Protein AF-0000000079789401 (afdb_homodimer)

pLDDT: mean 96.47, std 4.13, range [66.0, 99.0]

Organism: Elysia chlorotica (NCBI:txid188477)

InterPro domains:
  IPR000794 Beta-ketoacyl synthase [PTHR11712] (1-404)
  IPR000794 Beta-ketoacyl synthase [cd00834] (1-401)
  IPR014030 Beta-ketoacyl synthase-like, N-terminal domain [PF00109] (2-244)
  IPR014031 Beta-ketoacyl synthase, C-terminal domain [PF02801] (252-361)
  IPR016039 Thiolase-like [G3DSA:3.40.47.10] (1-404)
  IPR016039 Thiolase-like [SSF53901] (1-249)
  IPR016039 Thiolase-like [SSF53901] (213-404)
  IPR018201 Beta-ketoacyl synthase, active site [PS00606] (153-169)
  IPR020841 Polyketide synthase, beta-ketoacyl synthase domain [PS52004] (1-403)
  IPR020841 Polyketide synthase, beta-ketoacyl synthase domain [SM00825] (3-404)

Sequence (808 aa):
KRVVVTGMSGVTALGNDIDTIFENLLNGKTATKQMNWDKIDGLNANLAAPIENFEMPDYPRKKIRGMGRVSKLATVATANALEKAGLLDKEEILTNGRVGIAYGSCSGSPQPLTDLLSIITEQKIGNVNSTTYIKGMSHTCAVNIALFFGLCGRLIPTSSACTSSSQAIGYAYEAIKYGLQDVMIAGGAEELCLSQIAIFDTLFATSQKNDTPNLTPRPFDKDRDGLVIGEGSATLILESLEHAKARGAKIYAEVIGFGTNCDAKHLTQPTAEKMQVSLQLALSDAQISAEQIGYVNAHGTSTELGDIAETIATYNTFQRPVNISSIKGYFGHTLGAAGSLEAWLTIEMMNRNIFIPNINLDTIDDRCANLNYITQPISIDTEYVMSNNFAFGGVNTSLIFKKYKRVVVTGMSGVTALGNDIDTIFENLLNGKTATKQMNWDKIDGLNANLAAPIENFEMPDYPRKKIRGMGRVSKLATVATANALEKAGLLDKEEILTNGRVGIAYGSCSGSPQPLTDLLSIITEQKIGNVNSTTYIKGMSHTCAVNIALFFGLCGRLIPTSSACTSSSQAIGYAYEAIKYGLQDVMIAGGAEELCLSQIAIFDTLFATSQKNDTPNLTPRPFDKDRDGLVIGEGSATLILESLEHAKARGAKIYAEVIGFGTNCDAKHLTQPTAEKMQVSLQLALSDAQISAEQIGYVNAHGTSTELGDIAETIATYNTFQRPVNISSIKGYFGHTLGAAGSLEAWLTIEMMNRNIFIPNINLDTIDDRCANLNYITQPISIDTEYVMSNNFAFGGVNTSLIFKKY

Secondary structure (DSSP, 8-state):
--EEEEEEEEEBTTBSSHHHHHHHHHTT----EE-S-TTSBT----EEB---S-------HHHHTT--HHHHHHHHHHHHHHHHHT-TT-HHHHTSS-EEEEEE-SSS-HHHHHHHHHHHHHSB-TT--TTHHHHHSTTHHHHHHHHHHT--S-EEE---GGGHHHHHHHHHHHHHHTTS-SEEEEEEEE---HHHHHHHHHTT-B---TT-GGG---TTBTT---B-BB-EEEEEEEEEHHHHHHTT----EEEEEEEEEE--S-SS---HHHHHHHHHHHHHHHT--GGGEEEEE------HHHHHHHHHHHHHHHSS--EEE-SHHHH-B-GGGHHHHHHHHHHHHHHHT-B---TT--SB-TTS-S-EE--S-B----SEEEEEEE-TTSEEEEEEEEE-/--EEEEEEEEEBTTBSSHHHHHHHHHTT----EE-S-TTSBT----EEB---S-------HHHHTT--HHHHHHHHHHHHHHHHTT-TT-HHHHTSS-EEEEEE-SSS-HHHHHHHHHHHHHSB-TT--TTHHHHHSTTHHHHHHHHHHT--S-EEE---GGGHHHHHHHHHHHHHHTTS-SEEEEEEEE---HHHHHHHHHTT-B---TT-GGG---TTBTT---B-BB-EEEEEEEEEHHHHHHTT----EEEEEEEEEE--S-SS---HHHHHHHHHHHHHHHT--GGGEEEEE------HHHHHHHHHHHHHHHSS--EEE-SHHHH-B-GGGHHHHHHHHHHHHHHHT-B---TT--SB-TTS-S-EE--S-B----SEEEEEEE-TTSEEEEEEEEE-

Nearest PDB structures (foldseek):
  7f27-assembly1_B  TM=9.879E-01  e=8.348E-65  Acinetobacter baumannii ACICU
  7f27-assembly2_C  TM=9.814E-01  e=2.012E-64  Acinetobacter baumannii ACICU
  2alm-assembly1_A-2  TM=9.234E-01  e=9.935E-46  Streptococcus pneumoniae
  1ox0-assembly1_A  TM=9.248E-01  e=2.112E-45  Streptococcus pneumoniae
  2rjt-assembly2_C  TM=9.274E-01  e=3.149E-44  Streptococcus pneumoniae

Structure (mmCIF, N/CA/C/O backbone):
data_AF-0000000079789401-model_v1
#
loop_
_entity.id
_entity.type
_entity.pdbx_description
1 polymer beta-ketoacyl-
#
loop_
_atom_site.group_PDB
_atom_site.id
_atom_site.type_symbol
_atom_site.label_atom_id
_atom_site.label_alt_id
_atom_site.label_comp_id
_atom_site.label_asym_id
_atom_site.label_entity_id
_atom_site.label_seq_id
_atom_site.pdbx_PDB_ins_code
_atom_site.Cartn_x
_atom_site.Cartn_y
_atom_site.Cartn_z
_atom_site.occupancy
_atom_site.B_iso_or_equiv
_atom_site.auth_seq_id
_atom_site.auth_comp_id
_atom_site.auth_asym_id
_atom_site.auth_atom_id
_atom_site.pdbx_PDB_model_num
ATOM 1 N N . LYS A 1 1 ? 23.125 -5.727 0.458 1 97.56 1 LYS A N 1
ATOM 2 C CA . LYS A 1 1 ? 23.172 -7.055 1.062 1 97.56 1 LYS A CA 1
ATOM 3 C C . LYS A 1 1 ? 22.5 -8.094 0.169 1 97.56 1 LYS A C 1
ATOM 5 O O . LYS A 1 1 ? 21.562 -7.762 -0.573 1 97.56 1 LYS A O 1
ATOM 10 N N . ARG A 1 2 ? 23 -9.289 0.249 1 98.81 2 ARG A N 1
ATOM 11 C CA . ARG A 1 2 ? 22.312 -10.383 -0.43 1 98.81 2 ARG A CA 1
ATOM 12 C C . ARG A 1 2 ? 21.094 -10.844 0.366 1 98.81 2 ARG A C 1
ATOM 14 O O . ARG A 1 2 ? 21.141 -10.898 1.598 1 98.81 2 ARG A O 1
ATOM 21 N N . VAL A 1 3 ? 19.984 -11.156 -0.31 1 98.94 3 VAL A N 1
ATOM 22 C CA . VAL A 1 3 ? 18.719 -11.469 0.328 1 98.94 3 VAL A CA 1
ATOM 23 C C . VAL A 1 3 ? 18.312 -12.906 -0.006 1 98.94 3 VAL A C 1
ATOM 25 O O . VAL A 1 3 ? 18.25 -13.281 -1.179 1 98.94 3 VAL A O 1
ATOM 28 N N . VAL A 1 4 ? 18.016 -13.711 1.021 1 99 4 VAL A N 1
ATOM 29 C CA . VAL A 1 4 ? 17.719 -15.117 0.795 1 99 4 VAL A CA 1
ATOM 30 C C . VAL A 1 4 ? 16.359 -15.469 1.381 1 99 4 VAL A C 1
ATOM 32 O O . VAL A 1 4 ? 15.828 -14.742 2.225 1 99 4 VAL A O 1
ATOM 35 N N . VAL A 1 5 ? 15.797 -16.5 0.832 1 99 5 VAL A N 1
ATOM 36 C CA . VAL A 1 5 ? 14.539 -17.078 1.321 1 99 5 VAL A CA 1
ATOM 37 C C . VAL A 1 5 ? 14.836 -18.219 2.283 1 99 5 VAL A C 1
ATOM 39 O O . VAL A 1 5 ? 15.477 -19.203 1.905 1 99 5 VAL A O 1
ATOM 42 N N . THR A 1 6 ? 14.328 -18.109 3.516 1 98.94 6 THR A N 1
ATOM 43 C CA . THR A 1 6 ? 14.664 -19.125 4.508 1 98.94 6 THR A CA 1
ATOM 44 C C . THR A 1 6 ? 13.414 -19.891 4.941 1 98.94 6 THR A C 1
ATOM 46 O O . THR A 1 6 ? 13.516 -20.906 5.621 1 98.94 6 THR A O 1
ATOM 49 N N . GLY A 1 7 ? 12.266 -19.438 4.527 1 98.88 7 GLY A N 1
ATOM 50 C CA . GLY A 1 7 ? 11 -20.109 4.758 1 98.88 7 GLY A CA 1
ATOM 51 C C . GLY A 1 7 ? 9.922 -19.703 3.77 1 98.88 7 GLY A C 1
ATOM 52 O O . GLY A 1 7 ? 9.859 -18.547 3.344 1 98.88 7 GLY A O 1
ATOM 53 N N . MET A 1 8 ? 9.086 -20.641 3.432 1 98.62 8 MET A N 1
ATOM 54 C CA . MET A 1 8 ? 7.953 -20.391 2.545 1 98.62 8 MET A CA 1
ATOM 55 C C . MET A 1 8 ? 6.797 -21.328 2.865 1 98.62 8 MET A C 1
ATOM 57 O O . MET A 1 8 ? 7.016 -22.484 3.227 1 98.62 8 MET A O 1
ATOM 61 N N . SER A 1 9 ? 5.637 -20.781 2.742 1 98.56 9 SER A N 1
ATOM 62 C CA . SER A 1 9 ? 4.43 -21.594 2.898 1 98.56 9 SER A CA 1
ATOM 63 C C . SER A 1 9 ? 3.211 -20.875 2.32 1 98.56 9 SER A C 1
ATOM 65 O O . SER A 1 9 ? 3.275 -19.688 2.006 1 98.56 9 SER A O 1
ATOM 67 N N . GLY A 1 10 ? 2.129 -21.609 2.172 1 97.75 10 GLY A N 1
ATOM 68 C CA . GLY A 1 10 ? 0.896 -21.031 1.663 1 97.75 10 GLY A CA 1
ATOM 69 C C . GLY A 1 10 ? -0.329 -21.875 1.966 1 97.75 10 GLY A C 1
ATOM 70 O O . GLY A 1 10 ? -0.21 -23.016 2.43 1 97.75 10 GLY A O 1
ATOM 71 N N . VAL A 1 11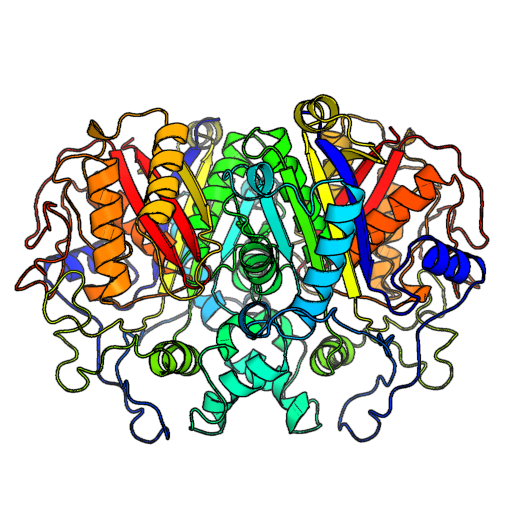 ? -1.458 -21.281 1.847 1 97.81 11 VAL A N 1
ATOM 72 C CA . VAL A 1 11 ? -2.771 -21.906 1.905 1 97.81 11 VAL A CA 1
ATOM 73 C C . VAL A 1 11 ? -3.467 -21.781 0.552 1 97.81 11 VAL A C 1
ATOM 75 O O . VAL A 1 11 ? -3.646 -20.672 0.038 1 97.81 11 VAL A O 1
ATOM 78 N N . THR A 1 12 ? -3.807 -22.922 -0.066 1 97.75 12 THR A N 1
ATOM 79 C CA . THR A 1 12 ? -4.422 -22.922 -1.39 1 97.75 12 THR A CA 1
ATOM 80 C C . THR A 1 12 ? -5.652 -23.828 -1.416 1 97.75 12 THR A C 1
ATOM 82 O O . THR A 1 12 ? -5.898 -24.578 -0.469 1 97.75 12 THR A O 1
ATOM 85 N N . ALA A 1 13 ? -6.371 -23.797 -2.512 1 98.06 13 ALA A N 1
ATOM 86 C CA . ALA A 1 13 ? -7.543 -24.641 -2.705 1 98.06 13 ALA A CA 1
ATOM 87 C C . ALA A 1 13 ? -7.141 -26.094 -2.959 1 98.06 13 ALA A C 1
ATOM 89 O O . ALA A 1 13 ? -7.977 -26.984 -2.898 1 98.06 13 ALA A O 1
ATOM 90 N N . LEU A 1 14 ? -5.84 -26.328 -3.166 1 97.38 14 LEU A N 1
ATOM 91 C CA . LEU A 1 14 ? -5.375 -27.688 -3.428 1 97.38 14 LEU A CA 1
ATOM 92 C C . LEU A 1 14 ? -4.574 -28.234 -2.246 1 97.38 14 LEU A C 1
ATOM 94 O O . LEU A 1 14 ? -3.932 -29.281 -2.352 1 97.38 14 LEU A O 1
ATOM 98 N N . GLY A 1 15 ? -4.574 -27.453 -1.139 1 94.19 15 GLY A N 1
ATOM 99 C CA . GLY A 1 15 ? -3.883 -27.906 0.061 1 94.19 15 GLY A CA 1
ATOM 100 C C . GLY A 1 15 ? -3.061 -26.812 0.717 1 94.19 15 GLY A C 1
ATOM 101 O O . GLY A 1 15 ? -2.979 -25.703 0.202 1 94.19 15 GLY A O 1
ATOM 102 N N . ASN A 1 16 ? -2.447 -27.203 1.885 1 92.25 16 ASN A N 1
ATOM 103 C CA . ASN A 1 16 ? -1.64 -26.25 2.641 1 92.25 16 ASN A CA 1
ATOM 104 C C . ASN A 1 16 ? -0.265 -26.828 2.975 1 92.25 16 ASN A C 1
ATOM 106 O O . ASN A 1 16 ? 0.476 -26.25 3.771 1 92.25 16 ASN A O 1
ATOM 110 N N . ASP A 1 17 ? -0.03 -27.938 2.432 1 93.12 17 ASP A N 1
ATOM 111 C CA . ASP A 1 17 ? 1.291 -28.547 2.533 1 93.12 17 ASP A CA 1
ATOM 112 C C . ASP A 1 17 ? 1.92 -28.719 1.153 1 93.12 17 ASP A C 1
ATOM 114 O O . ASP A 1 17 ? 1.25 -29.156 0.21 1 93.12 17 ASP A O 1
ATOM 118 N N . ILE A 1 18 ? 3.219 -28.391 1.112 1 96.69 18 ILE A N 1
ATOM 119 C CA . ILE A 1 18 ? 3.865 -28.234 -0.185 1 96.69 18 ILE A CA 1
ATOM 120 C C . ILE A 1 18 ? 3.891 -29.562 -0.917 1 96.69 18 ILE A C 1
ATOM 122 O O . ILE A 1 18 ? 3.73 -29.625 -2.139 1 96.69 18 ILE A O 1
ATOM 126 N N . ASP A 1 19 ? 4.105 -30.656 -0.248 1 97.19 19 ASP A N 1
ATOM 127 C CA . ASP A 1 19 ? 4.168 -31.953 -0.9 1 97.19 19 ASP A CA 1
ATOM 128 C C . ASP A 1 19 ? 2.811 -32.344 -1.476 1 97.19 19 ASP A C 1
ATOM 130 O O . ASP A 1 19 ? 2.727 -32.844 -2.594 1 97.19 19 ASP A O 1
ATOM 134 N N . THR A 1 20 ? 1.782 -32.094 -0.7 1 96.12 20 THR A N 1
ATOM 135 C CA . THR A 1 20 ? 0.427 -32.344 -1.164 1 96.12 20 THR A CA 1
ATOM 136 C C . THR A 1 20 ? 0.078 -31.484 -2.361 1 96.12 20 THR A C 1
ATOM 138 O O . THR A 1 20 ? -0.49 -31.953 -3.346 1 96.12 20 THR A O 1
ATOM 141 N N . ILE A 1 21 ? 0.382 -30.234 -2.264 1 96.81 21 ILE A N 1
ATOM 142 C CA . ILE A 1 21 ? 0.091 -29.297 -3.342 1 96.81 21 ILE A CA 1
ATOM 143 C C . ILE A 1 21 ? 0.806 -29.734 -4.617 1 96.81 21 ILE A C 1
ATOM 145 O O . ILE A 1 21 ? 0.196 -29.812 -5.688 1 96.81 21 ILE A O 1
ATOM 149 N N . PHE A 1 22 ? 2.062 -30.078 -4.477 1 95.94 22 PHE A N 1
ATOM 150 C CA . PHE A 1 22 ? 2.859 -30.453 -5.637 1 95.94 22 PHE A CA 1
ATOM 151 C C . PHE A 1 22 ? 2.336 -31.75 -6.25 1 95.94 22 PHE A C 1
ATOM 153 O O . PHE A 1 22 ? 2.285 -31.891 -7.473 1 95.94 22 PHE A O 1
ATOM 160 N N . GLU A 1 23 ? 1.974 -32.656 -5.441 1 96.75 23 GLU A N 1
ATOM 161 C CA . GLU A 1 23 ? 1.385 -33.875 -5.934 1 96.75 23 GLU A CA 1
ATOM 162 C C . GLU A 1 23 ? 0.106 -33.625 -6.719 1 96.75 23 GLU A C 1
ATOM 164 O O . GLU A 1 23 ? -0.104 -34.188 -7.789 1 96.75 23 GLU A O 1
ATOM 169 N N . ASN A 1 24 ? -0.707 -32.781 -6.176 1 97.5 24 ASN A N 1
ATOM 170 C CA . ASN A 1 24 ? -1.95 -32.438 -6.848 1 97.5 24 ASN A CA 1
ATOM 171 C C . ASN A 1 24 ? -1.687 -31.734 -8.18 1 97.5 24 ASN A C 1
ATOM 173 O O . ASN A 1 24 ? -2.367 -32 -9.172 1 97.5 24 ASN A O 1
ATOM 177 N N . LEU A 1 25 ? -0.689 -30.859 -8.203 1 97.69 25 LEU A N 1
ATOM 178 C CA . LEU A 1 25 ? -0.32 -30.156 -9.43 1 97.69 25 LEU A CA 1
ATOM 179 C C . LEU A 1 25 ? 0.186 -31.141 -10.484 1 97.69 25 LEU A C 1
ATOM 181 O O . LEU A 1 25 ? -0.223 -31.078 -11.641 1 97.69 25 LEU A O 1
ATOM 185 N N . LEU A 1 26 ? 1.017 -32.031 -10.094 1 96.5 26 LEU A N 1
ATOM 186 C CA . LEU A 1 26 ? 1.602 -33 -11.008 1 96.5 26 LEU A CA 1
ATOM 187 C C . LEU A 1 26 ? 0.533 -33.938 -11.562 1 96.5 26 LEU A C 1
ATOM 189 O O . LEU A 1 26 ? 0.63 -34.406 -12.703 1 96.5 26 LEU A O 1
ATOM 193 N N . ASN A 1 27 ? -0.488 -34.188 -10.789 1 96.62 27 ASN A N 1
ATOM 194 C CA . ASN A 1 27 ? -1.566 -35.062 -11.195 1 96.62 27 ASN A CA 1
ATOM 195 C C . ASN A 1 27 ? -2.645 -34.344 -11.984 1 96.62 27 ASN A C 1
ATOM 197 O O . ASN A 1 27 ? -3.656 -34.906 -12.367 1 96.62 27 ASN A O 1
ATOM 201 N N . GLY A 1 28 ? -2.49 -33.062 -12.172 1 96.81 28 GLY A N 1
ATOM 202 C CA . GLY A 1 28 ? -3.414 -32.281 -12.977 1 96.81 28 GLY A CA 1
ATOM 203 C C . GLY A 1 28 ? -4.727 -32 -12.266 1 96.81 28 GLY A C 1
ATOM 204 O O . GLY A 1 28 ? -5.754 -31.781 -12.914 1 96.81 28 GLY A O 1
ATOM 205 N N . LYS A 1 29 ? -4.688 -32.031 -10.953 1 97.25 29 LYS A N 1
ATOM 206 C CA . LYS A 1 29 ? -5.891 -31.703 -10.195 1 97.25 29 LYS A CA 1
ATOM 207 C C . LYS A 1 29 ? -6.191 -30.203 -10.242 1 97.25 29 LYS A C 1
ATOM 209 O O . LYS A 1 29 ? -5.285 -29.391 -10.078 1 97.25 29 LYS A O 1
ATOM 214 N N . THR A 1 30 ? -7.441 -29.875 -10.484 1 97.94 30 THR A N 1
ATOM 215 C CA . THR A 1 30 ? -7.863 -28.469 -10.508 1 97.94 30 THR A CA 1
ATOM 216 C C . THR A 1 30 ? -8.906 -28.203 -9.422 1 97.94 30 THR A C 1
ATOM 218 O O . THR A 1 30 ? -9.617 -29.125 -9.008 1 97.94 30 THR A O 1
ATOM 221 N N . ALA A 1 31 ? -8.906 -26.953 -8.953 1 98.12 31 ALA A N 1
ATOM 222 C CA . ALA A 1 31 ? -9.789 -26.625 -7.836 1 98.12 31 ALA A CA 1
ATOM 223 C C . ALA A 1 31 ? -11.023 -25.875 -8.32 1 98.12 31 ALA A C 1
ATOM 225 O O . ALA A 1 31 ? -11.93 -25.578 -7.531 1 98.12 31 ALA A O 1
ATOM 226 N N . THR A 1 32 ? -11.102 -25.516 -9.594 1 98.5 32 THR A N 1
ATOM 227 C CA . THR A 1 32 ? -12.227 -24.766 -10.125 1 98.5 32 THR A CA 1
ATOM 228 C C . THR A 1 32 ? -13.523 -25.562 -9.992 1 98.5 32 THR A C 1
ATOM 230 O O . THR A 1 32 ? -13.555 -26.75 -10.305 1 98.5 32 THR A O 1
ATOM 233 N N . LYS A 1 33 ? -14.539 -24.906 -9.555 1 97.88 33 LYS A N 1
ATOM 234 C CA . LYS A 1 33 ? -15.844 -25.547 -9.422 1 97.88 33 LYS A CA 1
ATOM 235 C C . LYS A 1 33 ? -16.969 -24.594 -9.797 1 97.88 33 LYS A C 1
ATOM 237 O O . LYS A 1 33 ? -16.766 -23.375 -9.836 1 97.88 33 LYS A O 1
ATOM 242 N N . GLN A 1 34 ? -18.047 -25.172 -10.094 1 97.81 34 GLN A N 1
ATOM 243 C CA . GLN A 1 34 ? -19.25 -24.391 -10.281 1 97.81 34 GLN A CA 1
ATOM 244 C C . GLN A 1 34 ? -19.812 -23.906 -8.945 1 97.81 34 GLN A C 1
ATOM 246 O O . GLN A 1 34 ? -19.859 -24.672 -7.977 1 97.81 34 GLN A O 1
ATOM 251 N N . MET A 1 35 ? -20.141 -22.609 -8.938 1 97.06 35 MET A N 1
ATOM 252 C CA . MET A 1 35 ? -20.734 -22.016 -7.742 1 97.06 35 MET A CA 1
ATOM 253 C C . MET A 1 35 ? -22.25 -21.844 -7.906 1 97.06 35 MET A C 1
ATOM 255 O O . MET A 1 35 ? -22.766 -21.906 -9.023 1 97.06 35 MET A O 1
ATOM 259 N N . ASN A 1 36 ? -22.984 -21.719 -6.82 1 93.25 36 ASN A N 1
ATOM 260 C CA . ASN A 1 36 ? -24.422 -21.531 -6.848 1 93.25 36 ASN A CA 1
ATOM 261 C C . ASN A 1 36 ? -24.797 -20.047 -6.82 1 93.25 36 ASN A C 1
ATOM 263 O O . ASN A 1 36 ? -25.5 -19.609 -5.91 1 93.25 36 ASN A O 1
ATOM 267 N N . TRP A 1 37 ? -24.359 -19.312 -7.883 1 95.31 37 TRP A N 1
ATOM 268 C CA . TRP A 1 37 ? -24.594 -17.875 -7.926 1 95.31 37 TRP A CA 1
ATOM 269 C C . TRP A 1 37 ? -25.609 -17.516 -9 1 95.31 37 TRP A C 1
ATOM 271 O O . TRP A 1 37 ? -25.719 -16.359 -9.422 1 95.31 37 TRP A O 1
ATOM 281 N N . ASP A 1 38 ? -26.438 -18.469 -9.391 1 91.62 38 ASP A N 1
ATOM 282 C CA . ASP A 1 38 ? -27.422 -18.312 -10.461 1 91.62 38 ASP A CA 1
ATOM 283 C C . ASP A 1 38 ? -28.469 -17.266 -10.078 1 91.62 38 ASP A C 1
ATOM 285 O O . ASP A 1 38 ? -29.062 -16.625 -10.953 1 91.62 38 ASP A O 1
ATOM 289 N N . LYS A 1 39 ? -28.656 -17.078 -8.852 1 92.94 39 LYS A N 1
ATOM 290 C CA . LYS A 1 39 ? -29.703 -16.188 -8.383 1 92.94 39 LYS A CA 1
ATOM 291 C C . LYS A 1 39 ? -29.234 -14.734 -8.375 1 92.94 39 LYS A C 1
ATOM 293 O O . LYS A 1 39 ? -30.031 -13.812 -8.234 1 92.94 39 LYS A O 1
ATOM 298 N N . ILE A 1 40 ? -27.984 -14.516 -8.578 1 95.56 40 ILE A N 1
ATOM 299 C CA . ILE A 1 40 ? -27.438 -13.164 -8.562 1 95.56 40 ILE A CA 1
ATOM 300 C C . ILE A 1 40 ? -27.734 -12.477 -9.898 1 95.56 40 ILE A C 1
ATOM 302 O O . ILE A 1 40 ? -27.172 -12.852 -10.93 1 95.56 40 ILE A O 1
ATOM 306 N N . ASP A 1 41 ? -28.547 -11.438 -9.883 1 96 41 ASP A N 1
ATOM 307 C CA . ASP A 1 41 ? -28.984 -10.75 -11.094 1 96 41 ASP A CA 1
ATOM 308 C C . ASP A 1 41 ? -27.828 -10.023 -11.773 1 96 41 ASP A C 1
ATOM 310 O O . ASP A 1 41 ? -27.156 -9.195 -11.148 1 96 41 ASP A O 1
ATOM 314 N N . GLY A 1 42 ? -27.594 -10.383 -12.969 1 94.88 42 GLY A N 1
ATOM 315 C CA . GLY A 1 42 ? -26.594 -9.672 -13.758 1 94.88 42 GLY A CA 1
ATOM 316 C C . GLY A 1 42 ? -25.234 -10.344 -13.758 1 94.88 42 GLY A C 1
ATOM 317 O O . GLY A 1 42 ? -24.344 -9.945 -14.508 1 94.88 42 GLY A O 1
ATOM 318 N N . LEU A 1 43 ? -25.109 -11.375 -12.938 1 96 43 LEU A N 1
ATOM 319 C CA . LEU A 1 43 ? -23.844 -12.094 -12.875 1 96 43 LEU A CA 1
ATOM 320 C C . LEU A 1 43 ? -23.812 -13.227 -13.891 1 96 43 LEU A C 1
ATOM 322 O O . LEU A 1 43 ? -24.703 -14.078 -13.906 1 96 43 LEU A O 1
ATOM 326 N N . ASN A 1 44 ? -22.781 -13.25 -14.688 1 95.81 44 ASN A N 1
ATOM 327 C CA . ASN A 1 44 ? -22.688 -14.266 -15.727 1 95.81 44 ASN A CA 1
ATOM 328 C C . ASN A 1 44 ? -21.828 -15.445 -15.297 1 95.81 44 ASN A C 1
ATOM 330 O O . ASN A 1 44 ? -22.094 -16.594 -15.672 1 95.81 44 ASN A O 1
ATOM 334 N N . ALA A 1 45 ? -20.797 -15.141 -14.578 1 96.69 45 ALA A N 1
ATOM 335 C CA . ALA A 1 45 ? -19.859 -16.172 -14.164 1 96.69 45 ALA A CA 1
ATOM 336 C C . ALA A 1 45 ? -20.344 -16.875 -12.898 1 96.69 45 ALA A C 1
ATOM 338 O O . ALA A 1 45 ? -20.75 -16.219 -11.938 1 96.69 45 ALA A O 1
ATOM 339 N N . ASN A 1 46 ? -20.281 -18.188 -12.914 1 97.44 46 ASN A N 1
ATOM 340 C CA . ASN A 1 46 ? -20.641 -19.016 -11.766 1 97.44 46 ASN A CA 1
ATOM 341 C C . ASN A 1 46 ? -19.531 -19.984 -11.414 1 97.44 46 ASN A C 1
ATOM 343 O O . ASN A 1 46 ? -19.781 -21.172 -11.203 1 97.44 46 ASN A O 1
ATOM 347 N N . LEU A 1 47 ? -18.359 -19.531 -11.492 1 98.31 47 LEU A N 1
ATOM 348 C CA . LEU A 1 47 ? -17.188 -20.344 -11.25 1 98.31 47 LEU A CA 1
ATOM 349 C C . LEU A 1 47 ? -16.281 -19.719 -10.195 1 98.31 47 LEU A C 1
ATOM 351 O O . LEU A 1 47 ? -16.172 -18.5 -10.117 1 98.31 47 LEU A O 1
ATOM 355 N N . ALA A 1 48 ? -15.633 -20.469 -9.398 1 98.56 48 ALA A N 1
ATOM 356 C CA . ALA A 1 48 ? -14.578 -20.062 -8.469 1 98.56 48 ALA A CA 1
ATOM 357 C C . ALA A 1 48 ? -13.719 -21.25 -8.055 1 98.56 48 ALA A C 1
ATOM 359 O O . ALA A 1 48 ? -14.031 -22.406 -8.391 1 98.56 48 ALA A O 1
ATOM 360 N N . ALA A 1 49 ? -12.594 -20.984 -7.449 1 98.5 49 ALA A N 1
ATOM 361 C CA . ALA A 1 49 ? -11.758 -22 -6.824 1 98.5 49 ALA A CA 1
ATOM 362 C C . ALA A 1 49 ? -11.641 -21.781 -5.32 1 98.5 49 ALA A C 1
ATOM 364 O O . ALA A 1 49 ? -10.602 -21.312 -4.836 1 98.5 49 ALA A O 1
ATOM 365 N N . PRO A 1 50 ? -12.664 -22.141 -4.547 1 98.12 50 PRO A N 1
ATOM 366 C CA . PRO A 1 50 ? -12.703 -21.844 -3.111 1 98.12 50 PRO A CA 1
ATOM 367 C C . PRO A 1 50 ? -11.828 -22.797 -2.293 1 98.12 50 PRO A C 1
ATOM 369 O O . PRO A 1 50 ? -11.625 -23.953 -2.686 1 98.12 50 PRO A O 1
ATOM 372 N N . ILE A 1 51 ? -11.281 -22.281 -1.245 1 97.75 51 ILE A N 1
ATOM 373 C CA . ILE A 1 51 ? -10.734 -23.125 -0.186 1 97.75 51 ILE A CA 1
ATOM 374 C C . ILE A 1 51 ? -11.867 -23.625 0.7 1 97.75 51 ILE A C 1
ATOM 376 O O . ILE A 1 51 ? -12.469 -22.859 1.453 1 97.75 51 ILE A O 1
ATOM 380 N N . GLU A 1 52 ? -12.289 -24.875 0.722 1 92.12 52 GLU A N 1
ATOM 381 C CA . GLU A 1 52 ? -13.477 -25.422 1.373 1 92.12 52 GLU A CA 1
ATOM 382 C C . GLU A 1 52 ? -13.172 -25.859 2.803 1 92.12 52 GLU A C 1
ATOM 384 O O . GLU A 1 52 ? -14.055 -25.859 3.66 1 92.12 52 GLU A O 1
ATOM 389 N N . ASN A 1 53 ? -12.047 -26.25 3.287 1 87.25 53 ASN A N 1
ATOM 390 C CA . ASN A 1 53 ? -11.742 -26.812 4.598 1 87.25 53 ASN A CA 1
ATOM 391 C C . ASN A 1 53 ? -10.594 -26.078 5.277 1 87.25 53 ASN A C 1
ATOM 393 O O . ASN A 1 53 ? -9.664 -26.688 5.793 1 87.25 53 ASN A O 1
ATOM 397 N N . PHE A 1 54 ? -10.898 -24.672 5.219 1 93.19 54 PHE A N 1
ATOM 398 C CA . PHE A 1 54 ? -9.867 -23.922 5.914 1 93.19 54 PHE A CA 1
ATOM 399 C C . PHE A 1 54 ? -10.109 -23.922 7.422 1 93.19 54 PHE A C 1
ATOM 401 O O . PHE A 1 54 ? -11.219 -23.641 7.879 1 93.19 54 PHE A O 1
ATOM 408 N N . GLU A 1 55 ? -9.094 -24.328 8.164 1 89.81 55 GLU A N 1
ATOM 409 C CA . GLU A 1 55 ? -9.164 -24.297 9.625 1 89.81 55 GLU A CA 1
ATOM 410 C C . GLU A 1 55 ? -8.016 -23.5 10.219 1 89.81 55 GLU A C 1
ATOM 412 O O . GLU A 1 55 ? -6.848 -23.766 9.945 1 89.81 55 GLU A O 1
ATOM 417 N N . MET A 1 56 ? -8.391 -22.484 10.93 1 91.69 56 MET A N 1
ATOM 418 C CA . MET A 1 56 ? -7.402 -21.766 11.727 1 91.69 56 MET A CA 1
ATOM 419 C C . MET A 1 56 ? -7.074 -22.531 13.008 1 91.69 56 MET A C 1
ATOM 421 O O . MET A 1 56 ? -7.973 -23.031 13.68 1 91.69 56 MET A O 1
ATOM 425 N N . PRO A 1 57 ? -5.758 -22.688 13.234 1 93.81 57 PRO A N 1
ATOM 426 C CA . PRO A 1 57 ? -5.449 -23.312 14.523 1 93.81 57 PRO A CA 1
ATOM 427 C C . PRO A 1 57 ? -6.152 -22.625 15.695 1 93.81 57 PRO A C 1
ATOM 429 O O . PRO A 1 57 ? -6.566 -21.469 15.586 1 93.81 57 PRO A O 1
ATOM 432 N N . ASP A 1 58 ? -6.227 -23.359 16.797 1 94.06 58 ASP A N 1
ATOM 433 C CA . ASP A 1 58 ? -6.91 -22.844 17.969 1 94.06 58 ASP A CA 1
ATOM 434 C C . ASP A 1 58 ? -6.039 -21.828 18.703 1 94.06 58 ASP A C 1
ATOM 436 O O . ASP A 1 58 ? -5.324 -22.172 19.656 1 94.06 58 ASP A O 1
ATOM 440 N N . TYR A 1 59 ? -6.156 -20.656 18.266 1 94.88 59 TYR A N 1
ATOM 441 C CA . TYR A 1 59 ? -5.465 -19.562 18.938 1 94.88 59 TYR A CA 1
ATOM 442 C C . TYR A 1 59 ? -6.402 -18.812 19.875 1 94.88 59 TYR A C 1
ATOM 444 O O . TYR A 1 59 ? -7.621 -18.844 19.703 1 94.88 59 TYR A O 1
ATOM 452 N N . PRO A 1 60 ? -5.871 -18.172 20.938 1 93.62 60 PRO A N 1
ATOM 453 C CA . PRO A 1 60 ? -6.723 -17.359 21.812 1 93.62 60 PRO A CA 1
ATOM 454 C C . PRO A 1 60 ? -7.512 -16.297 21.031 1 93.62 60 PRO A C 1
ATOM 456 O O . PRO A 1 60 ? -6.977 -15.664 20.125 1 93.62 60 PRO A O 1
ATOM 459 N N . ARG A 1 61 ? -8.75 -16.188 21.438 1 92.06 61 ARG A N 1
ATOM 460 C CA . ARG A 1 61 ? -9.656 -15.266 20.766 1 92.06 61 ARG A CA 1
ATOM 461 C C . ARG A 1 61 ? -9.07 -13.859 20.719 1 92.06 61 ARG A C 1
ATOM 463 O O . ARG A 1 61 ? -9.234 -13.141 19.734 1 92.06 61 ARG A O 1
ATOM 470 N N . LYS A 1 62 ? -8.477 -13.43 21.766 1 89.56 62 LYS A N 1
ATOM 471 C CA . LYS A 1 62 ? -7.906 -12.086 21.875 1 89.56 62 LYS A CA 1
ATOM 472 C C . LYS A 1 62 ? -6.871 -11.844 20.781 1 89.56 62 LYS A C 1
ATOM 474 O O . LYS A 1 62 ? -6.719 -10.719 20.297 1 89.56 62 LYS A O 1
ATOM 479 N N . LYS A 1 63 ? -6.293 -12.906 20.266 1 91.44 63 LYS A N 1
ATOM 480 C CA . LYS A 1 63 ? -5.227 -12.789 19.281 1 91.44 63 LYS A CA 1
ATOM 481 C C . LYS A 1 63 ? -5.793 -12.727 17.859 1 91.44 63 LYS A C 1
ATOM 483 O O . LYS A 1 63 ? -5.109 -12.289 16.938 1 91.44 63 LYS A O 1
ATOM 488 N N . ILE A 1 64 ? -7.047 -13.109 17.719 1 94.38 64 ILE A N 1
ATOM 489 C CA . ILE A 1 64 ? -7.5 -13.273 16.344 1 94.38 64 ILE A CA 1
ATOM 490 C C . ILE A 1 64 ? -8.789 -12.484 16.125 1 94.38 64 ILE A C 1
ATOM 492 O O . ILE A 1 64 ? -9.398 -12.555 15.055 1 94.38 64 ILE A O 1
ATOM 496 N N . ARG A 1 65 ? -9.297 -11.742 17.094 1 92.31 65 ARG A N 1
ATOM 497 C CA . ARG A 1 65 ? -10.578 -11.055 17.031 1 92.31 65 ARG A CA 1
ATOM 498 C C . ARG A 1 65 ? -10.586 -10.008 15.922 1 92.31 65 ARG A C 1
ATOM 500 O O . ARG A 1 65 ? -11.648 -9.664 15.398 1 92.31 65 ARG A O 1
ATOM 507 N N . GLY A 1 66 ? -9.445 -9.445 15.586 1 93.06 66 GLY A N 1
ATOM 508 C CA . GLY A 1 66 ? -9.359 -8.438 14.539 1 93.06 66 GLY A CA 1
ATOM 509 C C . GLY A 1 66 ? -9.203 -9.023 13.148 1 93.06 66 GLY A C 1
ATOM 510 O O . GLY A 1 66 ? -9.062 -8.289 12.172 1 93.06 66 GLY A O 1
ATOM 511 N N . MET A 1 67 ? -9.359 -10.352 13.031 1 96.31 67 MET A N 1
ATOM 512 C CA . MET A 1 67 ? -9.07 -11.008 11.766 1 96.31 67 MET A CA 1
ATOM 513 C C . MET A 1 67 ? -10.359 -11.398 11.047 1 96.31 67 MET A C 1
ATOM 515 O O . MET A 1 67 ? -11.25 -12 11.656 1 96.31 67 MET A O 1
ATOM 519 N N . GLY A 1 68 ? -10.492 -10.898 9.812 1 96.81 68 GLY A N 1
ATOM 520 C CA . GLY A 1 68 ? -11.375 -11.586 8.891 1 96.81 68 GLY A CA 1
ATOM 521 C C . GLY A 1 68 ? -10.727 -12.781 8.219 1 96.81 68 GLY A C 1
ATOM 522 O O . GLY A 1 68 ? -9.594 -13.148 8.555 1 96.81 68 GLY A O 1
ATOM 523 N N . ARG A 1 69 ? -11.414 -13.406 7.297 1 96.94 69 ARG A N 1
ATOM 524 C CA . ARG A 1 69 ? -10.914 -14.602 6.625 1 96.94 69 ARG A CA 1
ATOM 525 C C . ARG A 1 69 ? -9.578 -14.328 5.941 1 96.94 69 ARG A C 1
ATOM 527 O O . ARG A 1 69 ? -8.656 -15.148 6.008 1 96.94 69 ARG A O 1
ATOM 534 N N . VAL A 1 70 ? -9.43 -13.195 5.289 1 98.25 70 VAL A N 1
ATOM 535 C CA . VAL A 1 70 ? -8.219 -12.883 4.539 1 98.25 70 VAL A CA 1
ATOM 536 C C . VAL A 1 70 ? -7.023 -12.844 5.484 1 98.25 70 VAL A C 1
ATOM 538 O O . VAL A 1 70 ? -5.953 -13.367 5.164 1 98.25 70 VAL A O 1
ATOM 541 N N . SER A 1 71 ? -7.164 -12.25 6.645 1 98.12 71 SER A N 1
ATOM 542 C CA . SER A 1 71 ? -6.09 -12.172 7.629 1 98.12 71 SER A CA 1
ATOM 543 C C . SER A 1 71 ? -5.801 -13.539 8.242 1 98.12 71 SER A C 1
ATOM 545 O O . SER A 1 71 ? -4.656 -13.844 8.57 1 98.12 71 SER A O 1
ATOM 547 N N . LYS A 1 72 ? -6.859 -14.32 8.414 1 98.19 72 LYS A N 1
ATOM 548 C CA . LYS A 1 72 ? -6.652 -15.672 8.93 1 98.19 72 LYS A CA 1
ATOM 549 C C . LYS A 1 72 ? -5.809 -16.5 7.973 1 98.19 72 LYS A C 1
ATOM 551 O O . LYS A 1 72 ? -4.887 -17.203 8.398 1 98.19 72 LYS A O 1
ATOM 556 N N . LEU A 1 73 ? -6.129 -16.453 6.688 1 98.38 73 LEU A N 1
ATOM 557 C CA . LEU A 1 73 ? -5.324 -17.125 5.676 1 98.38 73 LEU A CA 1
ATOM 558 C C . LEU A 1 73 ? -3.873 -16.672 5.738 1 98.38 73 LEU A C 1
ATOM 560 O O . LEU A 1 73 ? -2.955 -17.5 5.727 1 98.38 73 LEU A O 1
ATOM 564 N N . ALA A 1 74 ? -3.682 -15.375 5.852 1 98.69 74 ALA A N 1
ATOM 565 C CA . ALA A 1 74 ? -2.35 -14.773 5.895 1 98.69 74 ALA A CA 1
ATOM 566 C C . ALA A 1 74 ? -1.576 -15.242 7.121 1 98.69 74 ALA A C 1
ATOM 568 O O . ALA A 1 74 ? -0.384 -15.547 7.035 1 98.69 74 ALA A O 1
ATOM 569 N N . THR A 1 75 ? -2.223 -15.281 8.227 1 98.44 75 THR A N 1
ATOM 570 C CA . THR A 1 75 ? -1.58 -15.633 9.484 1 98.44 75 THR A CA 1
ATOM 571 C C . THR A 1 75 ? -1.127 -17.094 9.477 1 98.44 75 THR A C 1
ATOM 573 O O . THR A 1 75 ? -0.019 -17.406 9.914 1 98.44 75 THR A O 1
ATOM 576 N N . VAL A 1 76 ? -1.961 -17.984 8.945 1 98.25 76 VAL A N 1
ATOM 577 C CA . VAL A 1 76 ? -1.614 -19.391 8.891 1 98.25 76 VAL A CA 1
ATOM 578 C C . VAL A 1 76 ? -0.432 -19.594 7.945 1 98.25 76 VAL A C 1
ATOM 580 O O . VAL A 1 76 ? 0.52 -20.312 8.273 1 98.25 76 VAL A O 1
ATOM 583 N N . ALA A 1 77 ? -0.476 -18.984 6.777 1 98.56 77 ALA A N 1
ATOM 584 C CA . ALA A 1 77 ? 0.643 -19.062 5.844 1 98.56 77 ALA A CA 1
ATOM 585 C C . ALA A 1 77 ? 1.931 -18.562 6.484 1 98.56 77 ALA A C 1
ATOM 587 O O . ALA A 1 77 ? 2.998 -19.141 6.297 1 98.56 77 ALA A O 1
ATOM 588 N N . THR A 1 78 ? 1.824 -17.469 7.262 1 98.75 78 THR A N 1
ATOM 589 C CA . THR A 1 78 ? 2.986 -16.844 7.887 1 98.75 78 THR A CA 1
ATOM 590 C C . THR A 1 78 ? 3.537 -17.719 9.008 1 98.75 78 THR A C 1
ATOM 592 O O . THR A 1 78 ? 4.75 -17.891 9.125 1 98.75 78 THR A O 1
ATOM 595 N N . ALA A 1 79 ? 2.67 -18.266 9.812 1 98.38 79 ALA A N 1
ATOM 596 C CA . ALA A 1 79 ? 3.098 -19.141 10.891 1 98.38 79 ALA A CA 1
ATOM 597 C C . ALA A 1 79 ? 3.885 -20.328 10.352 1 98.38 79 ALA A C 1
ATOM 599 O O . ALA A 1 79 ? 4.945 -20.672 10.875 1 98.38 79 ALA A O 1
ATOM 600 N N . ASN A 1 80 ? 3.352 -20.953 9.344 1 98.12 80 ASN A N 1
ATOM 601 C CA . ASN A 1 80 ? 4.008 -22.109 8.734 1 98.12 80 ASN A CA 1
ATOM 602 C C . ASN A 1 80 ? 5.344 -21.719 8.102 1 98.12 80 ASN A C 1
ATOM 604 O O . ASN A 1 80 ? 6.316 -22.469 8.18 1 98.12 80 ASN A O 1
ATOM 608 N N . ALA A 1 81 ? 5.391 -20.562 7.43 1 98.81 81 ALA A N 1
ATOM 609 C CA . ALA A 1 81 ? 6.637 -20.094 6.828 1 98.81 81 ALA A CA 1
ATOM 610 C C . ALA A 1 81 ? 7.688 -19.797 7.898 1 98.81 81 ALA A C 1
ATOM 612 O O . ALA A 1 81 ? 8.867 -20.125 7.723 1 98.81 81 ALA A O 1
ATOM 613 N N . LEU A 1 82 ? 7.285 -19.156 9 1 98.81 82 LEU A N 1
ATOM 614 C CA . LEU A 1 82 ? 8.195 -18.875 10.102 1 98.81 82 LEU A CA 1
ATOM 615 C C . LEU A 1 82 ? 8.711 -20.156 10.727 1 98.81 82 LEU A C 1
ATOM 617 O O . LEU A 1 82 ? 9.875 -20.234 11.141 1 98.81 82 LEU A O 1
ATOM 621 N N . GLU A 1 83 ? 7.832 -21.125 10.836 1 98.38 83 GLU A N 1
ATOM 622 C CA . GLU A 1 83 ? 8.258 -22.438 11.336 1 98.38 83 GLU A CA 1
ATOM 623 C C . GLU A 1 83 ? 9.344 -23.031 10.445 1 98.38 83 GLU A C 1
ATOM 625 O O . GLU A 1 83 ? 10.367 -23.516 10.945 1 98.38 83 GLU A O 1
ATOM 630 N N . LYS A 1 84 ? 9.125 -23.031 9.164 1 98.25 84 LYS A N 1
ATOM 631 C CA . LYS A 1 84 ? 10.102 -23.562 8.211 1 98.25 84 LYS A CA 1
ATOM 632 C C . LYS A 1 84 ? 11.422 -22.797 8.305 1 98.25 84 LYS A C 1
ATOM 634 O O . LYS A 1 84 ? 12.492 -23.375 8.102 1 98.25 84 LYS A O 1
ATOM 639 N N . ALA A 1 85 ? 11.344 -21.531 8.602 1 98.75 85 ALA A N 1
ATOM 640 C CA . ALA A 1 85 ? 12.531 -20.703 8.711 1 98.75 85 ALA A CA 1
ATOM 641 C C . ALA A 1 85 ? 13.234 -20.906 10.047 1 98.75 85 ALA A C 1
ATOM 643 O O . ALA A 1 85 ? 14.344 -20.422 10.258 1 98.75 85 ALA A O 1
ATOM 644 N N . GLY A 1 86 ? 12.602 -21.625 10.977 1 98.5 86 GLY A N 1
ATOM 645 C CA . GLY A 1 86 ? 13.148 -21.781 12.32 1 98.5 86 GLY A CA 1
ATOM 646 C C . GLY A 1 86 ? 13.031 -20.516 13.164 1 98.5 86 GLY A C 1
ATOM 647 O O . GLY A 1 86 ? 13.875 -20.266 14.023 1 98.5 86 GLY A O 1
ATOM 648 N N . LEU A 1 87 ? 12 -19.688 12.93 1 98.69 87 LEU A N 1
ATOM 649 C CA . LEU A 1 87 ? 11.906 -18.391 13.594 1 98.69 87 LEU A CA 1
ATOM 650 C C . LEU A 1 87 ? 10.633 -18.297 14.43 1 98.69 87 LEU A C 1
ATOM 652 O O . LEU A 1 87 ? 10.492 -17.406 15.266 1 98.69 87 LEU A O 1
ATOM 656 N N . LEU A 1 88 ? 9.656 -19.219 14.312 1 97.62 88 LEU A N 1
ATOM 657 C CA . LEU A 1 88 ? 8.336 -19.109 14.93 1 97.62 88 LEU A CA 1
ATOM 658 C C . LEU A 1 88 ? 8.453 -18.969 16.453 1 97.62 88 LEU A C 1
ATOM 660 O O . LEU A 1 88 ? 7.703 -18.203 17.062 1 97.62 88 LEU A O 1
ATOM 664 N N . ASP A 1 89 ? 9.43 -19.578 17.109 1 95.56 89 ASP A N 1
ATOM 665 C CA . ASP A 1 89 ? 9.547 -19.562 18.562 1 95.56 89 ASP A CA 1
ATOM 666 C C . ASP A 1 89 ? 10.711 -18.688 19 1 95.56 89 ASP A C 1
ATOM 668 O O . ASP A 1 89 ? 11.156 -18.766 20.156 1 95.56 89 ASP A O 1
ATOM 672 N N . LYS A 1 90 ? 11.188 -17.812 18.078 1 97.44 90 LYS A N 1
ATOM 673 C CA . LYS A 1 90 ? 12.312 -16.938 18.422 1 97.44 90 LYS A CA 1
ATOM 674 C C . LYS A 1 90 ? 11.836 -15.531 18.734 1 97.44 90 LYS A C 1
ATOM 676 O O . LYS A 1 90 ? 12.148 -14.586 18 1 97.44 90 LYS A O 1
ATOM 681 N N . GLU A 1 91 ? 11.227 -15.398 19.828 1 96.12 91 GLU A N 1
ATOM 682 C CA . GLU A 1 91 ? 10.602 -14.148 20.234 1 96.12 91 GLU A CA 1
ATOM 683 C C . GLU A 1 91 ? 11.625 -13.008 20.266 1 96.12 91 GLU A C 1
ATOM 685 O O . GLU A 1 91 ? 11.305 -11.875 19.891 1 96.12 91 GLU A O 1
ATOM 690 N N . GLU A 1 92 ? 12.812 -13.266 20.766 1 96.75 92 GLU A N 1
ATOM 691 C CA . GLU A 1 92 ? 13.844 -12.234 20.875 1 96.75 92 GLU A CA 1
ATOM 692 C C . GLU A 1 92 ? 14.18 -11.648 19.516 1 96.75 92 GLU A C 1
ATOM 694 O O . GLU A 1 92 ? 14.445 -10.453 19.391 1 96.75 92 GLU A O 1
ATOM 699 N N . ILE A 1 93 ? 14.18 -12.539 18.547 1 97.62 93 ILE A N 1
ATOM 700 C CA . ILE A 1 93 ? 14.469 -12.094 17.188 1 97.62 93 ILE A CA 1
ATOM 701 C C . ILE A 1 93 ? 13.258 -11.359 16.625 1 97.62 93 ILE A C 1
ATOM 703 O O . ILE A 1 93 ? 13.391 -10.266 16.062 1 97.62 93 ILE A O 1
ATOM 707 N N . LEU A 1 94 ? 12.086 -11.938 16.797 1 97.75 94 LEU A N 1
ATOM 708 C CA . LEU A 1 94 ? 10.867 -11.445 16.156 1 97.75 94 LEU A CA 1
ATOM 709 C C . LEU A 1 94 ? 10.5 -10.062 16.688 1 97.75 94 LEU A C 1
ATOM 711 O O . LEU A 1 94 ? 9.906 -9.258 15.977 1 97.75 94 LEU A O 1
ATOM 715 N N . THR A 1 95 ? 10.867 -9.695 17.922 1 95.31 95 THR A N 1
ATOM 716 C CA . THR A 1 95 ? 10.336 -8.492 18.547 1 95.31 95 THR A CA 1
ATOM 717 C C . THR A 1 95 ? 11.422 -7.426 18.688 1 95.31 95 THR A C 1
ATOM 719 O O . THR A 1 95 ? 11.227 -6.422 19.375 1 95.31 95 THR A O 1
ATOM 722 N N . ASN A 1 96 ? 12.57 -7.555 18.062 1 96.25 96 ASN A N 1
ATOM 723 C CA . ASN A 1 96 ? 13.711 -6.672 18.297 1 96.25 96 ASN A CA 1
ATOM 724 C C . ASN A 1 96 ? 13.656 -5.434 17.406 1 96.25 96 ASN A C 1
ATOM 726 O O . ASN A 1 96 ? 14.57 -4.605 17.438 1 96.25 96 ASN A O 1
ATOM 730 N N . GLY A 1 97 ? 12.672 -5.352 16.562 1 96.69 97 GLY A N 1
ATOM 731 C CA . GLY A 1 97 ? 12.516 -4.18 15.719 1 96.69 97 GLY A CA 1
ATOM 732 C C . GLY A 1 97 ? 13.203 -4.324 14.375 1 96.69 97 GLY A C 1
ATOM 733 O O . GLY A 1 97 ? 13.109 -3.434 13.523 1 96.69 97 GLY A O 1
ATOM 734 N N . ARG A 1 98 ? 13.836 -5.477 14.094 1 98.12 98 ARG A N 1
ATOM 735 C CA . ARG A 1 98 ? 14.586 -5.684 12.859 1 98.12 98 ARG A CA 1
ATOM 736 C C . ARG A 1 98 ? 13.906 -6.723 11.977 1 98.12 98 ARG A C 1
ATOM 738 O O . ARG A 1 98 ? 14.5 -7.203 11.008 1 98.12 98 ARG A O 1
ATOM 745 N N . VAL A 1 99 ? 12.734 -7.141 12.375 1 98.69 99 VAL A N 1
ATOM 746 C CA . VAL A 1 99 ? 11.859 -7.977 11.555 1 98.69 99 VAL A CA 1
ATOM 747 C C . VAL A 1 99 ? 10.648 -7.16 11.094 1 98.69 99 VAL A C 1
ATOM 749 O O . VAL A 1 99 ? 9.844 -6.719 11.914 1 98.69 99 VAL A O 1
ATOM 752 N N . GLY A 1 100 ? 10.586 -6.898 9.773 1 98.62 100 GLY A N 1
ATOM 753 C CA . GLY A 1 100 ? 9.484 -6.129 9.203 1 98.62 100 GLY A CA 1
ATOM 754 C C . GLY A 1 100 ? 8.523 -6.977 8.398 1 98.62 100 GLY A C 1
ATOM 755 O O . GLY A 1 100 ? 8.664 -8.203 8.336 1 98.62 100 GLY A O 1
ATOM 756 N N . ILE A 1 101 ? 7.527 -6.332 7.855 1 98.62 101 ILE A N 1
ATOM 757 C CA . ILE A 1 101 ? 6.473 -7 7.098 1 98.62 101 ILE A CA 1
ATOM 758 C C . ILE A 1 101 ? 6.176 -6.207 5.828 1 98.62 101 ILE A C 1
ATOM 760 O O . ILE A 1 101 ? 6.059 -4.98 5.863 1 98.62 101 ILE A O 1
ATOM 764 N N . ALA A 1 102 ? 6.184 -6.812 4.723 1 98.88 102 ALA A N 1
ATOM 765 C CA . ALA A 1 102 ? 5.574 -6.344 3.482 1 98.88 102 ALA A CA 1
ATOM 766 C C . ALA A 1 102 ? 4.488 -7.301 3.008 1 98.88 102 ALA A C 1
ATOM 768 O O . ALA A 1 102 ? 4.77 -8.453 2.682 1 98.88 102 ALA A O 1
ATOM 769 N N . TYR A 1 103 ? 3.25 -6.859 3.021 1 98.69 103 TYR A N 1
ATOM 770 C CA . TYR A 1 103 ? 2.129 -7.762 2.785 1 98.69 103 TYR A CA 1
ATOM 771 C C . TYR A 1 103 ? 0.974 -7.031 2.109 1 98.69 103 TYR A C 1
ATOM 773 O O . TYR A 1 103 ? 0.71 -5.863 2.406 1 98.69 103 TYR A O 1
ATOM 781 N N . GLY A 1 104 ? 0.355 -7.691 1.157 1 95.94 104 GLY A N 1
ATOM 782 C CA . GLY A 1 104 ? -0.707 -7.004 0.442 1 95.94 104 GLY A CA 1
ATOM 783 C C . GLY A 1 104 ? -1.907 -7.887 0.159 1 95.94 104 GLY A C 1
ATOM 784 O O . GLY A 1 104 ? -1.801 -9.117 0.188 1 95.94 104 GLY A O 1
ATOM 785 N N . SER A 1 105 ? -3.033 -7.32 -0.047 1 96 105 SER A N 1
ATOM 786 C CA . SER A 1 105 ? -4.293 -7.84 -0.568 1 96 105 SER A CA 1
ATOM 787 C C . SER A 1 105 ? -5.023 -6.785 -1.396 1 96 105 SER A C 1
ATOM 789 O O . SER A 1 105 ? -4.68 -5.605 -1.351 1 96 105 SER A O 1
ATOM 791 N N . CYS A 1 106 ? -5.906 -7.254 -2.225 1 92.19 106 CYS A N 1
ATOM 792 C CA . CYS A 1 106 ? -6.707 -6.293 -2.979 1 92.19 106 CYS A CA 1
ATOM 793 C C . CYS A 1 106 ? -7.625 -5.504 -2.053 1 92.19 106 CYS A C 1
ATOM 795 O O . CYS A 1 106 ? -7.887 -4.324 -2.295 1 92.19 106 CYS A O 1
ATOM 797 N N . SER A 1 107 ? -8.109 -6.141 -1.116 1 89.38 107 SER A N 1
ATOM 798 C CA . SER A 1 107 ? -8.992 -5.535 -0.128 1 89.38 107 SER A CA 1
ATOM 799 C C . SER A 1 107 ? -8.938 -6.285 1.198 1 89.38 107 SER A C 1
ATOM 801 O O . SER A 1 107 ? -8.383 -7.383 1.273 1 89.38 107 SER A O 1
ATOM 803 N N . GLY A 1 108 ? -9.406 -5.582 2.27 1 93.19 108 GLY A N 1
ATOM 804 C CA . GLY A 1 108 ? -9.672 -6.336 3.482 1 93.19 108 GLY A CA 1
ATOM 805 C C . GLY A 1 108 ? -10.852 -7.281 3.346 1 93.19 108 GLY A C 1
ATOM 806 O O . GLY A 1 108 ? -11.281 -7.59 2.232 1 93.19 108 GLY A O 1
ATOM 807 N N . SER A 1 109 ? -11.289 -7.805 4.441 1 96.44 109 SER A N 1
ATOM 808 C CA . SER A 1 109 ? -12.445 -8.695 4.398 1 96.44 109 SER A CA 1
ATOM 809 C C . SER A 1 109 ? -13.703 -7.957 3.949 1 96.44 109 SER A C 1
ATOM 811 O O . SER A 1 109 ? -14.055 -6.926 4.52 1 96.44 109 SER A O 1
ATOM 813 N N . PRO A 1 110 ? -14.406 -8.484 3.012 1 95.25 110 PRO A N 1
ATOM 814 C CA . PRO A 1 110 ? -15.516 -7.758 2.391 1 95.25 110 PRO A CA 1
ATOM 815 C C . PRO A 1 110 ? -16.703 -7.574 3.336 1 95.25 110 PRO A C 1
ATOM 817 O O . PRO A 1 110 ? -17.359 -6.527 3.316 1 95.25 110 PRO A O 1
ATOM 820 N N . GLN A 1 111 ? -17 -8.523 4.168 1 94.38 111 GLN A N 1
ATOM 821 C CA . GLN A 1 111 ? -18.203 -8.422 4.996 1 94.38 111 GLN A CA 1
ATOM 822 C C . GLN A 1 111 ? -18.094 -7.27 5.992 1 94.38 111 GLN A C 1
ATOM 824 O O . GLN A 1 111 ? -19 -6.441 6.105 1 94.38 111 GLN A O 1
ATOM 829 N N . PRO A 1 112 ? -17 -7.211 6.676 1 94.69 112 PRO A N 1
ATOM 830 C CA . PRO A 1 112 ? -16.844 -6.051 7.555 1 94.69 112 PRO A CA 1
ATOM 831 C C . PRO A 1 112 ? -16.906 -4.727 6.801 1 94.69 112 PRO A C 1
ATOM 833 O O . PRO A 1 112 ? -17.453 -3.746 7.309 1 94.69 112 PRO A O 1
ATOM 836 N N . LEU A 1 113 ? -16.328 -4.676 5.641 1 93.75 113 LEU A N 1
ATOM 837 C CA . LEU A 1 113 ? -16.391 -3.469 4.824 1 93.75 113 LEU A CA 1
ATOM 838 C C . LEU A 1 113 ? -17.828 -3.154 4.426 1 93.75 113 LEU A C 1
ATOM 840 O O . LEU A 1 113 ? -18.219 -1.987 4.395 1 93.75 113 LEU A O 1
ATOM 844 N N . THR A 1 114 ? -18.547 -4.195 4.09 1 94.88 114 THR A N 1
ATOM 845 C CA . THR A 1 114 ? -19.969 -4.027 3.779 1 94.88 114 THR A CA 1
ATOM 846 C C . THR A 1 114 ? -20.719 -3.432 4.965 1 94.88 114 THR A C 1
ATOM 848 O O . THR A 1 114 ? -21.5 -2.5 4.805 1 94.88 114 THR A O 1
ATOM 851 N N . ASP A 1 115 ? -20.453 -3.953 6.113 1 94.56 115 ASP A N 1
ATOM 852 C CA . ASP A 1 115 ? -21.094 -3.451 7.324 1 94.56 115 ASP A CA 1
ATOM 853 C C . ASP A 1 115 ? -20.766 -1.975 7.547 1 94.56 115 ASP A C 1
ATOM 855 O O . ASP A 1 115 ? -21.656 -1.186 7.883 1 94.56 115 ASP A O 1
ATOM 859 N N . LEU A 1 116 ? -19.578 -1.677 7.344 1 93.62 116 LEU A N 1
ATOM 860 C CA . LEU A 1 116 ? -19.109 -0.31 7.562 1 93.62 116 LEU A CA 1
ATOM 861 C C . LEU A 1 116 ? -19.766 0.646 6.566 1 93.62 116 LEU A C 1
ATOM 863 O O . LEU A 1 116 ? -20.281 1.695 6.953 1 93.62 116 LEU A O 1
ATOM 867 N N . LEU A 1 117 ? -19.781 0.285 5.328 1 94.38 117 LEU A N 1
ATOM 868 C CA . LEU A 1 117 ? -20.219 1.177 4.258 1 94.38 117 LEU A CA 1
ATOM 869 C C . LEU A 1 117 ? -21.734 1.241 4.188 1 94.38 117 LEU A C 1
ATOM 871 O O . LEU A 1 117 ? -22.297 2.146 3.564 1 94.38 117 LEU A O 1
ATOM 875 N N . SER A 1 118 ? -22.422 0.342 4.871 1 93.88 118 SER A N 1
ATOM 876 C CA . SER A 1 118 ? -23.875 0.338 4.883 1 93.88 118 SER A CA 1
ATOM 877 C C . SER A 1 118 ? -24.422 1.59 5.555 1 93.88 118 SER A C 1
ATOM 879 O O . SER A 1 118 ? -25.594 1.943 5.363 1 93.88 118 SER A O 1
ATOM 881 N N . ILE A 1 119 ? -23.641 2.277 6.32 1 93.5 119 ILE A N 1
ATOM 882 C CA . ILE A 1 119 ? -24.094 3.494 6.992 1 93.5 119 ILE A CA 1
ATOM 883 C C . ILE A 1 119 ? -24.516 4.531 5.949 1 93.5 119 ILE A C 1
ATOM 885 O O . ILE A 1 119 ? -25.406 5.336 6.195 1 93.5 119 ILE A O 1
ATOM 889 N N . ILE A 1 120 ? -23.812 4.48 4.816 1 90.88 120 ILE A N 1
ATOM 890 C CA . ILE A 1 120 ? -24.078 5.434 3.746 1 90.88 120 ILE A CA 1
ATOM 891 C C . ILE A 1 120 ? -25.5 5.25 3.225 1 90.88 120 ILE A C 1
ATOM 893 O O . ILE A 1 120 ? -26.188 6.23 2.939 1 90.88 120 ILE A O 1
ATOM 897 N N . THR A 1 121 ? -26 4.051 3.197 1 90.5 121 THR A N 1
ATOM 898 C CA . THR A 1 121 ? -27.297 3.758 2.596 1 90.5 121 THR A CA 1
ATOM 899 C C . THR A 1 121 ? -28.359 3.572 3.672 1 90.5 121 THR A C 1
ATOM 901 O O . THR A 1 121 ? -29.5 3.973 3.486 1 90.5 121 THR A O 1
ATOM 904 N N . GLU A 1 122 ? -27.969 3.023 4.816 1 92.5 122 GLU A N 1
ATOM 905 C CA . GLU A 1 122 ? -28.938 2.633 5.828 1 92.5 122 GLU A CA 1
ATOM 906 C C . GLU A 1 122 ? -29.078 3.705 6.906 1 92.5 122 GLU A C 1
ATOM 908 O O . GLU A 1 122 ? -30.047 3.697 7.672 1 92.5 122 GLU A O 1
ATOM 913 N N . GLN A 1 123 ? -28.219 4.621 7.016 1 93.12 123 GLN A N 1
ATOM 914 C CA . GLN A 1 123 ? -28.234 5.738 7.957 1 93.12 123 GLN A CA 1
ATOM 915 C C . GLN A 1 123 ? -28.266 5.246 9.398 1 93.12 123 GLN A C 1
ATOM 917 O O . GLN A 1 123 ? -29.031 5.746 10.219 1 93.12 123 GLN A O 1
ATOM 922 N N . LYS A 1 124 ? -27.562 4.25 9.664 1 94.12 124 LYS A N 1
ATOM 923 C CA . LYS A 1 124 ? -27.359 3.701 11 1 94.12 124 LYS A CA 1
ATOM 924 C C . LYS A 1 124 ? -25.984 3.037 11.109 1 94.12 124 LYS A C 1
ATOM 926 O O . LYS A 1 124 ? -25.469 2.498 10.125 1 94.12 124 LYS A O 1
ATOM 931 N N . ILE A 1 125 ? -25.312 3.094 12.211 1 92.25 125 ILE A N 1
ATOM 932 C CA . ILE A 1 125 ? -24.016 2.475 12.445 1 92.25 125 ILE A CA 1
ATOM 933 C C . ILE A 1 125 ? -24.141 0.956 12.359 1 92.25 125 ILE A C 1
ATOM 935 O O . ILE A 1 125 ? -23.234 0.274 11.883 1 92.25 125 ILE A O 1
ATOM 939 N N . GLY A 1 126 ? -25.266 0.383 12.805 1 90.81 126 GLY A N 1
ATOM 940 C CA . GLY A 1 126 ? -25.562 -1.028 12.617 1 90.81 126 GLY A CA 1
ATOM 941 C C . GLY A 1 126 ? -24.578 -1.942 13.328 1 90.81 126 GLY A C 1
ATOM 942 O O . GLY A 1 126 ? -24.359 -1.802 14.531 1 90.81 126 GLY A O 1
ATOM 943 N N . ASN A 1 127 ? -23.891 -2.811 12.477 1 89.44 127 ASN A N 1
ATOM 944 C CA . ASN A 1 127 ? -23.062 -3.887 13.008 1 89.44 127 ASN A CA 1
ATOM 945 C C . ASN A 1 127 ? -21.594 -3.453 13.141 1 89.44 127 ASN A C 1
ATOM 947 O O . ASN A 1 127 ? -20.719 -4.289 13.344 1 89.44 127 ASN A O 1
ATOM 951 N N . VAL A 1 128 ? -21.359 -2.197 13.031 1 93.5 128 VAL A N 1
ATOM 952 C CA . VAL A 1 128 ? -20 -1.689 13.133 1 93.5 128 VAL A CA 1
ATOM 953 C C . VAL A 1 128 ? -19.531 -1.736 14.586 1 93.5 128 VAL A C 1
ATOM 955 O O . VAL A 1 128 ? -20.25 -1.278 15.484 1 93.5 128 VAL A O 1
ATOM 958 N N . ASN A 1 129 ? -18.422 -2.369 14.828 1 92.44 129 ASN A N 1
ATOM 959 C CA . ASN A 1 129 ? -17.828 -2.434 16.156 1 92.44 129 ASN A CA 1
ATOM 960 C C . ASN A 1 129 ? -16.328 -2.152 16.109 1 92.44 129 ASN A C 1
ATOM 962 O O . ASN A 1 129 ? -15.812 -1.673 15.094 1 92.44 129 ASN A O 1
ATOM 966 N N . SER A 1 130 ? -15.617 -2.395 17.188 1 88.88 130 SER A N 1
ATOM 967 C CA . SER A 1 130 ? -14.234 -1.957 17.359 1 88.88 130 SER A CA 1
ATOM 968 C C . SER A 1 130 ? -13.289 -2.719 16.438 1 88.88 130 SER A C 1
ATOM 970 O O . SER A 1 130 ? -12.18 -2.264 16.156 1 88.88 130 SER A O 1
ATOM 972 N N . THR A 1 131 ? -13.695 -3.877 15.875 1 92.25 131 THR A N 1
ATOM 973 C CA . THR A 1 131 ? -12.789 -4.672 15.047 1 92.25 131 THR A CA 1
ATOM 974 C C . THR A 1 131 ? -13.156 -4.543 13.57 1 92.25 131 THR A C 1
ATOM 976 O O . THR A 1 131 ? -12.406 -4.988 12.703 1 92.25 131 THR A O 1
ATOM 979 N N . THR A 1 132 ? -14.305 -3.879 13.258 1 93.88 132 THR A N 1
ATOM 980 C CA . THR A 1 132 ? -14.812 -3.799 11.891 1 93.88 132 THR A CA 1
ATOM 981 C C . THR A 1 132 ? -13.789 -3.139 10.969 1 93.88 132 THR A C 1
ATOM 983 O O . THR A 1 132 ? -13.516 -3.643 9.883 1 93.88 132 THR A O 1
ATOM 986 N N . TYR A 1 133 ? -13.219 -2.096 11.438 1 91.25 133 TYR A N 1
ATOM 987 C CA . TYR A 1 133 ? -12.266 -1.374 10.602 1 91.25 133 TYR A CA 1
ATOM 988 C C . TYR A 1 133 ? -11.023 -2.219 10.328 1 91.25 133 TYR A C 1
ATOM 990 O O . TYR A 1 133 ? -10.578 -2.324 9.18 1 91.25 133 TYR A O 1
ATOM 998 N N . ILE A 1 134 ? -10.461 -2.826 11.336 1 92.06 134 ILE A N 1
ATOM 999 C CA . ILE A 1 134 ? -9.227 -3.598 11.203 1 92.06 134 ILE A CA 1
ATOM 1000 C C . ILE A 1 134 ? -9.461 -4.777 10.266 1 92.06 134 ILE A C 1
ATOM 1002 O O . ILE A 1 134 ? -8.578 -5.145 9.484 1 92.06 134 ILE A O 1
ATOM 1006 N N . LYS A 1 135 ? -10.633 -5.32 10.336 1 95.44 135 LYS A N 1
ATOM 1007 C CA . LYS A 1 135 ? -10.977 -6.445 9.477 1 95.44 135 LYS A CA 1
ATOM 1008 C C . LYS A 1 135 ? -11.102 -6.008 8.023 1 95.44 135 LYS A C 1
ATOM 1010 O O . LYS A 1 135 ? -10.805 -6.781 7.105 1 95.44 135 LYS A O 1
ATOM 1015 N N . GLY A 1 136 ? -11.508 -4.785 7.871 1 94 136 GLY A N 1
ATOM 1016 C CA . GLY A 1 136 ? -11.922 -4.367 6.539 1 94 136 GLY A CA 1
ATOM 1017 C C . GLY A 1 136 ? -10.867 -3.557 5.812 1 94 136 GLY A C 1
ATOM 1018 O O . GLY A 1 136 ? -10.922 -3.408 4.59 1 94 136 GLY A O 1
ATOM 1019 N N . MET A 1 137 ? -9.859 -3.053 6.512 1 93.19 137 MET A N 1
ATOM 1020 C CA . MET A 1 137 ? -8.883 -2.166 5.883 1 93.19 137 MET A CA 1
ATOM 1021 C C . MET A 1 137 ? -7.969 -2.945 4.945 1 93.19 137 MET A C 1
ATOM 1023 O O . MET A 1 137 ? -7.746 -4.145 5.137 1 93.19 137 MET A O 1
ATOM 1027 N N . SER A 1 138 ? -7.426 -2.275 3.947 1 92.75 138 SER A N 1
ATOM 1028 C CA . SER A 1 138 ? -6.68 -2.934 2.877 1 92.75 138 SER A CA 1
ATOM 1029 C C . SER A 1 138 ? -5.371 -3.521 3.395 1 92.75 138 SER A C 1
ATOM 1031 O O . SER A 1 138 ? -4.859 -4.496 2.838 1 92.75 138 SER A O 1
ATOM 1033 N N . HIS A 1 139 ? -4.773 -2.92 4.43 1 95.38 139 HIS A N 1
ATOM 1034 C CA . HIS A 1 139 ? -3.51 -3.422 4.957 1 95.38 139 HIS A CA 1
ATOM 1035 C C . HIS A 1 139 ? -3.732 -4.289 6.191 1 95.38 139 HIS A C 1
ATOM 1037 O O . HIS A 1 139 ? -2.84 -4.422 7.031 1 95.38 139 HIS A O 1
ATOM 1043 N N . THR A 1 140 ? -4.934 -4.934 6.336 1 96.38 140 THR A N 1
ATOM 1044 C CA . THR A 1 140 ? -5.324 -5.727 7.496 1 96.38 140 THR A CA 1
ATOM 1045 C C . THR A 1 140 ? -4.383 -6.914 7.688 1 96.38 140 THR A C 1
ATOM 1047 O O . THR A 1 140 ? -4.051 -7.273 8.82 1 96.38 140 THR A O 1
ATOM 1050 N N . CYS A 1 141 ? -3.949 -7.535 6.605 1 97.38 141 CYS A N 1
ATOM 1051 C CA . CYS A 1 141 ? -3.07 -8.688 6.734 1 97.38 141 CYS A CA 1
ATOM 1052 C C . CYS A 1 141 ? -1.757 -8.312 7.402 1 97.38 141 CYS A C 1
ATOM 1054 O O . CYS A 1 141 ? -1.304 -8.992 8.328 1 97.38 141 CYS A O 1
ATOM 1056 N N . ALA A 1 142 ? -1.158 -7.238 6.941 1 97.12 142 ALA A N 1
ATOM 1057 C CA . ALA A 1 142 ? 0.114 -6.785 7.5 1 97.12 142 ALA A CA 1
ATOM 1058 C C . ALA A 1 142 ? -0.024 -6.457 8.984 1 97.12 142 ALA A C 1
ATOM 1060 O O . ALA A 1 142 ? 0.815 -6.852 9.797 1 97.12 142 ALA A O 1
ATOM 1061 N N . VAL A 1 143 ? -1.078 -5.781 9.344 1 95.44 143 VAL A N 1
ATOM 1062 C CA . VAL A 1 143 ? -1.294 -5.332 10.711 1 95.44 143 VAL A CA 1
ATOM 1063 C C . VAL A 1 143 ? -1.532 -6.543 11.617 1 95.44 143 VAL A C 1
ATOM 1065 O O . VAL A 1 143 ? -0.954 -6.637 12.703 1 95.44 143 VAL A O 1
ATOM 1068 N N . ASN A 1 144 ? -2.369 -7.453 11.18 1 96.19 144 ASN A N 1
ATOM 1069 C CA . ASN A 1 144 ? -2.68 -8.617 12.008 1 96.19 144 ASN A CA 1
ATOM 1070 C C . ASN A 1 144 ? -1.467 -9.523 12.172 1 96.19 144 ASN A C 1
ATOM 1072 O O . ASN A 1 144 ? -1.281 -10.133 13.227 1 96.19 144 ASN A O 1
ATOM 1076 N N . ILE A 1 145 ? -0.679 -9.656 11.117 1 97.25 145 ILE A N 1
ATOM 1077 C CA . ILE A 1 145 ? 0.55 -10.438 11.227 1 97.25 145 ILE A CA 1
ATOM 1078 C C . ILE A 1 145 ? 1.486 -9.789 12.242 1 97.25 145 ILE A C 1
ATOM 1080 O O . ILE A 1 145 ? 2.08 -10.477 13.078 1 97.25 145 ILE A O 1
ATOM 1084 N N . ALA A 1 146 ? 1.657 -8.461 12.172 1 96.44 146 ALA A N 1
ATOM 1085 C CA . ALA A 1 146 ? 2.498 -7.742 13.133 1 96.44 146 ALA A CA 1
ATOM 1086 C C . ALA A 1 146 ? 2.025 -7.977 14.562 1 96.44 146 ALA A C 1
ATOM 1088 O O . ALA A 1 146 ? 2.826 -8.297 15.445 1 96.44 146 ALA A O 1
ATOM 1089 N N . LEU A 1 147 ? 0.749 -7.863 14.773 1 94.88 147 LEU A N 1
ATOM 1090 C CA . LEU A 1 147 ? 0.155 -8.016 16.094 1 94.88 147 LEU A CA 1
ATOM 1091 C C . LEU A 1 147 ? 0.305 -9.453 16.594 1 94.88 147 LEU A C 1
ATOM 1093 O O . LEU A 1 147 ? 0.661 -9.672 17.766 1 94.88 147 LEU A O 1
ATOM 1097 N N . PHE A 1 148 ? 0.007 -10.383 15.719 1 96.31 148 PHE A N 1
ATOM 1098 C CA . PHE A 1 148 ? -0.031 -11.789 16.109 1 96.31 148 PHE A CA 1
ATOM 1099 C C . PHE A 1 148 ? 1.352 -12.273 16.516 1 96.31 148 PHE A C 1
ATOM 1101 O O . PHE A 1 148 ? 1.486 -13.031 17.484 1 96.31 148 PHE A O 1
ATOM 1108 N N . PHE A 1 149 ? 2.426 -11.805 15.805 1 96.88 149 PHE A N 1
ATOM 1109 C CA . PHE A 1 149 ? 3.758 -12.352 16.031 1 96.88 149 PHE A CA 1
ATOM 1110 C C . PHE A 1 149 ? 4.633 -11.352 16.781 1 96.88 149 PHE A C 1
ATOM 1112 O O . PHE A 1 149 ? 5.797 -11.633 17.062 1 96.88 149 PHE A O 1
ATOM 1119 N N . GLY A 1 150 ? 4.129 -10.148 17.078 1 95 150 GLY A N 1
ATOM 1120 C CA . GLY A 1 150 ? 4.852 -9.141 17.844 1 95 150 GLY A CA 1
ATOM 1121 C C . GLY A 1 150 ? 5.957 -8.477 17.031 1 95 150 GLY A C 1
ATOM 1122 O O . GLY A 1 150 ? 7.027 -8.18 17.578 1 95 150 GLY A O 1
ATOM 1123 N N . LEU A 1 151 ? 5.742 -8.281 15.758 1 96.81 151 LEU A N 1
ATOM 1124 C CA . LEU A 1 151 ? 6.75 -7.707 14.875 1 96.81 151 LEU A CA 1
ATOM 1125 C C . LEU A 1 151 ? 6.723 -6.18 14.938 1 96.81 151 LEU A C 1
ATOM 1127 O O . LEU A 1 151 ? 5.699 -5.562 14.617 1 96.81 151 LEU A O 1
ATOM 1131 N N . CYS A 1 152 ? 7.828 -5.492 15.242 1 96.12 152 CYS A N 1
ATOM 1132 C CA . CYS A 1 152 ? 7.824 -4.051 15.469 1 96.12 152 CYS A CA 1
ATOM 1133 C C . CYS A 1 152 ? 8.719 -3.342 14.461 1 96.12 152 CYS A C 1
ATOM 1135 O O . CYS A 1 152 ? 9.133 -2.201 14.688 1 96.12 152 CYS A O 1
ATOM 1137 N N . GLY A 1 153 ? 9.078 -4.039 13.422 1 97.56 153 GLY A N 1
ATOM 1138 C CA . GLY A 1 153 ? 9.883 -3.432 12.375 1 97.56 153 GLY A CA 1
ATOM 1139 C C . GLY A 1 153 ? 9.055 -2.648 11.367 1 97.56 153 GLY A C 1
ATOM 1140 O O . GLY A 1 153 ? 7.984 -2.137 11.703 1 97.56 153 GLY A O 1
ATOM 1141 N N . ARG A 1 154 ? 9.625 -2.531 10.242 1 97.94 154 ARG A N 1
ATOM 1142 C CA . ARG A 1 154 ? 9.016 -1.791 9.141 1 97.94 154 ARG A CA 1
ATOM 1143 C C . ARG A 1 154 ? 7.785 -2.516 8.609 1 97.94 154 ARG A C 1
ATOM 1145 O O . ARG A 1 154 ? 7.801 -3.736 8.445 1 97.94 154 ARG A O 1
ATOM 1152 N N . LEU A 1 155 ? 6.68 -1.805 8.477 1 97.31 155 LEU A N 1
ATOM 1153 C CA . LEU A 1 155 ? 5.461 -2.326 7.863 1 97.31 155 LEU A CA 1
ATOM 1154 C C . LEU A 1 155 ? 5.191 -1.653 6.523 1 97.31 155 LEU A C 1
ATOM 1156 O O . LEU A 1 155 ? 5 -0.436 6.461 1 97.31 155 LEU A O 1
ATOM 1160 N N . ILE A 1 156 ? 5.191 -2.42 5.445 1 98.25 156 ILE A N 1
ATOM 1161 C CA . ILE A 1 156 ? 5.012 -1.923 4.086 1 98.25 156 ILE A CA 1
ATOM 1162 C C . ILE A 1 156 ? 3.715 -2.48 3.5 1 98.25 156 ILE A C 1
ATOM 1164 O O . ILE A 1 156 ? 3.674 -3.627 3.045 1 98.25 156 ILE A O 1
ATOM 1168 N N . PRO A 1 157 ? 2.719 -1.63 3.443 1 96.88 157 PRO A N 1
ATOM 1169 C CA . PRO A 1 157 ? 1.521 -2.094 2.74 1 96.88 157 PRO A CA 1
ATOM 1170 C C . PRO A 1 157 ? 1.701 -2.125 1.225 1 96.88 157 PRO A C 1
ATOM 1172 O O . PRO A 1 157 ? 2.357 -1.245 0.66 1 96.88 157 PRO A O 1
ATOM 1175 N N . THR A 1 158 ? 1.146 -3.15 0.546 1 97.81 158 THR A N 1
ATOM 1176 C CA . THR A 1 158 ? 1.365 -3.275 -0.89 1 97.81 158 THR A CA 1
ATOM 1177 C C . THR A 1 158 ? 0.055 -3.578 -1.611 1 97.81 158 THR A C 1
ATOM 1179 O O . THR A 1 158 ? 0.011 -4.438 -2.496 1 97.81 158 THR A O 1
ATOM 1182 N N . SER A 1 159 ? -1.033 -2.924 -1.309 1 95.94 159 SER A N 1
ATOM 1183 C CA . SER A 1 159 ? -2.307 -3.129 -1.99 1 95.94 159 SER A CA 1
ATOM 1184 C C . SER A 1 159 ? -2.287 -2.531 -3.393 1 95.94 159 SER A C 1
ATOM 1186 O O . SER A 1 159 ? -2.514 -1.331 -3.566 1 95.94 159 SER A O 1
ATOM 1188 N N . SER A 1 160 ? -2.088 -3.389 -4.383 1 95.62 160 SER A N 1
ATOM 1189 C CA . SER A 1 160 ? -1.992 -3 -5.785 1 95.62 160 SER A CA 1
ATOM 1190 C C . SER A 1 160 ? -2.621 -4.051 -6.695 1 95.62 160 SER A C 1
ATOM 1192 O O . SER A 1 160 ? -2.045 -4.414 -7.723 1 95.62 160 SER A O 1
ATOM 1194 N N . ALA A 1 161 ? -3.738 -4.578 -6.289 1 94.38 161 ALA A N 1
ATOM 1195 C CA . ALA A 1 161 ? -4.465 -5.59 -7.055 1 94.38 161 ALA A CA 1
ATOM 1196 C C . ALA A 1 161 ? -3.639 -6.863 -7.207 1 94.38 161 ALA A C 1
ATOM 1198 O O . ALA A 1 161 ? -3.133 -7.402 -6.223 1 94.38 161 ALA A O 1
ATOM 1199 N N . CYS A 1 162 ? -3.514 -7.375 -8.438 1 95.94 162 CYS A N 1
ATOM 1200 C CA . CYS A 1 162 ? -2.926 -8.688 -8.672 1 95.94 162 CYS A CA 1
ATOM 1201 C C . CYS A 1 162 ? -1.418 -8.664 -8.453 1 95.94 162 CYS A C 1
ATOM 1203 O O . CYS A 1 162 ? -0.784 -9.711 -8.328 1 95.94 162 CYS A O 1
ATOM 1205 N N . THR A 1 163 ? -0.819 -7.496 -8.273 1 97.75 163 THR A N 1
ATOM 1206 C CA . THR A 1 163 ? 0.62 -7.406 -8.047 1 97.75 163 THR A CA 1
ATOM 1207 C C . THR A 1 163 ? 0.924 -7.195 -6.57 1 97.75 163 THR A C 1
ATOM 1209 O O . THR A 1 163 ? 2.078 -6.988 -6.191 1 97.75 163 THR A O 1
ATOM 1212 N N . SER A 1 164 ? -0.073 -7.234 -5.727 1 98.19 164 SER A N 1
ATOM 1213 C CA . SER A 1 164 ? 0.072 -6.891 -4.316 1 98.19 164 SER A CA 1
ATOM 1214 C C . SER A 1 164 ? 1.178 -7.711 -3.658 1 98.19 164 SER A C 1
ATOM 1216 O O . SER A 1 164 ? 2.08 -7.152 -3.029 1 98.19 164 SER A O 1
ATOM 1218 N N . SER A 1 165 ? 1.16 -9 -3.84 1 98.75 165 SER A N 1
ATOM 1219 C CA . SER A 1 165 ? 2.09 -9.836 -3.09 1 98.75 165 SER A CA 1
ATOM 1220 C C . SER A 1 165 ? 3.445 -9.914 -3.785 1 98.75 165 SER A C 1
ATOM 1222 O O . SER A 1 165 ? 4.473 -10.102 -3.133 1 98.75 165 SER A O 1
ATOM 1224 N N . SER A 1 166 ? 3.527 -9.773 -5.141 1 98.75 166 SER A N 1
ATOM 1225 C CA . SER A 1 166 ? 4.832 -9.703 -5.793 1 98.75 166 SER A CA 1
ATOM 1226 C C . SER A 1 166 ? 5.559 -8.414 -5.438 1 98.75 166 SER A C 1
ATOM 1228 O O . SER A 1 166 ? 6.773 -8.414 -5.227 1 98.75 166 SER A O 1
ATOM 1230 N N . GLN A 1 167 ? 4.797 -7.324 -5.34 1 98.69 167 GLN A N 1
ATOM 1231 C CA . GLN A 1 167 ? 5.391 -6.082 -4.852 1 98.69 167 GLN A CA 1
ATOM 1232 C C . GLN A 1 167 ? 5.875 -6.234 -3.414 1 98.69 167 GLN A C 1
ATOM 1234 O O . GLN A 1 167 ? 6.895 -5.652 -3.031 1 98.69 167 GLN A O 1
ATOM 1239 N N . ALA A 1 168 ? 5.074 -6.969 -2.648 1 98.94 168 ALA A N 1
ATOM 1240 C CA . ALA A 1 168 ? 5.477 -7.199 -1.264 1 98.94 168 ALA A CA 1
ATOM 1241 C C . ALA A 1 168 ? 6.844 -7.871 -1.194 1 98.94 168 ALA A C 1
ATOM 1243 O O . ALA A 1 168 ? 7.719 -7.438 -0.437 1 98.94 168 ALA A O 1
ATOM 1244 N N . ILE A 1 169 ? 7.051 -8.891 -1.958 1 98.94 169 ILE A N 1
ATOM 1245 C CA . ILE A 1 169 ? 8.328 -9.594 -1.987 1 98.94 169 ILE A CA 1
ATOM 1246 C C . ILE A 1 169 ? 9.422 -8.656 -2.471 1 98.94 169 ILE A C 1
ATOM 1248 O O . ILE A 1 169 ? 10.516 -8.617 -1.897 1 98.94 169 ILE A O 1
ATOM 1252 N N . GLY A 1 170 ? 9.133 -7.887 -3.512 1 98.94 170 GLY A N 1
ATOM 1253 C CA . GLY A 1 170 ? 10.109 -6.957 -4.051 1 98.94 170 GLY A CA 1
ATOM 1254 C C . GLY A 1 170 ? 10.531 -5.895 -3.051 1 98.94 170 GLY A C 1
ATOM 1255 O O . GLY A 1 170 ? 11.727 -5.637 -2.877 1 98.94 170 GLY A O 1
ATOM 1256 N N . TYR A 1 171 ? 9.562 -5.262 -2.389 1 98.88 171 TYR A N 1
ATOM 1257 C CA . TYR A 1 171 ? 9.883 -4.199 -1.438 1 98.88 171 TYR A CA 1
ATOM 1258 C C . TYR A 1 171 ? 10.539 -4.77 -0.186 1 98.88 171 TYR A C 1
ATOM 1260 O O . TYR A 1 171 ? 11.391 -4.125 0.423 1 98.88 171 TYR A O 1
ATOM 1268 N N . ALA A 1 172 ? 10.148 -5.992 0.204 1 98.94 172 ALA A N 1
ATOM 1269 C CA . ALA A 1 172 ? 10.852 -6.676 1.285 1 98.94 172 ALA A CA 1
ATOM 1270 C C . ALA A 1 172 ? 12.312 -6.918 0.92 1 98.94 172 ALA A C 1
ATOM 1272 O O . ALA A 1 172 ? 13.211 -6.699 1.74 1 98.94 172 ALA A O 1
ATOM 1273 N N . TYR A 1 173 ? 12.531 -7.352 -0.305 1 98.94 173 TYR A N 1
ATOM 1274 C CA . TYR A 1 173 ? 13.867 -7.551 -0.848 1 98.94 173 TYR A CA 1
ATOM 1275 C C . TYR A 1 173 ? 14.688 -6.27 -0.759 1 98.94 173 TYR A C 1
ATOM 1277 O O . TYR A 1 173 ? 15.812 -6.281 -0.26 1 98.94 173 TYR A O 1
ATOM 1285 N N . GLU A 1 174 ? 14.141 -5.137 -1.14 1 98.94 174 GLU A N 1
ATOM 1286 C CA . GLU A 1 174 ? 14.844 -3.855 -1.12 1 98.94 174 GLU A CA 1
ATOM 1287 C C . GLU A 1 174 ? 15.133 -3.404 0.309 1 98.94 174 GLU A C 1
ATOM 1289 O O . GLU A 1 174 ? 16.172 -2.818 0.582 1 98.94 174 GLU A O 1
ATOM 1294 N N . ALA A 1 175 ? 14.164 -3.646 1.23 1 98.81 175 ALA A N 1
ATOM 1295 C CA . ALA A 1 175 ? 14.359 -3.262 2.625 1 98.81 175 ALA A CA 1
ATOM 1296 C C . ALA A 1 175 ? 15.586 -3.955 3.219 1 98.81 175 ALA A C 1
ATOM 1298 O O . ALA A 1 175 ? 16.328 -3.355 3.996 1 98.81 175 ALA A O 1
ATOM 1299 N N . ILE A 1 176 ? 15.742 -5.199 2.883 1 98.88 176 ILE A N 1
ATOM 1300 C CA . ILE A 1 176 ? 16.891 -5.945 3.383 1 98.88 176 ILE A CA 1
ATOM 1301 C C . ILE A 1 176 ? 18.141 -5.551 2.598 1 98.88 176 ILE A C 1
ATOM 1303 O O . ILE A 1 176 ? 19.203 -5.305 3.186 1 98.88 176 ILE A O 1
ATOM 1307 N N . LYS A 1 177 ? 18.031 -5.516 1.277 1 98.81 177 LYS A N 1
ATOM 1308 C CA . LYS A 1 177 ? 19.156 -5.203 0.385 1 98.81 177 LYS A CA 1
ATOM 1309 C C . LYS A 1 177 ? 19.844 -3.91 0.805 1 98.81 177 LYS A C 1
ATOM 1311 O O . LYS A 1 177 ? 21.078 -3.826 0.788 1 98.81 177 LYS A O 1
ATOM 1316 N N . TYR A 1 178 ? 19.078 -2.928 1.227 1 98.25 178 TYR A N 1
ATOM 1317 C CA . TYR A 1 178 ? 19.625 -1.614 1.55 1 98.25 178 TYR A CA 1
ATOM 1318 C C . TYR A 1 178 ? 19.891 -1.485 3.045 1 98.25 178 TYR A C 1
ATOM 1320 O O . TYR A 1 178 ? 20.172 -0.392 3.539 1 98.25 178 TYR A O 1
ATOM 1328 N N . GLY A 1 179 ? 19.75 -2.533 3.834 1 98.06 179 GLY A N 1
ATOM 1329 C CA . GLY A 1 179 ? 20.188 -2.6 5.219 1 98.06 179 GLY A CA 1
ATOM 1330 C C . GLY A 1 179 ? 19.156 -2.039 6.191 1 98.06 179 GLY A C 1
ATOM 1331 O O . GLY A 1 179 ? 19.484 -1.759 7.348 1 98.06 179 GLY A O 1
ATOM 1332 N N . LEU A 1 180 ? 17.922 -1.906 5.75 1 98.19 180 LEU A N 1
ATOM 1333 C CA . LEU A 1 180 ? 16.906 -1.268 6.582 1 98.19 180 LEU A CA 1
ATOM 1334 C C . LEU A 1 180 ? 16.297 -2.266 7.559 1 98.19 180 LEU A C 1
ATOM 1336 O O . LEU A 1 180 ? 15.797 -1.879 8.617 1 98.19 180 LEU A O 1
ATOM 1340 N N . GLN A 1 181 ? 16.25 -3.551 7.199 1 98.69 181 GLN A N 1
ATOM 1341 C CA . GLN A 1 181 ? 15.781 -4.66 8.023 1 98.69 181 GLN A CA 1
ATOM 1342 C C . GLN A 1 181 ? 16.672 -5.891 7.844 1 98.69 181 GLN A C 1
ATOM 1344 O O . GLN A 1 181 ? 17.359 -6.027 6.828 1 98.69 181 GLN A O 1
ATOM 1349 N N . ASP A 1 182 ? 16.672 -6.785 8.828 1 98.81 182 ASP A N 1
ATOM 1350 C CA . ASP A 1 182 ? 17.406 -8.039 8.727 1 98.81 182 ASP A CA 1
ATOM 1351 C C . ASP A 1 182 ? 16.531 -9.164 8.195 1 98.81 182 ASP A C 1
ATOM 1353 O O . ASP A 1 182 ? 17 -10.062 7.508 1 98.81 182 ASP A O 1
ATOM 1357 N N . VAL A 1 183 ? 15.281 -9.18 8.594 1 98.94 183 VAL A N 1
ATOM 1358 C CA . VAL A 1 183 ? 14.281 -10.164 8.203 1 98.94 183 VAL A CA 1
ATOM 1359 C C . VAL A 1 183 ? 13.008 -9.453 7.75 1 98.94 183 VAL A C 1
ATOM 1361 O O . VAL A 1 183 ? 12.609 -8.445 8.336 1 98.94 183 VAL A O 1
ATOM 1364 N N . MET A 1 184 ? 12.398 -9.891 6.695 1 98.94 184 MET A N 1
ATOM 1365 C CA . MET A 1 184 ? 11.102 -9.406 6.238 1 98.94 184 MET A CA 1
ATOM 1366 C C . MET A 1 184 ? 10.133 -10.562 6.008 1 98.94 184 MET A C 1
ATOM 1368 O O . MET A 1 184 ? 10.484 -11.547 5.355 1 98.94 184 MET A O 1
ATOM 1372 N N . ILE A 1 185 ? 8.961 -10.461 6.578 1 98.94 185 ILE A N 1
ATOM 1373 C CA . ILE A 1 185 ? 7.832 -11.305 6.203 1 98.94 185 ILE A CA 1
ATOM 1374 C C . ILE A 1 185 ? 7.156 -10.727 4.961 1 98.94 185 ILE A C 1
ATOM 1376 O O . ILE A 1 185 ? 6.645 -9.602 4.984 1 98.94 185 ILE A O 1
ATOM 1380 N N . ALA A 1 186 ? 7.199 -11.469 3.857 1 98.94 186 ALA A N 1
ATOM 1381 C CA . ALA A 1 186 ? 6.695 -10.938 2.592 1 98.94 186 ALA A CA 1
ATOM 1382 C C . ALA A 1 186 ? 5.637 -11.859 1.996 1 98.94 186 ALA A C 1
ATOM 1384 O O . ALA A 1 186 ? 5.82 -13.078 1.945 1 98.94 186 ALA A O 1
ATOM 1385 N N . GLY A 1 187 ? 4.496 -11.281 1.594 1 98.88 187 GLY A N 1
ATOM 1386 C CA . GLY A 1 187 ? 3.482 -12.117 0.973 1 98.88 187 GLY A CA 1
ATOM 1387 C C . GLY A 1 187 ? 2.178 -11.391 0.716 1 98.88 187 GLY A C 1
ATOM 1388 O O . GLY A 1 187 ? 2.166 -10.164 0.562 1 98.88 187 GLY A O 1
ATOM 1389 N N . GLY A 1 188 ? 1.146 -12.156 0.517 1 98.81 188 GLY A N 1
ATOM 1390 C CA . GLY A 1 188 ? -0.195 -11.641 0.286 1 98.81 188 GLY A CA 1
ATOM 1391 C C . GLY A 1 188 ? -1.28 -12.672 0.521 1 98.81 188 GLY A C 1
ATOM 1392 O O . GLY A 1 188 ? -0.988 -13.852 0.719 1 98.81 188 GLY A O 1
ATOM 1393 N N . ALA A 1 189 ? -2.496 -12.18 0.549 1 98.81 189 ALA A N 1
ATOM 1394 C CA . ALA A 1 189 ? -3.68 -13.008 0.762 1 98.81 189 ALA A CA 1
ATOM 1395 C C . ALA A 1 189 ? -4.895 -12.422 0.053 1 98.81 189 ALA A C 1
ATOM 1397 O O . ALA A 1 189 ? -4.93 -11.227 -0.25 1 98.81 189 ALA A O 1
ATOM 1398 N N . GLU A 1 190 ? -5.773 -13.297 -0.205 1 98.5 190 GLU A N 1
ATOM 1399 C CA . GLU A 1 190 ? -7.074 -12.875 -0.719 1 98.5 190 GLU A CA 1
ATOM 1400 C C . GLU A 1 190 ? -8.164 -13.859 -0.316 1 98.5 190 GLU A C 1
ATOM 1402 O O . GLU A 1 190 ? -7.953 -15.078 -0.333 1 98.5 190 GLU A O 1
ATOM 1407 N N . GLU A 1 191 ? -9.234 -13.352 0.095 1 97.56 191 GLU A N 1
ATOM 1408 C CA . GLU A 1 191 ? -10.398 -14.195 0.346 1 97.56 191 GLU A CA 1
ATOM 1409 C C . GLU A 1 191 ? -11.406 -14.086 -0.793 1 97.56 191 GLU A C 1
ATOM 1411 O O . GLU A 1 191 ? -11.602 -13.008 -1.362 1 97.56 191 GLU A O 1
ATOM 1416 N N . LEU A 1 192 ? -12.008 -15.18 -1.136 1 97.31 192 LEU A N 1
ATOM 1417 C CA . LEU A 1 192 ? -12.992 -15.25 -2.211 1 97.31 192 LEU A CA 1
ATOM 1418 C C . LEU A 1 192 ? -14.266 -14.5 -1.832 1 97.31 192 LEU A C 1
ATOM 1420 O O . LEU A 1 192 ? -14.82 -14.711 -0.749 1 97.31 192 LEU A O 1
ATOM 1424 N N . CYS A 1 193 ? -14.648 -13.594 -2.701 1 95.69 193 CYS A N 1
ATOM 1425 C CA . CYS A 1 193 ? -15.875 -12.836 -2.484 1 95.69 193 CYS A CA 1
ATOM 1426 C C . CYS A 1 193 ? -16.594 -12.555 -3.805 1 95.69 193 CYS A C 1
ATOM 1428 O O . CYS A 1 193 ? -15.938 -12.289 -4.816 1 95.69 193 CYS A O 1
ATOM 1430 N N . LEU A 1 194 ? -17.875 -12.516 -3.775 1 94.5 194 LEU A N 1
ATOM 1431 C CA . LEU A 1 194 ? -18.703 -12.266 -4.941 1 94.5 194 LEU A CA 1
ATOM 1432 C C . LEU A 1 194 ? -18.375 -10.914 -5.57 1 94.5 194 LEU A C 1
ATOM 1434 O O . LEU A 1 194 ? -18.469 -10.758 -6.789 1 94.5 194 LEU A O 1
ATOM 1438 N N . SER A 1 195 ? -18.062 -9.977 -4.742 1 93.5 195 SER A N 1
ATOM 1439 C CA . SER A 1 195 ? -17.75 -8.641 -5.25 1 93.5 195 SER A CA 1
ATOM 1440 C C . SER A 1 195 ? -16.562 -8.672 -6.199 1 93.5 195 SER A C 1
ATOM 1442 O O . SER A 1 195 ? -16.5 -7.895 -7.152 1 93.5 195 SER A O 1
ATOM 1444 N N . GLN A 1 196 ? -15.641 -9.531 -5.988 1 94 196 GLN A N 1
ATOM 1445 C CA . GLN A 1 196 ? -14.469 -9.648 -6.852 1 94 196 GLN A CA 1
ATOM 1446 C C . GLN A 1 196 ? -14.844 -10.242 -8.203 1 94 196 GLN A C 1
ATOM 1448 O O . GLN A 1 196 ? -14.344 -9.812 -9.242 1 94 196 GLN A O 1
ATOM 1453 N N . ILE A 1 197 ? -15.766 -11.227 -8.164 1 95.5 197 ILE A N 1
ATOM 1454 C CA . ILE A 1 197 ? -16.266 -11.828 -9.398 1 95.5 197 ILE A CA 1
ATOM 1455 C C . ILE A 1 197 ? -16.984 -10.766 -10.227 1 95.5 197 ILE A C 1
ATOM 1457 O O . ILE A 1 197 ? -16.797 -10.688 -11.438 1 95.5 197 ILE A O 1
ATOM 1461 N N . ALA A 1 198 ? -17.766 -9.984 -9.531 1 94.44 198 ALA A N 1
ATOM 1462 C CA . ALA A 1 198 ? -18.578 -8.961 -10.188 1 94.44 198 ALA A CA 1
ATOM 1463 C C . ALA A 1 198 ? -17.688 -7.957 -10.93 1 94.44 198 ALA A C 1
ATOM 1465 O O . ALA A 1 198 ? -18.047 -7.516 -12.031 1 94.44 198 ALA A O 1
ATOM 1466 N N . ILE A 1 199 ? -16.609 -7.582 -10.344 1 92.19 199 ILE A N 1
ATOM 1467 C CA . ILE A 1 199 ? -15.68 -6.633 -10.961 1 92.19 199 ILE A CA 1
ATOM 1468 C C . ILE A 1 199 ? -15.211 -7.164 -12.305 1 92.19 199 ILE A C 1
ATOM 1470 O O . ILE A 1 199 ? -15.336 -6.484 -13.328 1 92.19 199 ILE A O 1
ATOM 1474 N N . PHE A 1 200 ? -14.742 -8.352 -12.344 1 93.88 200 PHE A N 1
ATOM 1475 C CA . PHE A 1 200 ? -14.172 -8.93 -13.555 1 93.88 200 PHE A CA 1
ATOM 1476 C C . PHE A 1 200 ? -15.266 -9.305 -14.547 1 93.88 200 PHE A C 1
ATOM 1478 O O . PHE A 1 200 ? -15.07 -9.234 -15.758 1 93.88 200 PHE A O 1
ATOM 1485 N N . ASP A 1 201 ? -16.359 -9.672 -13.992 1 95.44 201 ASP A N 1
ATOM 1486 C CA . ASP A 1 201 ? -17.5 -10.023 -14.836 1 95.44 201 ASP A CA 1
ATOM 1487 C C . ASP A 1 201 ? -17.984 -8.82 -15.648 1 95.44 201 ASP A C 1
ATOM 1489 O O . ASP A 1 201 ? -18.297 -8.953 -16.828 1 95.44 201 ASP A O 1
ATOM 1493 N N . THR A 1 202 ? -18.078 -7.711 -15.016 1 92.5 202 THR A N 1
ATOM 1494 C CA . THR A 1 202 ? -18.516 -6.488 -15.672 1 92.5 202 THR A CA 1
ATOM 1495 C C . THR A 1 202 ? -17.516 -6.07 -16.75 1 92.5 202 THR A C 1
ATOM 1497 O O . THR A 1 202 ? -17.875 -5.379 -17.703 1 92.5 202 THR A O 1
ATOM 1500 N N . LEU A 1 203 ? -16.297 -6.52 -16.641 1 89.75 203 LEU A N 1
ATOM 1501 C CA . LEU A 1 203 ? -15.266 -6.203 -17.609 1 89.75 203 LEU A CA 1
ATOM 1502 C C . LEU A 1 203 ? -15.148 -7.305 -18.656 1 89.75 203 LEU A C 1
ATOM 1504 O O . LEU A 1 203 ? -14.234 -7.289 -19.484 1 89.75 203 LEU A O 1
ATOM 1508 N N . PHE A 1 204 ? -15.977 -8.281 -18.594 1 92.69 204 PHE A N 1
ATOM 1509 C CA . PHE A 1 204 ? -16.031 -9.414 -19.5 1 92.69 204 PHE A CA 1
ATOM 1510 C C . PHE A 1 204 ? -14.742 -10.219 -19.453 1 92.69 204 PHE A C 1
ATOM 1512 O O . PHE A 1 204 ? -14.266 -10.703 -20.484 1 92.69 204 PHE A O 1
ATOM 1519 N N . ALA A 1 205 ? -14.219 -10.305 -18.203 1 94.62 205 ALA A N 1
ATOM 1520 C CA . ALA A 1 205 ? -12.914 -10.945 -18.031 1 94.62 205 ALA A CA 1
ATOM 1521 C C . ALA A 1 205 ? -13.055 -12.305 -17.359 1 94.62 205 ALA A C 1
ATOM 1523 O O . ALA A 1 205 ? -12.086 -13.055 -17.266 1 94.62 205 ALA A O 1
ATOM 1524 N N . THR A 1 206 ? -14.242 -12.656 -16.953 1 97.38 206 THR A N 1
ATOM 1525 C CA . THR A 1 206 ? -14.445 -13.922 -16.25 1 97.38 206 THR A CA 1
ATOM 1526 C C . THR A 1 206 ? -14.812 -15.031 -17.234 1 97.38 206 THR A C 1
ATOM 1528 O O . THR A 1 206 ? -15.477 -14.773 -18.234 1 97.38 206 THR A O 1
ATOM 1531 N N . SER A 1 207 ? -14.359 -16.203 -16.891 1 98.38 207 SER A N 1
ATOM 1532 C CA . SER A 1 207 ? -14.781 -17.375 -17.656 1 98.38 207 SER A CA 1
ATOM 1533 C C . SER A 1 207 ? -16.281 -17.609 -17.531 1 98.38 207 SER A C 1
ATOM 1535 O O . SER A 1 207 ? -16.844 -17.453 -16.438 1 98.38 207 SER A O 1
ATOM 1537 N N . GLN A 1 208 ? -16.875 -18 -18.625 1 96.44 208 GLN A N 1
ATOM 1538 C CA . GLN A 1 208 ? -18.281 -18.344 -18.641 1 96.44 208 GLN A CA 1
ATOM 1539 C C . GLN A 1 208 ? -18.5 -19.828 -18.891 1 96.44 208 GLN A C 1
ATOM 1541 O O . GLN A 1 208 ? -19.609 -20.25 -19.25 1 96.44 208 GLN A O 1
ATOM 1546 N N . LYS A 1 209 ? -17.438 -20.547 -18.812 1 97.44 209 LYS A N 1
ATOM 1547 C CA . LYS A 1 209 ? -17.547 -22 -18.953 1 97.44 209 LYS A CA 1
ATOM 1548 C C . LYS A 1 209 ? -18.125 -22.625 -17.688 1 97.44 209 LYS A C 1
ATOM 1550 O O . LYS A 1 209 ? -17.531 -23.562 -17.125 1 97.44 209 LYS A O 1
ATOM 1555 N N . ASN A 1 210 ? -19.312 -22.234 -17.328 1 97.5 210 ASN A N 1
ATOM 1556 C CA . ASN A 1 210 ? -19.938 -22.562 -16.062 1 97.5 210 ASN A CA 1
ATOM 1557 C C . ASN A 1 210 ? -20.234 -24.047 -15.945 1 97.5 210 ASN A C 1
ATOM 1559 O O . ASN A 1 210 ? -20.203 -24.609 -14.844 1 97.5 210 ASN A O 1
ATOM 1563 N N . ASP A 1 211 ? -20.391 -24.766 -17.016 1 97 211 ASP A N 1
ATOM 1564 C CA . ASP A 1 211 ? -20.812 -26.156 -16.984 1 97 211 ASP A CA 1
ATOM 1565 C C . ASP A 1 211 ? -19.625 -27.109 -17.062 1 97 211 ASP A C 1
ATOM 1567 O O . ASP A 1 211 ? -19.766 -28.312 -16.891 1 97 211 ASP A O 1
ATOM 1571 N N . THR A 1 212 ? -18.453 -26.594 -17.344 1 97.69 212 THR A N 1
ATOM 1572 C CA . THR A 1 212 ? -17.25 -27.406 -17.438 1 97.69 212 THR A CA 1
ATOM 1573 C C . THR A 1 212 ? -16.109 -26.797 -16.625 1 97.69 212 THR A C 1
ATOM 1575 O O . THR A 1 212 ? -15.062 -26.469 -17.172 1 97.69 212 THR A O 1
ATOM 1578 N N . PRO A 1 213 ? -16.344 -26.688 -15.32 1 97.81 213 PRO A N 1
ATOM 1579 C CA . PRO A 1 213 ? -15.391 -25.984 -14.469 1 97.81 213 PRO A CA 1
ATOM 1580 C C . PRO A 1 213 ? -13.984 -26.578 -14.539 1 97.81 213 PRO A C 1
ATOM 1582 O O . PRO A 1 213 ? -13 -25.859 -14.352 1 97.81 213 PRO A O 1
ATOM 1585 N N . ASN A 1 214 ? -13.789 -27.828 -14.828 1 96 214 ASN A N 1
ATOM 1586 C CA . ASN A 1 214 ? -12.484 -28.469 -14.875 1 96 214 ASN A CA 1
ATOM 1587 C C . ASN A 1 214 ? -11.695 -28.078 -16.125 1 96 214 ASN A C 1
ATOM 1589 O O . ASN A 1 214 ? -10.5 -28.328 -16.203 1 96 214 ASN A O 1
ATOM 1593 N N . LEU A 1 215 ? -12.297 -27.344 -17.078 1 97.56 215 LEU A N 1
ATOM 1594 C CA . LEU A 1 215 ? -11.648 -27 -18.328 1 97.56 215 LEU A CA 1
ATOM 1595 C C . LEU A 1 215 ? -11.289 -25.531 -18.375 1 97.56 215 LEU A C 1
ATOM 1597 O O . LEU A 1 215 ? -10.953 -25 -19.438 1 97.56 215 LEU A O 1
ATOM 1601 N N . THR A 1 216 ? -11.414 -24.797 -17.219 1 98.19 216 THR A N 1
ATOM 1602 C CA . THR A 1 216 ? -11.094 -23.375 -17.125 1 98.19 216 THR A CA 1
ATOM 1603 C C . THR A 1 216 ? -10.555 -23.031 -15.742 1 98.19 216 THR A C 1
ATOM 1605 O O . THR A 1 216 ? -10.867 -23.703 -14.758 1 98.19 216 THR A O 1
ATOM 1608 N N . PRO A 1 217 ? -9.695 -22.016 -15.68 1 98.38 217 PRO A N 1
ATOM 1609 C CA . PRO A 1 217 ? -9.164 -21.188 -16.766 1 98.38 217 PRO A CA 1
ATOM 1610 C C . PRO A 1 217 ? -8.102 -21.906 -17.594 1 98.38 217 PRO A C 1
ATOM 1612 O O . PRO A 1 217 ? -7.598 -22.953 -17.188 1 98.38 217 PRO A O 1
ATOM 1615 N N . ARG A 1 218 ? -7.809 -21.422 -18.703 1 98.12 218 ARG A N 1
ATOM 1616 C CA . ARG A 1 218 ? -6.922 -22.094 -19.656 1 98.12 218 ARG A CA 1
ATOM 1617 C C . ARG A 1 218 ? -5.922 -21.125 -20.266 1 98.12 218 ARG A C 1
ATOM 1619 O O . ARG A 1 218 ? -6 -20.812 -21.453 1 98.12 218 ARG A O 1
ATOM 1626 N N . PRO A 1 219 ? -4.934 -20.719 -19.484 1 98.44 219 PRO A N 1
ATOM 1627 C CA . PRO A 1 219 ? -3.941 -19.734 -19.938 1 98.44 219 PRO A CA 1
ATOM 1628 C C . PRO A 1 219 ? -3.322 -20.094 -21.281 1 98.44 219 PRO A C 1
ATOM 1630 O O . PRO A 1 219 ? -2.969 -21.266 -21.516 1 98.44 219 PRO A O 1
ATOM 1633 N N . PHE A 1 220 ? -3.254 -19.109 -22.234 1 98.75 220 PHE A N 1
ATOM 1634 C CA . PHE A 1 220 ? -2.553 -19.109 -23.516 1 98.75 220 PHE A CA 1
ATOM 1635 C C . PHE A 1 220 ? -3.318 -19.938 -24.547 1 98.75 220 PHE A C 1
ATOM 1637 O O . PHE A 1 220 ? -2.963 -19.938 -25.734 1 98.75 220 PHE A O 1
ATOM 1644 N N . ASP A 1 221 ? -4.391 -20.594 -24.141 1 98.81 221 ASP A N 1
ATOM 1645 C CA . ASP A 1 221 ? -5.145 -21.438 -25.062 1 98.81 221 ASP A CA 1
ATOM 1646 C C . ASP A 1 221 ? -5.969 -20.594 -26.031 1 98.81 221 ASP A C 1
ATOM 1648 O O . ASP A 1 221 ? -6.496 -19.531 -25.656 1 98.81 221 ASP A O 1
ATOM 1652 N N . LYS A 1 222 ? -6.145 -21.062 -27.188 1 98.38 222 LYS A N 1
ATOM 1653 C CA . LYS A 1 222 ? -6.895 -20.359 -28.219 1 98.38 222 LYS A CA 1
ATOM 1654 C C . LYS A 1 222 ? -8.359 -20.203 -27.828 1 98.38 222 LYS A C 1
ATOM 1656 O O . LYS A 1 222 ? -9.023 -19.234 -28.219 1 98.38 222 LYS A O 1
ATOM 1661 N N . ASP A 1 223 ? -8.812 -21.141 -27.062 1 97.94 223 ASP A N 1
ATOM 1662 C CA . ASP A 1 223 ? -10.234 -21.172 -26.703 1 97.94 223 ASP A CA 1
ATOM 1663 C C . ASP A 1 223 ? -10.453 -20.672 -25.281 1 97.94 223 ASP A C 1
ATOM 1665 O O . ASP A 1 223 ? -11.461 -20.984 -24.641 1 97.94 223 ASP A O 1
ATOM 1669 N N . ARG A 1 224 ? -9.477 -19.984 -24.734 1 98.19 224 ARG A N 1
ATOM 1670 C CA . ARG A 1 224 ? -9.656 -19.406 -23.422 1 98.19 224 ARG A CA 1
ATOM 1671 C C . ARG A 1 224 ? -10.836 -18.438 -23.406 1 98.19 224 ARG A C 1
ATOM 1673 O O . ARG A 1 224 ? -11.164 -17.828 -24.422 1 98.19 224 ARG A O 1
ATOM 1680 N N . ASP A 1 225 ? -11.406 -18.219 -22.203 1 97.75 225 ASP A N 1
ATOM 1681 C CA . ASP A 1 225 ? -12.523 -17.281 -22.188 1 97.75 225 ASP A CA 1
ATOM 1682 C C . ASP A 1 225 ? -12.492 -16.406 -20.953 1 97.75 225 ASP A C 1
ATOM 1684 O O . ASP A 1 225 ? -13.477 -15.742 -20.625 1 97.75 225 ASP A O 1
ATOM 1688 N N . GLY A 1 226 ? -11.406 -16.484 -20.188 1 97.81 226 GLY A N 1
ATOM 1689 C CA . GLY A 1 226 ? -11.336 -15.57 -19.062 1 97.81 226 GLY A CA 1
ATOM 1690 C C . GLY A 1 226 ? -10.789 -16.234 -17.797 1 97.81 226 GLY A C 1
ATOM 1691 O O . GLY A 1 226 ? -10.414 -17.406 -17.828 1 97.81 226 GLY A O 1
ATOM 1692 N N . LEU A 1 227 ? -10.727 -15.438 -16.781 1 97.88 227 LEU A N 1
ATOM 1693 C CA . LEU A 1 227 ? -10.133 -15.906 -15.531 1 97.88 227 LEU A CA 1
ATOM 1694 C C . LEU A 1 227 ? -11.195 -16.5 -14.609 1 97.88 227 LEU A C 1
ATOM 1696 O O . LEU A 1 227 ? -12.391 -16.297 -14.82 1 97.88 227 LEU A O 1
ATOM 1700 N N . VAL A 1 228 ? -10.844 -17.328 -13.703 1 98.62 228 VAL A N 1
ATOM 1701 C CA . VAL A 1 228 ? -11.609 -17.844 -12.578 1 98.62 228 VAL A CA 1
ATOM 1702 C C . VAL A 1 228 ? -10.969 -17.406 -11.266 1 98.62 228 VAL A C 1
ATOM 1704 O O . VAL A 1 228 ? -9.766 -17.562 -11.062 1 98.62 228 VAL A O 1
ATOM 1707 N N . ILE A 1 229 ? -11.797 -16.844 -10.406 1 98.25 229 ILE A N 1
ATOM 1708 C CA . ILE A 1 229 ? -11.258 -16.281 -9.172 1 98.25 229 ILE A CA 1
ATOM 1709 C C . ILE A 1 229 ? -11.086 -17.375 -8.133 1 98.25 229 ILE A C 1
ATOM 1711 O O . ILE A 1 229 ? -11.945 -18.25 -7.992 1 98.25 229 ILE A O 1
ATOM 1715 N N . GLY A 1 230 ? -9.977 -17.375 -7.492 1 98.31 230 GLY A N 1
ATOM 1716 C CA . GLY A 1 230 ? -9.711 -18.219 -6.336 1 98.31 230 GLY A CA 1
ATOM 1717 C C . GLY A 1 230 ? -9.344 -17.438 -5.094 1 98.31 230 GLY A C 1
ATOM 1718 O O . GLY A 1 230 ? -9.523 -16.219 -5.051 1 98.31 230 GLY A O 1
ATOM 1719 N N . GLU A 1 231 ? -9 -18.094 -4.02 1 98.31 231 GLU A N 1
ATOM 1720 C CA . GLU A 1 231 ? -8.508 -17.484 -2.789 1 98.31 231 GLU A CA 1
ATOM 1721 C C . GLU A 1 231 ? -7.293 -18.234 -2.248 1 98.31 231 GLU A C 1
ATOM 1723 O O . GLU A 1 231 ? -7.016 -19.359 -2.672 1 98.31 231 GLU A O 1
ATOM 1728 N N . GLY A 1 232 ? -6.535 -17.578 -1.423 1 98.31 232 GLY A N 1
ATOM 1729 C CA . GLY A 1 232 ? -5.352 -18.188 -0.837 1 98.31 232 GLY A CA 1
ATOM 1730 C C . GLY A 1 232 ? -4.418 -17.172 -0.197 1 98.31 232 GLY A C 1
ATOM 1731 O O . GLY A 1 232 ? -4.777 -16 -0.031 1 98.31 232 GLY A O 1
ATOM 1732 N N . SER A 1 233 ? -3.336 -17.672 0.25 1 98.69 233 SER A N 1
ATOM 1733 C CA . SER A 1 233 ? -2.273 -16.875 0.843 1 98.69 233 SER A CA 1
ATOM 1734 C C . SER A 1 233 ? -0.925 -17.578 0.747 1 98.69 233 SER A C 1
ATOM 1736 O O . SER A 1 233 ? -0.861 -18.812 0.768 1 98.69 233 SER A O 1
ATOM 1738 N N . ALA A 1 234 ? 0.077 -16.812 0.556 1 98.88 234 ALA A N 1
ATOM 1739 C CA . ALA A 1 234 ? 1.431 -17.344 0.66 1 98.88 234 ALA A CA 1
ATOM 1740 C C . ALA A 1 234 ? 2.379 -16.328 1.284 1 98.88 234 ALA A C 1
ATOM 1742 O O . ALA A 1 234 ? 2.186 -15.117 1.135 1 98.88 234 ALA A O 1
ATOM 1743 N N . THR A 1 235 ? 3.324 -16.828 2.053 1 98.94 235 THR A N 1
ATOM 1744 C CA . THR A 1 235 ? 4.312 -16 2.746 1 98.94 235 THR A CA 1
ATOM 1745 C C . THR A 1 235 ? 5.723 -16.531 2.492 1 98.94 235 THR A C 1
ATOM 1747 O O . THR A 1 235 ? 5.953 -17.734 2.514 1 98.94 235 THR A O 1
ATOM 1750 N N . LEU A 1 236 ? 6.625 -15.672 2.139 1 99 236 LEU A N 1
ATOM 1751 C CA . LEU A 1 236 ? 8.055 -15.938 2.119 1 99 236 LEU A CA 1
ATOM 1752 C C . LEU A 1 236 ? 8.758 -15.203 3.258 1 99 236 LEU A C 1
ATOM 1754 O O . LEU A 1 236 ? 8.469 -14.039 3.527 1 99 236 LEU A O 1
ATOM 1758 N N . ILE A 1 237 ? 9.617 -15.93 3.982 1 99 237 ILE A N 1
ATOM 1759 C CA . ILE A 1 237 ? 10.516 -15.297 4.941 1 99 237 ILE A CA 1
ATOM 1760 C C . ILE A 1 237 ? 11.836 -14.93 4.258 1 99 237 ILE A C 1
ATOM 1762 O O . ILE A 1 237 ? 12.586 -15.812 3.844 1 99 237 ILE A O 1
ATOM 1766 N N . LEU A 1 238 ? 12.078 -13.633 4.086 1 99 238 LEU A N 1
ATOM 1767 C CA . LEU A 1 238 ? 13.328 -13.141 3.512 1 99 238 LEU A CA 1
ATOM 1768 C C . LEU A 1 238 ? 14.297 -12.703 4.605 1 99 238 LEU A C 1
ATOM 1770 O O . LEU A 1 238 ? 13.875 -12.141 5.621 1 99 238 LEU A O 1
ATOM 1774 N N . GLU A 1 239 ? 15.555 -12.961 4.438 1 98.94 239 GLU A N 1
ATOM 1775 C CA . GLU A 1 239 ? 16.609 -12.586 5.375 1 98.94 239 GLU A CA 1
ATOM 1776 C C . GLU A 1 239 ? 17.859 -12.141 4.637 1 98.94 239 GLU A C 1
ATOM 1778 O O . GLU A 1 239 ? 18.125 -12.586 3.518 1 98.94 239 GLU A O 1
ATOM 1783 N N . SER A 1 240 ? 18.578 -11.195 5.281 1 98.94 240 SER A N 1
ATOM 1784 C CA . SER A 1 240 ? 19.938 -11.023 4.777 1 98.94 240 SER A CA 1
ATOM 1785 C C . SER A 1 240 ? 20.719 -12.328 4.855 1 98.94 240 SER A C 1
ATOM 1787 O O . SER A 1 240 ? 20.562 -13.094 5.805 1 98.94 240 SER A O 1
ATOM 1789 N N . LEU A 1 241 ? 21.547 -12.539 3.865 1 98.88 241 LEU A N 1
ATOM 1790 C CA . LEU A 1 241 ? 22.359 -13.742 3.865 1 98.88 241 LEU A CA 1
ATOM 1791 C C . LEU A 1 241 ? 23.172 -13.852 5.156 1 98.88 241 LEU A C 1
ATOM 1793 O O . LEU A 1 241 ? 23.281 -14.938 5.73 1 98.88 241 LEU A O 1
ATOM 1797 N N . GLU A 1 242 ? 23.703 -12.727 5.617 1 98.75 242 GLU A N 1
ATOM 1798 C CA . GLU A 1 242 ? 24.5 -12.703 6.832 1 98.75 242 GLU A CA 1
ATOM 1799 C C . GLU A 1 242 ? 23.688 -13.156 8.039 1 98.75 242 GLU A C 1
ATOM 1801 O O . GLU A 1 242 ? 24.156 -13.992 8.828 1 98.75 242 GLU A O 1
ATOM 1806 N N . HIS A 1 243 ? 22.516 -12.656 8.172 1 98.75 243 HIS A N 1
ATOM 1807 C CA . HIS A 1 243 ? 21.656 -13.023 9.289 1 98.75 243 HIS A CA 1
ATOM 1808 C C . HIS A 1 243 ? 21.281 -14.508 9.234 1 98.75 243 HIS A C 1
ATOM 1810 O O . HIS A 1 243 ? 21.297 -15.195 10.258 1 98.75 243 HIS A O 1
ATOM 1816 N N . ALA A 1 244 ? 20.891 -15.016 8.062 1 98.81 244 ALA A N 1
ATOM 1817 C CA . ALA A 1 244 ? 20.5 -16.406 7.867 1 98.81 244 ALA A CA 1
ATOM 1818 C C . ALA A 1 244 ? 21.656 -17.344 8.227 1 98.81 244 ALA A C 1
ATOM 1820 O O . ALA A 1 244 ? 21.453 -18.344 8.914 1 98.81 244 ALA A O 1
ATOM 1821 N N . LYS A 1 245 ? 22.844 -17.062 7.777 1 98.75 245 LYS A N 1
ATOM 1822 C CA . LYS A 1 245 ? 24.016 -17.891 8.031 1 98.75 245 LYS A CA 1
ATOM 1823 C C . LYS A 1 245 ? 24.359 -17.906 9.516 1 98.75 245 LYS A C 1
ATOM 1825 O O . LYS A 1 245 ? 24.75 -18.938 10.062 1 98.75 245 LYS A O 1
ATOM 1830 N N . ALA A 1 246 ? 24.25 -16.766 10.18 1 98.38 246 ALA A N 1
ATOM 1831 C CA . ALA A 1 246 ? 24.609 -16.625 11.586 1 98.38 246 ALA A CA 1
ATOM 1832 C C . ALA A 1 246 ? 23.781 -17.578 12.453 1 98.38 246 ALA A C 1
ATOM 1834 O O . ALA A 1 246 ? 24.266 -18.078 13.477 1 98.38 246 ALA A O 1
ATOM 1835 N N . ARG A 1 247 ? 22.609 -17.9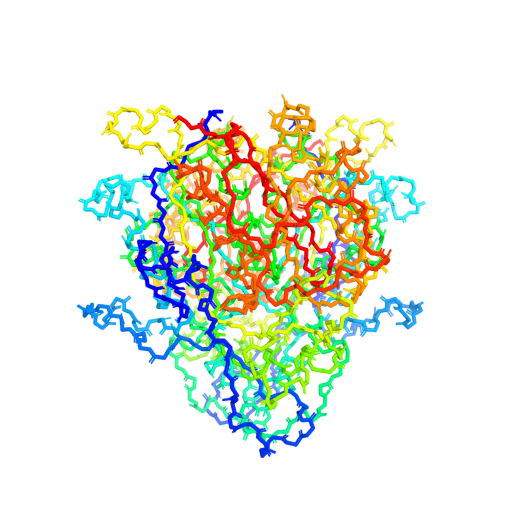38 12.008 1 97 247 ARG A N 1
ATOM 1836 C CA . ARG A 1 247 ? 21.766 -18.797 12.828 1 97 247 ARG A CA 1
ATOM 1837 C C . ARG A 1 247 ? 21.656 -20.188 12.219 1 97 247 ARG A C 1
ATOM 1839 O O . ARG A 1 247 ? 20.844 -21.016 12.664 1 97 247 ARG A O 1
ATOM 1846 N N . GLY A 1 248 ? 22.359 -20.438 11.094 1 98.19 248 GLY A N 1
ATOM 1847 C CA . GLY A 1 248 ? 22.391 -21.75 10.469 1 98.19 248 GLY A CA 1
ATOM 1848 C C . GLY A 1 248 ? 21.094 -22.109 9.773 1 98.19 248 GLY A C 1
ATOM 1849 O O . GLY A 1 248 ? 20.688 -23.281 9.773 1 98.19 248 GLY A O 1
ATOM 1850 N N . ALA A 1 249 ? 20.453 -21.125 9.203 1 98.5 249 ALA A N 1
ATOM 1851 C CA . ALA A 1 249 ? 19.172 -21.359 8.547 1 98.5 249 ALA A CA 1
ATOM 1852 C C . ALA A 1 249 ? 19.359 -22.109 7.234 1 98.5 249 ALA A C 1
ATOM 1854 O O . ALA A 1 249 ? 20.328 -21.891 6.512 1 98.5 249 ALA A O 1
ATOM 1855 N N . LYS A 1 250 ? 18.438 -23 6.965 1 98.56 250 LYS A N 1
ATOM 1856 C CA . LYS A 1 250 ? 18.328 -23.516 5.605 1 98.56 250 LYS A CA 1
ATOM 1857 C C . LYS A 1 250 ? 17.938 -22.422 4.625 1 98.56 250 LYS A C 1
ATOM 1859 O O . LYS A 1 250 ? 17.062 -21.594 4.922 1 98.56 250 LYS A O 1
ATOM 1864 N N . ILE A 1 251 ? 18.609 -22.359 3.494 1 98.88 251 ILE A N 1
ATOM 1865 C CA . ILE A 1 251 ? 18.328 -21.359 2.471 1 98.88 251 ILE A CA 1
ATOM 1866 C C . ILE A 1 251 ? 17.734 -22.031 1.24 1 98.88 251 ILE A C 1
ATOM 1868 O O . ILE A 1 251 ? 18.297 -22.984 0.702 1 98.88 251 ILE A O 1
ATOM 1872 N N . TYR A 1 252 ? 16.578 -21.531 0.786 1 98.88 252 TYR A N 1
ATOM 1873 C CA . TYR A 1 252 ? 15.844 -22.188 -0.297 1 98.88 252 TYR A CA 1
ATOM 1874 C C . TYR A 1 252 ? 16.141 -21.516 -1.632 1 98.88 252 TYR A C 1
ATOM 1876 O O . TYR A 1 252 ? 16.047 -22.141 -2.688 1 98.88 252 TYR A O 1
ATOM 1884 N N . ALA A 1 253 ? 16.422 -20.266 -1.636 1 98.94 253 ALA A N 1
ATOM 1885 C CA . ALA A 1 253 ? 16.703 -19.484 -2.83 1 98.94 253 ALA A CA 1
ATOM 1886 C C . ALA A 1 253 ? 17.25 -18.109 -2.457 1 98.94 253 ALA A C 1
ATOM 1888 O O . ALA A 1 253 ? 17.281 -17.734 -1.279 1 98.94 253 ALA A O 1
ATOM 1889 N N . GLU A 1 254 ? 17.812 -17.438 -3.389 1 98.94 254 GLU A N 1
ATOM 1890 C CA . GLU A 1 254 ? 18.188 -16.031 -3.271 1 98.94 254 GLU A CA 1
ATOM 1891 C C . GLU A 1 254 ? 17.297 -15.156 -4.148 1 98.94 254 GLU A C 1
ATOM 1893 O O . GLU A 1 254 ? 17 -15.508 -5.293 1 98.94 254 GLU A O 1
ATOM 1898 N N . VAL A 1 255 ? 16.672 -14.109 -3.6 1 98.94 255 VAL A N 1
ATOM 1899 C CA . VAL A 1 255 ? 16.031 -13.094 -4.422 1 98.94 255 VAL A CA 1
ATOM 1900 C C . VAL A 1 255 ? 17.094 -12.156 -5.004 1 98.94 255 VAL A C 1
ATOM 1902 O O . VAL A 1 255 ? 17.828 -11.508 -4.262 1 98.94 255 VAL A O 1
ATOM 1905 N N . ILE A 1 256 ? 17.125 -12.062 -6.359 1 98.88 256 ILE A N 1
ATOM 1906 C CA . ILE A 1 256 ? 18.266 -11.336 -6.898 1 98.88 256 ILE A CA 1
ATOM 1907 C C . ILE A 1 256 ? 17.781 -10.219 -7.824 1 98.88 256 ILE A C 1
ATOM 1909 O O . ILE A 1 256 ? 18.578 -9.359 -8.234 1 98.88 256 ILE A O 1
ATOM 1913 N N . GLY A 1 257 ? 16.5 -10.219 -8.141 1 98.88 257 GLY A N 1
ATOM 1914 C CA . GLY A 1 257 ? 15.992 -9.211 -9.047 1 98.88 257 GLY A CA 1
ATOM 1915 C C . GLY A 1 257 ? 14.57 -8.789 -8.742 1 98.88 257 GLY A C 1
ATOM 1916 O O . GLY A 1 257 ? 13.742 -9.617 -8.367 1 98.88 257 GLY A O 1
ATOM 1917 N N . PHE A 1 258 ? 14.312 -7.559 -8.906 1 98.88 258 PHE A N 1
ATOM 1918 C CA . PHE A 1 258 ? 13 -6.945 -8.727 1 98.88 258 PHE A CA 1
ATOM 1919 C C . PHE A 1 258 ? 12.797 -5.801 -9.703 1 98.88 258 PHE A C 1
ATOM 1921 O O . PHE A 1 258 ? 13.617 -4.883 -9.773 1 98.88 258 PHE A O 1
ATOM 1928 N N . GLY A 1 259 ? 11.75 -5.891 -10.523 1 98.81 259 GLY A N 1
ATOM 1929 C CA . GLY A 1 259 ? 11.32 -4.832 -11.422 1 98.81 259 GLY A CA 1
ATOM 1930 C C . GLY A 1 259 ? 9.844 -4.5 -11.289 1 98.81 259 GLY A C 1
ATOM 1931 O O . GLY A 1 259 ? 9.008 -5.398 -11.195 1 98.81 259 GLY A O 1
ATOM 1932 N N . THR A 1 260 ? 9.539 -3.24 -11.188 1 98.56 260 THR A N 1
ATOM 1933 C CA . THR A 1 260 ? 8.141 -2.816 -11.133 1 98.56 260 THR A CA 1
ATOM 1934 C C . THR A 1 260 ? 7.961 -1.469 -11.828 1 98.56 260 THR A C 1
ATOM 1936 O O . THR A 1 260 ? 8.844 -0.61 -11.766 1 98.56 260 THR A O 1
ATOM 1939 N N . ASN A 1 261 ? 6.922 -1.34 -12.578 1 97.06 261 ASN A N 1
ATOM 1940 C CA . ASN A 1 261 ? 6.539 -0.118 -13.273 1 97.06 261 ASN A CA 1
ATOM 1941 C C . ASN A 1 261 ? 5.031 -0.046 -13.492 1 97.06 261 ASN A C 1
ATOM 1943 O O . ASN A 1 261 ? 4.285 -0.899 -13.008 1 97.06 261 ASN A O 1
ATOM 1947 N N . CYS A 1 262 ? 4.617 1.053 -14.094 1 94.06 262 CYS A N 1
ATOM 1948 C CA . CYS A 1 262 ? 3.193 1.142 -14.406 1 94.06 262 CYS A CA 1
ATOM 1949 C C . CYS A 1 262 ? 2.979 1.532 -15.859 1 94.06 262 CYS A C 1
ATOM 1951 O O . CYS A 1 262 ? 3.863 2.115 -16.484 1 94.06 262 CYS A O 1
ATOM 1953 N N . ASP A 1 263 ? 1.887 1.186 -16.516 1 89.19 263 ASP A N 1
ATOM 1954 C CA . ASP A 1 263 ? 1.55 1.402 -17.922 1 89.19 263 ASP A CA 1
ATOM 1955 C C . ASP A 1 263 ? 1.144 2.854 -18.172 1 89.19 263 ASP A C 1
ATOM 1957 O O . ASP A 1 263 ? 1.66 3.5 -19.078 1 89.19 263 ASP A O 1
ATOM 1961 N N . ALA A 1 264 ? 0.343 3.449 -17.375 1 79.69 264 ALA A N 1
ATOM 1962 C CA . ALA A 1 264 ? -0.205 4.805 -17.406 1 79.69 264 ALA A CA 1
ATOM 1963 C C . ALA A 1 264 ? -0.981 5.043 -18.703 1 79.69 264 ALA A C 1
ATOM 1965 O O . ALA A 1 264 ? -1.147 6.191 -19.125 1 79.69 264 ALA A O 1
ATOM 1966 N N . LYS A 1 265 ? -1.297 4.145 -19.5 1 76.88 265 LYS A N 1
ATOM 1967 C CA . LYS A 1 265 ? -2.002 4.375 -20.766 1 76.88 265 LYS A CA 1
ATOM 1968 C C . LYS A 1 265 ? -3.426 3.832 -20.703 1 76.88 265 LYS A C 1
ATOM 1970 O O . LYS A 1 265 ? -4.375 4.52 -21.078 1 76.88 265 LYS A O 1
ATOM 1975 N N . HIS A 1 266 ? -3.541 2.676 -20.344 1 73.12 266 HIS A N 1
ATOM 1976 C CA . HIS A 1 266 ? -4.855 2.055 -20.234 1 73.12 266 HIS A CA 1
ATOM 1977 C C . HIS A 1 266 ? -5.039 1.373 -18.891 1 73.12 266 HIS A C 1
ATOM 1979 O O . HIS A 1 266 ? -4.094 0.793 -18.344 1 73.12 266 HIS A O 1
ATOM 1985 N N . LEU A 1 267 ? -6.266 1.551 -18.484 1 66 267 LEU A N 1
ATOM 1986 C CA . LEU A 1 267 ? -6.574 0.973 -17.172 1 66 267 LEU A CA 1
ATOM 1987 C C . LEU A 1 267 ? -6.707 -0.542 -17.266 1 66 267 LEU A C 1
ATOM 1989 O O . LEU A 1 267 ? -6.262 -1.267 -16.375 1 66 267 LEU A O 1
ATOM 1993 N N . THR A 1 268 ? -7.316 -0.901 -18.359 1 66.44 268 THR A N 1
ATOM 1994 C CA . THR A 1 268 ? -7.73 -2.301 -18.359 1 66.44 268 THR A CA 1
ATOM 1995 C C . THR A 1 268 ? -7.031 -3.072 -19.469 1 66.44 268 THR A C 1
ATOM 1997 O O . THR A 1 268 ? -7.219 -4.281 -19.609 1 66.44 268 THR A O 1
ATOM 2000 N N . GLN A 1 269 ? -6.215 -2.383 -20.188 1 73.31 269 GLN A N 1
ATOM 2001 C CA . GLN A 1 269 ? -5.535 -3.064 -21.297 1 73.31 269 GLN A CA 1
ATOM 2002 C C . GLN A 1 269 ? -4.023 -3.035 -21.109 1 73.31 269 GLN A C 1
ATOM 2004 O O . GLN A 1 269 ? -3.383 -2.006 -21.328 1 73.31 269 GLN A O 1
ATOM 2009 N N . PRO A 1 270 ? -3.543 -4.199 -20.75 1 76.88 270 PRO A N 1
ATOM 2010 C CA . PRO A 1 270 ? -2.088 -4.281 -20.609 1 76.88 270 PRO A CA 1
ATOM 2011 C C . PRO A 1 270 ? -1.352 -4.141 -21.938 1 76.88 270 PRO A C 1
ATOM 2013 O O . PRO A 1 270 ? -1.897 -4.488 -22.984 1 76.88 270 PRO A O 1
ATOM 2016 N N . THR A 1 271 ? -0.236 -3.574 -21.859 1 87.75 271 THR A N 1
ATOM 2017 C CA . THR A 1 271 ? 0.57 -3.451 -23.062 1 87.75 271 THR A CA 1
ATOM 2018 C C . THR A 1 271 ? 1.875 -4.23 -22.938 1 87.75 271 THR A C 1
ATOM 2020 O O . THR A 1 271 ? 2.525 -4.184 -21.891 1 87.75 271 THR A O 1
ATOM 2023 N N . ALA A 1 272 ? 2.195 -4.957 -24.031 1 94.44 272 ALA A N 1
ATOM 2024 C CA . ALA A 1 272 ? 3.42 -5.754 -24.047 1 94.44 272 ALA A CA 1
ATOM 2025 C C . ALA A 1 272 ? 4.645 -4.887 -23.781 1 94.44 272 ALA A C 1
ATOM 2027 O O . ALA A 1 272 ? 5.574 -5.316 -23.094 1 94.44 272 ALA A O 1
ATOM 2028 N N . GLU A 1 273 ? 4.625 -3.725 -24.266 1 94.69 273 GLU A N 1
ATOM 2029 C CA . GLU A 1 273 ? 5.766 -2.818 -24.141 1 94.69 273 GLU A CA 1
ATOM 2030 C C . GLU A 1 273 ? 6.059 -2.502 -22.672 1 94.69 273 GLU A C 1
ATOM 2032 O O . GLU A 1 273 ? 7.215 -2.535 -22.25 1 94.69 273 GLU A O 1
ATOM 2037 N N . LYS A 1 274 ? 5.047 -2.166 -21.922 1 94.5 274 LYS A N 1
ATOM 2038 C CA . LYS A 1 274 ? 5.25 -1.78 -20.531 1 94.5 274 LYS A CA 1
ATOM 2039 C C . LYS A 1 274 ? 5.512 -3.002 -19.656 1 94.5 274 LYS A C 1
ATOM 2041 O O . LYS A 1 274 ? 6.258 -2.92 -18.672 1 94.5 274 LYS A O 1
ATOM 2046 N N . MET A 1 275 ? 4.848 -4.152 -20 1 96.69 275 MET A N 1
ATOM 2047 C CA . MET A 1 275 ? 5.18 -5.398 -19.312 1 96.69 275 MET A CA 1
ATOM 2048 C C . MET A 1 275 ? 6.656 -5.738 -19.484 1 96.69 275 MET A C 1
ATOM 2050 O O . MET A 1 275 ? 7.324 -6.121 -18.516 1 96.69 275 MET A O 1
ATOM 2054 N N . GLN A 1 276 ? 7.145 -5.574 -20.703 1 98.12 276 GLN A N 1
ATOM 2055 C CA . GLN A 1 276 ? 8.539 -5.863 -21.016 1 98.12 276 GLN A CA 1
ATOM 2056 C C . GLN A 1 276 ? 9.484 -5.059 -20.141 1 98.12 276 GLN A C 1
ATOM 2058 O O . GLN A 1 276 ? 10.531 -5.559 -19.719 1 98.12 276 GLN A O 1
ATOM 2063 N N . VAL A 1 277 ? 9.133 -3.826 -19.828 1 97.75 277 VAL A N 1
ATOM 2064 C CA . VAL A 1 277 ? 9.961 -2.938 -19.016 1 97.75 277 VAL A CA 1
ATOM 2065 C C . VAL A 1 277 ? 10.18 -3.549 -17.641 1 97.75 277 VAL A C 1
ATOM 2067 O O . VAL A 1 277 ? 11.289 -3.51 -17.094 1 97.75 277 VAL A O 1
ATOM 2070 N N . SER A 1 278 ? 9.148 -4.098 -17.031 1 98.25 278 SER A N 1
ATOM 2071 C CA . SER A 1 278 ? 9.289 -4.691 -15.703 1 98.25 278 SER A CA 1
ATOM 2072 C C . SER A 1 278 ? 10.242 -5.879 -15.734 1 98.25 278 SER A C 1
ATOM 2074 O O . SER A 1 278 ? 11.031 -6.078 -14.805 1 98.25 278 SER A O 1
ATOM 2076 N N . LEU A 1 279 ? 10.148 -6.715 -16.797 1 98.88 279 LEU A N 1
ATOM 2077 C CA . LEU A 1 279 ? 11.062 -7.844 -16.938 1 98.88 279 LEU A CA 1
ATOM 2078 C C . LEU A 1 279 ? 12.508 -7.367 -17.078 1 98.88 279 LEU A C 1
ATOM 2080 O O . LEU A 1 279 ? 13.406 -7.914 -16.438 1 98.88 279 LEU A O 1
ATOM 2084 N N . GLN A 1 280 ? 12.711 -6.34 -17.844 1 98.75 280 GLN A N 1
ATOM 2085 C CA . GLN A 1 280 ? 14.047 -5.797 -18.078 1 98.75 280 GLN A CA 1
ATOM 2086 C C . GLN A 1 280 ? 14.609 -5.164 -16.812 1 98.75 280 GLN A C 1
ATOM 2088 O O . GLN A 1 280 ? 15.805 -5.285 -16.516 1 98.75 280 GLN A O 1
ATOM 2093 N N . LEU A 1 281 ? 13.742 -4.477 -16.078 1 98.75 281 LEU A N 1
ATOM 2094 C CA . LEU A 1 281 ? 14.164 -3.893 -14.812 1 98.75 281 LEU A CA 1
ATOM 2095 C C . LEU A 1 281 ? 14.641 -4.977 -13.852 1 98.75 281 LEU A C 1
ATOM 2097 O O . LEU A 1 281 ? 15.641 -4.793 -13.148 1 98.75 281 LEU A O 1
ATOM 2101 N N . ALA A 1 282 ? 13.914 -6.09 -13.797 1 98.88 282 ALA A N 1
ATOM 2102 C CA . ALA A 1 282 ? 14.305 -7.191 -12.914 1 98.88 282 ALA A CA 1
ATOM 2103 C C . ALA A 1 282 ? 15.641 -7.781 -13.336 1 98.88 282 ALA A C 1
ATOM 2105 O O . ALA A 1 282 ? 16.484 -8.094 -12.484 1 98.88 282 ALA A O 1
ATOM 2106 N N . LEU A 1 283 ? 15.844 -7.98 -14.617 1 98.94 283 LEU A N 1
ATOM 2107 C CA . LEU A 1 283 ? 17.109 -8.5 -15.133 1 98.94 283 LEU A CA 1
ATOM 2108 C C . LEU A 1 283 ? 18.25 -7.555 -14.797 1 98.94 283 LEU A C 1
ATOM 2110 O O . LEU A 1 283 ? 19.328 -8 -14.391 1 98.94 283 LEU A O 1
ATOM 2114 N N . SER A 1 284 ? 18 -6.289 -15.008 1 98.75 284 SER A N 1
ATOM 2115 C CA . SER A 1 284 ? 19.016 -5.285 -14.688 1 98.75 284 SER A CA 1
ATOM 2116 C C . SER A 1 284 ? 19.359 -5.301 -13.203 1 98.75 284 SER A C 1
ATOM 2118 O O . SER A 1 284 ? 20.531 -5.211 -12.844 1 98.75 284 SER A O 1
ATOM 2120 N N . ASP A 1 285 ? 18.359 -5.383 -12.391 1 98.75 285 ASP A N 1
ATOM 2121 C CA . ASP A 1 285 ? 18.578 -5.434 -10.945 1 98.75 285 ASP A CA 1
ATOM 2122 C C . ASP A 1 285 ? 19.375 -6.68 -10.555 1 98.75 285 ASP A C 1
ATOM 2124 O O . ASP A 1 285 ? 20.25 -6.621 -9.688 1 98.75 285 ASP A O 1
ATOM 2128 N N . ALA A 1 286 ? 19.031 -7.762 -11.141 1 98.81 286 ALA A N 1
ATOM 2129 C CA . ALA A 1 286 ? 19.688 -9.039 -10.852 1 98.81 286 ALA A CA 1
ATOM 2130 C C . ALA A 1 286 ? 21.109 -9.07 -11.414 1 98.81 286 ALA A C 1
ATOM 2132 O O . ALA A 1 286 ? 21.906 -9.93 -11.031 1 98.81 286 ALA A O 1
ATOM 2133 N N . GLN A 1 287 ? 21.375 -8.195 -12.406 1 98.69 287 GLN A N 1
ATOM 2134 C CA . GLN A 1 287 ? 22.656 -8.148 -13.102 1 98.69 287 GLN A CA 1
ATOM 2135 C C . GLN A 1 287 ? 22.953 -9.484 -13.773 1 98.69 287 GLN A C 1
ATOM 2137 O O . GLN A 1 287 ? 24.062 -10.023 -13.625 1 98.69 287 GLN A O 1
ATOM 2142 N N . ILE A 1 288 ? 21.984 -10.031 -14.438 1 98.62 288 ILE A N 1
ATOM 2143 C CA . ILE A 1 288 ? 22.172 -11.234 -15.242 1 98.62 288 ILE A CA 1
ATOM 2144 C C . ILE A 1 288 ? 21.594 -11.016 -16.641 1 98.62 288 ILE A C 1
ATOM 2146 O O . ILE A 1 288 ? 20.828 -10.078 -16.859 1 98.62 288 ILE A O 1
ATOM 2150 N N . SER A 1 289 ? 22 -11.867 -17.531 1 98.38 289 SER A N 1
ATOM 2151 C CA . SER A 1 289 ? 21.469 -11.805 -18.891 1 98.38 289 SER A CA 1
ATOM 2152 C C . SER A 1 289 ? 20.203 -12.633 -19.031 1 98.38 289 SER A C 1
ATOM 2154 O O . SER A 1 289 ? 20 -13.594 -18.281 1 98.38 289 SER A O 1
ATOM 2156 N N . ALA A 1 290 ? 19.375 -12.258 -19.953 1 98.56 290 ALA A N 1
ATOM 2157 C CA . ALA A 1 290 ? 18.109 -12.93 -20.203 1 98.56 290 ALA A CA 1
ATOM 2158 C C . ALA A 1 290 ? 18.328 -14.414 -20.484 1 98.56 290 ALA A C 1
ATOM 2160 O O . ALA A 1 290 ? 17.484 -15.242 -20.156 1 98.56 290 ALA A O 1
ATOM 2161 N N . GLU A 1 291 ? 19.469 -14.766 -21.047 1 98.06 291 GLU A N 1
ATOM 2162 C CA . GLU A 1 291 ? 19.766 -16.141 -21.469 1 98.06 291 GLU A CA 1
ATOM 2163 C C . GLU A 1 291 ? 19.891 -17.062 -20.25 1 98.06 291 GLU A C 1
ATOM 2165 O O . GLU A 1 291 ? 19.75 -18.281 -20.391 1 98.06 291 GLU A O 1
ATOM 2170 N N . GLN A 1 292 ? 20.078 -16.516 -19.141 1 98.5 292 GLN A N 1
ATOM 2171 C CA . GLN A 1 292 ? 20.328 -17.312 -17.953 1 98.5 292 GLN A CA 1
ATOM 2172 C C . GLN A 1 292 ? 19.031 -17.781 -17.312 1 98.5 292 GLN A C 1
ATOM 2174 O O . GLN A 1 292 ? 19.016 -18.719 -16.516 1 98.5 292 GLN A O 1
ATOM 2179 N N . ILE A 1 293 ? 17.938 -17.188 -17.641 1 98.88 293 ILE A N 1
ATOM 2180 C CA . ILE A 1 293 ? 16.656 -17.562 -17.078 1 98.88 293 ILE A CA 1
ATOM 2181 C C . ILE A 1 293 ? 16.156 -18.859 -17.734 1 98.88 293 ILE A C 1
ATOM 2183 O O . ILE A 1 293 ? 16.016 -18.922 -18.969 1 98.88 293 ILE A O 1
ATOM 2187 N N . GLY A 1 294 ? 15.867 -19.828 -16.938 1 98.75 294 GLY A N 1
ATOM 2188 C CA . GLY A 1 294 ? 15.461 -21.109 -17.5 1 98.75 294 GLY A CA 1
ATOM 2189 C C . GLY A 1 294 ? 13.953 -21.297 -17.531 1 98.75 294 GLY A C 1
ATOM 2190 O O . GLY A 1 294 ? 13.445 -22.156 -18.234 1 98.75 294 GLY A O 1
ATOM 2191 N N . TYR A 1 295 ? 13.305 -20.484 -16.75 1 98.88 295 TYR A N 1
ATOM 2192 C CA . TYR A 1 295 ? 11.859 -20.656 -16.609 1 98.88 295 TYR A CA 1
ATOM 2193 C C . TYR A 1 295 ? 11.188 -19.359 -16.203 1 98.88 295 TYR A C 1
ATOM 2195 O O . TYR A 1 295 ? 11.742 -18.594 -15.398 1 98.88 295 TYR A O 1
ATOM 2203 N N . VAL A 1 296 ? 9.992 -19.141 -16.797 1 98.94 296 VAL A N 1
ATOM 2204 C CA . VAL A 1 296 ? 9.172 -17.984 -16.438 1 98.94 296 VAL A CA 1
ATOM 2205 C C . VAL A 1 296 ? 7.805 -18.453 -15.945 1 98.94 296 VAL A C 1
ATOM 2207 O O . VAL A 1 296 ? 7.074 -19.141 -16.672 1 98.94 296 VAL A O 1
ATOM 2210 N N . ASN A 1 297 ? 7.508 -18.234 -14.695 1 98.94 297 ASN A N 1
ATOM 2211 C CA . ASN A 1 297 ? 6.129 -18.328 -14.227 1 98.94 297 ASN A CA 1
ATOM 2212 C C . ASN A 1 297 ? 5.309 -17.109 -14.664 1 98.94 297 ASN A C 1
ATOM 2214 O O . ASN A 1 297 ? 5.57 -15.992 -14.234 1 98.94 297 ASN A O 1
ATOM 2218 N N . ALA A 1 298 ? 4.355 -17.312 -15.492 1 98.75 298 ALA A N 1
ATOM 2219 C CA . ALA A 1 298 ? 3.551 -16.234 -16.062 1 98.75 298 ALA A CA 1
ATOM 2220 C C . ALA A 1 298 ? 2.389 -15.875 -15.148 1 98.75 298 ALA A C 1
ATOM 2222 O O . ALA A 1 298 ? 1.943 -16.688 -14.344 1 98.75 298 ALA A O 1
ATOM 2223 N N . HIS A 1 299 ? 1.969 -14.617 -15.25 1 98.12 299 HIS A N 1
ATOM 2224 C CA . HIS A 1 299 ? 0.705 -14.227 -14.641 1 98.12 299 HIS A CA 1
ATOM 2225 C C . HIS A 1 299 ? -0.463 -15.008 -15.227 1 98.12 299 HIS A C 1
ATOM 2227 O O . HIS A 1 299 ? -1.305 -15.523 -14.492 1 98.12 299 HIS A O 1
ATOM 2233 N N . GLY A 1 300 ? -0.544 -15.102 -16.578 1 97.44 300 GLY A N 1
ATOM 2234 C CA . GLY A 1 300 ? -1.396 -16.031 -17.297 1 97.44 300 GLY A CA 1
ATOM 2235 C C . GLY A 1 300 ? -2.848 -15.969 -16.859 1 97.44 300 GLY A C 1
ATOM 2236 O O . GLY A 1 300 ? -3.398 -16.969 -16.391 1 97.44 300 GLY A O 1
ATOM 2237 N N . THR A 1 301 ? -3.555 -14.93 -17.109 1 95.25 301 THR A N 1
ATOM 2238 C CA . THR A 1 301 ? -4.883 -14.711 -16.547 1 95.25 301 THR A CA 1
ATOM 2239 C C . THR A 1 301 ? -5.949 -15.406 -17.391 1 95.25 301 THR A C 1
ATOM 2241 O O . THR A 1 301 ? -7.113 -15.477 -17 1 95.25 301 THR A O 1
ATOM 2244 N N . SER A 1 302 ? -5.57 -15.961 -18.5 1 97.75 302 SER A N 1
ATOM 2245 C CA . SER A 1 302 ? -6.52 -16.578 -19.422 1 97.75 302 SER A CA 1
ATOM 2246 C C . SER A 1 302 ? -7.445 -15.547 -20.047 1 97.75 302 SER A C 1
ATOM 2248 O O . SER A 1 302 ? -8.578 -15.859 -20.406 1 97.75 302 SER A O 1
ATOM 2250 N N . THR A 1 303 ? -7.098 -14.289 -20.047 1 95.44 303 THR A N 1
ATOM 2251 C CA . THR A 1 303 ? -7.773 -13.258 -20.828 1 95.44 303 THR A CA 1
ATOM 2252 C C . THR A 1 303 ? -7.078 -13.047 -22.156 1 95.44 303 THR A C 1
ATOM 2254 O O . THR A 1 303 ? -5.859 -13.195 -22.266 1 95.44 303 THR A O 1
ATOM 2257 N N . GLU A 1 304 ? -7.863 -12.734 -23.125 1 95.19 304 GLU A N 1
ATOM 2258 C CA . GLU A 1 304 ? -7.34 -12.641 -24.484 1 95.19 304 GLU A CA 1
ATOM 2259 C C . GLU A 1 304 ? -6.195 -11.633 -24.562 1 95.19 304 GLU A C 1
ATOM 2261 O O . GLU A 1 304 ? -5.062 -11.992 -24.875 1 95.19 304 GLU A O 1
ATOM 2266 N N . LEU A 1 305 ? -6.441 -10.43 -24.188 1 93.25 305 LEU A N 1
ATOM 2267 C CA . LEU A 1 305 ? -5.457 -9.359 -24.328 1 93.25 305 LEU A CA 1
ATOM 2268 C C . LEU A 1 305 ? -4.285 -9.57 -23.375 1 93.25 305 LEU A C 1
ATOM 2270 O O . LEU A 1 305 ? -3.131 -9.344 -23.75 1 93.25 305 LEU A O 1
ATOM 2274 N N . GLY A 1 306 ? -4.527 -10.008 -22.141 1 94.62 306 GLY A N 1
ATOM 2275 C CA . GLY A 1 306 ? -3.486 -10.203 -21.141 1 94.62 306 GLY A CA 1
ATOM 2276 C C . GLY A 1 306 ? -2.488 -11.281 -21.531 1 94.62 306 GLY A C 1
ATOM 2277 O O . GLY A 1 306 ? -1.277 -11.07 -21.453 1 94.62 306 GLY A O 1
ATOM 2278 N N . ASP A 1 307 ? -3.012 -12.414 -21.953 1 97.31 307 ASP A N 1
ATOM 2279 C CA . ASP A 1 307 ? -2.143 -13.523 -22.328 1 97.31 307 ASP A CA 1
ATOM 2280 C C . ASP A 1 307 ? -1.269 -13.156 -23.531 1 97.31 307 ASP A C 1
ATOM 2282 O O . ASP A 1 307 ? -0.062 -13.414 -23.516 1 97.31 307 ASP A O 1
ATOM 2286 N N . ILE A 1 308 ? -1.894 -12.609 -24.531 1 97.69 308 ILE A N 1
ATOM 2287 C CA . ILE A 1 308 ? -1.163 -12.266 -25.75 1 97.69 308 ILE A CA 1
ATOM 2288 C C . ILE A 1 308 ? -0.068 -11.25 -25.422 1 97.69 308 ILE A C 1
ATOM 2290 O O . ILE A 1 308 ? 1.094 -11.445 -25.797 1 97.69 308 ILE A O 1
ATOM 2294 N N . ALA A 1 309 ? -0.427 -10.195 -24.688 1 96.56 309 ALA A N 1
ATOM 2295 C CA . ALA A 1 309 ? 0.525 -9.141 -24.344 1 96.56 309 ALA A CA 1
ATOM 2296 C C . ALA A 1 309 ? 1.681 -9.695 -23.516 1 96.56 309 ALA A C 1
ATOM 2298 O O . ALA A 1 309 ? 2.84 -9.344 -23.734 1 96.56 309 ALA A O 1
ATOM 2299 N N . GLU A 1 310 ? 1.366 -10.539 -22.578 1 98 310 GLU A N 1
ATOM 2300 C CA . GLU A 1 310 ? 2.395 -11.102 -21.703 1 98 310 GLU A CA 1
ATOM 2301 C C . GLU A 1 310 ? 3.379 -11.961 -22.5 1 98 310 GLU A C 1
ATOM 2303 O O . GLU A 1 310 ? 4.586 -11.898 -22.266 1 98 310 GLU A O 1
ATOM 2308 N N . THR A 1 311 ? 2.902 -12.805 -23.391 1 98.62 311 THR A N 1
ATOM 2309 C CA . THR A 1 311 ? 3.791 -13.68 -24.156 1 98.62 311 THR A CA 1
ATOM 2310 C C . THR A 1 311 ? 4.668 -12.867 -25.094 1 98.62 311 THR A C 1
ATOM 2312 O O . THR A 1 311 ? 5.844 -13.18 -25.297 1 98.62 311 THR A O 1
ATOM 2315 N N . ILE A 1 312 ? 4.105 -11.812 -25.656 1 98.62 312 ILE A N 1
ATOM 2316 C CA . ILE A 1 312 ? 4.871 -10.938 -26.531 1 98.62 312 ILE A CA 1
ATOM 2317 C C . ILE A 1 312 ? 5.961 -10.234 -25.734 1 98.62 312 ILE A C 1
ATOM 2319 O O . ILE A 1 312 ? 7.117 -10.18 -26.156 1 98.62 312 ILE A O 1
ATOM 2323 N N . ALA A 1 313 ? 5.586 -9.688 -24.562 1 98.56 313 ALA A N 1
ATOM 2324 C CA . ALA A 1 313 ? 6.559 -9.047 -23.672 1 98.56 313 ALA A CA 1
ATOM 2325 C C . ALA A 1 313 ? 7.68 -10.008 -23.312 1 98.56 313 ALA A C 1
ATOM 2327 O O . ALA A 1 313 ? 8.852 -9.625 -23.281 1 98.56 313 ALA A O 1
ATOM 2328 N N . THR A 1 314 ? 7.301 -11.25 -22.984 1 98.81 314 THR A N 1
ATOM 2329 C CA . THR A 1 314 ? 8.258 -12.273 -22.594 1 98.81 314 THR A CA 1
ATOM 2330 C C . THR A 1 314 ? 9.211 -12.602 -23.734 1 98.81 314 THR A C 1
ATOM 2332 O O . THR A 1 314 ? 10.43 -12.609 -23.547 1 98.81 314 THR A O 1
ATOM 2335 N N . TYR A 1 315 ? 8.664 -12.844 -24.922 1 98.75 315 TYR A N 1
ATOM 2336 C CA . TYR A 1 315 ? 9.516 -13.148 -26.062 1 98.75 315 TYR A CA 1
ATOM 2337 C C . TYR A 1 315 ? 10.445 -11.984 -26.375 1 98.75 315 TYR A C 1
ATOM 2339 O O . TYR A 1 315 ? 11.625 -12.188 -26.656 1 98.75 315 TYR A O 1
ATOM 2347 N N . ASN A 1 316 ? 9.898 -10.797 -26.328 1 98.5 316 ASN A N 1
ATOM 2348 C CA . ASN A 1 316 ? 10.695 -9.617 -26.641 1 98.5 316 ASN A CA 1
ATOM 2349 C C . ASN A 1 316 ? 11.844 -9.438 -25.656 1 98.5 316 ASN A C 1
ATOM 2351 O O . ASN A 1 316 ? 12.891 -8.891 -26.016 1 98.5 316 ASN A O 1
ATOM 2355 N N . THR A 1 317 ? 11.664 -9.836 -24.453 1 98.69 317 THR A N 1
ATOM 2356 C CA . THR A 1 317 ? 12.695 -9.719 -23.422 1 98.69 317 THR A CA 1
ATOM 2357 C C . THR A 1 317 ? 13.773 -10.781 -23.609 1 98.69 317 THR A C 1
ATOM 2359 O O . THR A 1 317 ? 14.961 -10.492 -23.5 1 98.69 317 THR A O 1
ATOM 2362 N N . PHE A 1 318 ? 13.375 -11.961 -23.922 1 98.56 318 PHE A N 1
ATOM 2363 C CA . PHE A 1 318 ? 14.305 -13.078 -23.891 1 98.56 318 PHE A CA 1
ATOM 2364 C C . PHE A 1 318 ? 14.859 -13.367 -25.281 1 98.56 318 PHE A C 1
ATOM 2366 O O . PHE A 1 318 ? 15.945 -13.938 -25.406 1 98.56 318 PHE A O 1
ATOM 2373 N N . GLN A 1 319 ? 14.078 -13.102 -26.344 1 98 319 GLN A N 1
ATOM 2374 C CA . GLN A 1 319 ? 14.453 -13.297 -27.75 1 98 319 GLN A CA 1
ATOM 2375 C C . GLN A 1 319 ? 14.758 -14.766 -28.031 1 98 319 GLN A C 1
ATOM 2377 O O . GLN A 1 319 ? 15.727 -15.078 -28.734 1 98 319 GLN A O 1
ATOM 2382 N N . ARG A 1 320 ? 14.102 -15.633 -27.344 1 98.31 320 ARG A N 1
ATOM 2383 C CA . ARG A 1 320 ? 14.117 -17.078 -27.5 1 98.31 320 ARG A CA 1
ATOM 2384 C C . ARG A 1 320 ? 12.875 -17.719 -26.875 1 98.31 320 ARG A C 1
ATOM 2386 O O . ARG A 1 320 ? 12.203 -17.094 -26.047 1 98.31 320 ARG A O 1
ATOM 2393 N N . PRO A 1 321 ? 12.617 -18.938 -27.266 1 98.5 321 PRO A N 1
ATOM 2394 C CA . PRO A 1 321 ? 11.461 -19.609 -26.656 1 98.5 321 PRO A CA 1
ATOM 2395 C C . PRO A 1 321 ? 11.742 -20.094 -25.234 1 98.5 321 PRO A C 1
ATOM 2397 O O . PRO A 1 321 ? 11.906 -21.297 -25 1 98.5 321 PRO A O 1
ATOM 2400 N N . VAL A 1 322 ? 11.703 -19.25 -24.281 1 98.69 322 VAL A N 1
ATOM 2401 C CA . VAL A 1 322 ? 11.922 -19.594 -22.891 1 98.69 322 VAL A CA 1
ATOM 2402 C C . VAL A 1 322 ? 10.758 -20.453 -22.391 1 98.69 322 VAL A C 1
ATOM 2404 O O . VAL A 1 322 ? 9.625 -20.312 -22.844 1 98.69 322 VAL A O 1
ATOM 2407 N N . ASN A 1 323 ? 11.031 -21.406 -21.469 1 98.88 323 ASN A N 1
ATOM 2408 C CA . ASN A 1 323 ? 9.984 -22.219 -20.859 1 98.88 323 ASN A CA 1
ATOM 2409 C C . ASN A 1 323 ? 9.023 -21.375 -20.031 1 98.88 323 ASN A C 1
ATOM 2411 O O . ASN A 1 323 ? 9.453 -20.516 -19.266 1 98.88 323 ASN A O 1
ATOM 2415 N N . ILE A 1 324 ? 7.707 -21.578 -20.312 1 98.88 324 ILE A N 1
ATOM 2416 C CA . ILE A 1 324 ? 6.742 -20.719 -19.609 1 98.88 324 ILE A CA 1
ATOM 2417 C C . ILE A 1 324 ? 5.512 -21.531 -19.234 1 98.88 324 ILE A C 1
ATOM 2419 O O . ILE A 1 324 ? 5.074 -22.406 -20 1 98.88 324 ILE A O 1
ATOM 2423 N N . SER A 1 325 ? 5.027 -21.359 -18.078 1 98.81 325 SER A N 1
ATOM 2424 C CA . SER A 1 325 ? 3.73 -21.891 -17.656 1 98.81 325 SER A CA 1
ATOM 2425 C C . SER A 1 325 ? 3.09 -20.984 -16.609 1 98.81 325 SER A C 1
ATOM 2427 O O . SER A 1 325 ? 3.729 -20.062 -16.094 1 98.81 325 SER A O 1
ATOM 2429 N N . SER A 1 326 ? 1.824 -21.141 -16.391 1 98.31 326 SER A N 1
ATOM 2430 C CA . SER A 1 326 ? 1.041 -20.484 -15.344 1 98.31 326 SER A CA 1
ATOM 2431 C C . SER A 1 326 ? 0.349 -21.5 -14.453 1 98.31 326 SER A C 1
ATOM 2433 O O . SER A 1 326 ? -0.098 -22.547 -14.93 1 98.31 326 SER A O 1
ATOM 2435 N N . ILE A 1 327 ? 0.245 -21.141 -13.203 1 96.62 327 ILE A N 1
ATOM 2436 C CA . ILE A 1 327 ? -0.376 -22.078 -12.273 1 96.62 327 ILE A CA 1
ATOM 2437 C C . ILE A 1 327 ? -1.839 -21.703 -12.055 1 96.62 327 ILE A C 1
ATOM 2439 O O . ILE A 1 327 ? -2.541 -22.344 -11.266 1 96.62 327 ILE A O 1
ATOM 2443 N N . LYS A 1 328 ? -2.365 -20.734 -12.703 1 96.5 328 LYS A N 1
ATOM 2444 C CA . LYS A 1 328 ? -3.713 -20.219 -12.469 1 96.5 328 LYS A CA 1
ATOM 2445 C C . LYS A 1 328 ? -4.766 -21.25 -12.844 1 96.5 328 LYS A C 1
ATOM 2447 O O . LYS A 1 328 ? -5.859 -21.281 -12.273 1 96.5 328 LYS A O 1
ATOM 2452 N N . GLY A 1 329 ? -4.414 -22.016 -13.797 1 97.44 329 GLY A N 1
ATOM 2453 C CA . GLY A 1 329 ? -5.363 -23.047 -14.195 1 97.44 329 GLY A CA 1
ATOM 2454 C C . GLY A 1 329 ? -5.691 -24.016 -13.07 1 97.44 329 GLY A C 1
ATOM 2455 O O . GLY A 1 329 ? -6.715 -24.703 -13.117 1 97.44 329 GLY A O 1
ATOM 2456 N N . TYR A 1 330 ? -4.871 -24.156 -12.062 1 98.12 330 TYR A N 1
ATOM 2457 C CA . TYR A 1 330 ? -4.984 -25.172 -11.023 1 98.12 330 TYR A CA 1
ATOM 2458 C C . TYR A 1 330 ? -5.863 -24.688 -9.875 1 98.12 330 TYR A C 1
ATOM 2460 O O . TYR A 1 330 ? -6.723 -25.422 -9.391 1 98.12 330 TYR A O 1
ATOM 2468 N N . PHE A 1 331 ? -5.648 -23.516 -9.359 1 95.94 331 PHE A N 1
ATOM 2469 C CA . PHE A 1 331 ? -6.426 -23.094 -8.203 1 95.94 331 PHE A CA 1
ATOM 2470 C C . PHE A 1 331 ? -6.949 -21.672 -8.398 1 95.94 331 PHE A C 1
ATOM 2472 O O . PHE A 1 331 ? -7.18 -20.953 -7.426 1 95.94 331 PHE A O 1
ATOM 2479 N N . GLY A 1 332 ? -7.086 -21.172 -9.664 1 97.75 332 GLY A N 1
ATOM 2480 C CA . GLY A 1 332 ? -7.703 -19.891 -9.977 1 97.75 332 GLY A CA 1
ATOM 2481 C C . GLY A 1 332 ? -6.777 -18.719 -9.742 1 97.75 332 GLY A C 1
ATOM 2482 O O . GLY A 1 332 ? -5.633 -18.891 -9.32 1 97.75 332 GLY A O 1
ATOM 2483 N N . HIS A 1 333 ? -7.281 -17.578 -10.125 1 98.06 333 HIS A N 1
ATOM 2484 C CA . HIS A 1 333 ? -6.598 -16.312 -9.891 1 98.06 333 HIS A CA 1
ATOM 2485 C C . HIS A 1 333 ? -6.848 -15.805 -8.469 1 98.06 333 HIS A C 1
ATOM 2487 O O . HIS A 1 333 ? -7.969 -15.414 -8.133 1 98.06 333 HIS A O 1
ATOM 2493 N N . THR A 1 334 ? -5.82 -15.781 -7.707 1 98.31 334 THR A N 1
ATOM 2494 C CA . THR A 1 334 ? -5.973 -15.5 -6.281 1 98.31 334 THR A CA 1
ATOM 2495 C C . THR A 1 334 ? -5.703 -14.023 -5.992 1 98.31 334 THR A C 1
ATOM 2497 O O . THR A 1 334 ? -5.367 -13.664 -4.863 1 98.31 334 THR A O 1
ATOM 2500 N N . LEU A 1 335 ? -5.734 -13.227 -6.977 1 97.19 335 LEU A N 1
ATOM 2501 C CA . LEU A 1 335 ? -5.676 -11.773 -6.879 1 97.19 335 LEU A CA 1
ATOM 2502 C C . LEU A 1 335 ? -4.477 -11.336 -6.043 1 97.19 335 LEU A C 1
ATOM 2504 O O . LEU A 1 335 ? -3.33 -11.586 -6.422 1 97.19 335 LEU A O 1
ATOM 2508 N N . GLY A 1 336 ? -4.688 -10.781 -4.883 1 97.5 336 GLY A N 1
ATOM 2509 C CA . GLY A 1 336 ? -3.617 -10.227 -4.066 1 97.5 336 GLY A CA 1
ATOM 2510 C C . GLY A 1 336 ? -2.609 -11.266 -3.615 1 97.5 336 GLY A C 1
ATOM 2511 O O . GLY A 1 336 ? -1.481 -10.93 -3.252 1 97.5 336 GLY A O 1
ATOM 2512 N N . ALA A 1 337 ? -2.939 -12.523 -3.666 1 98.5 337 ALA A N 1
ATOM 2513 C CA . ALA A 1 337 ? -2.053 -13.594 -3.215 1 98.5 337 ALA A CA 1
ATOM 2514 C C . ALA A 1 337 ? -1.275 -14.188 -4.383 1 98.5 337 ALA A C 1
ATOM 2516 O O . ALA A 1 337 ? -0.323 -14.945 -4.18 1 98.5 337 ALA A O 1
ATOM 2517 N N . ALA A 1 338 ? -1.605 -13.852 -5.574 1 98.44 338 ALA A N 1
ATOM 2518 C CA . ALA A 1 338 ? -1.12 -14.539 -6.77 1 98.44 338 ALA A CA 1
ATOM 2519 C C . ALA A 1 338 ? 0.403 -14.5 -6.844 1 98.44 338 ALA A C 1
ATOM 2521 O O . ALA A 1 338 ? 1.048 -15.531 -7.043 1 98.44 338 ALA A O 1
ATOM 2522 N N . GLY A 1 339 ? 0.964 -13.305 -6.633 1 98.69 339 GLY A N 1
ATOM 2523 C CA . GLY A 1 339 ? 2.402 -13.141 -6.77 1 98.69 339 GLY A CA 1
ATOM 2524 C C . GLY A 1 339 ? 3.199 -13.992 -5.805 1 98.69 339 GLY A C 1
ATOM 2525 O O . GLY A 1 339 ? 4.219 -14.578 -6.18 1 98.69 339 GLY A O 1
ATOM 2526 N N . SER A 1 340 ? 2.766 -14.07 -4.555 1 98.88 340 SER A N 1
ATOM 2527 C CA . SER A 1 340 ? 3.504 -14.828 -3.551 1 98.88 340 SER A CA 1
ATOM 2528 C C . SER A 1 340 ? 3.311 -16.328 -3.738 1 98.88 340 SER A C 1
ATOM 2530 O O . SER A 1 340 ? 4.242 -17.109 -3.531 1 98.88 340 SER A O 1
ATOM 2532 N N . LEU A 1 341 ? 2.107 -16.766 -4.125 1 98.75 341 LEU A N 1
ATOM 2533 C CA . LEU A 1 341 ? 1.873 -18.172 -4.426 1 98.75 341 LEU A CA 1
ATOM 2534 C C . LEU A 1 341 ? 2.74 -18.641 -5.594 1 98.75 341 LEU A C 1
ATOM 2536 O O . LEU A 1 341 ? 3.355 -19.703 -5.539 1 98.75 341 LEU A O 1
ATOM 2540 N N . GLU A 1 342 ? 2.766 -17.812 -6.586 1 98.81 342 GLU A N 1
ATOM 2541 C CA . GLU A 1 342 ? 3.547 -18.125 -7.777 1 98.81 342 GLU A CA 1
ATOM 2542 C C . GLU A 1 342 ? 5.043 -18.125 -7.473 1 98.81 342 GLU A C 1
ATOM 2544 O O . GLU A 1 342 ? 5.781 -19 -7.957 1 98.81 342 GLU A O 1
ATOM 2549 N N . ALA A 1 343 ? 5.508 -17.156 -6.695 1 98.88 343 ALA A N 1
ATOM 2550 C CA . ALA A 1 343 ? 6.91 -17.125 -6.285 1 98.88 343 ALA A CA 1
ATOM 2551 C C . ALA A 1 343 ? 7.277 -18.375 -5.5 1 98.88 343 ALA A C 1
ATOM 2553 O O . ALA A 1 343 ? 8.289 -19.016 -5.789 1 98.88 343 ALA A O 1
ATOM 2554 N N . TRP A 1 344 ? 6.473 -18.75 -4.523 1 98.81 344 TRP A N 1
ATOM 2555 C CA . TRP A 1 344 ? 6.684 -19.922 -3.684 1 98.81 344 TRP A CA 1
ATOM 2556 C C . TRP A 1 344 ? 6.793 -21.188 -4.527 1 98.81 344 TRP A C 1
ATOM 2558 O O . TRP A 1 344 ? 7.766 -21.922 -4.418 1 98.81 344 TRP A O 1
ATOM 2568 N N . LEU A 1 345 ? 5.848 -21.359 -5.402 1 98.69 345 LEU A N 1
ATOM 2569 C CA . LEU A 1 345 ? 5.797 -22.594 -6.188 1 98.69 345 LEU A CA 1
ATOM 2570 C C . LEU A 1 345 ? 6.891 -22.609 -7.246 1 98.69 345 LEU A C 1
ATOM 2572 O O . LEU A 1 345 ? 7.426 -23.672 -7.578 1 98.69 345 LEU A O 1
ATOM 2576 N N . THR A 1 346 ? 7.219 -21.422 -7.773 1 98.88 346 THR A N 1
ATOM 2577 C CA . THR A 1 346 ? 8.328 -21.312 -8.719 1 98.88 346 THR A CA 1
ATOM 2578 C C . THR A 1 346 ? 9.633 -21.75 -8.07 1 98.88 346 THR A C 1
ATOM 2580 O O . THR A 1 346 ? 10.406 -22.5 -8.672 1 98.88 346 THR A O 1
ATOM 2583 N N . ILE A 1 347 ? 9.914 -21.297 -6.855 1 98.81 347 ILE A N 1
ATOM 2584 C CA . ILE A 1 347 ? 11.117 -21.688 -6.129 1 98.81 347 ILE A CA 1
ATOM 2585 C C . ILE A 1 347 ? 11.102 -23.203 -5.879 1 98.81 347 ILE A C 1
ATOM 2587 O O . ILE A 1 347 ? 12.125 -23.875 -6.039 1 98.81 347 ILE A O 1
ATOM 2591 N N . GLU A 1 348 ? 9.945 -23.734 -5.492 1 98.44 348 GLU A N 1
ATOM 2592 C CA . GLU A 1 348 ? 9.82 -25.172 -5.258 1 98.44 348 GLU A CA 1
ATOM 2593 C C . GLU A 1 348 ? 10.109 -25.953 -6.531 1 98.44 348 GLU A C 1
ATOM 2595 O O . GLU A 1 348 ? 10.781 -26.984 -6.488 1 98.44 348 GLU A O 1
ATOM 2600 N N . MET A 1 349 ? 9.531 -25.5 -7.625 1 98.62 349 MET A N 1
ATOM 2601 C CA . MET A 1 349 ? 9.797 -26.141 -8.906 1 98.62 349 MET A CA 1
ATOM 2602 C C . MET A 1 349 ? 11.289 -26.141 -9.219 1 98.62 349 MET A C 1
ATOM 2604 O O . MET A 1 349 ? 11.844 -27.156 -9.641 1 98.62 349 MET A O 1
ATOM 2608 N N . MET A 1 350 ? 11.898 -24.984 -9.055 1 98.75 350 MET A N 1
ATOM 2609 C CA . MET A 1 350 ? 13.328 -24.828 -9.297 1 98.75 350 MET A CA 1
ATOM 2610 C C . MET A 1 350 ? 14.133 -25.812 -8.445 1 98.75 350 MET A C 1
ATOM 2612 O O . MET A 1 350 ? 15.039 -26.484 -8.945 1 98.75 350 MET A O 1
ATOM 2616 N N . ASN A 1 351 ? 13.789 -25.953 -7.184 1 98.19 351 ASN A N 1
ATOM 2617 C CA . ASN A 1 351 ? 14.523 -26.797 -6.246 1 98.19 351 ASN A CA 1
ATOM 2618 C C . ASN A 1 351 ? 14.289 -28.281 -6.531 1 98.19 351 ASN A C 1
ATOM 2620 O O . ASN A 1 351 ? 15.188 -29.094 -6.344 1 98.19 351 ASN A O 1
ATOM 2624 N N . ARG A 1 352 ? 13.086 -28.609 -6.973 1 97.25 352 ARG A N 1
ATOM 2625 C CA . ARG A 1 352 ? 12.734 -30 -7.25 1 97.25 352 ARG A CA 1
ATOM 2626 C C . ARG A 1 352 ? 13.148 -30.406 -8.664 1 97.25 352 ARG A C 1
ATOM 2628 O O . ARG A 1 352 ? 13.133 -31.578 -9.008 1 97.25 352 ARG A O 1
ATOM 2635 N N . ASN A 1 353 ? 13.469 -29.453 -9.445 1 97.62 353 ASN A N 1
ATOM 2636 C CA . ASN A 1 353 ? 13.812 -29.656 -10.844 1 97.62 353 ASN A CA 1
ATOM 2637 C C . ASN A 1 353 ? 12.664 -30.297 -11.617 1 97.62 353 ASN A C 1
ATOM 2639 O O . ASN A 1 353 ? 12.883 -31.188 -12.43 1 97.62 353 ASN A O 1
ATOM 2643 N N . ILE A 1 354 ? 11.492 -29.953 -11.297 1 98.06 354 ILE A N 1
ATOM 2644 C CA . ILE A 1 354 ? 10.289 -30.375 -12 1 98.06 354 ILE A CA 1
ATOM 2645 C C . ILE A 1 354 ? 9.344 -29.188 -12.148 1 98.06 354 ILE A C 1
ATOM 2647 O O . ILE A 1 354 ? 8.984 -28.547 -11.164 1 98.06 354 ILE A O 1
ATOM 2651 N N . PHE A 1 355 ? 8.969 -28.875 -13.336 1 98.62 355 PHE A N 1
ATOM 2652 C CA . PHE A 1 355 ? 8.18 -27.672 -13.641 1 98.62 355 PHE A CA 1
ATOM 2653 C C . PHE A 1 355 ? 6.785 -28.062 -14.117 1 98.62 355 PHE A C 1
ATOM 2655 O O . PHE A 1 355 ? 6.629 -28.969 -14.938 1 98.62 355 PHE A O 1
ATOM 2662 N N . ILE A 1 356 ? 5.832 -27.422 -13.539 1 98.38 356 ILE A N 1
ATOM 2663 C CA . ILE A 1 356 ? 4.414 -27.734 -13.672 1 98.38 356 ILE A CA 1
ATOM 2664 C C . ILE A 1 356 ? 3.887 -27.172 -14.992 1 98.38 356 ILE A C 1
ATOM 2666 O O . ILE A 1 356 ? 4.211 -26.047 -15.375 1 98.38 356 ILE A O 1
ATOM 2670 N N . PRO A 1 357 ? 3.115 -27.922 -15.75 1 98.44 357 PRO A N 1
ATOM 2671 C CA . PRO A 1 357 ? 2.607 -27.484 -17.062 1 98.44 357 PRO A CA 1
ATOM 2672 C C . PRO A 1 357 ? 1.427 -26.516 -16.938 1 98.44 357 PRO A C 1
ATOM 2674 O O . PRO A 1 357 ? 0.881 -26.328 -15.844 1 98.44 357 PRO A O 1
ATOM 2677 N N . ASN A 1 358 ? 1.118 -25.844 -18.094 1 98.5 358 ASN A N 1
ATOM 2678 C CA . ASN A 1 358 ? -0.162 -25.172 -18.234 1 98.5 358 ASN A CA 1
ATOM 2679 C C . ASN A 1 358 ? -1.322 -26.156 -18.297 1 98.5 358 ASN A C 1
ATOM 2681 O O . ASN A 1 358 ? -1.514 -26.828 -19.312 1 98.5 358 ASN A O 1
ATOM 2685 N N . ILE A 1 359 ? -2.066 -26.172 -17.25 1 97.88 359 ILE A N 1
ATOM 2686 C CA . ILE A 1 359 ? -3.221 -27.062 -17.312 1 97.88 359 ILE A CA 1
ATOM 2687 C C . ILE A 1 359 ? -4.273 -26.484 -18.25 1 97.88 359 ILE A C 1
ATOM 2689 O O . ILE A 1 359 ? -4.32 -25.281 -18.484 1 97.88 359 ILE A O 1
ATOM 2693 N N . ASN A 1 360 ? -5.027 -27.375 -18.969 1 97.69 360 ASN A N 1
ATOM 2694 C CA . ASN A 1 360 ? -6.125 -27.031 -19.875 1 97.69 360 ASN A CA 1
ATOM 2695 C C . ASN A 1 360 ? -5.621 -26.391 -21.156 1 97.69 360 ASN A C 1
ATOM 2697 O O . ASN A 1 360 ? -6.406 -25.828 -21.938 1 97.69 360 ASN A O 1
ATOM 2701 N N . LEU A 1 361 ? -4.293 -26.344 -21.391 1 98.56 361 LEU A N 1
ATOM 2702 C CA . LEU A 1 361 ? -3.756 -25.828 -22.641 1 98.56 361 LEU A CA 1
ATOM 2703 C C . LEU A 1 361 ? -3.746 -26.906 -23.719 1 98.56 361 LEU A C 1
ATOM 2705 O O . LEU A 1 361 ? -2.867 -27.781 -23.719 1 98.56 361 LEU A O 1
ATOM 2709 N N . ASP A 1 362 ? -4.684 -26.844 -24.625 1 98.06 362 ASP A N 1
ATOM 2710 C CA . ASP A 1 362 ? -4.801 -27.828 -25.703 1 98.06 362 ASP A CA 1
ATOM 2711 C C . ASP A 1 362 ? -4.176 -27.312 -26.984 1 98.06 362 ASP A C 1
ATOM 2713 O O . ASP A 1 362 ? -3.48 -28.062 -27.688 1 98.06 362 ASP A O 1
ATOM 2717 N N . THR A 1 363 ? -4.52 -26.094 -27.344 1 98.5 363 THR A N 1
ATOM 2718 C CA . THR A 1 363 ? -4.02 -25.453 -28.547 1 98.5 363 THR A CA 1
ATOM 2719 C C . THR A 1 363 ? -3.533 -24.031 -28.234 1 98.5 363 THR A C 1
ATOM 2721 O O . THR A 1 363 ? -4.316 -23.172 -27.828 1 98.5 363 THR A O 1
ATOM 2724 N N . ILE A 1 364 ? -2.287 -23.844 -28.469 1 98.5 364 ILE A N 1
ATOM 2725 C CA . ILE A 1 364 ? -1.71 -22.516 -28.219 1 98.5 364 ILE A CA 1
ATOM 2726 C C . ILE A 1 364 ? -2.346 -21.5 -29.156 1 98.5 364 ILE A C 1
ATOM 2728 O O . ILE A 1 364 ? -2.484 -21.75 -30.359 1 98.5 364 ILE A O 1
ATOM 2732 N N . ASP A 1 365 ? -2.811 -20.406 -28.656 1 98.75 365 ASP A N 1
ATOM 2733 C CA . ASP A 1 365 ? -3.293 -19.297 -29.469 1 98.75 365 ASP A CA 1
ATOM 2734 C C . ASP A 1 365 ? -2.199 -18.781 -30.406 1 98.75 365 ASP A C 1
ATOM 2736 O O . ASP A 1 365 ? -1.132 -18.359 -29.953 1 98.75 365 ASP A O 1
ATOM 2740 N N . ASP A 1 366 ? -2.459 -18.688 -31.641 1 98.38 366 ASP A N 1
ATOM 2741 C CA . ASP A 1 366 ? -1.466 -18.297 -32.656 1 98.38 366 ASP A CA 1
ATOM 2742 C C . ASP A 1 366 ? -1.029 -16.844 -32.438 1 98.38 366 ASP A C 1
ATOM 2744 O O . ASP A 1 366 ? 0.014 -16.438 -32.969 1 98.38 366 ASP A O 1
ATOM 2748 N N . ARG A 1 367 ? -1.836 -16.156 -31.859 1 97.94 367 ARG A N 1
ATOM 2749 C CA . ARG A 1 367 ? -1.508 -14.766 -31.609 1 97.94 367 ARG A CA 1
ATOM 2750 C C . ARG A 1 367 ? -0.522 -14.641 -30.453 1 97.94 367 ARG A C 1
ATOM 2752 O O . ARG A 1 367 ? 0.083 -13.586 -30.25 1 97.94 367 ARG A O 1
ATOM 2759 N N . CYS A 1 368 ? -0.343 -15.562 -29.531 1 98.69 368 CYS A N 1
ATOM 2760 C CA . CYS A 1 368 ? 0.696 -15.602 -28.5 1 98.69 368 CYS A CA 1
ATOM 2761 C C . CYS A 1 368 ? 2.074 -15.773 -29.141 1 98.69 368 CYS A C 1
ATOM 2763 O O . CYS A 1 368 ? 2.201 -16.375 -30.203 1 98.69 368 CYS A O 1
ATOM 2765 N N . ALA A 1 369 ? 3.078 -15.219 -28.5 1 98.75 369 ALA A N 1
ATOM 2766 C CA . ALA A 1 369 ? 4.434 -15.242 -29.047 1 98.75 369 ALA A CA 1
ATOM 2767 C C . ALA A 1 369 ? 5.008 -16.656 -29 1 98.75 369 ALA A C 1
ATOM 2769 O O . ALA A 1 369 ? 4.453 -17.547 -28.359 1 98.75 369 ALA A O 1
ATOM 2770 N N . ASN A 1 370 ? 6.117 -16.844 -29.781 1 98.62 370 ASN A N 1
ATOM 2771 C CA . ASN A 1 370 ? 6.789 -18.141 -29.875 1 98.62 370 ASN A CA 1
ATOM 2772 C C . ASN A 1 370 ? 7.605 -18.438 -28.625 1 98.62 370 ASN A C 1
ATOM 2774 O O . ASN A 1 370 ? 8.797 -18.125 -28.562 1 98.62 370 ASN A O 1
ATOM 2778 N N . LEU A 1 371 ? 6.953 -19.125 -27.703 1 98.81 371 LEU A N 1
ATOM 2779 C CA . LEU A 1 371 ? 7.57 -19.562 -26.453 1 98.81 371 LEU A CA 1
ATOM 2780 C C . LEU A 1 371 ? 7.43 -21.078 -26.266 1 98.81 371 LEU A C 1
ATOM 2782 O O . LEU A 1 371 ? 6.723 -21.734 -27.047 1 98.81 371 LEU A O 1
ATOM 2786 N N . ASN A 1 372 ? 8.18 -21.625 -25.359 1 98.81 372 ASN A N 1
ATOM 2787 C CA . ASN A 1 372 ? 8.008 -23.031 -25.016 1 98.81 372 ASN A CA 1
ATOM 2788 C C . ASN A 1 372 ? 6.969 -23.219 -23.906 1 98.81 372 ASN A C 1
ATOM 2790 O O . ASN A 1 372 ? 7.32 -23.312 -22.734 1 98.81 372 ASN A O 1
ATOM 2794 N N . TYR A 1 373 ? 5.758 -23.328 -24.344 1 98.88 373 TYR A N 1
ATOM 2795 C CA . TYR A 1 373 ? 4.664 -23.531 -23.391 1 98.88 373 TYR A CA 1
ATOM 2796 C C . TYR A 1 373 ? 4.68 -24.953 -22.844 1 98.88 373 TYR A C 1
ATOM 2798 O O . TYR A 1 373 ? 4.512 -25.922 -23.578 1 98.88 373 TYR A O 1
ATOM 2806 N N . ILE A 1 374 ? 4.867 -25.078 -21.562 1 98.69 374 ILE A N 1
ATOM 2807 C CA . ILE A 1 374 ? 4.965 -26.391 -20.938 1 98.69 374 ILE A CA 1
ATOM 2808 C C . ILE A 1 374 ? 3.584 -27.047 -20.875 1 98.69 374 ILE A C 1
ATOM 2810 O O . ILE A 1 374 ? 2.662 -26.484 -20.281 1 98.69 374 ILE A O 1
ATOM 2814 N N . THR A 1 375 ? 3.385 -28.219 -21.453 1 97.94 375 THR A N 1
ATOM 2815 C CA . THR A 1 375 ? 2.082 -28.875 -21.5 1 97.94 375 THR A CA 1
ATOM 2816 C C . THR A 1 375 ? 2.117 -30.203 -20.734 1 97.94 375 THR A C 1
ATOM 2818 O O . THR A 1 375 ? 1.081 -30.844 -20.547 1 97.94 375 THR A O 1
ATOM 2821 N N . GLN A 1 376 ? 3.264 -30.641 -20.359 1 97.56 376 GLN A N 1
ATOM 2822 C CA . GLN A 1 376 ? 3.523 -31.766 -19.484 1 97.56 376 GLN A CA 1
ATOM 2823 C C . GLN A 1 376 ? 4.652 -31.453 -18.5 1 97.56 376 GLN A C 1
ATOM 2825 O O . GLN A 1 376 ? 5.512 -30.625 -18.781 1 97.56 376 GLN A O 1
ATOM 2830 N N . PRO A 1 377 ? 4.547 -32.125 -17.344 1 98 377 PRO A N 1
ATOM 2831 C CA . PRO A 1 377 ? 5.664 -31.891 -16.422 1 98 377 PRO A CA 1
ATOM 2832 C C . PRO A 1 377 ? 7.023 -32.156 -17.078 1 98 377 PRO A C 1
ATOM 2834 O O . PRO A 1 377 ? 7.188 -33.156 -17.781 1 98 377 PRO A O 1
ATOM 2837 N N . ILE A 1 378 ? 7.973 -31.25 -16.875 1 98.25 378 ILE A N 1
ATOM 2838 C CA . ILE A 1 378 ? 9.289 -31.438 -17.484 1 98.25 378 ILE A CA 1
ATOM 2839 C C . ILE A 1 378 ? 10.375 -31.094 -16.469 1 98.25 378 ILE A C 1
ATOM 2841 O O . ILE A 1 378 ? 10.125 -30.359 -15.5 1 98.25 378 ILE A O 1
ATOM 2845 N N . SER A 1 379 ? 11.539 -31.625 -16.672 1 98.12 379 SER A N 1
ATOM 2846 C CA . SER A 1 379 ? 12.719 -31.266 -15.898 1 98.12 379 SER A CA 1
ATOM 2847 C C . SER A 1 379 ? 13.539 -30.188 -16.594 1 98.12 379 SER A C 1
ATOM 2849 O O . SER A 1 379 ? 13.828 -30.281 -17.781 1 98.12 379 SER A O 1
ATOM 2851 N N . ILE A 1 380 ? 13.773 -29.109 -15.898 1 97.19 380 ILE A N 1
ATOM 2852 C CA . ILE A 1 380 ? 14.656 -28.047 -16.359 1 97.19 380 ILE A CA 1
ATOM 2853 C C . ILE A 1 380 ? 15.773 -27.812 -15.336 1 97.19 380 ILE A C 1
ATOM 2855 O O . ILE A 1 380 ? 15.508 -27.5 -14.172 1 97.19 380 ILE A O 1
ATOM 2859 N N . ASP A 1 381 ? 17 -28.094 -15.703 1 95.06 381 ASP A N 1
ATOM 2860 C CA . ASP A 1 381 ? 18.125 -27.734 -14.844 1 95.06 381 ASP A CA 1
ATOM 2861 C C . ASP A 1 381 ? 18.484 -26.25 -15.008 1 95.06 381 ASP A C 1
ATOM 2863 O O . ASP A 1 381 ? 19.109 -25.875 -15.992 1 95.06 381 ASP A O 1
ATOM 2867 N N . THR A 1 382 ? 18.031 -25.438 -14.125 1 98 382 THR A N 1
ATOM 2868 C CA . THR A 1 382 ? 18.25 -24 -14.242 1 98 382 THR A CA 1
ATOM 2869 C C . THR A 1 382 ? 18.625 -23.406 -12.891 1 98 382 THR A C 1
ATOM 2871 O O . THR A 1 382 ? 18.203 -23.891 -11.844 1 98 382 THR A O 1
ATOM 2874 N N . GLU A 1 383 ? 19.438 -22.344 -12.953 1 98.12 383 GLU A N 1
ATOM 2875 C CA . GLU A 1 383 ? 19.875 -21.641 -11.758 1 98.12 383 GLU A CA 1
ATOM 2876 C C . GLU A 1 383 ? 18.984 -20.422 -11.484 1 98.12 383 GLU A C 1
ATOM 2878 O O . GLU A 1 383 ? 18.953 -19.922 -10.359 1 98.12 383 GLU A O 1
ATOM 2883 N N . TYR A 1 384 ? 18.328 -19.938 -12.508 1 98.88 384 TYR A N 1
ATOM 2884 C CA . TYR A 1 384 ? 17.562 -18.703 -12.406 1 98.88 384 TYR A CA 1
ATOM 2885 C C . TYR A 1 384 ? 16.156 -18.875 -12.953 1 98.88 384 TYR A C 1
ATOM 2887 O O . TYR A 1 384 ? 15.969 -19.484 -14.016 1 98.88 384 TYR A O 1
ATOM 2895 N N . VAL A 1 385 ? 15.211 -18.422 -12.211 1 98.94 385 VAL A N 1
ATOM 2896 C CA . VAL A 1 385 ? 13.82 -18.438 -12.641 1 98.94 385 VAL A CA 1
ATOM 2897 C C . VAL A 1 385 ? 13.195 -17.062 -12.438 1 98.94 385 VAL A C 1
ATOM 2899 O O . VAL A 1 385 ? 13.68 -16.266 -11.617 1 98.94 385 VAL A O 1
ATOM 2902 N N . MET A 1 386 ? 12.195 -16.734 -13.242 1 98.94 386 MET A N 1
ATOM 2903 C CA . MET A 1 386 ? 11.492 -15.453 -13.188 1 98.94 386 MET A CA 1
ATOM 2904 C C . MET A 1 386 ? 10 -15.672 -12.93 1 98.94 386 MET A C 1
ATOM 2906 O O . MET A 1 386 ? 9.414 -16.641 -13.414 1 98.94 386 MET A O 1
ATOM 2910 N N . SER A 1 387 ? 9.398 -14.883 -12.102 1 98.94 387 SER A N 1
ATOM 2911 C CA . SER A 1 387 ? 7.961 -14.852 -11.844 1 98.94 387 SER A CA 1
ATOM 2912 C C . SER A 1 387 ? 7.375 -13.469 -12.109 1 98.94 387 SER A C 1
ATOM 2914 O O . SER A 1 387 ? 7.879 -12.469 -11.594 1 98.94 387 SER A O 1
ATOM 2916 N N . ASN A 1 388 ? 6.27 -13.414 -12.93 1 98.75 388 ASN A N 1
ATOM 2917 C CA . ASN A 1 388 ? 5.73 -12.125 -13.359 1 98.75 388 ASN A CA 1
ATOM 2918 C C . ASN A 1 388 ? 4.266 -11.969 -12.961 1 98.75 388 ASN A C 1
ATOM 2920 O O . ASN A 1 388 ? 3.51 -12.945 -12.961 1 98.75 388 ASN A O 1
ATOM 2924 N N . ASN A 1 389 ? 3.895 -10.758 -12.633 1 98.19 389 ASN A N 1
ATOM 2925 C CA . ASN A 1 389 ? 2.52 -10.375 -12.32 1 98.19 389 ASN A CA 1
ATOM 2926 C C . ASN A 1 389 ? 2.148 -9.039 -12.961 1 98.19 389 ASN A C 1
ATOM 2928 O O . ASN A 1 389 ? 2.92 -8.086 -12.898 1 98.19 389 ASN A O 1
ATOM 2932 N N . PHE A 1 390 ? 0.96 -8.977 -13.5 1 96.31 390 PHE A N 1
ATOM 2933 C CA . PHE A 1 390 ? 0.454 -7.797 -14.188 1 96.31 390 PHE A CA 1
ATOM 2934 C C . PHE A 1 390 ? -0.976 -7.488 -13.758 1 96.31 390 PHE A C 1
ATOM 2936 O O . PHE A 1 390 ? -1.876 -8.312 -13.945 1 96.31 390 PHE A O 1
ATOM 2943 N N . ALA A 1 391 ? -1.165 -6.289 -13.203 1 92.5 391 ALA A N 1
ATOM 2944 C CA . ALA A 1 391 ? -2.428 -5.992 -12.539 1 92.5 391 ALA A CA 1
ATOM 2945 C C . ALA A 1 391 ? -3.279 -5.035 -13.367 1 92.5 391 ALA A C 1
ATOM 2947 O O . ALA A 1 391 ? -2.748 -4.242 -14.148 1 92.5 391 ALA A O 1
ATOM 2948 N N . PHE A 1 392 ? -4.617 -5.172 -13.031 1 79.88 392 PHE A N 1
ATOM 2949 C CA . PHE A 1 392 ? -5.516 -4.082 -13.398 1 79.88 392 PHE A CA 1
ATOM 2950 C C . PHE A 1 392 ? -5.059 -2.77 -12.766 1 79.88 392 PHE A C 1
ATOM 2952 O O . PHE A 1 392 ? -4.625 -2.746 -11.617 1 79.88 392 PHE A O 1
ATOM 2959 N N . GLY A 1 393 ? -4.938 -1.731 -13.492 1 76.62 393 GLY A N 1
ATOM 2960 C CA . GLY A 1 393 ? -4.395 -0.46 -13.039 1 76.62 393 GLY A CA 1
ATOM 2961 C C . GLY A 1 393 ? -3.031 -0.147 -13.625 1 76.62 393 GLY A C 1
ATOM 2962 O O . GLY A 1 393 ? -2.529 0.969 -13.484 1 76.62 393 GLY A O 1
ATOM 2963 N N . GLY A 1 394 ? -2.48 -1.218 -14.18 1 89.19 394 GLY A N 1
ATOM 2964 C CA . GLY A 1 394 ? -1.287 -0.982 -14.9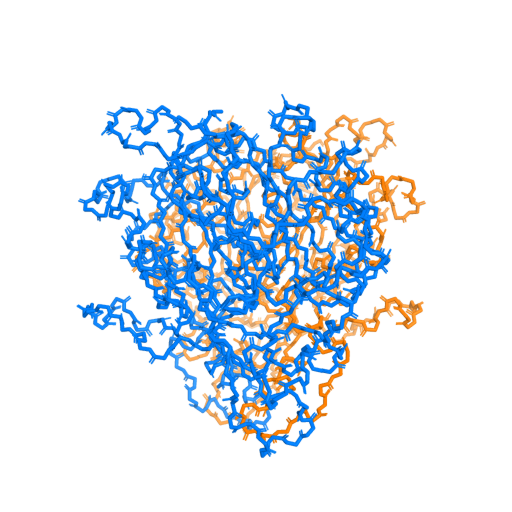77 1 89.19 394 GLY A CA 1
ATOM 2965 C C . GLY A 1 394 ? 0 -1.219 -14.211 1 89.19 394 GLY A C 1
ATOM 2966 O O . GLY A 1 394 ? 1.083 -0.864 -14.68 1 89.19 394 GLY A O 1
ATOM 2967 N N . VAL A 1 395 ? -0.131 -1.855 -13.039 1 94.44 395 VAL A N 1
ATOM 2968 C CA . VAL A 1 395 ? 1.079 -2.129 -12.266 1 94.44 395 VAL A CA 1
ATOM 2969 C C . VAL A 1 395 ? 1.693 -3.451 -12.719 1 94.44 395 VAL A C 1
ATOM 2971 O O . VAL A 1 395 ? 1.006 -4.473 -12.781 1 94.44 395 VAL A O 1
ATOM 2974 N N . ASN A 1 396 ? 2.943 -3.434 -13.07 1 97.12 396 ASN A N 1
ATOM 2975 C CA . ASN A 1 396 ? 3.703 -4.602 -13.508 1 97.12 396 ASN A CA 1
ATOM 2976 C C . ASN A 1 396 ? 4.824 -4.934 -12.523 1 97.12 396 ASN A C 1
ATOM 2978 O O . ASN A 1 396 ? 5.492 -4.035 -12.008 1 97.12 396 ASN A O 1
ATOM 2982 N N . THR A 1 397 ? 4.973 -6.207 -12.258 1 98.5 397 THR A N 1
ATOM 2983 C CA . THR A 1 397 ? 6.027 -6.629 -11.344 1 98.5 397 THR A CA 1
ATOM 2984 C C . THR A 1 397 ? 6.715 -7.891 -11.852 1 98.5 397 THR A C 1
ATOM 2986 O O . THR A 1 397 ? 6.055 -8.797 -12.367 1 98.5 397 THR A O 1
ATOM 2989 N N . SER A 1 398 ? 8.016 -7.91 -11.75 1 98.88 398 SER A N 1
ATOM 2990 C CA . SER A 1 398 ? 8.828 -9.078 -12.086 1 98.88 398 SER A CA 1
ATOM 2991 C C . SER A 1 398 ? 9.836 -9.383 -10.984 1 98.88 398 SER A C 1
ATOM 2993 O O . SER A 1 398 ? 10.445 -8.469 -10.422 1 98.88 398 SER A O 1
ATOM 2995 N N . LEU A 1 399 ? 9.93 -10.633 -10.625 1 98.94 399 LEU A N 1
ATOM 2996 C CA . LEU A 1 399 ? 10.883 -11.117 -9.633 1 98.94 399 LEU A CA 1
ATOM 2997 C C . LEU A 1 399 ? 11.805 -12.172 -10.234 1 98.94 399 LEU A C 1
ATOM 2999 O O . LEU A 1 399 ? 11.391 -12.953 -11.086 1 98.94 399 LEU A O 1
ATOM 3003 N N . ILE A 1 400 ? 13.039 -12.195 -9.789 1 99 400 ILE A N 1
ATOM 3004 C CA . ILE A 1 400 ? 13.977 -13.227 -10.211 1 99 400 ILE A CA 1
ATOM 3005 C C . ILE A 1 400 ? 14.578 -13.906 -8.977 1 99 400 ILE A C 1
ATOM 3007 O O . ILE A 1 400 ? 15 -13.242 -8.031 1 99 400 ILE A O 1
ATOM 3011 N N . PHE A 1 401 ? 14.547 -15.195 -9.008 1 98.94 401 PHE A N 1
ATOM 3012 C CA . PHE A 1 401 ? 15.102 -16.031 -7.941 1 98.94 401 PHE A CA 1
ATOM 3013 C C . PHE A 1 401 ? 16.266 -16.859 -8.461 1 98.94 401 PHE A C 1
ATOM 3015 O O . PHE A 1 401 ? 16.25 -17.328 -9.602 1 98.94 401 PHE A O 1
ATOM 3022 N N . LYS A 1 402 ? 17.25 -17.078 -7.648 1 98.94 402 LYS A N 1
ATOM 3023 C CA . LYS A 1 402 ? 18.438 -17.891 -7.93 1 98.94 402 LYS A CA 1
ATOM 3024 C C . LYS A 1 402 ? 18.5 -19.094 -7.004 1 98.94 402 LYS A C 1
ATOM 3026 O O . LYS A 1 402 ? 18.25 -18.984 -5.805 1 98.94 402 LYS A O 1
ATOM 3031 N N . LYS A 1 403 ? 18.797 -20.203 -7.59 1 98.38 403 LYS A N 1
ATOM 3032 C CA . LYS A 1 403 ? 19.031 -21.406 -6.809 1 98.38 403 LYS A CA 1
ATOM 3033 C C . LYS A 1 403 ? 20.203 -21.234 -5.844 1 98.38 403 LYS A C 1
ATOM 3035 O O . LYS A 1 403 ? 21.203 -20.609 -6.191 1 98.38 403 LYS A O 1
ATOM 3040 N N . TYR A 1 404 ? 20 -21.719 -4.625 1 97.25 404 TYR A N 1
ATOM 3041 C CA . TYR A 1 404 ? 21.062 -21.578 -3.645 1 97.25 404 TYR A CA 1
ATOM 3042 C C . TYR A 1 404 ? 21.75 -22.922 -3.408 1 97.25 404 TYR A C 1
ATOM 3044 O O . TYR A 1 404 ? 21.094 -23.953 -3.234 1 97.25 404 TYR A O 1
ATOM 3052 N N . LYS B 1 1 ? 21.781 9.086 -2.982 1 97.56 1 LYS B N 1
ATOM 3053 C CA . LYS B 1 1 ? 21.562 10.398 -3.578 1 97.56 1 LYS B CA 1
ATOM 3054 C C . LYS B 1 1 ? 20.844 11.328 -2.609 1 97.56 1 LYS B C 1
ATOM 3056 O O . LYS B 1 1 ? 20.047 10.867 -1.776 1 97.56 1 LYS B O 1
ATOM 3061 N N . ARG B 1 2 ? 21.141 12.578 -2.73 1 98.81 2 ARG B N 1
ATOM 3062 C CA . ARG B 1 2 ? 20.375 13.562 -1.974 1 98.81 2 ARG B CA 1
ATOM 3063 C C . ARG B 1 2 ? 19.031 13.828 -2.631 1 98.81 2 ARG B C 1
ATOM 3065 O O . ARG B 1 2 ? 18.922 13.875 -3.859 1 98.81 2 ARG B O 1
ATOM 3072 N N . VAL B 1 3 ? 17.953 13.969 -1.836 1 98.94 3 VAL B N 1
ATOM 3073 C CA . VAL B 1 3 ? 16.594 14.078 -2.332 1 98.94 3 VAL B CA 1
ATOM 3074 C C . VAL B 1 3 ? 16.016 15.438 -1.944 1 98.94 3 VAL B C 1
ATOM 3076 O O . VAL B 1 3 ? 16.016 15.805 -0.767 1 98.94 3 VAL B O 1
ATOM 3079 N N . VAL B 1 4 ? 15.477 16.172 -2.924 1 99 4 VAL B N 1
ATOM 3080 C CA . VAL B 1 4 ? 15.008 17.531 -2.656 1 99 4 VAL B CA 1
ATOM 3081 C C . VAL B 1 4 ? 13.547 17.656 -3.086 1 99 4 VAL B C 1
ATOM 3083 O O . VAL B 1 4 ? 13.055 16.859 -3.879 1 99 4 VAL B O 1
ATOM 3086 N N . VAL B 1 5 ? 12.898 18.594 -2.467 1 99 5 VAL B N 1
ATOM 3087 C CA . VAL B 1 5 ? 11.531 18.969 -2.812 1 99 5 VAL B CA 1
ATOM 3088 C C . VAL B 1 5 ? 11.539 20.141 -3.791 1 99 5 VAL B C 1
ATOM 3090 O O . VAL B 1 5 ? 12.062 21.219 -3.479 1 99 5 VAL B O 1
ATOM 3093 N N . THR B 1 6 ? 10.914 19.938 -4.961 1 98.94 6 THR B N 1
ATOM 3094 C CA . THR B 1 6 ? 10.984 20.984 -5.977 1 98.94 6 THR B CA 1
ATOM 3095 C C . THR B 1 6 ? 9.594 21.547 -6.266 1 98.94 6 THR B C 1
ATOM 3097 O O . THR B 1 6 ? 9.461 22.562 -6.945 1 98.94 6 THR B O 1
ATOM 3100 N N . GLY B 1 7 ? 8.586 20.922 -5.734 1 98.88 7 GLY B N 1
ATOM 3101 C CA . GLY B 1 7 ? 7.207 21.391 -5.82 1 98.88 7 GLY B CA 1
ATOM 3102 C C . GLY B 1 7 ? 6.316 20.828 -4.727 1 98.88 7 GLY B C 1
ATOM 3103 O O . GLY B 1 7 ? 6.48 19.688 -4.312 1 98.88 7 GLY B O 1
ATOM 3104 N N . MET B 1 8 ? 5.398 21.641 -4.289 1 98.62 8 MET B N 1
ATOM 3105 C CA . MET B 1 8 ? 4.422 21.234 -3.285 1 98.62 8 MET B CA 1
ATOM 3106 C C . MET B 1 8 ? 3.107 21.984 -3.471 1 98.62 8 MET B C 1
ATOM 3108 O O . MET B 1 8 ? 3.105 23.156 -3.844 1 98.62 8 MET B O 1
ATOM 3112 N N . SER B 1 9 ? 2.057 21.266 -3.225 1 98.56 9 SER B N 1
ATOM 3113 C CA . SER B 1 9 ? 0.729 21.859 -3.242 1 98.56 9 SER B CA 1
ATOM 3114 C C . SER B 1 9 ? -0.291 20.984 -2.535 1 98.56 9 SER B C 1
ATOM 3116 O O . SER B 1 9 ? -0.009 19.812 -2.232 1 98.56 9 SER B O 1
ATOM 3118 N N . GLY B 1 10 ? -1.447 21.547 -2.264 1 97.75 10 GLY B N 1
ATOM 3119 C CA . GLY B 1 10 ? -2.512 20.797 -1.625 1 97.75 10 GLY B CA 1
ATOM 3120 C C . GLY B 1 10 ? -3.877 21.438 -1.782 1 97.75 10 GLY B C 1
ATOM 3121 O O . GLY B 1 10 ? -3.986 22.578 -2.25 1 97.75 10 GLY B O 1
ATOM 3122 N N . VAL B 1 11 ? -4.887 20.672 -1.552 1 97.81 11 VAL B N 1
ATOM 3123 C CA . VAL B 1 11 ? -6.277 21.094 -1.462 1 97.81 11 VAL B CA 1
ATOM 3124 C C . VAL B 1 11 ? -6.793 20.875 -0.042 1 97.81 11 VAL B C 1
ATOM 3126 O O . VAL B 1 11 ? -6.746 19.766 0.478 1 97.81 11 VAL B O 1
ATOM 3129 N N . THR B 1 12 ? -7.242 21.953 0.625 1 97.75 12 THR B N 1
ATOM 3130 C CA . THR B 1 12 ? -7.699 21.875 2.008 1 97.75 12 THR B CA 1
ATOM 3131 C C . THR B 1 12 ? -9.039 22.578 2.178 1 97.75 12 THR B C 1
ATOM 3133 O O . THR B 1 12 ? -9.5 23.281 1.272 1 97.75 12 THR B O 1
ATOM 3136 N N . ALA B 1 13 ? -9.617 22.438 3.34 1 98.06 13 ALA B N 1
ATOM 3137 C CA . ALA B 1 13 ? -10.875 23.094 3.672 1 98.06 13 ALA B CA 1
ATOM 3138 C C . ALA B 1 13 ? -10.672 24.594 3.893 1 98.06 13 ALA B C 1
ATOM 3140 O O . ALA B 1 13 ? -11.633 25.359 3.932 1 98.06 13 ALA B O 1
ATOM 3141 N N . LEU B 1 14 ? -9.406 25.031 3.953 1 97.38 14 LEU B N 1
ATOM 3142 C CA . LEU B 1 14 ? -9.125 26.453 4.176 1 97.38 14 LEU B CA 1
ATOM 3143 C C . LEU B 1 14 ? -8.555 27.094 2.916 1 97.38 14 LEU B C 1
ATOM 3145 O O . LEU B 1 14 ? -8.078 28.234 2.955 1 97.38 14 LEU B O 1
ATOM 3149 N N . GLY B 1 15 ? -8.562 26.328 1.812 1 94.25 15 GLY B N 1
ATOM 3150 C CA . GLY B 1 15 ? -8.086 26.875 0.547 1 94.25 15 GLY B CA 1
ATOM 3151 C C . GLY B 1 15 ? -7.195 25.906 -0.212 1 94.25 15 GLY B C 1
ATOM 3152 O O . GLY B 1 15 ? -6.898 24.812 0.273 1 94.25 15 GLY B O 1
ATOM 3153 N N . ASN B 1 16 ? -6.781 26.375 -1.432 1 92.12 16 ASN B N 1
ATOM 3154 C CA . ASN B 1 16 ? -5.934 25.547 -2.285 1 92.12 16 ASN B CA 1
ATOM 3155 C C . ASN B 1 16 ? -4.707 26.312 -2.768 1 92.12 16 ASN B C 1
ATOM 3157 O O . ASN B 1 16 ? -3.982 25.844 -3.648 1 92.12 16 ASN B O 1
ATOM 3161 N N . ASP B 1 17 ? -4.57 27.453 -2.242 1 93.12 17 ASP B N 1
ATOM 3162 C CA . ASP B 1 17 ? -3.371 28.25 -2.484 1 93.12 17 ASP B CA 1
ATOM 3163 C C . ASP B 1 17 ? -2.635 28.531 -1.178 1 93.12 17 ASP B C 1
ATOM 3165 O O . ASP B 1 17 ? -3.26 28.859 -0.167 1 93.12 17 ASP B O 1
ATOM 3169 N N . ILE B 1 18 ? -1.307 28.391 -1.28 1 96.62 18 ILE B N 1
ATOM 3170 C CA . ILE B 1 18 ? -0.506 28.359 -0.061 1 96.62 18 ILE B CA 1
ATOM 3171 C C . ILE B 1 18 ? -0.606 29.688 0.671 1 96.62 18 ILE B C 1
ATOM 3173 O O . ILE B 1 18 ? -0.638 29.734 1.904 1 96.62 18 ILE B O 1
ATOM 3177 N N . ASP B 1 19 ? -0.636 30.781 -0.005 1 97.19 19 ASP B N 1
ATOM 3178 C CA . ASP B 1 19 ? -0.701 32.094 0.646 1 97.19 19 ASP B CA 1
ATOM 3179 C C . ASP B 1 19 ? -2.033 32.281 1.368 1 97.19 19 ASP B C 1
ATOM 3181 O O . ASP B 1 19 ? -2.068 32.781 2.494 1 97.19 19 ASP B O 1
ATOM 3185 N N . THR B 1 20 ? -3.086 31.859 0.707 1 96.12 20 THR B N 1
ATOM 3186 C CA . THR B 1 20 ? -4.41 31.922 1.318 1 96.12 20 THR B CA 1
ATOM 3187 C C . THR B 1 20 ? -4.484 31.016 2.539 1 96.12 20 THR B C 1
ATOM 3189 O O . THR B 1 20 ? -5.008 31.406 3.584 1 96.12 20 THR B O 1
ATOM 3192 N N . ILE B 1 21 ? -4.012 29.828 2.408 1 96.81 21 ILE B N 1
ATOM 3193 C CA . ILE B 1 21 ? -4.035 28.859 3.502 1 96.81 21 ILE B CA 1
ATOM 3194 C C . ILE B 1 21 ? -3.26 29.422 4.695 1 96.81 21 ILE B C 1
ATOM 3196 O O . ILE B 1 21 ? -3.75 29.406 5.824 1 96.81 21 ILE B O 1
ATOM 3200 N N . PHE B 1 22 ? -2.092 29.938 4.406 1 95.88 22 PHE B N 1
ATOM 3201 C CA . PHE B 1 22 ? -1.237 30.438 5.473 1 95.88 22 PHE B CA 1
ATOM 3202 C C . PHE B 1 22 ? -1.879 31.656 6.152 1 95.88 22 PHE B C 1
ATOM 3204 O O . PHE B 1 22 ? -1.813 31.781 7.375 1 95.88 22 PHE B O 1
ATOM 3211 N N . GLU B 1 23 ? -2.461 32.469 5.402 1 96.69 23 GLU B N 1
ATOM 3212 C CA . GLU B 1 23 ? -3.174 33.625 5.965 1 96.69 23 GLU B CA 1
ATOM 3213 C C . GLU B 1 23 ? -4.301 33.156 6.887 1 96.69 23 GLU B C 1
ATOM 3215 O O . GLU B 1 23 ? -4.48 33.719 7.977 1 96.69 23 GLU B O 1
ATOM 3220 N N . ASN B 1 24 ? -5.039 32.219 6.434 1 97.5 24 ASN B N 1
ATOM 3221 C CA . ASN B 1 24 ? -6.129 31.688 7.234 1 97.5 24 ASN B CA 1
ATOM 3222 C C . ASN B 1 24 ? -5.617 31.047 8.523 1 97.5 24 ASN B C 1
ATOM 3224 O O . ASN B 1 24 ? -6.219 31.219 9.586 1 97.5 24 ASN B O 1
ATOM 3228 N N . LEU B 1 25 ? -4.496 30.328 8.422 1 97.62 25 LEU B N 1
ATOM 3229 C CA . LEU B 1 25 ? -3.891 29.703 9.594 1 97.62 25 LEU B CA 1
ATOM 3230 C C . LEU B 1 25 ? -3.43 30.766 10.594 1 97.62 25 LEU B C 1
ATOM 3232 O O . LEU B 1 25 ? -3.691 30.641 11.789 1 97.62 25 LEU B O 1
ATOM 3236 N N . LEU B 1 26 ? -2.797 31.781 10.117 1 96.44 26 LEU B N 1
ATOM 3237 C CA . LEU B 1 26 ? -2.273 32.844 10.977 1 96.44 26 LEU B CA 1
ATOM 3238 C C . LEU B 1 26 ? -3.406 33.594 11.648 1 96.44 26 LEU B C 1
ATOM 3240 O O . LEU B 1 26 ? -3.256 34.062 12.781 1 96.44 26 LEU B O 1
ATOM 3244 N N . ASN B 1 27 ? -4.523 33.656 11 1 96.62 27 ASN B N 1
ATOM 3245 C CA . ASN B 1 27 ? -5.68 34.375 11.531 1 96.62 27 ASN B CA 1
ATOM 3246 C C . ASN B 1 27 ? -6.531 33.5 12.43 1 96.62 27 ASN B C 1
ATOM 3248 O O . ASN B 1 27 ? -7.57 33.938 12.93 1 96.62 27 ASN B O 1
ATOM 3252 N N . GLY B 1 28 ? -6.164 32.281 12.594 1 96.81 28 GLY B N 1
ATOM 3253 C CA . GLY B 1 28 ? -6.859 31.359 13.484 1 96.81 28 GLY B CA 1
ATOM 3254 C C . GLY B 1 28 ? -8.188 30.875 12.93 1 96.81 28 GLY B C 1
ATOM 3255 O O . GLY B 1 28 ? -9.086 30.5 13.688 1 96.81 28 GLY B O 1
ATOM 3256 N N . LYS B 1 29 ? -8.297 30.891 11.617 1 97.31 29 LYS B N 1
ATOM 3257 C CA . LYS B 1 29 ? -9.523 30.375 11 1 97.31 29 LYS B CA 1
ATOM 3258 C C . LYS B 1 29 ? -9.578 28.859 11.062 1 97.31 29 LYS B C 1
ATOM 3260 O O . LYS B 1 29 ? -8.586 28.172 10.797 1 97.31 29 LYS B O 1
ATOM 3265 N N . THR B 1 30 ? -10.734 28.344 11.445 1 97.94 30 THR B N 1
ATOM 3266 C CA . THR B 1 30 ? -10.93 26.891 11.5 1 97.94 30 THR B CA 1
ATOM 3267 C C . THR B 1 30 ? -12.023 26.453 10.531 1 97.94 30 THR B C 1
ATOM 3269 O O . THR B 1 30 ? -12.914 27.25 10.203 1 97.94 30 THR B O 1
ATOM 3272 N N . ALA B 1 31 ? -11.898 25.219 10.055 1 98.12 31 ALA B N 1
ATOM 3273 C CA . ALA B 1 31 ? -12.82 24.734 9.031 1 98.12 31 ALA B CA 1
ATOM 3274 C C . ALA B 1 31 ? -13.875 23.812 9.641 1 98.12 31 ALA B C 1
ATOM 3276 O O . ALA B 1 31 ? -14.805 23.375 8.953 1 98.12 31 ALA B O 1
ATOM 3277 N N . THR B 1 32 ? -13.758 23.453 10.914 1 98.5 32 THR B N 1
ATOM 3278 C CA . THR B 1 32 ? -14.695 22.547 11.562 1 98.5 32 THR B CA 1
ATOM 3279 C C . THR B 1 32 ? -16.094 23.141 11.578 1 98.5 32 THR B C 1
ATOM 3281 O O . THR B 1 32 ? -16.281 24.312 11.906 1 98.5 32 THR B O 1
ATOM 3284 N N . LYS B 1 33 ? -17.047 22.344 11.242 1 97.88 33 LYS B N 1
ATOM 3285 C CA . LYS B 1 33 ? -18.438 22.781 11.258 1 97.88 33 LYS B CA 1
ATOM 3286 C C . LYS B 1 33 ? -19.359 21.656 11.742 1 97.88 33 LYS B C 1
ATOM 3288 O O . LYS B 1 33 ? -18.969 20.484 11.75 1 97.88 33 LYS B O 1
ATOM 3293 N N . GLN B 1 34 ? -20.469 22.078 12.156 1 97.81 34 GLN B N 1
ATOM 3294 C CA . GLN B 1 34 ? -21.516 21.109 12.477 1 97.81 34 GLN B CA 1
ATOM 3295 C C . GLN B 1 34 ? -22.141 20.547 11.203 1 97.81 34 GLN B C 1
ATOM 3297 O O . GLN B 1 34 ? -22.406 21.281 10.25 1 97.81 34 GLN B O 1
ATOM 3302 N N . MET B 1 35 ? -22.266 19.203 11.219 1 97.12 35 MET B N 1
ATOM 3303 C CA . MET B 1 35 ? -22.875 18.516 10.086 1 97.12 35 MET B CA 1
ATOM 3304 C C . MET B 1 35 ? -24.328 18.141 10.414 1 97.12 35 MET B C 1
ATOM 3306 O O . MET B 1 35 ? -24.719 18.125 11.578 1 97.12 35 MET B O 1
ATOM 3310 N N . ASN B 1 36 ? -25.141 17.875 9.406 1 93.38 36 ASN B N 1
ATOM 3311 C CA . ASN B 1 36 ? -26.531 17.484 9.594 1 93.38 36 ASN B CA 1
ATOM 3312 C C . ASN B 1 36 ? -26.688 15.961 9.594 1 93.38 36 ASN B C 1
ATOM 3314 O O . ASN B 1 36 ? -27.391 15.398 8.758 1 93.38 36 ASN B O 1
ATOM 3318 N N . TRP B 1 37 ? -26.016 15.312 10.602 1 95.25 37 TRP B N 1
ATOM 3319 C CA . TRP B 1 37 ? -26.031 13.852 10.664 1 95.25 37 TRP B CA 1
ATOM 3320 C C . TRP B 1 37 ? -26.859 13.359 11.844 1 95.25 37 TRP B C 1
ATOM 3322 O O . TRP B 1 37 ? -26.734 12.203 12.258 1 95.25 37 TRP B O 1
ATOM 3332 N N . ASP B 1 38 ? -27.75 14.188 12.328 1 91.62 38 ASP B N 1
ATOM 3333 C CA . ASP B 1 38 ? -28.578 13.883 13.5 1 91.62 38 ASP B CA 1
ATOM 3334 C C . ASP B 1 38 ? -29.484 12.688 13.234 1 91.62 38 ASP B C 1
ATOM 3336 O O . ASP B 1 38 ? -29.875 11.969 14.164 1 91.62 38 ASP B O 1
ATOM 3340 N N . LYS B 1 39 ? -29.781 12.469 12.031 1 92.88 39 LYS B N 1
ATOM 3341 C CA . LYS B 1 39 ? -30.734 11.414 11.68 1 92.88 39 LYS B CA 1
ATOM 3342 C C . LYS B 1 39 ? -30.047 10.055 11.602 1 92.88 39 LYS B C 1
ATOM 3344 O O . LYS B 1 39 ? -30.703 9.016 11.539 1 92.88 39 LYS B O 1
ATOM 3349 N N . ILE B 1 40 ? -28.766 10.039 11.656 1 95.5 40 ILE B N 1
ATOM 3350 C CA . ILE B 1 40 ? -28.031 8.773 11.57 1 95.5 40 ILE B CA 1
ATOM 3351 C C . ILE B 1 40 ? -28.062 8.062 12.922 1 95.5 40 ILE B C 1
ATOM 3353 O O . ILE B 1 40 ? -27.453 8.523 13.891 1 95.5 40 ILE B O 1
ATOM 3357 N N . ASP B 1 41 ? -28.688 6.906 12.984 1 95.94 41 ASP B N 1
ATOM 3358 C CA . ASP B 1 41 ? -28.891 6.164 14.227 1 95.94 41 ASP B CA 1
ATOM 3359 C C . ASP B 1 41 ? -27.562 5.633 14.766 1 95.94 41 ASP B C 1
ATOM 3361 O O . ASP B 1 41 ? -26.844 4.922 14.062 1 95.94 41 ASP B O 1
ATOM 3365 N N . GLY B 1 42 ? -27.266 6.031 15.938 1 94.81 42 GLY B N 1
ATOM 3366 C CA . GLY B 1 42 ? -26.094 5.484 16.594 1 94.81 42 GLY B CA 1
ATOM 3367 C C . GLY B 1 42 ? -24.859 6.359 16.453 1 94.81 42 GLY B C 1
ATOM 3368 O O . GLY B 1 42 ? -23.828 6.109 17.094 1 94.81 42 GLY B O 1
ATOM 3369 N N . LEU B 1 43 ? -24.969 7.383 15.641 1 95.94 43 LEU B N 1
ATOM 3370 C CA . LEU B 1 43 ? -23.844 8.289 15.438 1 95.94 43 LEU B CA 1
ATOM 3371 C C . LEU B 1 43 ? -23.859 9.422 16.453 1 95.94 43 LEU B C 1
ATOM 3373 O O . LEU B 1 43 ? -24.875 10.125 16.594 1 95.94 43 LEU B O 1
ATOM 3377 N N . ASN B 1 44 ? -22.766 9.609 17.141 1 95.75 44 ASN B N 1
ATOM 3378 C CA . ASN B 1 44 ? -22.719 10.633 18.172 1 95.75 44 ASN B CA 1
ATOM 3379 C C . ASN B 1 44 ? -22.094 11.93 17.656 1 95.75 44 ASN B C 1
ATOM 3381 O O . ASN B 1 44 ? -22.5 13.023 18.078 1 95.75 44 ASN B O 1
ATOM 3385 N N . ALA B 1 45 ? -21.125 11.781 16.828 1 96.62 45 ALA B N 1
ATOM 3386 C CA . ALA B 1 45 ? -20.406 12.945 16.328 1 96.62 45 ALA B CA 1
ATOM 3387 C C . ALA B 1 45 ? -21.125 13.555 15.125 1 96.62 45 ALA B C 1
ATOM 3389 O O . ALA B 1 45 ? -21.516 12.836 14.203 1 96.62 45 ALA B O 1
ATOM 3390 N N . ASN B 1 46 ? -21.281 14.852 15.148 1 97.44 46 ASN B N 1
ATOM 3391 C CA . ASN B 1 46 ? -21.891 15.609 14.055 1 97.44 46 ASN B CA 1
ATOM 3392 C C . ASN B 1 46 ? -20.984 16.734 13.586 1 97.44 46 ASN B C 1
ATOM 3394 O O . ASN B 1 46 ? -21.438 17.875 13.414 1 97.44 46 ASN B O 1
ATOM 3398 N N . LEU B 1 47 ? -19.766 16.453 13.531 1 98.31 47 LEU B N 1
ATOM 3399 C CA . LEU B 1 47 ? -18.75 17.453 13.18 1 98.31 47 LEU B CA 1
ATOM 3400 C C . LEU B 1 47 ? -17.891 16.953 12.023 1 98.31 47 LEU B C 1
ATOM 3402 O O . LEU B 1 47 ? -17.594 15.758 11.93 1 98.31 47 LEU B O 1
ATOM 3406 N N . ALA B 1 48 ? -17.453 17.797 11.164 1 98.5 48 ALA B N 1
ATOM 3407 C CA . ALA B 1 48 ? -16.469 17.531 10.125 1 98.5 48 ALA B CA 1
ATOM 3408 C C . ALA B 1 48 ? -15.844 18.844 9.625 1 98.5 48 ALA B C 1
ATOM 3410 O O . ALA B 1 48 ? -16.281 19.938 10.008 1 98.5 48 ALA B O 1
ATOM 3411 N N . ALA B 1 49 ? -14.766 18.75 8.898 1 98.5 49 ALA B N 1
ATOM 3412 C CA . ALA B 1 49 ? -14.164 19.875 8.195 1 98.5 49 ALA B CA 1
ATOM 3413 C C . ALA B 1 49 ? -14.18 19.656 6.688 1 98.5 49 ALA B C 1
ATOM 3415 O O . ALA B 1 49 ? -13.141 19.375 6.09 1 98.5 49 ALA B O 1
ATOM 3416 N N . PRO B 1 50 ? -15.328 19.844 6.031 1 98.12 50 PRO B N 1
ATOM 3417 C CA . PRO B 1 50 ? -15.477 19.547 4.605 1 98.12 50 PRO B CA 1
ATOM 3418 C C . PRO B 1 50 ? -14.852 20.609 3.705 1 98.12 50 PRO B C 1
ATOM 3420 O O . PRO B 1 50 ? -14.789 21.781 4.086 1 98.12 50 PRO B O 1
ATOM 3423 N N . ILE B 1 51 ? -14.336 20.172 2.605 1 97.75 51 ILE B N 1
ATOM 3424 C CA . ILE B 1 51 ? -14.047 21.078 1.501 1 97.75 51 ILE B CA 1
ATOM 3425 C C . ILE B 1 51 ? -15.328 21.406 0.745 1 97.75 51 ILE B C 1
ATOM 3427 O O . ILE B 1 51 ? -15.883 20.547 0.051 1 97.75 51 ILE B O 1
ATOM 3431 N N . GLU B 1 52 ? -15.938 22.578 0.778 1 92.19 52 GLU B N 1
ATOM 3432 C CA . GLU B 1 52 ? -17.25 22.922 0.261 1 92.19 52 GLU B CA 1
ATOM 3433 C C . GLU B 1 52 ? -17.172 23.391 -1.189 1 92.19 52 GLU B C 1
ATOM 3435 O O . GLU B 1 52 ? -18.141 23.25 -1.949 1 92.19 52 GLU B O 1
ATOM 3440 N N . ASN B 1 53 ? -16.188 23.953 -1.778 1 87.38 53 ASN B N 1
ATOM 3441 C CA . ASN B 1 53 ? -16.125 24.547 -3.107 1 87.38 53 ASN B CA 1
ATOM 3442 C C . ASN B 1 53 ? -14.961 23.984 -3.92 1 87.38 53 ASN B C 1
ATOM 3444 O O . ASN B 1 53 ? -14.203 24.734 -4.531 1 87.38 53 ASN B O 1
ATOM 3448 N N . PHE B 1 54 ? -15.031 22.547 -3.836 1 93.31 54 PHE B N 1
ATOM 3449 C CA . PHE B 1 54 ? -13.984 21.953 -4.652 1 93.31 54 PHE B CA 1
ATOM 3450 C C . PHE B 1 54 ? -14.398 21.906 -6.117 1 93.31 54 PHE B C 1
ATOM 3452 O O . PHE B 1 54 ? -15.492 21.438 -6.449 1 93.31 54 PHE B O 1
ATOM 3459 N N . GLU B 1 55 ? -13.547 22.453 -6.965 1 89.88 55 GLU B N 1
ATOM 3460 C CA . GLU B 1 55 ? -13.773 22.391 -8.406 1 89.88 55 GLU B CA 1
ATOM 3461 C C . GLU B 1 55 ? -12.578 21.781 -9.133 1 89.88 55 GLU B C 1
ATOM 3463 O O . GLU B 1 55 ? -11.445 22.234 -8.984 1 89.88 55 GLU B O 1
ATOM 3468 N N . MET B 1 56 ? -12.859 20.703 -9.789 1 91.88 56 MET B N 1
ATOM 3469 C CA . MET B 1 56 ? -11.859 20.141 -10.695 1 91.88 56 MET B CA 1
ATOM 3470 C C . MET B 1 56 ? -11.805 20.922 -12 1 91.88 56 MET B C 1
ATOM 3472 O O . MET B 1 56 ? -12.836 21.266 -12.57 1 91.88 56 MET B O 1
ATOM 3476 N N . PRO B 1 57 ? -10.562 21.297 -12.391 1 94 57 PRO B N 1
ATOM 3477 C CA . PRO B 1 57 ? -10.5 21.938 -13.703 1 94 57 PRO B CA 1
ATOM 3478 C C . PRO B 1 57 ? -11.219 21.141 -14.789 1 94 57 PRO B C 1
ATOM 3480 O O . PRO B 1 57 ? -11.438 19.938 -14.633 1 94 57 PRO B O 1
ATOM 3483 N N . ASP B 1 58 ? -11.531 21.844 -15.859 1 94.19 58 ASP B N 1
ATOM 3484 C CA . ASP B 1 58 ? -12.258 21.203 -16.953 1 94.19 58 ASP B CA 1
ATOM 3485 C C . ASP B 1 58 ? -11.328 20.344 -17.797 1 94.19 58 ASP B C 1
ATOM 3487 O O . ASP B 1 58 ? -10.789 20.781 -18.812 1 94.19 58 ASP B O 1
ATOM 3491 N N . TYR B 1 59 ? -11.211 19.188 -17.359 1 95.06 59 TYR B N 1
ATOM 3492 C CA . TYR B 1 59 ? -10.43 18.188 -18.109 1 95.06 59 TYR B CA 1
ATOM 3493 C C . TYR B 1 59 ? -11.344 17.312 -18.953 1 95.06 59 TYR B C 1
ATOM 3495 O O . TYR B 1 59 ? -12.523 17.141 -18.641 1 95.06 59 TYR B O 1
ATOM 3503 N N . PRO B 1 60 ? -10.836 16.75 -20.062 1 93.69 60 PRO B N 1
ATOM 3504 C CA . PRO B 1 60 ? -11.641 15.805 -20.844 1 93.69 60 PRO B CA 1
ATOM 3505 C C . PRO B 1 60 ? -12.164 14.648 -20 1 93.69 60 PRO B C 1
ATOM 3507 O O . PRO B 1 60 ? -11.438 14.109 -19.156 1 93.69 60 PRO B O 1
ATOM 3510 N N . ARG B 1 61 ? -13.414 14.328 -20.266 1 92.12 61 ARG B N 1
ATOM 3511 C CA . ARG B 1 61 ? -14.094 13.273 -19.516 1 92.12 61 ARG B CA 1
ATOM 3512 C C . ARG B 1 61 ? -13.289 11.977 -19.547 1 92.12 61 ARG B C 1
ATOM 3514 O O . ARG B 1 61 ? -13.227 11.258 -18.547 1 92.12 61 ARG B O 1
ATOM 3521 N N . LYS B 1 62 ? -12.742 11.633 -20.656 1 89.75 62 LYS B N 1
ATOM 3522 C CA . LYS B 1 62 ? -11.992 10.398 -20.828 1 89.75 62 LYS B CA 1
ATOM 3523 C C . LYS B 1 62 ? -10.812 10.328 -19.844 1 89.75 62 LYS B C 1
ATOM 3525 O O . LYS B 1 62 ? -10.438 9.25 -19.391 1 89.75 62 LYS B O 1
ATOM 3530 N N . LYS B 1 63 ? -10.359 11.477 -19.406 1 91.56 63 LYS B N 1
ATOM 3531 C CA . LYS B 1 63 ? -9.188 11.539 -18.531 1 91.56 63 LYS B CA 1
ATOM 3532 C C . LYS B 1 63 ? -9.578 11.406 -17.062 1 91.56 63 LYS B C 1
ATOM 3534 O O . LYS B 1 63 ? -8.734 11.094 -16.219 1 91.56 63 LYS B O 1
ATOM 3539 N N . ILE B 1 64 ? -10.852 11.586 -16.781 1 94.5 64 ILE B N 1
ATOM 3540 C CA . ILE B 1 64 ? -11.172 11.695 -15.359 1 94.5 64 ILE B CA 1
ATOM 3541 C C . ILE B 1 64 ? -12.297 10.719 -15.016 1 94.5 64 ILE B C 1
ATOM 3543 O O . ILE B 1 64 ? -12.781 10.703 -13.883 1 94.5 64 ILE B O 1
ATOM 3547 N N . ARG B 1 65 ? -12.781 9.898 -15.922 1 92.38 65 ARG B N 1
ATOM 3548 C CA . ARG B 1 65 ? -13.93 9.023 -15.734 1 92.38 65 ARG B CA 1
ATOM 3549 C C . ARG B 1 65 ? -13.664 7.996 -14.633 1 92.38 65 ARG B C 1
ATOM 3551 O O . ARG B 1 65 ? -14.594 7.5 -14 1 92.38 65 ARG B O 1
ATOM 3558 N N . GLY B 1 66 ? -12.422 7.621 -14.422 1 93.12 66 GLY B N 1
ATOM 3559 C CA . GLY B 1 66 ? -12.07 6.648 -13.398 1 93.12 66 GLY B CA 1
ATOM 3560 C C . GLY B 1 66 ? -11.859 7.27 -12.031 1 93.12 66 GLY B C 1
ATOM 3561 O O . GLY B 1 66 ? -11.5 6.574 -11.078 1 93.12 66 GLY B O 1
ATOM 3562 N N . MET B 1 67 ? -12.195 8.547 -11.898 1 96.38 67 MET B N 1
ATOM 3563 C CA . MET B 1 67 ? -11.875 9.258 -10.656 1 96.38 67 MET B CA 1
ATOM 3564 C C . MET B 1 67 ? -13.125 9.453 -9.805 1 96.38 67 MET B C 1
ATOM 3566 O O . MET B 1 67 ? -14.156 9.898 -10.312 1 96.38 67 MET B O 1
ATOM 3570 N N . GLY B 1 68 ? -13.047 8.953 -8.57 1 96.81 68 GLY B N 1
ATOM 3571 C CA . GLY B 1 68 ? -13.922 9.516 -7.547 1 96.81 68 GLY B CA 1
ATOM 3572 C C . GLY B 1 68 ? -13.391 10.797 -6.945 1 96.81 68 GLY B C 1
ATOM 3573 O O . GLY B 1 68 ? -12.375 11.328 -7.398 1 96.81 68 GLY B O 1
ATOM 3574 N N . ARG B 1 69 ? -14.047 11.32 -5.941 1 97 69 ARG B N 1
ATOM 3575 C CA . ARG B 1 69 ? -13.664 12.578 -5.324 1 97 69 ARG B CA 1
ATOM 3576 C C . ARG B 1 69 ? -12.234 12.516 -4.789 1 97 69 ARG B C 1
ATOM 3578 O O . ARG B 1 69 ? -11.461 13.461 -4.949 1 97 69 ARG B O 1
ATOM 3585 N N . VAL B 1 70 ? -11.852 11.422 -4.168 1 98.25 70 VAL B N 1
ATOM 3586 C CA . VAL B 1 70 ? -10.531 11.297 -3.557 1 98.25 70 VAL B CA 1
ATOM 3587 C C . VAL B 1 70 ? -9.453 11.43 -4.625 1 98.25 70 VAL B C 1
ATOM 3589 O O . VAL B 1 70 ? -8.445 12.109 -4.418 1 98.25 70 VAL B O 1
ATOM 3592 N N . SER B 1 71 ? -9.625 10.82 -5.773 1 98.19 71 SER B N 1
ATOM 3593 C CA . SER B 1 71 ? -8.672 10.898 -6.867 1 98.19 71 SER B CA 1
ATOM 3594 C C . SER B 1 71 ? -8.664 12.289 -7.496 1 98.19 71 SER B C 1
ATOM 3596 O O . SER B 1 71 ? -7.617 12.766 -7.949 1 98.19 71 SER B O 1
ATOM 3598 N N . LYS B 1 72 ? -9.828 12.898 -7.543 1 98.25 72 LYS B N 1
ATOM 3599 C CA . LYS B 1 72 ? -9.891 14.258 -8.07 1 98.25 72 LYS B CA 1
ATOM 3600 C C . LYS B 1 72 ? -9.086 15.227 -7.203 1 98.25 72 LYS B C 1
ATOM 3602 O O . LYS B 1 72 ? -8.336 16.047 -7.723 1 98.25 72 LYS B O 1
ATOM 3607 N N . LEU B 1 73 ? -9.258 15.125 -5.891 1 98.44 73 LEU B N 1
ATOM 3608 C CA . LEU B 1 73 ? -8.461 15.93 -4.969 1 98.44 73 LEU B CA 1
ATOM 3609 C C . LEU B 1 73 ? -6.969 15.695 -5.191 1 98.44 73 LEU B C 1
ATOM 3611 O O . LEU B 1 73 ? -6.195 16.656 -5.273 1 98.44 73 LEU B O 1
ATOM 3615 N N . ALA B 1 74 ? -6.602 14.445 -5.344 1 98.69 74 ALA B N 1
ATOM 3616 C CA . ALA B 1 74 ? -5.207 14.055 -5.535 1 98.69 74 ALA B CA 1
ATOM 3617 C C . ALA B 1 74 ? -4.652 14.625 -6.836 1 98.69 74 ALA B C 1
ATOM 3619 O O . ALA B 1 74 ? -3.518 15.109 -6.879 1 98.69 74 ALA B O 1
ATOM 3620 N N . THR B 1 75 ? -5.41 14.555 -7.859 1 98.44 75 THR B N 1
ATOM 3621 C CA . THR B 1 75 ? -4.973 14.992 -9.18 1 98.44 75 THR B CA 1
ATOM 3622 C C . THR B 1 75 ? -4.75 16.5 -9.211 1 98.44 75 THR B C 1
ATOM 3624 O O . THR B 1 75 ? -3.76 16.969 -9.766 1 98.44 75 THR B O 1
ATOM 3627 N N . VAL B 1 76 ? -5.645 17.266 -8.594 1 98.25 76 VAL B N 1
ATOM 3628 C CA . VAL B 1 76 ? -5.516 18.703 -8.555 1 98.25 76 VAL B CA 1
ATOM 3629 C C . VAL B 1 76 ? -4.281 19.094 -7.746 1 98.25 76 VAL B C 1
ATOM 3631 O O . VAL B 1 76 ? -3.494 19.953 -8.172 1 98.25 76 VAL B O 1
ATOM 3634 N N . ALA B 1 77 ? -4.105 18.5 -6.582 1 98.56 77 ALA B N 1
ATOM 3635 C CA . ALA B 1 77 ? -2.916 18.75 -5.773 1 98.56 77 ALA B CA 1
ATOM 3636 C C . ALA B 1 77 ? -1.645 18.438 -6.555 1 98.56 77 ALA B C 1
ATOM 3638 O O . ALA B 1 77 ? -0.664 19.188 -6.484 1 98.56 77 ALA B O 1
ATOM 3639 N N . THR B 1 78 ? -1.669 17.344 -7.328 1 98.75 78 THR B N 1
ATOM 3640 C CA . THR B 1 78 ? -0.501 16.906 -8.078 1 98.75 78 THR B CA 1
ATOM 3641 C C . THR B 1 78 ? -0.216 17.844 -9.242 1 98.75 78 THR B C 1
ATOM 3643 O O . THR B 1 78 ? 0.938 18.203 -9.492 1 98.75 78 THR B O 1
ATOM 3646 N N . ALA B 1 79 ? -1.237 18.234 -9.945 1 98.38 79 ALA B N 1
ATOM 3647 C CA . ALA B 1 79 ? -1.07 19.156 -11.062 1 98.38 79 ALA B CA 1
ATOM 3648 C C . ALA B 1 79 ? -0.422 20.469 -10.602 1 98.38 79 ALA B C 1
ATOM 3650 O O . ALA B 1 79 ? 0.51 20.953 -11.234 1 98.38 79 ALA B O 1
ATOM 3651 N N . ASN B 1 80 ? -0.93 21.016 -9.539 1 98.12 80 ASN B N 1
ATOM 3652 C CA . ASN B 1 80 ? -0.395 22.25 -8.992 1 98.12 80 ASN B CA 1
ATOM 3653 C C . ASN B 1 80 ? 1.045 22.078 -8.516 1 98.12 80 ASN B C 1
ATOM 3655 O O . ASN B 1 80 ? 1.872 22.984 -8.695 1 98.12 80 ASN B O 1
ATOM 3659 N N . ALA B 1 81 ? 1.34 20.938 -7.867 1 98.81 81 ALA B N 1
ATOM 3660 C CA . ALA B 1 81 ? 2.701 20.672 -7.41 1 98.81 81 ALA B CA 1
ATOM 3661 C C . ALA B 1 81 ? 3.66 20.547 -8.586 1 98.81 81 ALA B C 1
ATOM 3663 O O . ALA B 1 81 ? 4.789 21.047 -8.539 1 98.81 81 ALA B O 1
ATOM 3664 N N . LEU B 1 82 ? 3.246 19.844 -9.641 1 98.81 82 LEU B N 1
ATOM 3665 C CA . LEU B 1 82 ? 4.062 19.688 -10.844 1 98.81 82 LEU B CA 1
ATOM 3666 C C . LEU B 1 82 ? 4.305 21.031 -11.508 1 98.81 82 LEU B C 1
ATOM 3668 O O . LEU B 1 82 ? 5.391 21.281 -12.039 1 98.81 82 LEU B O 1
ATOM 3672 N N . GLU B 1 83 ? 3.287 21.859 -11.508 1 98.38 83 GLU B N 1
ATOM 3673 C CA . GLU B 1 83 ? 3.453 23.203 -12.039 1 98.38 83 GLU B CA 1
ATOM 3674 C C . GLU B 1 83 ? 4.523 23.969 -11.273 1 98.38 83 GLU B C 1
ATOM 3676 O O . GLU B 1 83 ? 5.395 24.609 -11.875 1 98.38 83 GLU B O 1
ATOM 3681 N N . LYS B 1 84 ? 4.434 23.953 -9.969 1 98.25 84 LYS B N 1
ATOM 3682 C CA . LYS B 1 84 ? 5.418 24.625 -9.125 1 98.25 84 LYS B CA 1
ATOM 3683 C C . LYS B 1 84 ? 6.82 24.078 -9.375 1 98.25 84 LYS B C 1
ATOM 3685 O O . LYS B 1 84 ? 7.805 24.812 -9.273 1 98.25 84 LYS B O 1
ATOM 3690 N N . ALA B 1 85 ? 6.902 22.812 -9.672 1 98.75 85 ALA B N 1
ATOM 3691 C CA . ALA B 1 85 ? 8.188 22.172 -9.914 1 98.75 85 ALA B CA 1
ATOM 3692 C C . ALA B 1 85 ? 8.695 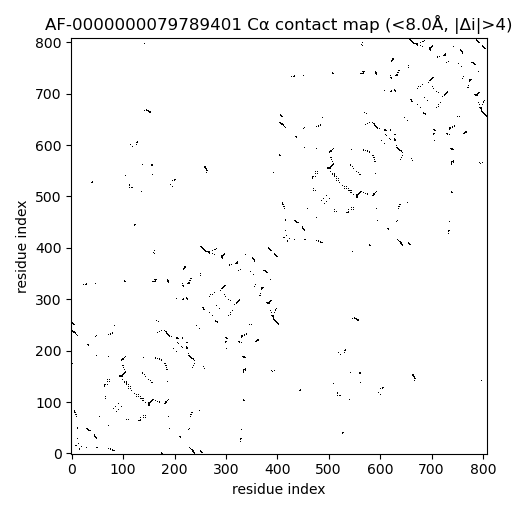22.469 -11.32 1 98.75 85 ALA B C 1
ATOM 3694 O O . ALA B 1 85 ? 9.844 22.141 -11.656 1 98.75 85 ALA B O 1
ATOM 3695 N N . GLY B 1 86 ? 7.875 23.078 -12.164 1 98.5 86 GLY B N 1
ATOM 3696 C CA . GLY B 1 86 ? 8.242 23.297 -13.555 1 98.5 86 GLY B CA 1
ATOM 3697 C C . GLY B 1 86 ? 8.227 22.031 -14.391 1 98.5 86 GLY B C 1
ATOM 3698 O O . GLY B 1 86 ? 9.008 21.906 -15.336 1 98.5 86 GLY B O 1
ATOM 3699 N N . LEU B 1 87 ? 7.375 21.062 -14.055 1 98.69 87 LEU B N 1
ATOM 3700 C CA . LEU B 1 87 ? 7.406 19.75 -14.719 1 98.69 87 LEU B CA 1
ATOM 3701 C C . LEU B 1 87 ? 6.078 19.469 -15.414 1 98.69 87 LEU B C 1
ATOM 3703 O O . LEU B 1 87 ? 5.988 18.547 -16.234 1 98.69 87 LEU B O 1
ATOM 3707 N N . LEU B 1 88 ? 4.992 20.219 -15.18 1 97.62 88 LEU B N 1
ATOM 3708 C CA . LEU B 1 88 ? 3.646 19.906 -15.648 1 97.62 88 LEU B CA 1
ATOM 3709 C C . LEU B 1 88 ? 3.621 19.766 -17.172 1 97.62 88 LEU B C 1
ATOM 3711 O O . LEU B 1 88 ? 2.934 18.906 -17.719 1 97.62 88 LEU B O 1
ATOM 3715 N N . ASP B 1 89 ? 4.41 20.516 -17.922 1 95.5 89 ASP B N 1
ATOM 3716 C CA . ASP B 1 89 ? 4.371 20.516 -19.375 1 95.5 89 ASP B CA 1
ATOM 3717 C C . ASP B 1 89 ? 5.602 19.812 -19.953 1 95.5 89 ASP B C 1
ATOM 3719 O O . ASP B 1 89 ? 5.898 19.953 -21.141 1 95.5 89 ASP B O 1
ATOM 3723 N N . LYS B 1 90 ? 6.309 19.047 -19.109 1 97.38 90 LYS B N 1
ATOM 3724 C CA . LYS B 1 90 ? 7.508 18.344 -19.562 1 97.38 90 LYS B CA 1
ATOM 3725 C C . LYS B 1 90 ? 7.219 16.875 -19.844 1 97.38 90 LYS B C 1
ATOM 3727 O O . LYS B 1 90 ? 7.754 15.992 -19.156 1 97.38 90 LYS B O 1
ATOM 3732 N N . GLU B 1 91 ? 6.516 16.641 -20.859 1 96.12 91 GLU B N 1
ATOM 3733 C CA . GLU B 1 91 ? 6.051 15.305 -21.203 1 96.12 91 GLU B CA 1
ATOM 3734 C C . GLU B 1 91 ? 7.219 14.336 -21.344 1 96.12 91 GLU B C 1
ATOM 3736 O O . GLU B 1 91 ? 7.121 13.172 -20.953 1 96.12 91 GLU B O 1
ATOM 3741 N N . GLU B 1 92 ? 8.289 14.773 -21.984 1 96.75 92 GLU B N 1
ATOM 3742 C CA . GLU B 1 92 ? 9.445 13.914 -22.219 1 96.75 92 GLU B CA 1
ATOM 3743 C C . GLU B 1 92 ? 10.016 13.398 -20.891 1 96.75 92 GLU B C 1
ATOM 3745 O O . GLU B 1 92 ? 10.477 12.258 -20.812 1 96.75 92 GLU B O 1
ATOM 3750 N N . ILE B 1 93 ? 9.992 14.281 -19.938 1 97.62 93 ILE B N 1
ATOM 3751 C CA . ILE B 1 93 ? 10.492 13.898 -18.625 1 97.62 93 ILE B CA 1
ATOM 3752 C C . ILE B 1 93 ? 9.477 12.992 -17.922 1 97.62 93 ILE B C 1
ATOM 3754 O O . ILE B 1 93 ? 9.836 11.945 -17.391 1 97.62 93 ILE B O 1
ATOM 3758 N N . LEU B 1 94 ? 8.219 13.383 -17.953 1 97.75 94 LEU B N 1
ATOM 3759 C CA . LEU B 1 94 ? 7.172 12.711 -17.203 1 97.75 94 LEU B CA 1
ATOM 3760 C C . LEU B 1 94 ? 6.961 11.289 -17.703 1 97.75 94 LEU B C 1
ATOM 3762 O O . LEU B 1 94 ? 6.582 10.406 -16.922 1 97.75 94 LEU B O 1
ATOM 3766 N N . THR B 1 95 ? 7.242 10.969 -18.953 1 95.31 95 THR B N 1
ATOM 3767 C CA . THR B 1 95 ? 6.832 9.695 -19.531 1 95.31 95 THR B CA 1
ATOM 3768 C C . THR B 1 95 ? 8.047 8.805 -19.812 1 95.31 95 THR B C 1
ATOM 3770 O O . THR B 1 95 ? 7.938 7.777 -20.469 1 95.31 95 THR B O 1
ATOM 3773 N N . ASN B 1 96 ? 9.227 9.117 -19.328 1 96.19 96 ASN B N 1
ATOM 3774 C CA . ASN B 1 96 ? 10.453 8.414 -19.688 1 96.19 96 ASN B CA 1
ATOM 3775 C C . ASN B 1 96 ? 10.688 7.191 -18.812 1 96.19 96 ASN B C 1
ATOM 3777 O O . ASN B 1 96 ? 11.703 6.516 -18.938 1 96.19 96 ASN B O 1
ATOM 3781 N N . GLY B 1 97 ? 9.812 6.957 -17.859 1 96.62 97 GLY B N 1
ATOM 3782 C CA . GLY B 1 97 ? 9.938 5.785 -17.016 1 96.62 97 GLY B CA 1
ATOM 3783 C C . GLY B 1 97 ? 10.742 6.04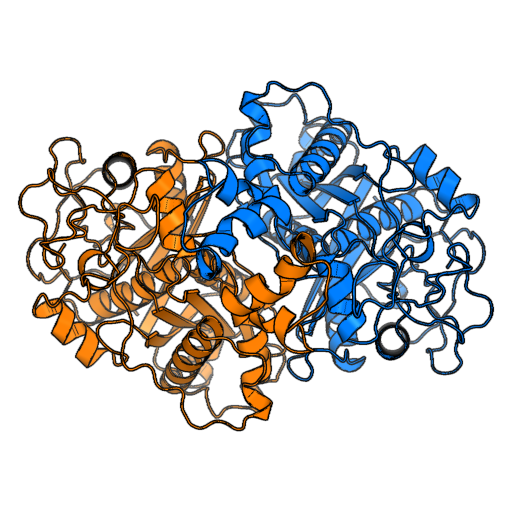3 -15.75 1 96.62 97 GLY B C 1
ATOM 3784 O O . GLY B 1 97 ? 10.875 5.156 -14.906 1 96.62 97 GLY B O 1
ATOM 3785 N N . ARG B 1 98 ? 11.219 7.281 -15.531 1 98.06 98 ARG B N 1
ATOM 3786 C CA . ARG B 1 98 ? 12.062 7.609 -14.383 1 98.06 98 ARG B CA 1
ATOM 3787 C C . ARG B 1 98 ? 11.336 8.539 -13.422 1 98.06 98 ARG B C 1
ATOM 3789 O O . ARG B 1 98 ? 11.945 9.109 -12.516 1 98.06 98 ARG B O 1
ATOM 3796 N N . VAL B 1 99 ? 10.07 8.773 -13.688 1 98.62 99 VAL B N 1
ATOM 3797 C CA . VAL B 1 99 ? 9.18 9.469 -12.773 1 98.62 99 VAL B CA 1
ATOM 3798 C C . VAL B 1 99 ? 8.164 8.484 -12.188 1 98.62 99 VAL B C 1
ATOM 3800 O O . VAL B 1 99 ? 7.355 7.91 -12.922 1 98.62 99 VAL B O 1
ATOM 3803 N N . GLY B 1 100 ? 8.281 8.227 -10.867 1 98.56 100 GLY B N 1
ATOM 3804 C CA . GLY B 1 100 ? 7.383 7.309 -10.188 1 98.56 100 GLY B CA 1
ATOM 3805 C C . GLY B 1 100 ? 6.391 8 -9.273 1 98.56 100 GLY B C 1
ATOM 3806 O O . GLY B 1 100 ? 6.348 9.234 -9.219 1 98.56 100 GLY B O 1
ATOM 3807 N N . ILE B 1 101 ? 5.574 7.223 -8.633 1 98.62 101 ILE B N 1
ATOM 3808 C CA . ILE B 1 101 ? 4.52 7.727 -7.758 1 98.62 101 ILE B CA 1
ATOM 3809 C C . ILE B 1 101 ? 4.484 6.906 -6.469 1 98.62 101 ILE B C 1
ATOM 3811 O O . ILE B 1 101 ? 4.555 5.676 -6.504 1 98.62 101 ILE B O 1
ATOM 3815 N N . ALA B 1 102 ? 4.527 7.516 -5.367 1 98.88 102 ALA B N 1
ATOM 3816 C CA . ALA B 1 102 ? 4.137 6.969 -4.07 1 98.88 102 ALA B CA 1
ATOM 3817 C C . ALA B 1 102 ? 2.973 7.758 -3.473 1 98.88 102 ALA B C 1
ATOM 3819 O O . ALA B 1 102 ? 3.109 8.945 -3.166 1 98.88 102 ALA B O 1
ATOM 3820 N N . TYR B 1 103 ? 1.816 7.137 -3.365 1 98.69 103 TYR B N 1
ATOM 3821 C CA . TYR B 1 103 ? 0.603 7.859 -3 1 98.69 103 TYR B CA 1
ATOM 3822 C C . TYR B 1 103 ? -0.348 6.965 -2.213 1 98.69 103 TYR B C 1
ATOM 3824 O O . TYR B 1 103 ? -0.46 5.77 -2.492 1 98.69 103 TYR B O 1
ATOM 3832 N N . GLY B 1 104 ? -0.95 7.523 -1.188 1 95.88 104 GLY B N 1
ATOM 3833 C CA . GLY B 1 104 ? -1.812 6.68 -0.376 1 95.88 104 GLY B CA 1
ATOM 3834 C C . GLY B 1 104 ? -3.086 7.375 0.066 1 95.88 104 GLY B C 1
ATOM 3835 O O . GLY B 1 104 ? -3.16 8.609 0.057 1 95.88 104 GLY B O 1
ATOM 3836 N N . SER B 1 105 ? -4.09 6.66 0.385 1 96.19 105 SER B N 1
ATOM 3837 C CA . SER B 1 105 ? -5.344 6.984 1.056 1 96.19 105 SER B CA 1
ATOM 3838 C C . SER B 1 105 ? -5.805 5.836 1.947 1 96.19 105 SER B C 1
ATOM 3840 O O . SER B 1 105 ? -5.301 4.715 1.84 1 96.19 105 SER B O 1
ATOM 3842 N N . CYS B 1 106 ? -6.652 6.164 2.877 1 92.5 106 CYS B N 1
ATOM 3843 C CA . CYS B 1 106 ? -7.215 5.098 3.699 1 92.5 106 CYS B CA 1
ATOM 3844 C C . CYS B 1 106 ? -8.109 4.18 2.871 1 92.5 106 CYS B C 1
ATOM 3846 O O . CYS B 1 106 ? -8.172 2.979 3.129 1 92.5 106 CYS B O 1
ATOM 3848 N N . SER B 1 107 ? -8.773 4.742 1.992 1 89.81 107 SER B N 1
ATOM 3849 C CA . SER B 1 107 ? -9.672 4.008 1.106 1 89.81 107 SER B CA 1
ATOM 3850 C C . SER B 1 107 ? -9.867 4.742 -0.216 1 89.81 107 SER B C 1
ATOM 3852 O O . SER B 1 107 ? -9.5 5.914 -0.342 1 89.81 107 SER B O 1
ATOM 3854 N N . GLY B 1 108 ? -10.328 3.953 -1.235 1 93.5 108 GLY B N 1
ATOM 3855 C CA . GLY B 1 108 ? -10.852 4.641 -2.406 1 93.5 108 GLY B CA 1
ATOM 3856 C C . GLY B 1 108 ? -12.141 5.395 -2.135 1 93.5 108 GLY B C 1
ATOM 3857 O O . GLY B 1 108 ? -12.492 5.633 -0.978 1 93.5 108 GLY B O 1
ATOM 3858 N N . SER B 1 109 ? -12.766 5.832 -3.18 1 96.56 109 SER B N 1
ATOM 3859 C CA . SER B 1 109 ? -14.039 6.527 -3.002 1 96.56 109 SER B CA 1
ATOM 3860 C C . SER B 1 109 ? -15.102 5.602 -2.428 1 96.56 109 SER B C 1
ATOM 3862 O O . SER B 1 109 ? -15.359 4.527 -2.977 1 96.56 109 SER B O 1
ATOM 3864 N N . PRO B 1 110 ? -15.773 6.012 -1.404 1 95.31 110 PRO B N 1
ATOM 3865 C CA . PRO B 1 110 ? -16.672 5.121 -0.673 1 95.31 110 PRO B CA 1
ATOM 3866 C C . PRO B 1 110 ? -17.922 4.75 -1.479 1 95.31 110 PRO B C 1
ATOM 3868 O O . PRO B 1 110 ? -18.406 3.617 -1.396 1 95.31 110 PRO B O 1
ATOM 3871 N N . GLN B 1 111 ? -18.469 5.645 -2.268 1 94.38 111 GLN B N 1
ATOM 3872 C CA . GLN B 1 111 ? -19.719 5.355 -2.951 1 94.38 111 GLN B CA 1
ATOM 3873 C C . GLN B 1 111 ? -19.547 4.227 -3.965 1 94.38 111 GLN B C 1
ATOM 3875 O O . GLN B 1 111 ? -20.328 3.271 -3.98 1 94.38 111 GLN B O 1
ATOM 3880 N N . PRO B 1 112 ? -18.547 4.336 -4.77 1 94.75 112 PRO B N 1
ATOM 3881 C CA . PRO B 1 112 ? -18.312 3.207 -5.672 1 94.75 112 PRO B CA 1
ATOM 3882 C C . PRO B 1 112 ? -18.094 1.893 -4.93 1 94.75 112 PRO B C 1
ATOM 3884 O O . PRO B 1 112 ? -18.531 0.838 -5.383 1 94.75 112 PRO B O 1
ATOM 3887 N N . LEU B 1 113 ? -17.375 1.932 -3.848 1 93.69 113 LEU B N 1
ATOM 3888 C CA . LEU B 1 113 ? -17.156 0.736 -3.041 1 93.69 113 LEU B CA 1
ATOM 3889 C C . LEU B 1 113 ? -18.484 0.209 -2.482 1 93.69 113 LEU B C 1
ATOM 3891 O O . LEU B 1 113 ? -18.688 -1.004 -2.414 1 93.69 113 LEU B O 1
ATOM 3895 N N . THR B 1 114 ? -19.312 1.135 -2.051 1 94.88 114 THR B N 1
ATOM 3896 C CA . THR B 1 114 ? -20.641 0.756 -1.578 1 94.88 114 THR B CA 1
ATOM 3897 C C . THR B 1 114 ? -21.422 0.039 -2.678 1 94.88 114 THR B C 1
ATOM 3899 O O . THR B 1 114 ? -22.031 -1.003 -2.432 1 94.88 114 THR B O 1
ATOM 3902 N N . ASP B 1 115 ? -21.375 0.58 -3.855 1 94.56 115 ASP B N 1
ATOM 3903 C CA . ASP B 1 115 ? -22.062 -0.025 -4.988 1 94.56 115 ASP B CA 1
ATOM 3904 C C . ASP B 1 115 ? -21.547 -1.436 -5.258 1 94.56 115 ASP B C 1
ATOM 3906 O O . ASP B 1 115 ? -22.328 -2.355 -5.5 1 94.56 115 ASP B O 1
ATOM 3910 N N . LEU B 1 116 ? -20.312 -1.546 -5.195 1 93.62 116 LEU B N 1
ATOM 3911 C CA . LEU B 1 116 ? -19.672 -2.828 -5.477 1 93.62 116 LEU B CA 1
ATOM 3912 C C . LEU B 1 116 ? -20.047 -3.863 -4.422 1 93.62 116 LEU B C 1
ATOM 3914 O O . LEU B 1 116 ? -20.453 -4.98 -4.754 1 93.62 116 LEU B O 1
ATOM 3918 N N . LEU B 1 117 ? -19.984 -3.498 -3.189 1 94.31 117 LEU B N 1
ATOM 3919 C CA . LEU B 1 117 ? -20.141 -4.438 -2.086 1 94.31 117 LEU B CA 1
ATOM 3920 C C . LEU B 1 117 ? -21.625 -4.738 -1.842 1 94.31 117 LEU B C 1
ATOM 3922 O O . LEU B 1 117 ? -21.953 -5.719 -1.175 1 94.31 117 LEU B O 1
ATOM 3926 N N . SER B 1 118 ? -22.5 -3.945 -2.412 1 93.88 118 SER B N 1
ATOM 3927 C CA . SER B 1 118 ? -23.938 -4.168 -2.264 1 93.88 118 SER B CA 1
ATOM 3928 C C . SER B 1 118 ? -24.359 -5.488 -2.898 1 93.88 118 SER B C 1
ATOM 3930 O O . SER B 1 118 ? -25.422 -6.016 -2.588 1 93.88 118 SER B O 1
ATOM 3932 N N . ILE B 1 119 ? -23.562 -6.043 -3.76 1 93.44 119 ILE B N 1
ATOM 3933 C CA . ILE B 1 119 ? -23.891 -7.316 -4.398 1 93.44 119 ILE B CA 1
ATOM 3934 C C . ILE B 1 119 ? -24.031 -8.406 -3.338 1 93.44 119 ILE B C 1
ATOM 3936 O O . ILE B 1 119 ? -24.828 -9.336 -3.5 1 93.44 119 ILE B O 1
ATOM 3940 N N . ILE B 1 120 ? -23.234 -8.25 -2.279 1 90.75 120 ILE B N 1
ATOM 3941 C CA . ILE B 1 120 ? -23.234 -9.234 -1.203 1 90.75 120 ILE B CA 1
ATOM 3942 C C . ILE B 1 120 ? -24.609 -9.273 -0.528 1 90.75 120 ILE B C 1
ATOM 3944 O O . ILE B 1 120 ? -25.109 -10.344 -0.181 1 90.75 120 ILE B O 1
ATOM 3948 N N . THR B 1 121 ? -25.266 -8.156 -0.428 1 90.5 121 THR B N 1
ATOM 3949 C CA . THR B 1 121 ? -26.516 -8.062 0.314 1 90.5 121 THR B CA 1
ATOM 3950 C C . THR B 1 121 ? -27.703 -8.047 -0.637 1 90.5 121 THR B C 1
ATOM 3952 O O . THR B 1 121 ? -28.75 -8.617 -0.335 1 90.5 121 THR B O 1
ATOM 3955 N N . GLU B 1 122 ? -27.531 -7.449 -1.808 1 92.44 122 GLU B N 1
ATOM 3956 C CA . GLU B 1 122 ? -28.672 -7.219 -2.699 1 92.44 122 GLU B CA 1
ATOM 3957 C C . GLU B 1 122 ? -28.75 -8.305 -3.77 1 92.44 122 GLU B C 1
ATOM 3959 O O . GLU B 1 122 ? -29.781 -8.445 -4.43 1 92.44 122 GLU B O 1
ATOM 3964 N N . GLN B 1 123 ? -27.781 -9.078 -3.982 1 93.06 123 GLN B N 1
ATOM 3965 C CA . GLN B 1 123 ? -27.719 -10.188 -4.926 1 93.06 123 GLN B CA 1
ATOM 3966 C C . GLN B 1 123 ? -27.984 -9.711 -6.352 1 93.06 123 GLN B C 1
ATOM 3968 O O . GLN B 1 123 ? -28.766 -10.328 -7.082 1 93.06 123 GLN B O 1
ATOM 3973 N N . LYS B 1 124 ? -27.469 -8.617 -6.676 1 94 124 LYS B N 1
ATOM 3974 C CA . LYS B 1 124 ? -27.5 -8.047 -8.023 1 94 124 LYS B CA 1
ATOM 3975 C C . LYS B 1 124 ? -26.281 -7.18 -8.281 1 94 124 LYS B C 1
ATOM 3977 O O . LYS B 1 124 ? -25.75 -6.559 -7.359 1 94 124 LYS B O 1
ATOM 3982 N N . ILE B 1 125 ? -25.719 -7.145 -9.461 1 91.94 125 ILE B N 1
ATOM 3983 C CA . ILE B 1 125 ? -24.578 -6.328 -9.836 1 91.94 125 ILE B CA 1
ATOM 3984 C C . ILE B 1 125 ? -24.938 -4.848 -9.742 1 91.94 125 ILE B C 1
ATOM 3986 O O . ILE B 1 125 ? -24.109 -4.02 -9.367 1 91.94 125 ILE B O 1
ATOM 3990 N N . GLY B 1 126 ? -26.156 -4.457 -10.016 1 90.38 126 GLY B N 1
ATOM 3991 C CA . GLY B 1 126 ? -26.656 -3.111 -9.797 1 90.38 126 GLY B CA 1
ATOM 3992 C C . GLY B 1 126 ? -25.922 -2.059 -10.602 1 90.38 126 GLY B C 1
ATOM 3993 O O . GLY B 1 126 ? -25.797 -2.174 -11.82 1 90.38 126 GLY B O 1
ATOM 3994 N N . ASN B 1 127 ? -25.266 -1.098 -9.82 1 89.19 127 ASN B N 1
ATOM 3995 C CA . ASN B 1 127 ? -24.656 0.089 -10.414 1 89.19 127 ASN B CA 1
ATOM 3996 C C . ASN B 1 127 ? -23.188 -0.125 -10.703 1 89.19 127 ASN B C 1
ATOM 3998 O O . ASN B 1 127 ? -22.453 0.829 -10.992 1 89.19 127 ASN B O 1
ATOM 4002 N N . VAL B 1 128 ? -22.766 -1.321 -10.641 1 93.38 128 VAL B N 1
ATOM 4003 C CA . VAL B 1 128 ? -21.359 -1.624 -10.891 1 93.38 128 VAL B CA 1
ATOM 4004 C C . VAL B 1 128 ? -21.062 -1.523 -12.391 1 93.38 128 VAL B C 1
ATOM 4006 O O . VAL B 1 128 ? -21.797 -2.09 -13.211 1 93.38 128 VAL B O 1
ATOM 4009 N N . ASN B 1 129 ? -20.094 -0.731 -12.742 1 92.38 129 ASN B N 1
ATOM 4010 C CA . ASN B 1 129 ? -19.672 -0.588 -14.133 1 92.38 129 ASN B CA 1
ATOM 4011 C C . ASN B 1 129 ? -18.156 -0.64 -14.25 1 92.38 129 ASN B C 1
ATOM 4013 O O . ASN B 1 129 ? -17.453 -1.031 -13.305 1 92.38 129 ASN B O 1
ATOM 4017 N N . SER B 1 130 ? -17.609 -0.302 -15.398 1 88.94 130 SER B N 1
ATOM 4018 C CA . SER B 1 130 ? -16.203 -0.526 -15.727 1 88.94 130 SER B CA 1
ATOM 4019 C C . SER B 1 130 ? -15.289 0.378 -14.906 1 88.94 130 SER B C 1
ATOM 4021 O O . SER B 1 130 ? -14.094 0.1 -14.766 1 88.94 130 SER B O 1
ATOM 4023 N N . THR B 1 131 ? -15.797 1.471 -14.289 1 92.31 131 THR B N 1
ATOM 4024 C CA . THR B 1 131 ? -14.938 2.398 -13.562 1 92.31 131 THR B CA 1
ATOM 4025 C C . THR B 1 131 ? -15.117 2.229 -12.055 1 92.31 131 THR B C 1
ATOM 4027 O O . THR B 1 131 ? -14.359 2.793 -11.266 1 92.31 131 THR B O 1
ATOM 4030 N N . THR B 1 132 ? -16.094 1.395 -11.625 1 93.88 132 THR B N 1
ATOM 4031 C CA . THR B 1 132 ? -16.438 1.25 -10.211 1 93.88 132 THR B CA 1
ATOM 4032 C C . THR B 1 132 ? -15.234 0.767 -9.414 1 93.88 132 THR B C 1
ATOM 4034 O O . THR B 1 132 ? -14.922 1.321 -8.359 1 93.88 132 THR B O 1
ATOM 4037 N N . TYR B 1 133 ? -14.562 -0.182 -9.945 1 91.25 133 TYR B N 1
ATOM 4038 C CA . TYR B 1 133 ? -13.43 -0.739 -9.211 1 91.25 133 TYR B CA 1
ATOM 4039 C C . TYR B 1 133 ? -12.312 0.289 -9.07 1 91.25 133 TYR B C 1
ATOM 4041 O O . TYR B 1 133 ? -11.766 0.479 -7.98 1 91.25 133 TYR B O 1
ATOM 4049 N N . ILE B 1 134 ? -11.945 0.958 -10.133 1 92.06 134 ILE B N 1
ATOM 4050 C CA . ILE B 1 134 ? -10.836 1.905 -10.125 1 92.06 134 ILE B CA 1
ATOM 4051 C C . ILE B 1 134 ? -11.148 3.053 -9.164 1 92.06 134 ILE B C 1
ATOM 4053 O O . ILE B 1 134 ? -10.25 3.562 -8.484 1 92.06 134 ILE B O 1
ATOM 4057 N N . LYS B 1 135 ? -12.383 3.404 -9.109 1 95.5 135 LYS B N 1
ATOM 4058 C CA . LYS B 1 135 ? -12.797 4.48 -8.211 1 95.5 135 LYS B CA 1
ATOM 4059 C C . LYS B 1 135 ? -12.695 4.051 -6.75 1 95.5 135 LYS B C 1
ATOM 4061 O O . LYS B 1 135 ? -12.43 4.871 -5.871 1 95.5 135 LYS B O 1
ATOM 4066 N N . GLY B 1 136 ? -12.891 2.777 -6.562 1 94.06 136 GLY B N 1
ATOM 4067 C CA . GLY B 1 136 ? -13.094 2.318 -5.199 1 94.06 136 GLY B CA 1
ATOM 4068 C C . GLY B 1 136 ? -11.852 1.689 -4.594 1 94.06 136 GLY B C 1
ATOM 4069 O O . GLY B 1 136 ? -11.75 1.55 -3.373 1 94.06 136 GLY B O 1
ATOM 4070 N N . MET B 1 137 ? -10.859 1.338 -5.402 1 93.25 137 MET B N 1
ATOM 4071 C CA . MET B 1 137 ? -9.703 0.619 -4.887 1 93.25 137 MET B CA 1
ATOM 4072 C C . MET B 1 137 ? -8.812 1.54 -4.055 1 93.25 137 MET B C 1
ATOM 4074 O O . MET B 1 137 ? -8.797 2.754 -4.27 1 93.25 137 MET B O 1
ATOM 4078 N N . SER B 1 138 ? -8.07 0.979 -3.125 1 92.69 138 SER B N 1
ATOM 4079 C CA . SER B 1 138 ? -7.324 1.755 -2.141 1 92.69 138 SER B CA 1
ATOM 4080 C C . SER B 1 138 ? -6.184 2.527 -2.797 1 92.69 138 SER B C 1
ATOM 4082 O O . SER B 1 138 ? -5.766 3.572 -2.297 1 92.69 138 SER B O 1
ATOM 4084 N N . HIS B 1 139 ? -5.621 2.002 -3.896 1 95.31 139 HIS B N 1
ATOM 4085 C CA . HIS B 1 139 ? -4.512 2.682 -4.555 1 95.31 139 HIS B CA 1
ATOM 4086 C C . HIS B 1 139 ? -4.992 3.494 -5.754 1 95.31 139 HIS B C 1
ATOM 4088 O O . HIS B 1 139 ? -4.227 3.756 -6.68 1 95.31 139 HIS B O 1
ATOM 4094 N N . THR B 1 140 ? -6.289 3.943 -5.766 1 96.38 140 THR B N 1
ATOM 4095 C CA . THR B 1 140 ? -6.922 4.652 -6.871 1 96.38 140 THR B CA 1
ATOM 4096 C C . THR B 1 140 ? -6.199 5.969 -7.156 1 96.38 140 THR B C 1
ATOM 4098 O O . THR B 1 140 ? -6.051 6.363 -8.312 1 96.38 140 THR B O 1
ATOM 4101 N N . CYS B 1 141 ? -5.75 6.652 -6.125 1 97.38 141 CYS B N 1
ATOM 4102 C CA . CYS B 1 141 ? -5.078 7.93 -6.34 1 97.38 141 CYS B CA 1
ATOM 4103 C C . CYS B 1 141 ? -3.801 7.746 -7.152 1 97.38 141 CYS B C 1
ATOM 4105 O O . CYS B 1 141 ? -3.562 8.477 -8.117 1 97.38 141 CYS B O 1
ATOM 4107 N N . ALA B 1 142 ? -3.002 6.785 -6.766 1 97.06 142 ALA B N 1
ATOM 4108 C CA . ALA B 1 142 ? -1.745 6.523 -7.461 1 97.06 142 ALA B CA 1
ATOM 4109 C C . ALA B 1 142 ? -1.992 6.16 -8.922 1 97.06 142 ALA B C 1
ATOM 4111 O O . ALA B 1 142 ? -1.318 6.676 -9.82 1 97.06 142 ALA B O 1
ATOM 4112 N N . VAL B 1 143 ? -2.965 5.34 -9.164 1 95.38 143 VAL B N 1
ATOM 4113 C CA . VAL B 1 143 ? -3.26 4.852 -10.508 1 95.38 143 VAL B CA 1
ATOM 4114 C C . VAL B 1 143 ? -3.775 6 -11.375 1 95.38 143 VAL B C 1
ATOM 4116 O O . VAL B 1 143 ? -3.342 6.168 -12.516 1 95.38 143 VAL B O 1
ATOM 4119 N N . ASN B 1 144 ? -4.688 6.777 -10.844 1 96.19 144 ASN B N 1
ATOM 4120 C CA . ASN B 1 144 ? -5.266 7.871 -11.617 1 96.19 144 ASN B CA 1
ATOM 4121 C C . ASN B 1 144 ? -4.23 8.953 -11.914 1 96.19 144 ASN B C 1
ATOM 4123 O O . ASN B 1 144 ? -4.258 9.57 -12.977 1 96.19 144 ASN B O 1
ATOM 4127 N N . ILE B 1 145 ? -3.357 9.211 -10.945 1 97.19 145 ILE B N 1
ATOM 4128 C CA . ILE B 1 145 ? -2.281 10.164 -11.18 1 97.19 145 ILE B CA 1
ATOM 4129 C C . ILE B 1 145 ? -1.372 9.656 -12.297 1 97.19 145 ILE B C 1
ATOM 4131 O O . ILE B 1 145 ? -0.987 10.422 -13.188 1 97.19 145 ILE B O 1
ATOM 4135 N N . ALA B 1 146 ? -0.995 8.383 -12.258 1 96.44 146 ALA B N 1
ATOM 4136 C CA . ALA B 1 146 ? -0.164 7.789 -13.312 1 96.44 146 ALA B CA 1
ATOM 4137 C C . ALA B 1 146 ? -0.821 7.938 -14.68 1 96.44 146 ALA B C 1
ATOM 4139 O O . ALA B 1 146 ? -0.178 8.367 -15.641 1 96.44 146 ALA B O 1
ATOM 4140 N N . LEU B 1 147 ? -2.074 7.633 -14.758 1 94.81 147 LEU B N 1
ATOM 4141 C CA . LEU B 1 147 ? -2.826 7.676 -16 1 94.81 147 LEU B CA 1
ATOM 4142 C C . LEU B 1 147 ? -2.953 9.109 -16.516 1 94.81 147 LEU B C 1
ATOM 4144 O O . LEU B 1 147 ? -2.768 9.375 -17.703 1 94.81 147 LEU B O 1
ATOM 4148 N N . PHE B 1 148 ? -3.297 9.992 -15.594 1 96.25 148 PHE B N 1
ATOM 4149 C CA . PHE B 1 148 ? -3.592 11.375 -15.961 1 96.25 148 PHE B CA 1
ATOM 4150 C C . PHE B 1 148 ? -2.354 12.062 -16.516 1 96.25 148 PHE B C 1
ATOM 4152 O O . PHE B 1 148 ? -2.441 12.828 -17.484 1 96.25 148 PHE B O 1
ATOM 4159 N N . PHE B 1 149 ? -1.146 11.766 -15.938 1 96.88 149 PHE B N 1
ATOM 4160 C CA . PHE B 1 149 ? 0.052 12.516 -16.297 1 96.88 149 PHE B CA 1
ATOM 4161 C C . PHE B 1 149 ? 0.988 11.656 -17.141 1 96.88 149 PHE B C 1
ATOM 4163 O O . PHE B 1 149 ? 2.055 12.109 -17.562 1 96.88 149 PHE B O 1
ATOM 4170 N N . GLY B 1 150 ? 0.645 10.391 -17.406 1 95 150 GLY B N 1
ATOM 4171 C CA . GLY B 1 150 ? 1.43 9.5 -18.234 1 95 150 GLY B CA 1
ATOM 4172 C C . GLY B 1 150 ? 2.705 9.016 -17.562 1 95 150 GLY B C 1
ATOM 4173 O O . GLY B 1 150 ? 3.742 8.891 -18.219 1 95 150 GLY B O 1
ATOM 4174 N N . LEU B 1 151 ? 2.658 8.797 -16.281 1 96.75 151 LEU B N 1
ATOM 4175 C CA . LEU B 1 151 ? 3.836 8.391 -15.516 1 96.75 151 LEU B CA 1
ATOM 4176 C C . LEU B 1 151 ? 4.035 6.883 -15.586 1 96.75 151 LEU B C 1
ATOM 4178 O O . LEU B 1 151 ? 3.166 6.117 -15.164 1 96.75 151 LEU B O 1
ATOM 4182 N N . CYS B 1 152 ? 5.188 6.371 -16.031 1 96.06 152 CYS B N 1
ATOM 4183 C CA . CYS B 1 152 ? 5.383 4.945 -16.266 1 96.06 152 CYS B CA 1
ATOM 4184 C C . CYS B 1 152 ? 6.484 4.391 -15.359 1 96.06 152 CYS B C 1
ATOM 4186 O O . CYS B 1 152 ? 7.035 3.324 -15.633 1 96.06 152 CYS B O 1
ATOM 4188 N N . GLY B 1 153 ? 6.836 5.148 -14.359 1 97.56 153 GLY B N 1
ATOM 4189 C CA . GLY B 1 153 ? 7.832 4.68 -13.414 1 97.56 153 GLY B CA 1
ATOM 4190 C C . GLY B 1 153 ? 7.254 3.789 -12.328 1 97.56 153 GLY B C 1
ATOM 4191 O O . GLY B 1 153 ? 6.234 3.125 -12.539 1 97.56 153 GLY B O 1
ATOM 4192 N N . ARG B 1 154 ? 7.961 3.764 -11.273 1 97.94 154 ARG B N 1
ATOM 4193 C CA . ARG B 1 154 ? 7.602 2.947 -10.117 1 97.94 154 ARG B CA 1
ATOM 4194 C C . ARG B 1 154 ? 6.336 3.479 -9.445 1 97.94 154 ARG B C 1
ATOM 4196 O O . ARG B 1 154 ? 6.184 4.688 -9.266 1 97.94 154 ARG B O 1
ATOM 4203 N N . LEU B 1 155 ? 5.371 2.609 -9.188 1 97.25 155 LEU B N 1
ATOM 4204 C CA . LEU B 1 155 ? 4.164 2.943 -8.438 1 97.25 155 LEU B CA 1
ATOM 4205 C C . LEU B 1 155 ? 4.156 2.25 -7.082 1 97.25 155 LEU B C 1
ATOM 4207 O O . LEU B 1 155 ? 4.18 1.02 -7.008 1 97.25 155 LEU B O 1
ATOM 4211 N N . ILE B 1 156 ? 4.148 3.016 -6.012 1 98.19 156 ILE B N 1
ATOM 4212 C CA . ILE B 1 156 ? 4.195 2.51 -4.641 1 98.19 156 ILE B CA 1
ATOM 4213 C C . ILE B 1 156 ? 2.898 2.861 -3.916 1 98.19 156 ILE B C 1
ATOM 4215 O O . ILE B 1 156 ? 2.725 3.994 -3.459 1 98.19 156 ILE B O 1
ATOM 4219 N N . PRO B 1 157 ? 2.061 1.864 -3.754 1 96.81 157 PRO B N 1
ATOM 4220 C CA . PRO B 1 157 ? 0.888 2.141 -2.92 1 96.81 157 PRO B CA 1
ATOM 4221 C C . PRO B 1 157 ? 1.224 2.215 -1.434 1 96.81 157 PRO B C 1
ATOM 4223 O O . PRO B 1 157 ? 2.068 1.458 -0.949 1 96.81 157 PRO B O 1
ATOM 4226 N N . THR B 1 158 ? 0.6 3.146 -0.696 1 97.81 158 THR B N 1
ATOM 4227 C CA . THR B 1 158 ? 0.954 3.322 0.708 1 97.81 158 THR B CA 1
ATOM 4228 C C . THR B 1 158 ? -0.3 3.426 1.573 1 97.81 158 THR B C 1
ATOM 4230 O O . THR B 1 158 ? -0.376 4.273 2.465 1 97.81 158 THR B O 1
ATOM 4233 N N . SER B 1 159 ? -1.309 2.619 1.385 1 95.94 159 SER B N 1
ATOM 4234 C CA . SER B 1 159 ? -2.516 2.633 2.205 1 95.94 159 SER B CA 1
ATOM 4235 C C . SER B 1 159 ? -2.246 2.059 3.594 1 95.94 159 SER B C 1
ATOM 4237 O O . SER B 1 159 ? -2.256 0.84 3.779 1 95.94 159 SER B O 1
ATOM 4239 N N . SER B 1 160 ? -2.082 2.945 4.559 1 95.75 160 SER B N 1
ATOM 4240 C CA . SER B 1 160 ? -1.771 2.59 5.941 1 95.75 160 SER B CA 1
ATOM 4241 C C . SER B 1 160 ? -2.453 3.537 6.922 1 95.75 160 SER B C 1
ATOM 4243 O O . SER B 1 160 ? -1.833 3.992 7.887 1 95.75 160 SER B O 1
ATOM 4245 N N . ALA B 1 161 ? -3.676 3.879 6.645 1 94.38 161 ALA B N 1
ATOM 4246 C CA . ALA B 1 161 ? -4.461 4.77 7.492 1 94.38 161 ALA B CA 1
ATOM 4247 C C . ALA B 1 161 ? -3.834 6.16 7.559 1 94.38 161 ALA B C 1
ATOM 4249 O O . ALA B 1 161 ? -3.537 6.762 6.527 1 94.38 161 ALA B O 1
ATOM 4250 N N . CYS B 1 162 ? -3.654 6.699 8.766 1 96 162 CYS B N 1
ATOM 4251 C CA . CYS B 1 162 ? -3.258 8.094 8.945 1 96 162 CYS B CA 1
ATOM 4252 C C . CYS B 1 162 ? -1.797 8.297 8.562 1 96 162 CYS B C 1
ATOM 4254 O O . CYS B 1 162 ? -1.351 9.43 8.375 1 96 162 CYS B O 1
ATOM 4256 N N . THR B 1 163 ? -1.051 7.234 8.312 1 97.75 163 THR B N 1
ATOM 4257 C CA . THR B 1 163 ? 0.352 7.363 7.93 1 97.75 163 THR B CA 1
ATOM 4258 C C . THR B 1 163 ? 0.522 7.191 6.422 1 97.75 163 THR B C 1
ATOM 4260 O O . THR B 1 163 ? 1.646 7.16 5.918 1 97.75 163 THR B O 1
ATOM 4263 N N . SER B 1 164 ? -0.551 7.059 5.699 1 98.25 164 SER B N 1
ATOM 4264 C CA . SER B 1 164 ? -0.51 6.73 4.277 1 98.25 164 SER B CA 1
ATOM 4265 C C . SER B 1 164 ? 0.376 7.707 3.51 1 98.25 164 SER B C 1
ATOM 4267 O O . SER B 1 164 ? 1.277 7.289 2.779 1 98.25 164 SER B O 1
ATOM 4269 N N . SER B 1 165 ? 0.182 8.984 3.699 1 98.75 165 SER B N 1
ATOM 4270 C CA . SER B 1 165 ? 0.884 9.953 2.861 1 98.75 165 SER B CA 1
ATOM 4271 C C . SER B 1 165 ? 2.279 10.242 3.404 1 98.75 165 SER B C 1
ATOM 4273 O O . SER B 1 165 ? 3.189 10.578 2.643 1 98.75 165 SER B O 1
ATOM 4275 N N . SER B 1 166 ? 2.529 10.125 4.738 1 98.75 166 SER B N 1
ATOM 4276 C CA . SER B 1 166 ? 3.893 10.266 5.242 1 98.75 166 SER B CA 1
ATOM 4277 C C . SER B 1 166 ? 4.766 9.094 4.805 1 98.75 166 SER B C 1
ATOM 4279 O O . SER B 1 166 ? 5.938 9.273 4.465 1 98.75 166 SER B O 1
ATOM 4281 N N . GLN B 1 167 ? 4.172 7.895 4.777 1 98.69 167 GLN B N 1
ATOM 4282 C CA . GLN B 1 167 ? 4.895 6.758 4.219 1 98.69 167 GLN B CA 1
ATOM 4283 C C . GLN B 1 167 ? 5.191 6.969 2.738 1 98.69 167 GLN B C 1
ATOM 4285 O O . GLN B 1 167 ? 6.238 6.543 2.244 1 98.69 167 GLN B O 1
ATOM 4290 N N . ALA B 1 168 ? 4.203 7.562 2.074 1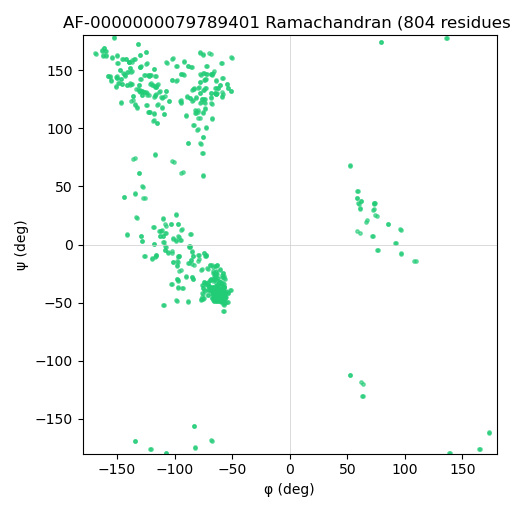 98.94 168 ALA B N 1
ATOM 4291 C CA . ALA B 1 168 ? 4.414 7.84 0.656 1 98.94 168 ALA B CA 1
ATOM 4292 C C . ALA B 1 168 ? 5.648 8.711 0.445 1 98.94 168 ALA B C 1
ATOM 4294 O O . ALA B 1 168 ? 6.488 8.414 -0.407 1 98.94 168 ALA B O 1
ATOM 4295 N N . ILE B 1 169 ? 5.777 9.766 1.188 1 98.94 169 ILE B N 1
ATOM 4296 C CA . ILE B 1 169 ? 6.926 10.656 1.085 1 98.94 169 ILE B CA 1
ATOM 4297 C C . ILE B 1 169 ? 8.203 9.898 1.439 1 98.94 169 ILE B C 1
ATOM 4299 O O . ILE B 1 169 ? 9.219 10.023 0.75 1 98.94 169 ILE B O 1
ATOM 4303 N N . GLY B 1 170 ? 8.148 9.109 2.496 1 98.94 170 GLY B N 1
ATOM 4304 C CA . GLY B 1 170 ? 9.305 8.336 2.916 1 98.94 170 GLY B CA 1
ATOM 4305 C C . GLY B 1 170 ? 9.773 7.348 1.868 1 98.94 170 GLY B C 1
ATOM 4306 O O . GLY B 1 170 ? 10.969 7.277 1.562 1 98.94 170 GLY B O 1
ATOM 4307 N N . TYR B 1 171 ? 8.844 6.562 1.311 1 98.88 171 TYR B N 1
ATOM 4308 C CA . TYR B 1 171 ? 9.219 5.559 0.324 1 98.88 171 TYR B CA 1
ATOM 4309 C C . TYR B 1 171 ? 9.633 6.207 -0.988 1 98.88 171 TYR B C 1
ATOM 4311 O O . TYR B 1 171 ? 10.508 5.695 -1.691 1 98.88 171 TYR B O 1
ATOM 4319 N N . ALA B 1 172 ? 9.023 7.363 -1.324 1 98.94 172 ALA B N 1
ATOM 4320 C CA . ALA B 1 172 ? 9.5 8.141 -2.469 1 98.94 172 ALA B CA 1
ATOM 4321 C C . ALA B 1 172 ? 10.938 8.602 -2.264 1 98.94 172 ALA B C 1
ATOM 4323 O O . ALA B 1 172 ? 11.758 8.516 -3.178 1 98.94 172 ALA B O 1
ATOM 4324 N N . TYR B 1 173 ? 11.211 9.078 -1.066 1 98.94 173 TYR B N 1
ATOM 4325 C CA . TYR B 1 173 ? 12.555 9.484 -0.671 1 98.94 173 TYR B CA 1
ATOM 4326 C C . TYR B 1 173 ? 13.547 8.344 -0.859 1 98.94 173 TYR B C 1
ATOM 4328 O O . TYR B 1 173 ? 14.602 8.516 -1.478 1 98.94 173 TYR B O 1
ATOM 4336 N N . GLU B 1 174 ? 13.227 7.145 -0.433 1 98.94 174 GLU B N 1
ATOM 4337 C CA . GLU B 1 174 ? 14.109 5.984 -0.536 1 98.94 174 GLU B CA 1
ATOM 4338 C C . GLU B 1 174 ? 14.305 5.57 -1.991 1 98.94 174 GLU B C 1
ATOM 4340 O O . GLU B 1 174 ? 15.391 5.145 -2.381 1 98.94 174 GLU B O 1
ATOM 4345 N N . ALA B 1 175 ? 13.219 5.648 -2.801 1 98.81 175 ALA B N 1
ATOM 4346 C CA . ALA B 1 175 ? 13.32 5.281 -4.211 1 98.81 175 ALA B CA 1
ATOM 4347 C C . ALA B 1 175 ? 14.352 6.148 -4.93 1 98.81 175 ALA B C 1
ATOM 4349 O O . ALA B 1 175 ? 15.086 5.664 -5.789 1 98.81 175 ALA B O 1
ATOM 4350 N N . ILE B 1 176 ? 14.352 7.41 -4.605 1 98.88 176 ILE B N 1
ATOM 4351 C CA . ILE B 1 176 ? 15.312 8.32 -5.219 1 98.88 176 ILE B CA 1
ATOM 4352 C C . ILE B 1 176 ? 16.688 8.125 -4.582 1 98.88 176 ILE B C 1
ATOM 4354 O O . ILE B 1 176 ? 17.703 8.039 -5.281 1 98.88 176 ILE B O 1
ATOM 4358 N N . LYS B 1 177 ? 16.734 8.086 -3.254 1 98.81 177 LYS B N 1
ATOM 4359 C CA . LYS B 1 177 ? 17.969 7.953 -2.49 1 98.81 177 LYS B CA 1
ATOM 4360 C C . LYS B 1 177 ? 18.797 6.777 -2.994 1 98.81 177 LYS B C 1
ATOM 4362 O O . LYS B 1 177 ? 20.031 6.883 -3.111 1 98.81 177 LYS B O 1
ATOM 4367 N N . TYR B 1 178 ? 18.156 5.695 -3.334 1 98.25 178 TYR B N 1
ATOM 4368 C CA . TYR B 1 178 ? 18.859 4.477 -3.725 1 98.25 178 TYR B CA 1
ATOM 4369 C C . TYR B 1 178 ? 18.969 4.375 -5.242 1 98.25 178 TYR B C 1
ATOM 4371 O O . TYR B 1 178 ? 19.359 3.332 -5.77 1 98.25 178 TYR B O 1
ATOM 4379 N N . GLY B 1 179 ? 18.594 5.375 -6.008 1 98.06 179 GLY B N 1
ATOM 4380 C CA . GLY B 1 179 ? 18.859 5.492 -7.43 1 98.06 179 GLY B CA 1
ATOM 4381 C C . GLY B 1 179 ? 17.828 4.773 -8.289 1 98.06 179 GLY B C 1
ATOM 4382 O O . GLY B 1 179 ? 18.062 4.531 -9.477 1 98.06 179 GLY B O 1
ATOM 4383 N N . LEU B 1 180 ? 16.688 4.465 -7.715 1 98.19 180 LEU B N 1
ATOM 4384 C CA . LEU B 1 180 ? 15.695 3.67 -8.43 1 98.19 180 LEU B CA 1
ATOM 4385 C C . LEU B 1 180 ? 14.836 4.555 -9.328 1 98.19 180 LEU B C 1
ATOM 4387 O O . LEU B 1 180 ? 14.297 4.09 -10.336 1 98.19 180 LEU B O 1
ATOM 4391 N N . GLN B 1 181 ? 14.633 5.82 -8.953 1 98.69 181 GLN B N 1
ATOM 4392 C CA . GLN B 1 181 ? 13.914 6.836 -9.711 1 98.69 181 GLN B CA 1
ATOM 4393 C C . GLN B 1 181 ? 14.617 8.188 -9.625 1 98.69 181 GLN B C 1
ATOM 4395 O O . GLN B 1 181 ? 15.383 8.438 -8.688 1 98.69 181 GLN B O 1
ATOM 4400 N N . ASP B 1 182 ? 14.375 9.07 -10.586 1 98.81 182 ASP B N 1
ATOM 4401 C CA . ASP B 1 182 ? 14.922 10.422 -10.562 1 98.81 182 ASP B CA 1
ATOM 4402 C C . ASP B 1 182 ? 13.938 11.398 -9.93 1 98.81 182 ASP B C 1
ATOM 4404 O O . ASP B 1 182 ? 14.344 12.367 -9.281 1 98.81 182 ASP B O 1
ATOM 4408 N N . VAL B 1 183 ? 12.672 11.219 -10.195 1 98.94 183 VAL B N 1
ATOM 4409 C CA . VAL B 1 183 ? 11.578 12.039 -9.688 1 98.94 183 VAL B CA 1
ATOM 4410 C C . VAL B 1 183 ? 10.484 11.148 -9.102 1 98.94 183 VAL B C 1
ATOM 4412 O O . VAL B 1 183 ? 10.18 10.094 -9.656 1 98.94 183 VAL B O 1
ATOM 4415 N N . MET B 1 184 ? 9.938 11.5 -7.98 1 98.94 184 MET B N 1
ATOM 4416 C CA . MET B 1 184 ? 8.789 10.828 -7.391 1 98.94 184 MET B CA 1
ATOM 4417 C C . MET B 1 184 ? 7.688 11.82 -7.047 1 98.94 184 MET B C 1
ATOM 4419 O O . MET B 1 184 ? 7.949 12.859 -6.43 1 98.94 184 MET B O 1
ATOM 4423 N N . ILE B 1 185 ? 6.488 11.539 -7.5 1 98.94 185 ILE B N 1
ATOM 4424 C CA . ILE B 1 185 ? 5.285 12.195 -6.992 1 98.94 185 ILE B CA 1
ATOM 4425 C C . ILE B 1 185 ? 4.848 11.539 -5.688 1 98.94 185 ILE B C 1
ATOM 4427 O O . ILE B 1 185 ? 4.523 10.352 -5.664 1 98.94 185 ILE B O 1
ATOM 4431 N N . ALA B 1 186 ? 4.898 12.281 -4.59 1 98.94 186 ALA B N 1
ATOM 4432 C CA . ALA B 1 186 ? 4.629 11.695 -3.277 1 98.94 186 ALA B CA 1
ATOM 4433 C C . ALA B 1 186 ? 3.512 12.445 -2.559 1 98.94 186 ALA B C 1
ATOM 4435 O O . ALA B 1 186 ? 3.514 13.68 -2.514 1 98.94 186 ALA B O 1
ATOM 4436 N N . GLY B 1 187 ? 2.521 11.703 -2.035 1 98.88 187 GLY B N 1
ATOM 4437 C CA . GLY B 1 187 ? 1.469 12.375 -1.296 1 98.88 187 GLY B CA 1
ATOM 4438 C C . GLY B 1 187 ? 0.327 11.461 -0.908 1 98.88 187 GLY B C 1
ATOM 4439 O O . GLY B 1 187 ? 0.519 10.25 -0.765 1 98.88 187 GLY B O 1
ATOM 4440 N N . GLY B 1 188 ? -0.788 12.062 -0.587 1 98.81 188 GLY B N 1
ATOM 4441 C CA . GLY B 1 188 ? -2 11.344 -0.218 1 98.81 188 GLY B CA 1
ATOM 4442 C C . GLY B 1 188 ? -3.25 12.203 -0.323 1 98.81 188 GLY B C 1
ATOM 4443 O O . GLY B 1 188 ? -3.166 13.406 -0.547 1 98.81 188 GLY B O 1
ATOM 4444 N N . ALA B 1 189 ? -4.375 11.531 -0.226 1 98.81 189 ALA B N 1
ATOM 4445 C CA . ALA B 1 189 ? -5.688 12.164 -0.301 1 98.81 189 ALA B CA 1
ATOM 4446 C C . ALA B 1 189 ? -6.711 11.406 0.534 1 98.81 189 ALA B C 1
ATOM 4448 O O . ALA B 1 189 ? -6.531 10.219 0.822 1 98.81 189 ALA B O 1
ATOM 4449 N N . GLU B 1 190 ? -7.672 12.125 0.894 1 98.5 190 GLU B N 1
ATOM 4450 C CA . GLU B 1 190 ? -8.828 11.523 1.543 1 98.5 190 GLU B CA 1
ATOM 4451 C C . GLU B 1 190 ? -10.102 12.32 1.269 1 98.5 190 GLU B C 1
ATOM 4453 O O . GLU B 1 190 ? -10.07 13.555 1.264 1 98.5 190 GLU B O 1
ATOM 4458 N N . GLU B 1 191 ? -11.109 11.656 0.974 1 97.62 191 GLU B N 1
ATOM 4459 C CA . GLU B 1 191 ? -12.414 12.305 0.855 1 97.62 191 GLU B CA 1
ATOM 4460 C C . GLU B 1 191 ? -13.266 12.055 2.096 1 97.62 191 GLU B C 1
ATOM 4462 O O . GLU B 1 191 ? -13.234 10.969 2.674 1 97.62 191 GLU B O 1
ATOM 4467 N N . LEU B 1 192 ? -13.992 13.055 2.512 1 97.31 192 LEU B N 1
ATOM 4468 C CA . LEU B 1 192 ? -14.852 12.977 3.688 1 97.31 192 LEU B CA 1
ATOM 4469 C C . LEU B 1 192 ? -16.031 12.039 3.443 1 97.31 192 LEU B C 1
ATOM 4471 O O . LEU B 1 192 ? -16.719 12.156 2.428 1 97.31 192 LEU B O 1
ATOM 4475 N N . CYS B 1 193 ? -16.172 11.094 4.348 1 95.69 193 CYS B N 1
ATOM 4476 C CA . CYS B 1 193 ? -17.281 10.148 4.258 1 95.69 193 CYS B CA 1
ATOM 4477 C C . CYS B 1 193 ? -17.781 9.773 5.641 1 95.69 193 CYS B C 1
ATOM 4479 O O . CYS B 1 193 ? -17 9.617 6.578 1 95.69 193 CYS B O 1
ATOM 4481 N N . LEU B 1 194 ? -19.047 9.516 5.746 1 94.56 194 LEU B N 1
ATOM 4482 C CA . LEU B 1 194 ? -19.703 9.148 6.996 1 94.56 194 LEU B CA 1
ATOM 4483 C C . LEU B 1 194 ? -19.109 7.879 7.574 1 94.56 194 LEU B C 1
ATOM 4485 O O . LEU B 1 194 ? -19.031 7.715 8.797 1 94.56 194 LEU B O 1
ATOM 4489 N N . SER B 1 195 ? -18.75 6.996 6.703 1 93.56 195 SER B N 1
ATOM 4490 C CA . SER B 1 195 ? -18.188 5.734 7.164 1 93.56 195 SER B CA 1
ATOM 4491 C C . SER B 1 195 ? -16.906 5.961 7.98 1 93.56 195 SER B C 1
ATOM 4493 O O . SER B 1 195 ? -16.625 5.207 8.914 1 93.56 195 SER B O 1
ATOM 4495 N N . GLN B 1 196 ? -16.156 6.938 7.68 1 94 196 GLN B N 1
ATOM 4496 C CA . GLN B 1 196 ? -14.938 7.246 8.414 1 94 196 GLN B CA 1
ATOM 4497 C C . GLN B 1 196 ? -15.25 7.789 9.805 1 94 196 GLN B C 1
ATOM 4499 O O . GLN B 1 196 ? -14.57 7.453 10.773 1 94 196 GLN B O 1
ATOM 4504 N N . ILE B 1 197 ? -16.312 8.625 9.867 1 95.56 197 ILE B N 1
ATOM 4505 C CA . ILE B 1 197 ? -16.766 9.141 11.148 1 95.56 197 ILE B CA 1
ATOM 4506 C C . ILE B 1 197 ? -17.219 7.992 12.039 1 95.56 197 ILE B C 1
ATOM 4508 O O . ILE B 1 197 ? -16.875 7.949 13.227 1 95.56 197 ILE B O 1
ATOM 4512 N N . ALA B 1 198 ? -17.922 7.09 11.43 1 94.44 198 ALA B N 1
ATOM 4513 C CA . ALA B 1 198 ? -18.5 5.957 12.164 1 94.44 198 ALA B CA 1
ATOM 4514 C C . ALA B 1 198 ? -17.406 5.113 12.805 1 94.44 198 ALA B C 1
ATOM 4516 O O . ALA B 1 198 ? -17.547 4.633 13.93 1 94.44 198 ALA B O 1
ATOM 4517 N N . ILE B 1 199 ? -16.328 4.906 12.094 1 92.12 199 ILE B N 1
ATOM 4518 C CA . ILE B 1 199 ? -15.211 4.113 12.594 1 92.12 199 ILE B CA 1
ATOM 4519 C C . ILE B 1 199 ? -14.68 4.723 13.891 1 92.12 199 ILE B C 1
ATOM 4521 O O . ILE B 1 199 ? -14.578 4.039 14.914 1 92.12 199 ILE B O 1
ATOM 4525 N N . PHE B 1 200 ? -14.398 5.965 13.883 1 93.81 200 PHE B N 1
ATOM 4526 C CA . PHE B 1 200 ? -13.797 6.637 15.031 1 93.81 200 PHE B CA 1
ATOM 4527 C C . PHE B 1 200 ? -14.828 6.852 16.141 1 93.81 200 PHE B C 1
ATOM 4529 O O . PHE B 1 200 ? -14.484 6.824 17.312 1 93.81 200 PHE B O 1
ATOM 4536 N N . ASP B 1 201 ? -16.016 7.043 15.703 1 95.38 201 ASP B N 1
ATOM 4537 C CA . ASP B 1 201 ? -17.094 7.23 16.672 1 95.38 201 ASP B CA 1
ATOM 4538 C C . ASP B 1 201 ? -17.297 5.98 17.516 1 95.38 201 ASP B C 1
ATOM 4540 O O . ASP B 1 201 ? -17.5 6.07 18.734 1 95.38 201 ASP B O 1
ATOM 4544 N N . THR B 1 202 ? -17.281 4.863 16.891 1 92.44 202 THR B N 1
ATOM 4545 C CA . THR B 1 202 ? -17.453 3.59 17.578 1 92.44 202 THR B CA 1
ATOM 4546 C C . THR B 1 202 ? -16.297 3.342 18.547 1 92.44 202 THR B C 1
ATOM 4548 O O . THR B 1 202 ? -16.453 2.625 19.531 1 92.44 202 THR B O 1
ATOM 4551 N N . LEU B 1 203 ? -15.18 3.959 18.297 1 89.5 203 LEU B N 1
ATOM 4552 C CA . LEU B 1 203 ? -14.008 3.816 19.156 1 89.5 203 LEU B CA 1
ATOM 4553 C C . LEU B 1 203 ? -13.953 4.93 20.188 1 89.5 203 LEU B C 1
ATOM 4555 O O . LEU B 1 203 ? -12.969 5.055 20.922 1 89.5 203 LEU B O 1
ATOM 4559 N N . PHE B 1 204 ? -14.93 5.77 20.219 1 92.5 204 PHE B N 1
ATOM 4560 C CA . PHE B 1 204 ? -15.062 6.887 21.141 1 92.5 204 PHE B CA 1
ATOM 4561 C C . PHE B 1 204 ? -13.914 7.879 20.969 1 92.5 204 PHE B C 1
ATOM 4563 O O . PHE B 1 204 ? -13.414 8.438 21.938 1 92.5 204 PHE B O 1
ATOM 4570 N N . ALA B 1 205 ? -13.547 8.031 19.672 1 94.5 205 ALA B N 1
ATOM 4571 C CA . ALA B 1 205 ? -12.391 8.867 19.375 1 94.5 205 ALA B CA 1
ATOM 4572 C C . ALA B 1 205 ? -12.805 10.18 18.719 1 94.5 205 ALA B C 1
ATOM 4574 O O . ALA B 1 205 ? -11.977 11.07 18.516 1 94.5 205 ALA B O 1
ATOM 4575 N N . THR B 1 206 ? -14.07 10.344 18.438 1 97.31 206 THR B N 1
ATOM 4576 C CA . THR B 1 206 ? -14.539 11.555 17.781 1 97.31 206 THR B CA 1
ATOM 4577 C C . THR B 1 206 ? -14.969 12.602 18.812 1 97.31 206 THR B C 1
ATOM 4579 O O . THR B 1 206 ? -15.477 12.258 19.875 1 97.31 206 THR B O 1
ATOM 4582 N N . SER B 1 207 ? -14.734 13.836 18.438 1 98.31 207 SER B N 1
ATOM 4583 C CA . SER B 1 207 ? -15.25 14.922 19.25 1 98.31 207 SER B CA 1
ATOM 4584 C C . SER B 1 207 ? -16.766 14.93 19.281 1 98.31 207 SER B C 1
ATOM 4586 O O . SER B 1 207 ? -17.422 14.672 18.266 1 98.31 207 SER B O 1
ATOM 4588 N N . GLN B 1 208 ? -17.281 15.242 20.438 1 96.38 208 GLN B N 1
ATOM 4589 C CA . GLN B 1 208 ? -18.734 15.359 20.609 1 96.38 208 GLN B CA 1
ATOM 4590 C C . GLN B 1 208 ? -19.141 16.797 20.906 1 96.38 208 GLN B C 1
ATOM 4592 O O . GLN B 1 208 ? -20.25 17.062 21.375 1 96.38 208 GLN B O 1
ATOM 4597 N N . LYS B 1 209 ? -18.203 17.672 20.719 1 97.44 209 LYS B N 1
ATOM 4598 C CA . LYS B 1 209 ? -18.516 19.094 20.875 1 97.44 209 LYS B CA 1
ATOM 4599 C C . LYS B 1 209 ? -19.312 19.625 19.688 1 97.44 209 LYS B C 1
ATOM 4601 O O . LYS B 1 209 ? -18.938 20.609 19.078 1 97.44 209 LYS B O 1
ATOM 4606 N N . ASN B 1 210 ? -20.469 19.031 19.453 1 97.44 210 ASN B N 1
ATOM 4607 C CA . ASN B 1 210 ? -21.281 19.25 18.266 1 97.44 210 ASN B CA 1
ATOM 4608 C C . ASN B 1 210 ? -21.797 20.688 18.188 1 97.44 210 ASN B C 1
ATOM 4610 O O . ASN B 1 210 ? -21.969 21.234 17.109 1 97.44 210 ASN B O 1
ATOM 4614 N N . ASP B 1 211 ? -21.938 21.391 19.281 1 97 211 ASP B N 1
ATOM 4615 C CA . ASP B 1 211 ? -22.578 22.703 19.328 1 97 211 ASP B CA 1
ATOM 4616 C C . ASP B 1 211 ? -21.547 23.812 19.281 1 97 211 ASP B C 1
ATOM 4618 O O . ASP B 1 211 ? -21.891 24.984 19.125 1 97 211 ASP B O 1
ATOM 4622 N N . THR B 1 212 ? -20.297 23.469 19.422 1 97.69 212 THR B N 1
ATOM 4623 C CA . THR B 1 212 ? -19.219 24.453 19.391 1 97.69 212 THR B CA 1
ATOM 4624 C C . THR B 1 212 ? -18.109 24.016 18.453 1 97.69 212 THR B C 1
ATOM 4626 O O . THR B 1 212 ? -16.953 23.859 18.875 1 97.69 212 THR B O 1
ATOM 4629 N N . PRO B 1 213 ? -18.453 23.875 17.188 1 97.88 213 PRO B N 1
ATOM 4630 C CA . PRO B 1 213 ? -17.5 23.312 16.219 1 97.88 213 PRO B CA 1
ATOM 4631 C C . PRO B 1 213 ? -16.203 24.109 16.141 1 97.88 213 PRO B C 1
ATOM 4633 O O . PRO B 1 213 ? -15.148 23.547 15.844 1 97.88 213 PRO B O 1
ATOM 4636 N N . ASN B 1 214 ? -16.172 25.391 16.406 1 96.06 214 ASN B N 1
ATOM 4637 C CA . ASN B 1 214 ? -14.977 26.219 16.312 1 96.06 214 ASN B CA 1
ATOM 4638 C C . ASN B 1 214 ? -14.008 25.969 17.453 1 96.06 214 ASN B C 1
ATOM 4640 O O . ASN B 1 214 ? -12.859 26.406 17.406 1 96.06 214 ASN B O 1
ATOM 4644 N N . LEU B 1 215 ? -14.391 25.172 18.469 1 97.62 215 LEU B N 1
ATOM 4645 C CA . LEU B 1 215 ? -13.562 24.938 19.641 1 97.62 215 LEU B CA 1
ATOM 4646 C C . LEU B 1 215 ? -12.977 23.531 19.641 1 97.62 215 LEU B C 1
ATOM 4648 O O . LEU B 1 215 ? -12.453 23.062 20.641 1 97.62 215 LEU B O 1
ATOM 4652 N N . THR B 1 216 ? -13.117 22.781 18.484 1 98.19 216 THR B N 1
ATOM 4653 C CA . THR B 1 216 ? -12.602 21.422 18.359 1 98.19 216 THR B CA 1
ATOM 4654 C C . THR B 1 216 ? -12.164 21.156 16.922 1 98.19 216 THR B C 1
ATOM 4656 O O . THR B 1 216 ? -12.68 21.766 15.977 1 98.19 216 THR B O 1
ATOM 4659 N N . PRO B 1 217 ? -11.172 20.281 16.75 1 98.38 217 PRO B N 1
ATOM 4660 C CA . PRO B 1 217 ? -10.406 19.547 17.766 1 98.38 217 PRO B CA 1
ATOM 4661 C C . PRO B 1 217 ? -9.383 20.422 18.484 1 98.38 217 PRO B C 1
ATOM 4663 O O . PRO B 1 217 ? -9.094 21.531 18.031 1 98.38 217 PRO B O 1
ATOM 4666 N N . ARG B 1 218 ? -8.914 20.016 19.562 1 98.12 218 ARG B N 1
ATOM 4667 C CA . ARG B 1 218 ? -8.039 20.828 20.406 1 98.12 218 ARG B CA 1
ATOM 4668 C C . ARG B 1 218 ? -6.844 20.031 20.891 1 98.12 218 ARG B C 1
ATOM 4670 O O . ARG B 1 218 ? -6.738 19.719 22.078 1 98.12 218 ARG B O 1
ATOM 4677 N N . PRO B 1 219 ? -5.891 19.781 20.016 1 98.44 219 PRO B N 1
ATOM 4678 C CA . PRO B 1 219 ? -4.715 18.969 20.344 1 98.44 219 PRO B CA 1
ATOM 4679 C C . PRO B 1 219 ? -4.016 19.422 21.625 1 98.44 219 PRO B C 1
ATOM 4681 O O . PRO B 1 219 ? -3.82 20.625 21.812 1 98.44 219 PRO B O 1
ATOM 4684 N N . PHE B 1 220 ? -3.689 18.469 22.547 1 98.75 220 PHE B N 1
ATOM 4685 C CA . PHE B 1 220 ? -2.865 18.594 23.75 1 98.75 220 PHE B CA 1
ATOM 4686 C C . PHE B 1 220 ? -3.631 19.297 24.859 1 98.75 220 PHE B C 1
ATOM 4688 O O . PHE B 1 220 ? -3.154 19.375 26 1 98.75 220 PHE B O 1
ATOM 4695 N N . ASP B 1 221 ? -4.836 19.766 24.578 1 98.81 221 ASP B N 1
ATOM 4696 C CA . ASP B 1 221 ? -5.605 20.484 25.578 1 98.81 221 ASP B CA 1
ATOM 4697 C C . ASP B 1 221 ? -6.184 19.531 26.625 1 98.81 221 ASP B C 1
ATOM 4699 O O . ASP B 1 221 ? -6.578 18.422 26.297 1 98.81 221 ASP B O 1
ATOM 4703 N N . LYS B 1 222 ? -6.297 20 27.812 1 98.38 222 LYS B N 1
ATOM 4704 C CA . LYS B 1 222 ? -6.816 19.188 28.906 1 98.38 222 LYS B CA 1
ATOM 4705 C C . LYS B 1 222 ? -8.273 18.812 28.672 1 98.38 222 LYS B C 1
ATOM 4707 O O . LYS B 1 222 ? -8.734 17.766 29.141 1 98.38 222 LYS B O 1
ATOM 4712 N N . ASP B 1 223 ? -8.953 19.672 27.953 1 97.94 223 ASP B N 1
ATOM 4713 C CA . ASP B 1 223 ? -10.383 19.484 27.75 1 97.94 223 ASP B CA 1
ATOM 4714 C C . ASP B 1 223 ? -10.672 18.938 26.359 1 97.94 223 ASP B C 1
ATOM 4716 O O . ASP B 1 223 ? -11.781 19.078 25.844 1 97.94 223 ASP B O 1
ATOM 4720 N N . ARG B 1 224 ? -9.656 18.391 25.719 1 98.19 224 ARG B N 1
ATOM 4721 C CA . ARG B 1 224 ? -9.891 17.766 24.422 1 98.19 224 ARG B CA 1
ATOM 4722 C C . ARG B 1 224 ? -10.898 16.641 24.547 1 98.19 224 ARG B C 1
ATOM 4724 O O . ARG B 1 224 ? -11.031 16.016 25.594 1 98.19 224 ARG B O 1
ATOM 4731 N N . ASP B 1 225 ? -11.562 16.328 23.406 1 97.62 225 ASP B N 1
ATOM 4732 C CA . ASP B 1 225 ? -12.516 15.227 23.516 1 97.62 225 ASP B CA 1
ATOM 4733 C C . ASP B 1 225 ? -12.484 14.344 22.266 1 97.62 225 ASP B C 1
ATOM 4735 O O . ASP B 1 225 ? -13.391 13.539 22.047 1 97.62 225 ASP B O 1
ATOM 4739 N N . GLY B 1 226 ? -11.523 14.578 21.391 1 97.75 226 GLY B N 1
ATOM 4740 C CA . GLY B 1 226 ? -11.43 13.688 20.25 1 97.75 226 GLY B CA 1
ATOM 4741 C C . GLY B 1 226 ? -11.133 14.406 18.953 1 97.75 226 GLY B C 1
ATOM 4742 O O . GLY B 1 226 ? -10.945 15.633 18.938 1 97.75 226 GLY B O 1
ATOM 4743 N N . LEU B 1 227 ? -11.062 13.633 17.922 1 97.88 227 LEU B N 1
ATOM 4744 C CA . LEU B 1 227 ? -10.68 14.172 16.609 1 97.88 227 LEU B CA 1
ATOM 4745 C C . LEU B 1 227 ? -11.914 14.594 15.82 1 97.88 227 LEU B C 1
ATOM 4747 O O . LEU B 1 227 ? -13.039 14.219 16.156 1 97.88 227 LEU B O 1
ATOM 4751 N N . VAL B 1 228 ? -11.797 15.453 14.883 1 98.62 228 VAL B N 1
ATOM 4752 C CA . VAL B 1 228 ? -12.758 15.844 13.859 1 98.62 228 VAL B CA 1
ATOM 4753 C C . VAL B 1 228 ? -12.203 15.492 12.477 1 98.62 228 VAL B C 1
ATOM 4755 O O . VAL B 1 228 ? -11.07 15.836 12.148 1 98.62 228 VAL B O 1
ATOM 4758 N N . ILE B 1 229 ? -13.031 14.797 11.703 1 98.25 229 ILE B N 1
ATOM 4759 C CA . ILE B 1 229 ? -12.547 14.312 10.414 1 98.25 229 ILE B CA 1
ATOM 4760 C C . ILE B 1 229 ? -12.664 15.422 9.375 1 98.25 229 ILE B C 1
ATOM 4762 O O . ILE B 1 229 ? -13.656 16.156 9.336 1 98.25 229 ILE B O 1
ATOM 4766 N N . GLY B 1 230 ? -11.633 15.602 8.625 1 98.31 230 GLY B N 1
ATOM 4767 C CA . GLY B 1 230 ? -11.625 16.469 7.457 1 98.31 230 GLY B CA 1
ATOM 4768 C C . GLY B 1 230 ? -11.281 15.727 6.176 1 98.31 230 GLY B C 1
ATOM 4769 O O . GLY B 1 230 ? -11.281 14.492 6.141 1 98.31 230 GLY B O 1
ATOM 4770 N N . GLU B 1 231 ? -11.164 16.406 5.082 1 98.31 231 GLU B N 1
ATOM 4771 C CA . GLU B 1 231 ? -10.719 15.875 3.797 1 98.31 231 GLU B CA 1
ATOM 4772 C C . GLU B 1 231 ? -9.703 16.797 3.133 1 98.31 231 GLU B C 1
ATOM 4774 O O . GLU B 1 231 ? -9.555 17.953 3.533 1 98.31 231 GLU B O 1
ATOM 4779 N N . GLY B 1 232 ? -8.953 16.266 2.219 1 98.31 232 GLY B N 1
ATOM 4780 C CA . GLY B 1 232 ? -7.945 17.031 1.51 1 98.31 232 GLY B CA 1
ATOM 4781 C C . GLY B 1 232 ? -6.941 16.172 0.769 1 98.31 232 GLY B C 1
ATOM 4782 O O . GLY B 1 232 ? -7.137 14.961 0.633 1 98.31 232 GLY B O 1
ATOM 4783 N N . SER B 1 233 ? -6.004 16.844 0.212 1 98.69 233 SER B N 1
ATOM 4784 C CA . SER B 1 233 ? -4.898 16.203 -0.5 1 98.69 233 SER B CA 1
ATOM 4785 C C . SER B 1 233 ? -3.676 17.109 -0.548 1 98.69 233 SER B C 1
ATOM 4787 O O . SER B 1 233 ? -3.807 18.328 -0.571 1 98.69 233 SER B O 1
ATOM 4789 N N . ALA B 1 234 ? -2.551 16.5 -0.475 1 98.88 234 ALA B N 1
ATOM 4790 C CA . ALA B 1 234 ? -1.316 17.25 -0.729 1 98.88 234 ALA B CA 1
ATOM 4791 C C . ALA B 1 234 ? -0.299 16.375 -1.464 1 98.88 234 ALA B C 1
ATOM 4793 O O . ALA B 1 234 ? -0.291 15.156 -1.308 1 98.88 234 ALA B O 1
ATOM 4794 N N . THR B 1 235 ? 0.475 17 -2.322 1 98.94 235 THR B N 1
ATOM 4795 C CA . THR B 1 235 ? 1.495 16.344 -3.129 1 98.94 235 THR B CA 1
ATOM 4796 C C . THR B 1 235 ? 2.828 17.078 -3.025 1 98.94 235 THR B C 1
ATOM 4798 O O . THR B 1 235 ? 2.865 18.312 -3.066 1 98.94 235 THR B O 1
ATOM 4801 N N . LEU B 1 236 ? 3.877 16.375 -2.779 1 99 236 LEU B N 1
ATOM 4802 C CA . LEU B 1 236 ? 5.25 16.844 -2.914 1 99 236 LEU B CA 1
ATOM 4803 C C . LEU B 1 236 ? 5.926 16.219 -4.129 1 99 236 LEU B C 1
ATOM 4805 O O . LEU B 1 236 ? 5.789 15.023 -4.371 1 99 236 LEU B O 1
ATOM 4809 N N . ILE B 1 237 ? 6.578 17.062 -4.934 1 99 237 ILE B N 1
ATOM 4810 C CA . ILE B 1 237 ? 7.453 16.562 -5.992 1 99 237 ILE B CA 1
ATOM 4811 C C . ILE B 1 237 ? 8.875 16.406 -5.453 1 99 237 ILE B C 1
ATOM 4813 O O . ILE B 1 237 ? 9.523 17.406 -5.117 1 99 237 ILE B O 1
ATOM 4817 N N . LEU B 1 238 ? 9.336 15.172 -5.328 1 99 238 LEU B N 1
ATOM 4818 C CA . LEU B 1 238 ? 10.695 14.875 -4.895 1 99 238 LEU B CA 1
ATOM 4819 C C . LEU B 1 238 ? 11.594 14.578 -6.09 1 99 238 LEU B C 1
ATOM 4821 O O . LEU B 1 238 ? 11.164 13.953 -7.059 1 99 238 LEU B O 1
ATOM 4825 N N . GLU B 1 239 ? 12.812 15.039 -6.055 1 98.94 239 GLU B N 1
ATOM 4826 C CA . GLU B 1 239 ? 13.805 14.82 -7.102 1 98.94 239 GLU B CA 1
ATOM 4827 C C . GLU B 1 239 ? 15.188 14.57 -6.508 1 98.94 239 GLU B C 1
ATOM 4829 O O . GLU B 1 239 ? 15.5 15.07 -5.422 1 98.94 239 GLU B O 1
ATOM 4834 N N . SER B 1 240 ? 15.961 13.75 -7.242 1 98.94 240 SER B N 1
ATOM 4835 C CA . SER B 1 240 ? 17.375 13.789 -6.887 1 98.94 240 SER B CA 1
ATOM 4836 C C . SER B 1 240 ? 17.938 15.203 -7.043 1 98.94 240 SER B C 1
ATOM 4838 O O . SER B 1 240 ? 17.562 15.93 -7.957 1 98.94 240 SER B O 1
ATOM 4840 N N . LEU B 1 241 ? 18.812 15.539 -6.145 1 98.88 241 LEU B N 1
ATOM 4841 C CA . LEU B 1 241 ? 19.438 16.859 -6.223 1 98.88 241 LEU B CA 1
ATOM 4842 C C . LEU B 1 241 ? 20.078 17.078 -7.594 1 98.88 241 LEU B C 1
ATOM 4844 O O . LEU B 1 241 ? 19.953 18.172 -8.172 1 98.88 241 LEU B O 1
ATOM 4848 N N . GLU B 1 242 ? 20.719 16.047 -8.117 1 98.75 242 GLU B N 1
ATOM 4849 C CA . GLU B 1 242 ? 21.391 16.125 -9.414 1 98.75 242 GLU B CA 1
ATOM 4850 C C . GLU B 1 242 ? 20.391 16.438 -10.523 1 98.75 242 GLU B C 1
ATOM 4852 O O . GLU B 1 242 ? 20.625 17.328 -11.352 1 98.75 242 GLU B O 1
ATOM 4857 N N . HIS B 1 243 ? 19.297 15.766 -10.531 1 98.75 243 HIS B N 1
ATOM 4858 C CA . HIS B 1 243 ? 18.266 15.992 -11.547 1 98.75 243 HIS B CA 1
ATOM 4859 C C . HIS B 1 243 ? 17.688 17.391 -11.438 1 98.75 243 HIS B C 1
ATOM 4861 O O . HIS B 1 243 ? 17.484 18.062 -12.453 1 98.75 243 HIS B O 1
ATOM 4867 N N . ALA B 1 244 ? 17.344 17.844 -10.227 1 98.81 244 ALA B N 1
ATOM 4868 C CA . ALA B 1 244 ? 16.781 19.172 -9.984 1 98.81 244 ALA B CA 1
ATOM 4869 C C . ALA B 1 244 ? 17.719 20.281 -10.453 1 98.81 244 ALA B C 1
ATOM 4871 O O . ALA B 1 244 ? 17.297 21.234 -11.109 1 98.81 244 ALA B O 1
ATOM 4872 N N . LYS B 1 245 ? 18.969 20.172 -10.141 1 98.75 245 LYS B N 1
ATOM 4873 C CA . LYS B 1 245 ? 19.969 21.172 -10.516 1 98.75 245 LYS B CA 1
ATOM 4874 C C . LYS B 1 245 ? 20.156 21.234 -12.031 1 98.75 245 LYS B C 1
ATOM 4876 O O . LYS B 1 245 ? 20.312 22.312 -12.602 1 98.75 245 LYS B O 1
ATOM 4881 N N . ALA B 1 246 ? 20.156 20.078 -12.68 1 98.38 246 ALA B N 1
ATOM 4882 C CA . ALA B 1 246 ? 20.375 19.984 -14.125 1 98.38 246 ALA B CA 1
ATOM 4883 C C . ALA B 1 246 ? 19.312 20.797 -14.883 1 98.38 246 ALA B C 1
ATOM 4885 O O . ALA B 1 246 ? 19.594 21.344 -15.945 1 98.38 246 ALA B O 1
ATOM 4886 N N . ARG B 1 247 ? 18.156 20.953 -14.305 1 96.94 247 ARG B N 1
ATOM 4887 C CA . ARG B 1 247 ? 17.109 21.688 -15.023 1 96.94 247 ARG B CA 1
ATOM 4888 C C . ARG B 1 247 ? 16.859 23.047 -14.391 1 96.94 247 ARG B C 1
ATOM 4890 O O . ARG B 1 247 ? 15.883 23.734 -14.734 1 96.94 247 ARG B O 1
ATOM 4897 N N . GLY B 1 248 ? 17.625 23.406 -13.344 1 98.12 248 GLY B N 1
ATOM 4898 C CA . GLY B 1 248 ? 17.531 24.719 -12.719 1 98.12 248 GLY B CA 1
ATOM 4899 C C . GLY B 1 248 ? 16.266 24.891 -11.891 1 98.12 248 GLY B C 1
ATOM 4900 O O . GLY B 1 248 ? 15.695 25.969 -11.828 1 98.12 248 GLY B O 1
ATOM 4901 N N . ALA B 1 249 ? 15.859 23.812 -11.258 1 98.5 249 ALA B N 1
ATOM 4902 C CA . ALA B 1 249 ? 14.633 23.859 -10.469 1 98.5 249 ALA B CA 1
ATOM 4903 C C . ALA B 1 249 ? 14.844 24.641 -9.172 1 98.5 249 ALA B C 1
ATOM 4905 O O . ALA B 1 249 ? 15.906 24.562 -8.562 1 98.5 249 ALA B O 1
ATOM 4906 N N . LYS B 1 250 ? 13.828 25.375 -8.805 1 98.56 250 LYS B N 1
ATOM 4907 C CA . LYS B 1 250 ? 13.797 25.875 -7.434 1 98.56 250 LYS B CA 1
ATOM 4908 C C . LYS B 1 250 ? 13.68 24.734 -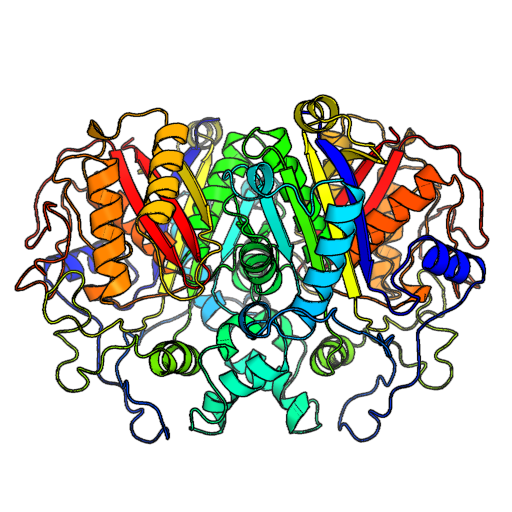6.426 1 98.56 250 LYS B C 1
ATOM 4910 O O . LYS B 1 250 ? 12.914 23.797 -6.633 1 98.56 250 LYS B O 1
ATOM 4915 N N . ILE B 1 251 ? 14.477 24.781 -5.375 1 98.88 251 ILE B N 1
ATOM 4916 C CA . ILE B 1 251 ? 14.469 23.766 -4.332 1 98.88 251 ILE B CA 1
ATOM 4917 C C . ILE B 1 251 ? 13.906 24.344 -3.039 1 98.88 251 ILE B C 1
ATOM 4919 O O . ILE B 1 251 ? 14.383 25.375 -2.557 1 98.88 251 ILE B O 1
ATOM 4923 N N . TYR B 1 252 ? 12.898 23.688 -2.473 1 98.88 252 TYR B N 1
ATOM 4924 C CA . TYR B 1 252 ? 12.195 24.219 -1.311 1 98.88 252 TYR B CA 1
ATOM 4925 C C . TYR B 1 252 ? 12.742 23.625 -0.021 1 98.88 252 TYR B C 1
ATOM 4927 O O . TYR B 1 252 ? 12.656 24.234 1.044 1 98.88 252 TYR B O 1
ATOM 4935 N N . ALA B 1 253 ? 13.195 22.438 -0.06 1 98.94 253 ALA B N 1
ATOM 4936 C CA . ALA B 1 253 ? 13.727 21.703 1.089 1 98.94 253 ALA B CA 1
ATOM 4937 C C . ALA B 1 253 ? 14.438 20.438 0.649 1 98.94 253 ALA B C 1
ATOM 4939 O O . ALA B 1 253 ? 14.391 20.062 -0.525 1 98.94 253 ALA B O 1
ATOM 4940 N N . GLU B 1 254 ? 15.203 19.891 1.509 1 98.94 254 GLU B N 1
ATOM 4941 C CA . GLU B 1 254 ? 15.773 18.547 1.343 1 98.94 254 GLU B CA 1
ATOM 4942 C C . GLU B 1 254 ? 15.125 17.547 2.303 1 98.94 254 GLU B C 1
ATOM 4944 O O . GLU B 1 254 ? 14.914 17.859 3.477 1 98.94 254 GLU B O 1
ATOM 4949 N N . VAL B 1 255 ? 14.625 16.422 1.817 1 98.94 255 VAL B N 1
ATOM 4950 C CA . VAL B 1 255 ? 14.234 15.312 2.695 1 98.94 255 VAL B CA 1
ATOM 4951 C C . VAL B 1 255 ? 15.484 14.555 3.148 1 98.94 255 VAL B C 1
ATOM 4953 O O . VAL B 1 255 ? 16.234 14.016 2.324 1 98.94 255 VAL B O 1
ATOM 4956 N N . ILE B 1 256 ? 15.68 14.484 4.492 1 98.88 256 ILE B N 1
ATOM 4957 C CA . ILE B 1 256 ? 16.984 13.945 4.898 1 98.88 256 ILE B CA 1
ATOM 4958 C C . ILE B 1 256 ? 16.781 12.781 5.859 1 98.88 256 ILE B C 1
ATOM 4960 O O . ILE B 1 256 ? 17.719 12.047 6.164 1 98.88 256 ILE B O 1
ATOM 4964 N N . GLY B 1 257 ? 15.547 12.586 6.316 1 98.88 257 GLY B N 1
ATOM 4965 C CA . GLY B 1 257 ? 15.297 11.516 7.27 1 98.88 257 GLY B CA 1
ATOM 4966 C C . GLY B 1 257 ? 13.93 10.883 7.117 1 98.88 257 GLY B C 1
ATOM 4967 O O . GLY B 1 257 ? 12.945 11.578 6.852 1 98.88 257 GLY B O 1
ATOM 4968 N N . PHE B 1 258 ? 13.875 9.617 7.301 1 98.88 258 PHE B N 1
ATOM 4969 C CA . PHE B 1 258 ? 12.656 8.82 7.262 1 98.88 258 PHE B CA 1
ATOM 4970 C C . PHE B 1 258 ? 12.742 7.66 8.25 1 98.88 258 PHE B C 1
ATOM 4972 O O . PHE B 1 258 ? 13.695 6.875 8.219 1 98.88 258 PHE B O 1
ATOM 4979 N N . GLY B 1 259 ? 11.789 7.598 9.18 1 98.81 259 GLY B N 1
ATOM 4980 C CA . GLY B 1 259 ? 11.625 6.492 10.109 1 98.81 259 GLY B CA 1
ATOM 4981 C C . GLY B 1 259 ? 10.211 5.938 10.133 1 98.81 259 GLY B C 1
ATOM 4982 O O . GLY B 1 259 ? 9.242 6.695 10.125 1 98.81 259 GLY B O 1
ATOM 4983 N N . THR B 1 260 ? 10.094 4.641 10.055 1 98.56 260 THR B N 1
ATOM 4984 C CA . THR B 1 260 ? 8.789 4.004 10.148 1 98.56 260 THR B CA 1
ATOM 4985 C C . THR B 1 260 ? 8.891 2.652 10.844 1 98.56 260 THR B C 1
ATOM 4987 O O . THR B 1 260 ? 9.883 1.939 10.688 1 98.56 260 THR B O 1
ATOM 4990 N N . ASN B 1 261 ? 7.965 2.373 11.703 1 97.12 261 ASN B N 1
ATOM 4991 C CA . ASN B 1 261 ? 7.852 1.112 12.43 1 97.12 261 ASN B CA 1
ATOM 4992 C C . ASN B 1 261 ? 6.402 0.811 12.805 1 97.12 261 ASN B C 1
ATOM 4994 O O . ASN B 1 261 ? 5.488 1.539 12.414 1 97.12 261 ASN B O 1
ATOM 4998 N N . CYS B 1 262 ? 6.23 -0.339 13.43 1 94.12 262 CYS B N 1
ATOM 4999 C CA . CYS B 1 262 ? 4.887 -0.646 13.898 1 94.12 262 CYS B CA 1
ATOM 5000 C C . CYS B 1 262 ? 4.902 -1.046 15.367 1 94.12 262 CYS B C 1
ATOM 5002 O O . CYS B 1 262 ? 5.93 -1.477 15.891 1 94.12 262 CYS B O 1
ATOM 5004 N N . ASP B 1 263 ? 3.836 -0.862 16.125 1 89.62 263 ASP B N 1
ATOM 5005 C CA . ASP B 1 263 ? 3.699 -1.115 17.562 1 89.62 263 ASP B CA 1
ATOM 5006 C C . ASP B 1 263 ? 3.564 -2.609 17.844 1 89.62 263 ASP B C 1
ATOM 5008 O O . ASP B 1 263 ? 4.301 -3.162 18.656 1 89.62 263 ASP B O 1
ATOM 5012 N N . ALA B 1 264 ? 2.744 -3.314 17.141 1 80.12 264 ALA B N 1
ATOM 5013 C CA . ALA B 1 264 ? 2.436 -4.742 17.234 1 80.12 264 ALA B CA 1
ATOM 5014 C C . ALA B 1 264 ? 1.863 -5.102 18.594 1 80.12 264 ALA B C 1
ATOM 5016 O O . ALA B 1 264 ? 1.925 -6.258 19.016 1 80.12 264 ALA B O 1
ATOM 5017 N N . LYS B 1 265 ? 1.52 -4.246 19.422 1 77.38 265 LYS B N 1
ATOM 5018 C CA . LYS B 1 265 ? 1.013 -4.578 20.75 1 77.38 265 LYS B CA 1
ATOM 5019 C C . LYS B 1 265 ? -0.48 -4.277 20.859 1 77.38 265 LYS B C 1
ATOM 5021 O O . LYS B 1 265 ? -1.252 -5.113 21.344 1 77.38 265 LYS B O 1
ATOM 5026 N N . HIS B 1 266 ? -0.829 -3.16 20.531 1 73.75 266 HIS B N 1
ATOM 5027 C CA . HIS B 1 266 ? -2.232 -2.764 20.578 1 73.75 266 HIS B CA 1
ATOM 5028 C C . HIS B 1 266 ? -2.672 -2.137 19.266 1 73.75 266 HIS B C 1
ATOM 5030 O O . HIS B 1 266 ? -1.896 -1.428 18.625 1 73.75 266 HIS B O 1
ATOM 5036 N N . LEU B 1 267 ? -3.902 -2.506 19 1 66.19 267 LEU B N 1
ATOM 5037 C CA . LEU B 1 267 ? -4.449 -1.997 17.75 1 66.19 267 LEU B CA 1
ATOM 5038 C C . LEU B 1 267 ? -4.789 -0.516 17.859 1 66.19 267 LEU B C 1
ATOM 5040 O O . LEU B 1 267 ? -4.559 0.256 16.938 1 66.19 267 LEU B O 1
ATOM 5044 N N . THR B 1 268 ? -5.32 -0.242 19.031 1 66.38 268 THR B N 1
ATOM 5045 C CA . THR B 1 268 ? -5.934 1.08 19.078 1 66.38 268 THR B CA 1
ATOM 5046 C C . THR B 1 268 ? -5.23 1.96 20.109 1 66.38 268 THR B C 1
ATOM 5048 O O . THR B 1 268 ? -5.57 3.135 20.266 1 66.38 268 THR B O 1
ATOM 5051 N N . GLN B 1 269 ? -4.25 1.413 20.734 1 73.81 269 GLN B N 1
ATOM 5052 C CA . GLN B 1 269 ? -3.564 2.199 21.766 1 73.81 269 GLN B CA 1
ATOM 5053 C C . GLN B 1 269 ? -2.098 2.414 21.406 1 73.81 269 GLN B C 1
ATOM 5055 O O . GLN B 1 269 ? -1.28 1.502 21.531 1 73.81 269 GLN B O 1
ATOM 5060 N N . PRO B 1 270 ? -1.863 3.643 21.031 1 77 270 PRO B N 1
ATOM 5061 C CA . PRO B 1 270 ? -0.466 3.955 20.719 1 77 270 PRO B CA 1
ATOM 5062 C C . PRO B 1 270 ? 0.429 3.943 21.953 1 77 270 PRO B C 1
ATOM 5064 O O . PRO B 1 270 ? -0.041 4.211 23.062 1 77 270 PRO B O 1
ATOM 5067 N N . THR B 1 271 ? 1.604 3.562 21.75 1 87.81 271 THR B N 1
ATOM 5068 C CA . THR B 1 271 ? 2.555 3.574 22.859 1 87.81 271 THR B CA 1
ATOM 5069 C C . THR B 1 271 ? 3.701 4.543 22.578 1 87.81 271 THR B C 1
ATOM 5071 O O . THR B 1 271 ? 4.227 4.582 21.453 1 87.81 271 THR B O 1
ATOM 5074 N N . ALA B 1 272 ? 4.027 5.312 23.641 1 94.62 272 ALA B N 1
ATOM 5075 C CA . ALA B 1 272 ? 5.109 6.289 23.531 1 94.62 272 ALA B CA 1
ATOM 5076 C C . ALA B 1 272 ? 6.41 5.617 23.109 1 94.62 272 ALA B C 1
ATOM 5078 O O . ALA B 1 272 ? 7.18 6.18 22.328 1 94.62 272 ALA B O 1
ATOM 5079 N N . GLU B 1 273 ? 6.621 4.477 23.578 1 94.75 273 GLU B N 1
ATOM 5080 C CA . GLU B 1 273 ? 7.863 3.756 23.328 1 94.75 273 GLU B CA 1
ATOM 5081 C C . GLU B 1 273 ? 8.039 3.471 21.828 1 94.75 273 GLU B C 1
ATOM 5083 O O . GLU B 1 273 ? 9.125 3.678 21.281 1 94.75 273 GLU B O 1
ATOM 5088 N N . LYS B 1 274 ? 7.02 2.979 21.203 1 94.62 274 LYS B N 1
ATOM 5089 C CA . LYS B 1 274 ? 7.125 2.615 19.797 1 94.62 274 LYS B CA 1
ATOM 5090 C C . LYS B 1 274 ? 7.105 3.854 18.906 1 94.62 274 LYS B C 1
ATOM 5092 O O . LYS B 1 274 ? 7.738 3.877 17.844 1 94.62 274 LYS B O 1
ATOM 5097 N N . MET B 1 275 ? 6.312 4.895 19.328 1 96.75 275 MET B N 1
ATOM 5098 C CA . MET B 1 275 ? 6.375 6.172 18.609 1 96.75 275 MET B CA 1
ATOM 5099 C C . MET B 1 275 ? 7.793 6.73 18.625 1 96.75 275 MET B C 1
ATOM 5101 O O . MET B 1 275 ? 8.281 7.207 17.594 1 96.75 275 MET B O 1
ATOM 5105 N N . GLN B 1 276 ? 8.43 6.66 19.781 1 98.12 276 GLN B N 1
ATOM 5106 C CA . GLN B 1 276 ? 9.789 7.16 19.953 1 98.12 276 GLN B CA 1
ATOM 5107 C C . GLN B 1 276 ? 10.75 6.5 18.969 1 98.12 276 GLN B C 1
ATOM 5109 O O . GLN B 1 276 ? 11.656 7.148 18.438 1 98.12 276 GLN B O 1
ATOM 5114 N N . VAL B 1 277 ? 10.547 5.211 18.688 1 97.75 277 VAL B N 1
ATOM 5115 C CA . VAL B 1 277 ? 11.414 4.453 17.781 1 97.75 277 VAL B CA 1
ATOM 5116 C C . VAL B 1 277 ? 11.383 5.082 16.391 1 97.75 277 VAL B C 1
ATOM 5118 O O . VAL B 1 277 ? 12.422 5.211 15.742 1 97.75 277 VAL B O 1
ATOM 5121 N N . SER B 1 278 ? 10.219 5.461 15.914 1 98.25 278 SER B N 1
ATOM 5122 C CA . SER B 1 278 ? 10.125 6.062 14.586 1 98.25 278 SER B CA 1
ATOM 5123 C C . SER B 1 278 ? 10.883 7.383 14.516 1 98.25 278 SER B C 1
ATOM 5125 O O . SER B 1 278 ? 11.516 7.688 13.508 1 98.25 278 SER B O 1
ATOM 5127 N N . LEU B 1 279 ? 10.773 8.203 15.586 1 98.88 279 LEU B N 1
ATOM 5128 C CA . LEU B 1 279 ? 11.516 9.461 15.641 1 98.88 279 LEU B CA 1
ATOM 5129 C C . LEU B 1 279 ? 13.016 9.211 15.609 1 98.88 279 LEU B C 1
ATOM 5131 O O . LEU B 1 279 ? 13.75 9.883 14.883 1 98.88 279 LEU B O 1
ATOM 5135 N N . GLN B 1 280 ? 13.461 8.234 16.344 1 98.75 280 GLN B N 1
ATOM 5136 C CA . GLN B 1 280 ? 14.875 7.906 16.422 1 98.75 280 GLN B CA 1
ATOM 5137 C C . GLN B 1 280 ? 15.391 7.355 15.094 1 98.75 280 GLN B C 1
ATOM 5139 O O . GLN B 1 280 ? 16.516 7.656 14.688 1 98.75 280 GLN B O 1
ATOM 5144 N N . LEU B 1 281 ? 14.57 6.543 14.461 1 98.75 281 LEU B N 1
ATOM 5145 C CA . LEU B 1 281 ? 14.938 6.02 13.148 1 98.75 281 LEU B CA 1
ATOM 5146 C C . LEU B 1 281 ? 15.133 7.152 12.148 1 98.75 281 LEU B C 1
ATOM 5148 O O . LEU B 1 281 ? 16.062 7.117 11.344 1 98.75 281 LEU B O 1
ATOM 5152 N N . ALA B 1 282 ? 14.25 8.148 12.188 1 98.88 282 ALA B N 1
ATOM 5153 C CA . ALA B 1 282 ? 14.359 9.289 11.281 1 98.88 282 ALA B CA 1
ATOM 5154 C C . ALA B 1 282 ? 15.633 10.086 11.555 1 98.88 282 ALA B C 1
ATOM 5156 O O . ALA B 1 282 ? 16.312 10.516 10.617 1 98.88 2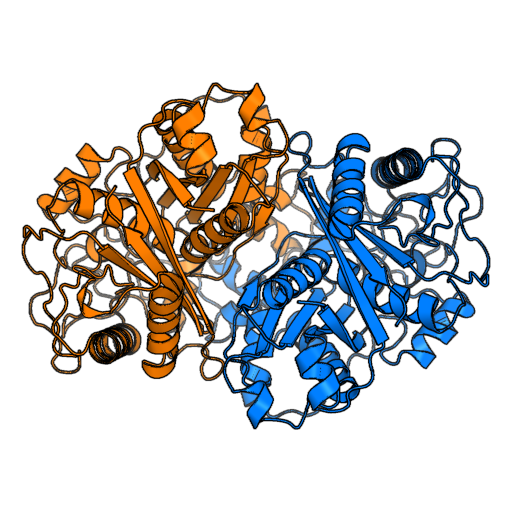82 ALA B O 1
ATOM 5157 N N . LEU B 1 283 ? 15.938 10.32 12.812 1 98.94 283 LEU B N 1
ATOM 5158 C CA . LEU B 1 283 ? 17.156 11.031 13.188 1 98.94 283 LEU B CA 1
ATOM 5159 C C . LEU B 1 283 ? 18.391 10.266 12.727 1 98.94 283 LEU B C 1
ATOM 5161 O O . LEU B 1 283 ? 19.344 10.867 12.203 1 98.94 283 LEU B O 1
ATOM 5165 N N . SER B 1 284 ? 18.359 8.977 12.945 1 98.75 284 SER B N 1
ATOM 5166 C CA . SER B 1 284 ? 19.469 8.133 12.516 1 98.75 284 SER B CA 1
ATOM 5167 C C . SER B 1 284 ? 19.656 8.188 11 1 98.75 284 SER B C 1
ATOM 5169 O O . SER B 1 284 ? 20.781 8.281 10.508 1 98.75 284 SER B O 1
ATOM 5171 N N . ASP B 1 285 ? 18.562 8.117 10.297 1 98.75 285 ASP B N 1
ATOM 5172 C CA . ASP B 1 285 ? 18.609 8.188 8.844 1 98.75 285 ASP B CA 1
ATOM 5173 C C . ASP B 1 285 ? 19.156 9.531 8.375 1 98.75 285 ASP B C 1
ATOM 5175 O O . ASP B 1 285 ? 19.938 9.602 7.422 1 98.75 285 ASP B O 1
ATOM 5179 N N . ALA B 1 286 ? 18.734 10.562 9.008 1 98.81 286 ALA B N 1
ATOM 5180 C CA . ALA B 1 286 ? 19.141 11.922 8.664 1 98.81 286 ALA B CA 1
ATOM 5181 C C . ALA B 1 286 ? 20.594 12.18 9.07 1 98.81 286 ALA B C 1
ATOM 5183 O O . ALA B 1 286 ? 21.203 13.141 8.609 1 98.81 286 ALA B O 1
ATOM 5184 N N . GLN B 1 287 ? 21.094 11.352 10.008 1 98.69 287 GLN B N 1
ATOM 5185 C CA . GLN B 1 287 ? 22.438 11.516 10.562 1 98.69 287 GLN B CA 1
ATOM 5186 C C . GLN B 1 287 ? 22.609 12.891 11.203 1 98.69 287 GLN B C 1
ATOM 5188 O O . GLN B 1 287 ? 23.578 13.586 10.945 1 98.69 287 GLN B O 1
ATOM 5193 N N . ILE B 1 288 ? 21.641 13.289 11.977 1 98.62 288 ILE B N 1
ATOM 5194 C CA . ILE B 1 288 ? 21.734 14.508 12.766 1 98.62 288 ILE B CA 1
ATOM 5195 C C . ILE B 1 288 ? 21.344 14.211 14.219 1 98.62 288 ILE B C 1
ATOM 5197 O O . ILE B 1 288 ? 20.75 13.172 14.508 1 98.62 288 ILE B O 1
ATOM 5201 N N . SER B 1 289 ? 21.719 15.125 15.078 1 98.38 289 SER B N 1
ATOM 5202 C CA . SER B 1 289 ? 21.344 14.992 16.484 1 98.38 289 SER B CA 1
ATOM 5203 C C . SER B 1 289 ? 19.984 15.625 16.766 1 98.38 289 SER B C 1
ATOM 5205 O O . SER B 1 289 ? 19.562 16.531 16.047 1 98.38 289 SER B O 1
ATOM 5207 N N . ALA B 1 290 ? 19.344 15.117 17.766 1 98.56 290 ALA B N 1
ATOM 5208 C CA . ALA B 1 290 ? 18.016 15.594 18.141 1 98.56 290 ALA B CA 1
ATOM 5209 C C . ALA B 1 290 ? 18.031 17.094 18.422 1 98.56 290 ALA B C 1
ATOM 5211 O O . ALA B 1 290 ? 17.031 17.797 18.188 1 98.56 290 ALA B O 1
ATOM 5212 N N . GLU B 1 291 ? 19.141 17.641 18.859 1 98.06 291 GLU B N 1
ATOM 5213 C CA . GLU B 1 291 ? 19.281 19.031 19.25 1 98.06 291 GLU B CA 1
ATOM 5214 C C . GLU B 1 291 ? 19.125 19.969 18.047 1 98.06 291 GLU B C 1
ATOM 5216 O O . GLU B 1 291 ? 18.812 21.141 18.203 1 98.06 291 GLU B O 1
ATOM 5221 N N . GLN B 1 292 ? 19.281 19.438 16.922 1 98.5 292 GLN B N 1
ATOM 5222 C CA . GLN B 1 292 ? 19.266 20.266 15.711 1 98.5 292 GLN B CA 1
ATOM 5223 C C . GLN B 1 292 ? 17.844 20.531 15.227 1 98.5 292 GLN B C 1
ATOM 5225 O O . GLN B 1 292 ? 17.609 21.438 14.438 1 98.5 292 GLN B O 1
ATOM 5230 N N . ILE B 1 293 ? 16.906 19.766 15.664 1 98.88 293 ILE B N 1
ATOM 5231 C CA . ILE B 1 293 ? 15.523 19.938 15.25 1 98.88 293 ILE B CA 1
ATOM 5232 C C . ILE B 1 293 ? 14.914 21.141 15.969 1 98.88 293 ILE B C 1
ATOM 5234 O O . ILE B 1 293 ? 14.891 21.188 17.203 1 98.88 293 ILE B O 1
ATOM 5238 N N . GLY B 1 294 ? 14.391 22.047 15.219 1 98.81 294 GLY B N 1
ATOM 5239 C CA . GLY B 1 294 ? 13.852 23.266 15.812 1 98.81 294 GLY B CA 1
ATOM 5240 C C . GLY B 1 294 ? 12.352 23.219 16.016 1 98.81 294 GLY B C 1
ATOM 5241 O O . GLY B 1 294 ? 11.797 24 16.781 1 98.81 294 GLY B O 1
ATOM 5242 N N . TYR B 1 295 ? 11.75 22.312 15.305 1 98.88 295 TYR B N 1
ATOM 5243 C CA . TYR B 1 295 ? 10.289 22.266 15.328 1 98.88 295 TYR B CA 1
ATOM 5244 C C . TYR B 1 295 ? 9.789 20.875 14.977 1 98.88 295 TYR B C 1
ATOM 5246 O O . TYR B 1 295 ? 10.359 20.188 14.117 1 98.88 295 TYR B O 1
ATOM 5254 N N . VAL B 1 296 ? 8.719 20.469 15.695 1 98.94 296 VAL B N 1
ATOM 5255 C CA . VAL B 1 296 ? 8.047 19.203 15.43 1 98.94 296 VAL B CA 1
ATOM 5256 C C . VAL B 1 296 ? 6.582 19.453 15.094 1 98.94 296 VAL B C 1
ATOM 5258 O O . VAL B 1 296 ? 5.836 20.016 15.898 1 98.94 296 VAL B O 1
ATOM 5261 N N . ASN B 1 297 ? 6.184 19.172 13.875 1 98.94 297 ASN B N 1
ATOM 5262 C CA . ASN B 1 297 ? 4.762 19.047 13.555 1 98.94 297 ASN B CA 1
ATOM 5263 C C . ASN B 1 297 ? 4.188 17.734 14.07 1 98.94 297 ASN B C 1
ATOM 5265 O O . ASN B 1 297 ? 4.57 16.656 13.609 1 98.94 297 ASN B O 1
ATOM 5269 N N . ALA B 1 298 ? 3.326 17.797 15.008 1 98.75 298 ALA B N 1
ATOM 5270 C CA . ALA B 1 298 ? 2.764 16.609 15.656 1 98.75 298 ALA B CA 1
ATOM 5271 C C . ALA B 1 298 ? 1.578 16.062 14.875 1 98.75 298 ALA B C 1
ATOM 5273 O O . ALA B 1 298 ? 0.921 16.797 14.133 1 98.75 298 ALA B O 1
ATOM 5274 N N . HIS B 1 299 ? 1.36 14.766 15.008 1 98.12 299 HIS B N 1
ATOM 5275 C CA . HIS B 1 299 ? 0.115 14.172 14.531 1 98.12 299 HIS B CA 1
ATOM 5276 C C . HIS B 1 299 ? -1.089 14.766 15.258 1 98.12 299 HIS B C 1
ATOM 5278 O O . HIS B 1 299 ? -2.078 15.133 14.617 1 98.12 299 HIS B O 1
ATOM 5284 N N . GLY B 1 300 ? -1.029 14.859 16.609 1 97.44 300 GLY B N 1
ATOM 5285 C CA . GLY B 1 300 ? -1.93 15.656 17.422 1 97.44 300 GLY B CA 1
ATOM 5286 C C . GLY B 1 300 ? -3.395 15.375 17.141 1 97.44 300 GLY B C 1
ATOM 5287 O O . GLY B 1 300 ? -4.137 16.281 16.75 1 97.44 300 GLY B O 1
ATOM 5288 N N . THR B 1 301 ? -3.896 14.242 17.453 1 95.19 301 THR B N 1
ATOM 5289 C CA . THR B 1 301 ? -5.23 13.82 17.031 1 95.19 301 THR B CA 1
ATOM 5290 C C . THR B 1 301 ? -6.289 14.359 18 1 95.19 301 THR B C 1
ATOM 5292 O O . THR B 1 301 ? -7.488 14.258 17.734 1 95.19 301 THR B O 1
ATOM 5295 N N . SER B 1 302 ? -5.887 14.961 19.062 1 97.75 302 SER B N 1
ATOM 5296 C CA . SER B 1 302 ? -6.812 15.438 20.094 1 97.75 302 SER B CA 1
ATOM 5297 C C . SER B 1 302 ? -7.496 14.273 20.797 1 97.75 302 SER B C 1
ATOM 5299 O O . SER B 1 302 ? -8.625 14.406 21.281 1 97.75 302 SER B O 1
ATOM 5301 N N . THR B 1 303 ? -6.953 13.094 20.75 1 95.38 303 THR B N 1
ATOM 5302 C CA . THR B 1 303 ? -7.375 11.969 21.578 1 95.38 303 THR B CA 1
ATOM 5303 C C . THR B 1 303 ? -6.516 11.875 22.844 1 95.38 303 THR B C 1
ATOM 5305 O O . THR B 1 303 ? -5.324 12.203 22.812 1 95.38 303 THR B O 1
ATOM 5308 N N . GLU B 1 304 ? -7.133 11.453 23.875 1 95.19 304 GLU B N 1
ATOM 5309 C CA . GLU B 1 304 ? -6.457 11.453 25.172 1 95.19 304 GLU B CA 1
ATOM 5310 C C . GLU B 1 304 ? -5.172 10.633 25.125 1 95.19 304 GLU B C 1
ATOM 5312 O O . GLU B 1 304 ? -4.078 11.164 25.312 1 95.19 304 GLU B O 1
ATOM 5317 N N . LEU B 1 305 ? -5.273 9.398 24.766 1 93.25 305 LEU B N 1
ATOM 5318 C CA . LEU B 1 305 ? -4.129 8.492 24.797 1 93.25 305 LEU B CA 1
ATOM 5319 C C . LEU B 1 305 ? -3.115 8.867 23.719 1 93.25 305 LEU B C 1
ATOM 5321 O O . LEU B 1 305 ? -1.906 8.828 23.969 1 93.25 305 LEU B O 1
ATOM 5325 N N . GLY B 1 306 ? -3.557 9.258 22.516 1 94.62 306 GLY B N 1
ATOM 5326 C CA . GLY B 1 306 ? -2.67 9.602 21.422 1 94.62 306 GLY B CA 1
ATOM 5327 C C . GLY B 1 306 ? -1.813 10.82 21.703 1 94.62 306 GLY B C 1
ATOM 5328 O O . GLY B 1 306 ? -0.599 10.797 21.5 1 94.62 306 GLY B O 1
ATOM 5329 N N . ASP B 1 307 ? -2.453 11.875 22.188 1 97.38 307 ASP B N 1
ATOM 5330 C CA . ASP B 1 307 ? -1.73 13.109 22.484 1 97.38 307 ASP B CA 1
ATOM 5331 C C . ASP B 1 307 ? -0.687 12.891 23.578 1 97.38 307 ASP B C 1
ATOM 5333 O O . ASP B 1 307 ? 0.458 13.336 23.438 1 97.38 307 ASP B O 1
ATOM 5337 N N . ILE B 1 308 ? -1.114 12.258 24.656 1 97.69 308 ILE B N 1
ATOM 5338 C CA . ILE B 1 308 ? -0.213 12.031 25.781 1 97.69 308 ILE B CA 1
ATOM 5339 C C . ILE B 1 308 ? 0.983 11.203 25.328 1 97.69 308 ILE B C 1
ATOM 5341 O O . ILE B 1 308 ? 2.135 11.57 25.562 1 97.69 308 ILE B O 1
ATOM 5345 N N . ALA B 1 309 ? 0.718 10.102 24.625 1 96.62 309 ALA B N 1
ATOM 5346 C CA . ALA B 1 309 ? 1.777 9.203 24.172 1 96.62 309 ALA B CA 1
ATOM 5347 C C . ALA B 1 309 ? 2.736 9.922 23.219 1 96.62 309 ALA B C 1
ATOM 5349 O O . ALA B 1 309 ? 3.955 9.75 23.312 1 96.62 309 ALA B O 1
ATOM 5350 N N . GLU B 1 310 ? 2.201 10.695 22.328 1 98 310 GLU B N 1
ATOM 5351 C CA . GLU B 1 310 ? 3.029 11.406 21.359 1 98 310 GLU B CA 1
ATOM 5352 C C . GLU B 1 310 ? 3.949 12.414 22.031 1 98 310 GLU B C 1
ATOM 5354 O O . GLU B 1 310 ? 5.121 12.539 21.672 1 98 310 GLU B O 1
ATOM 5359 N N . THR B 1 311 ? 3.439 13.188 22.984 1 98.62 311 THR B N 1
ATOM 5360 C CA . THR B 1 311 ? 4.262 14.195 23.656 1 98.62 311 THR B CA 1
ATOM 5361 C C . THR B 1 311 ? 5.352 13.531 24.5 1 98.62 311 THR B C 1
ATOM 5363 O O . THR B 1 311 ? 6.477 14.023 24.562 1 98.62 311 THR B O 1
ATOM 5366 N N . ILE B 1 312 ? 5.023 12.398 25.109 1 98.62 312 ILE B N 1
ATOM 5367 C CA . ILE B 1 312 ? 6.004 11.656 25.891 1 98.62 312 ILE B CA 1
ATOM 5368 C C . ILE B 1 312 ? 7.098 11.125 24.969 1 98.62 312 ILE B C 1
ATOM 5370 O O . ILE B 1 312 ? 8.289 11.258 25.266 1 98.62 312 ILE B O 1
ATOM 5374 N N . ALA B 1 313 ? 6.688 10.516 23.828 1 98.56 313 ALA B N 1
ATOM 5375 C CA . ALA B 1 313 ? 7.648 10.023 22.844 1 98.56 313 ALA B CA 1
ATOM 5376 C C . ALA B 1 313 ? 8.562 11.148 22.359 1 98.56 313 ALA B C 1
ATOM 5378 O O . ALA B 1 313 ? 9.766 10.953 22.203 1 98.56 313 ALA B O 1
ATOM 5379 N N . THR B 1 314 ? 7.961 12.32 22.094 1 98.81 314 THR B N 1
ATOM 5380 C CA . THR B 1 314 ? 8.703 13.477 21.609 1 98.81 314 THR B CA 1
ATOM 5381 C C . THR B 1 314 ? 9.711 13.953 22.641 1 98.81 314 THR B C 1
ATOM 5383 O O . THR B 1 314 ? 10.891 14.156 22.328 1 98.81 314 THR B O 1
ATOM 5386 N N . TYR B 1 315 ? 9.266 14.117 23.891 1 98.75 315 TYR B N 1
ATOM 5387 C CA . TYR B 1 315 ? 10.172 14.562 24.938 1 98.75 315 TYR B CA 1
ATOM 5388 C C . TYR B 1 315 ? 11.305 13.555 25.125 1 98.75 315 TYR B C 1
ATOM 5390 O O . TYR B 1 315 ? 12.469 13.945 25.281 1 98.75 315 TYR B O 1
ATOM 5398 N N . ASN B 1 316 ? 10.945 12.297 25.141 1 98.5 316 ASN B N 1
ATOM 5399 C CA . ASN B 1 316 ? 11.945 11.25 25.344 1 98.5 316 ASN B CA 1
ATOM 5400 C C . ASN B 1 316 ? 12.992 11.25 24.25 1 98.5 316 ASN B C 1
ATOM 5402 O O . ASN B 1 316 ? 14.148 10.883 24.484 1 98.5 316 ASN B O 1
ATOM 5406 N N . THR B 1 317 ? 12.625 11.602 23.062 1 98.69 317 THR B N 1
ATOM 5407 C CA . THR B 1 317 ? 13.539 11.641 21.922 1 98.69 317 THR B CA 1
ATOM 5408 C C . THR B 1 317 ? 14.453 12.859 22.016 1 98.69 317 THR B C 1
ATOM 5410 O O . THR B 1 317 ? 15.656 12.758 21.75 1 98.69 317 THR B O 1
ATOM 5413 N N . PHE B 1 318 ? 13.914 13.969 22.375 1 98.56 318 PHE B N 1
ATOM 5414 C CA . PHE B 1 318 ? 14.656 15.219 22.234 1 98.56 318 PHE B CA 1
ATOM 5415 C C . PHE B 1 318 ? 15.305 15.602 23.562 1 98.56 318 PHE B C 1
ATOM 5417 O O . PHE B 1 318 ? 16.297 16.328 23.578 1 98.56 318 PHE B O 1
ATOM 5424 N N . GLN B 1 319 ? 14.695 15.211 24.719 1 98.06 319 GLN B N 1
ATOM 5425 C CA . GLN B 1 319 ? 15.195 15.477 26.062 1 98.06 319 GLN B CA 1
ATOM 5426 C C . GLN B 1 319 ? 15.297 16.984 26.328 1 98.06 319 GLN B C 1
ATOM 5428 O O . GLN B 1 319 ? 16.266 17.453 26.922 1 98.06 319 GLN B O 1
ATOM 5433 N N . ARG B 1 320 ? 14.438 17.734 25.719 1 98.31 320 ARG B N 1
ATOM 5434 C CA . ARG B 1 320 ? 14.25 19.172 25.891 1 98.31 320 ARG B CA 1
ATOM 5435 C C . ARG B 1 320 ? 12.867 19.594 25.406 1 98.31 320 ARG B C 1
ATOM 5437 O O . ARG B 1 320 ? 12.211 18.859 24.656 1 98.31 320 ARG B O 1
ATOM 5444 N N . PRO B 1 321 ? 12.461 20.766 25.828 1 98.5 321 PRO B N 1
ATOM 5445 C CA . PRO B 1 321 ? 11.156 21.25 25.344 1 98.5 321 PRO B CA 1
ATOM 5446 C C . PRO B 1 321 ? 11.203 21.75 23.906 1 98.5 321 PRO B C 1
ATOM 5448 O O . PRO B 1 321 ? 11.148 22.969 23.672 1 98.5 321 PRO B O 1
ATOM 5451 N N . VAL B 1 322 ? 11.195 20.906 22.969 1 98.69 322 VAL B N 1
ATOM 5452 C CA . VAL B 1 322 ? 11.203 21.266 21.562 1 98.69 322 VAL B CA 1
ATOM 5453 C C . VAL B 1 322 ? 9.875 21.938 21.188 1 98.69 322 VAL B C 1
ATOM 5455 O O . VAL B 1 322 ? 8.836 21.609 21.781 1 98.69 322 VAL B O 1
ATOM 5458 N N . ASN B 1 323 ? 9.891 22.906 20.266 1 98.88 323 ASN B N 1
ATOM 5459 C CA . ASN B 1 323 ? 8.672 23.547 19.781 1 98.88 323 ASN B CA 1
ATOM 5460 C C . ASN B 1 323 ? 7.773 22.547 19.047 1 98.88 323 ASN B C 1
ATOM 5462 O O . ASN B 1 323 ? 8.242 21.75 18.234 1 98.88 323 ASN B O 1
ATOM 5466 N N . ILE B 1 324 ? 6.48 22.547 19.469 1 98.88 324 ILE B N 1
ATOM 5467 C CA . ILE B 1 324 ? 5.586 21.547 18.875 1 98.88 324 ILE B CA 1
ATOM 5468 C C . ILE B 1 324 ? 4.211 22.172 18.641 1 98.88 324 ILE B C 1
ATOM 5470 O O . ILE B 1 324 ? 3.734 22.969 19.453 1 98.88 324 ILE B O 1
ATOM 5474 N N . SER B 1 325 ? 3.631 21.922 17.547 1 98.75 325 SER B N 1
ATOM 5475 C CA . SER B 1 325 ? 2.232 22.234 17.266 1 98.75 325 SER B CA 1
ATOM 5476 C C . SER B 1 325 ? 1.624 21.234 16.281 1 98.75 325 SER B C 1
ATOM 5478 O O . SER B 1 325 ? 2.338 20.422 15.695 1 98.75 325 SER B O 1
ATOM 5480 N N . SER B 1 326 ? 0.338 21.188 16.219 1 98.31 326 SER B N 1
ATOM 5481 C CA . SER B 1 326 ? -0.445 20.406 15.258 1 98.31 326 SER B CA 1
ATOM 5482 C C . SER B 1 326 ? -1.378 21.312 14.445 1 98.31 326 SER B C 1
ATOM 5484 O O . SER B 1 326 ? -1.924 22.281 14.977 1 98.31 326 SER B O 1
ATOM 5486 N N . ILE B 1 327 ? -1.559 20.922 13.211 1 96.62 327 ILE B N 1
ATOM 5487 C CA . ILE B 1 327 ? -2.41 21.75 12.359 1 96.62 327 ILE B CA 1
ATOM 5488 C C . ILE B 1 327 ? -3.812 21.156 12.297 1 96.62 327 ILE B C 1
ATOM 5490 O O . ILE B 1 327 ? -4.684 21.672 11.594 1 96.62 327 ILE B O 1
ATOM 5494 N N . LYS B 1 328 ? -4.105 20.094 12.992 1 96.56 328 LYS B N 1
ATOM 5495 C CA . LYS B 1 328 ? -5.379 19.391 12.898 1 96.56 328 LYS B CA 1
ATOM 5496 C C . LYS B 1 328 ? -6.531 20.25 13.406 1 96.56 328 LYS B C 1
ATOM 5498 O O . LYS B 1 328 ? -7.668 20.109 12.953 1 96.56 328 LYS B O 1
ATOM 5503 N N . GLY B 1 329 ? -6.203 21.078 14.32 1 97.44 329 GLY B N 1
ATOM 5504 C CA . GLY B 1 329 ? -7.246 21.953 14.828 1 97.44 329 GLY B CA 1
ATOM 5505 C C . GLY B 1 329 ? -7.84 22.844 13.766 1 97.44 329 GLY B C 1
ATOM 5506 O O . GLY B 1 329 ? -8.945 23.375 13.922 1 97.44 329 GLY B O 1
ATOM 5507 N N . TYR B 1 330 ? -7.164 23.094 12.672 1 98.12 330 TYR B N 1
ATOM 5508 C CA . TYR B 1 330 ? -7.543 24.078 11.664 1 98.12 330 TYR B CA 1
ATOM 5509 C C . TYR B 1 330 ? -8.461 23.453 10.617 1 98.12 330 TYR B C 1
ATOM 5511 O O . TYR B 1 330 ? -9.469 24.062 10.227 1 98.12 330 TYR B O 1
ATOM 5519 N N . PHE B 1 331 ? -8.125 22.328 10.07 1 95.88 331 PHE B N 1
ATOM 5520 C CA . PHE B 1 331 ? -8.945 21.781 9 1 95.88 331 PHE B CA 1
ATOM 5521 C C . PHE B 1 331 ? -9.227 20.297 9.234 1 95.88 331 PHE B C 1
ATOM 5523 O O . PHE B 1 331 ? -9.453 19.547 8.281 1 95.88 331 PHE B O 1
ATOM 5530 N N . GLY B 1 332 ? -9.141 19.812 10.5 1 97.75 332 GLY B N 1
ATOM 5531 C CA . GLY B 1 332 ? -9.523 18.453 10.867 1 97.75 332 GLY B CA 1
ATOM 5532 C C . GLY B 1 332 ? -8.461 17.422 10.523 1 97.75 332 GLY B C 1
ATOM 5533 O O . GLY B 1 332 ? -7.41 17.766 9.977 1 97.75 332 GLY B O 1
ATOM 5534 N N . HIS B 1 333 ? -8.734 16.219 10.953 1 98.06 333 HIS B N 1
ATOM 5535 C CA . HIS B 1 333 ? -7.895 15.07 10.633 1 98.06 333 HIS B CA 1
ATOM 5536 C C . HIS B 1 333 ? -8.219 14.516 9.25 1 98.06 333 HIS B C 1
ATOM 5538 O O . HIS B 1 333 ? -9.297 13.945 9.039 1 98.06 333 HIS B O 1
ATOM 5544 N N . THR B 1 334 ? -7.289 14.648 8.375 1 98.31 334 THR B N 1
ATOM 5545 C CA . THR B 1 334 ? -7.551 14.336 6.973 1 98.31 334 THR B CA 1
ATOM 5546 C C . THR B 1 334 ? -7.09 12.922 6.641 1 98.31 334 THR B C 1
ATOM 5548 O O . THR B 1 334 ? -6.824 12.602 5.48 1 98.31 334 THR B O 1
ATOM 5551 N N . LEU B 1 335 ? -6.891 12.133 7.621 1 97.19 335 LEU B N 1
ATOM 5552 C CA . LEU B 1 335 ? -6.617 10.703 7.504 1 97.19 335 LEU B CA 1
ATOM 5553 C C . LEU B 1 335 ? -5.461 10.445 6.543 1 97.19 335 LEU B C 1
ATOM 5555 O O . LEU B 1 335 ? -4.332 10.867 6.797 1 97.19 335 LEU B O 1
ATOM 5559 N N . GLY B 1 336 ? -5.711 9.852 5.406 1 97.56 336 GLY B N 1
ATOM 5560 C CA . GLY B 1 336 ? -4.664 9.461 4.473 1 97.56 336 GLY B CA 1
ATOM 5561 C C . GLY B 1 336 ? -3.885 10.641 3.922 1 97.56 336 GLY B C 1
ATOM 5562 O O . GLY B 1 336 ? -2.764 10.477 3.434 1 97.56 336 GLY B O 1
ATOM 5563 N N . ALA B 1 337 ? -4.395 11.836 4.02 1 98.56 337 ALA B N 1
ATOM 5564 C CA . ALA B 1 337 ? -3.738 13.023 3.479 1 98.56 337 ALA B CA 1
ATOM 5565 C C . ALA B 1 337 ? -2.938 13.742 4.559 1 98.56 337 ALA B C 1
ATOM 5567 O O . ALA B 1 337 ? -2.145 14.641 4.254 1 98.56 337 ALA B O 1
ATOM 5568 N N . ALA B 1 338 ? -3.082 13.367 5.77 1 98.44 338 ALA B N 1
ATOM 5569 C CA . ALA B 1 338 ? -2.582 14.125 6.91 1 98.44 338 ALA B CA 1
ATOM 5570 C C . ALA B 1 338 ? -1.071 14.328 6.816 1 98.44 338 ALA B C 1
ATOM 5572 O O . ALA B 1 338 ? -0.576 15.445 6.953 1 98.44 338 ALA B O 1
ATOM 5573 N N . GLY B 1 339 ? -0.356 13.234 6.539 1 98.69 339 GLY B N 1
ATOM 5574 C CA . GLY B 1 339 ? 1.097 13.289 6.52 1 98.69 339 GLY B CA 1
ATOM 5575 C C . GLY B 1 339 ? 1.641 14.25 5.48 1 98.69 339 GLY B C 1
ATOM 5576 O O . GLY B 1 339 ? 2.594 14.992 5.746 1 98.69 339 GLY B O 1
ATOM 5577 N N . SER B 1 340 ? 1.067 14.25 4.285 1 98.88 340 SER B N 1
ATOM 5578 C CA . SER B 1 340 ? 1.564 15.102 3.213 1 98.88 340 SER B CA 1
ATOM 5579 C C . SER B 1 340 ? 1.164 16.547 3.432 1 98.88 340 SER B C 1
ATOM 5581 O O . SER B 1 340 ? 1.935 17.469 3.131 1 98.88 340 SER B O 1
ATOM 5583 N N . LEU B 1 341 ? -0.042 16.812 3.947 1 98.75 341 LEU B N 1
ATOM 5584 C CA . LEU B 1 341 ? -0.457 18.172 4.285 1 98.75 341 LEU B CA 1
ATOM 5585 C C . LEU B 1 341 ? 0.451 18.766 5.355 1 98.75 341 LEU B C 1
ATOM 5587 O O . LEU B 1 341 ? 0.881 19.922 5.238 1 98.75 341 LEU B O 1
ATOM 5591 N N . GLU B 1 342 ? 0.709 17.969 6.328 1 98.81 342 GLU B N 1
ATOM 5592 C CA . GLU B 1 342 ? 1.558 18.406 7.434 1 98.81 342 GLU B CA 1
ATOM 5593 C C . GLU B 1 342 ? 2.994 18.625 6.969 1 98.81 342 GLU B C 1
ATOM 5595 O O . GLU B 1 342 ? 3.639 19.594 7.371 1 98.81 342 GLU B O 1
ATOM 5600 N N . ALA B 1 343 ? 3.512 17.719 6.137 1 98.88 343 ALA B N 1
ATOM 5601 C CA . ALA B 1 343 ? 4.848 17.906 5.578 1 98.88 343 ALA B CA 1
ATOM 5602 C C . ALA B 1 343 ? 4.934 19.203 4.766 1 98.88 343 ALA B C 1
ATOM 5604 O O . ALA B 1 343 ? 5.863 19.984 4.945 1 98.88 343 ALA B O 1
ATOM 5605 N N . TRP B 1 344 ? 3.98 19.438 3.889 1 98.81 344 TRP B N 1
ATOM 5606 C CA . TRP B 1 344 ? 3.914 20.625 3.039 1 98.81 344 TRP B CA 1
ATOM 5607 C C . TRP B 1 344 ? 3.922 21.891 3.879 1 98.81 344 TRP B C 1
ATOM 5609 O O . TRP B 1 344 ? 4.754 22.781 3.668 1 98.81 344 TRP B O 1
ATOM 5619 N N . LEU B 1 345 ? 3.066 21.938 4.852 1 98.62 345 LEU B N 1
ATOM 5620 C CA . LEU B 1 345 ? 2.914 23.141 5.648 1 98.62 345 LEU B CA 1
ATOM 5621 C C . LEU B 1 345 ? 4.105 23.328 6.582 1 98.62 345 LEU B C 1
ATOM 5623 O O . LEU B 1 345 ? 4.504 24.469 6.863 1 98.62 345 LEU B O 1
ATOM 5627 N N . THR B 1 346 ? 4.668 22.219 7.055 1 98.81 346 THR B N 1
ATOM 5628 C CA . THR B 1 346 ? 5.871 22.297 7.875 1 98.81 346 THR B CA 1
ATOM 5629 C C . THR B 1 346 ? 7.02 22.922 7.09 1 98.81 346 THR B C 1
ATOM 5631 O O . THR B 1 346 ? 7.734 23.781 7.605 1 98.81 346 THR B O 1
ATOM 5634 N N . ILE B 1 347 ? 7.223 22.5 5.855 1 98.81 347 ILE B N 1
ATOM 5635 C CA . ILE B 1 347 ? 8.266 23.062 5 1 98.81 347 ILE B CA 1
ATOM 5636 C C . ILE B 1 347 ? 7.996 24.547 4.77 1 98.81 347 ILE B C 1
ATOM 5638 O O . ILE B 1 347 ? 8.914 25.375 4.82 1 98.81 347 ILE B O 1
ATOM 5642 N N . GLU B 1 348 ? 6.734 24.906 4.516 1 98.44 348 GLU B N 1
ATOM 5643 C CA . GLU B 1 348 ? 6.371 26.297 4.309 1 98.44 348 GLU B CA 1
ATOM 5644 C C . GLU B 1 348 ? 6.672 27.141 5.551 1 98.44 348 GLU B C 1
ATOM 5646 O O . GLU B 1 348 ? 7.172 28.25 5.445 1 98.44 348 GLU B O 1
ATOM 5651 N N . MET B 1 349 ? 6.297 26.594 6.691 1 98.62 349 MET B N 1
ATOM 5652 C CA . MET B 1 349 ? 6.598 27.297 7.941 1 98.62 349 MET B CA 1
ATOM 5653 C C . MET B 1 349 ? 8.102 27.516 8.094 1 98.62 349 MET B C 1
ATOM 5655 O O . MET B 1 349 ? 8.531 28.609 8.461 1 98.62 349 MET B O 1
ATOM 5659 N N . MET B 1 350 ? 8.852 26.469 7.852 1 98.75 350 MET B N 1
ATOM 5660 C CA . MET B 1 350 ? 10.305 26.531 7.938 1 98.75 350 MET B CA 1
ATOM 5661 C C . MET B 1 350 ? 10.852 27.609 7.008 1 98.75 350 MET B C 1
ATOM 5663 O O . MET B 1 350 ? 11.695 28.422 7.41 1 98.75 350 MET B O 1
ATOM 5667 N N . ASN B 1 351 ? 10.359 27.688 5.793 1 98.12 351 ASN B N 1
ATOM 5668 C CA . ASN B 1 351 ? 10.844 28.641 4.785 1 98.12 351 ASN B CA 1
ATOM 5669 C C . ASN B 1 351 ? 10.422 30.062 5.109 1 98.12 351 ASN B C 1
ATOM 5671 O O . ASN B 1 351 ? 11.156 31.016 4.824 1 98.12 351 ASN B O 1
ATOM 5675 N N . ARG B 1 352 ? 9.242 30.219 5.68 1 97.25 352 ARG B N 1
ATOM 5676 C CA . ARG B 1 352 ? 8.711 31.547 6.008 1 97.25 352 ARG B CA 1
ATOM 5677 C C . ARG B 1 352 ? 9.211 32 7.371 1 97.25 352 ARG B C 1
ATOM 5679 O O . ARG B 1 352 ? 9.055 33.188 7.727 1 97.25 352 ARG B O 1
ATOM 5686 N N . ASN B 1 353 ? 9.758 31.125 8.109 1 97.62 353 ASN B N 1
ATOM 5687 C CA . ASN B 1 353 ? 10.219 31.391 9.469 1 97.62 353 ASN B CA 1
ATOM 5688 C C . ASN B 1 353 ? 9.078 31.844 10.367 1 97.62 353 ASN B C 1
ATOM 5690 O O . ASN B 1 353 ? 9.242 32.781 11.156 1 97.62 353 ASN B O 1
ATOM 5694 N N . ILE B 1 354 ? 7.945 31.344 10.172 1 98.06 354 ILE B N 1
ATOM 5695 C CA . ILE B 1 354 ? 6.77 31.578 11.008 1 98.06 354 ILE B CA 1
ATOM 5696 C C . ILE B 1 354 ? 6.039 30.25 11.25 1 98.06 354 ILE B C 1
ATOM 5698 O O . ILE B 1 354 ? 5.68 29.547 10.297 1 98.06 354 ILE B O 1
ATOM 5702 N N . PHE B 1 355 ? 5.84 29.891 12.469 1 98.62 355 PHE B N 1
ATOM 5703 C CA . PHE B 1 355 ? 5.285 28.594 12.844 1 98.62 355 PHE B CA 1
ATOM 5704 C C . PHE B 1 355 ? 3.908 28.766 13.477 1 98.62 355 PHE B C 1
ATOM 5706 O O . PHE B 1 355 ? 3.705 29.641 14.32 1 98.62 355 PHE B O 1
ATOM 5713 N N . ILE B 1 356 ? 3.008 27.984 12.992 1 98.44 356 ILE B N 1
ATOM 5714 C CA . ILE B 1 356 ? 1.582 28.078 13.289 1 98.44 356 ILE B CA 1
ATOM 5715 C C . ILE B 1 356 ? 1.295 27.453 14.656 1 98.44 356 ILE B C 1
ATOM 5717 O O . ILE B 1 356 ? 1.833 26.406 14.992 1 98.44 356 ILE B O 1
ATOM 5721 N N . PRO B 1 357 ? 0.499 28.078 15.5 1 98.44 357 PRO B N 1
ATOM 5722 C CA . PRO B 1 357 ? 0.207 27.594 16.844 1 98.44 357 PRO B CA 1
ATOM 5723 C C . PRO B 1 357 ? -0.817 26.453 16.844 1 98.44 357 PRO B C 1
ATOM 5725 O O . PRO B 1 357 ? -1.446 26.188 15.82 1 98.44 357 PRO B O 1
ATOM 5728 N N . ASN B 1 358 ? -0.883 25.75 18.016 1 98.5 358 ASN B N 1
ATOM 5729 C CA . ASN B 1 358 ? -2.016 24.875 18.297 1 98.5 358 ASN B CA 1
ATOM 5730 C C . ASN B 1 358 ? -3.303 25.672 18.5 1 98.5 358 ASN B C 1
ATOM 5732 O O . ASN B 1 358 ? -3.49 26.312 19.547 1 98.5 358 ASN B O 1
ATOM 5736 N N . ILE B 1 359 ? -4.145 25.578 17.547 1 97.94 359 ILE B N 1
ATOM 5737 C CA . ILE B 1 359 ? -5.41 26.281 17.719 1 97.94 359 ILE B CA 1
ATOM 5738 C C . ILE B 1 359 ? -6.258 25.547 18.766 1 97.94 359 ILE B C 1
ATOM 5740 O O . ILE B 1 359 ? -6.094 24.344 18.984 1 97.94 359 ILE B O 1
ATOM 5744 N N . ASN B 1 360 ? -7.059 26.297 19.562 1 97.69 360 ASN B N 1
ATOM 5745 C CA . ASN B 1 360 ? -7.988 25.812 20.578 1 97.69 360 ASN B CA 1
ATOM 5746 C C . ASN B 1 360 ? -7.254 25.266 21.797 1 97.69 360 ASN B C 1
ATOM 5748 O O . ASN B 1 360 ? -7.859 24.609 22.656 1 97.69 360 ASN B O 1
ATOM 5752 N N . LEU B 1 361 ? -5.922 25.422 21.875 1 98.56 361 LEU B N 1
ATOM 5753 C CA . LEU B 1 361 ? -5.18 25.016 23.062 1 98.56 361 LEU B CA 1
ATOM 5754 C C . LEU B 1 361 ? -5.223 26.094 24.141 1 98.56 361 LEU B C 1
ATOM 5756 O O . LEU B 1 361 ? -4.492 27.078 24.062 1 98.56 361 LEU B O 1
ATOM 5760 N N . ASP B 1 362 ? -6.035 25.891 25.141 1 98.06 362 ASP B N 1
ATOM 5761 C CA . ASP B 1 362 ? -6.188 26.859 26.219 1 98.06 362 ASP B CA 1
ATOM 5762 C C . ASP B 1 362 ? -5.355 26.469 27.438 1 98.06 362 ASP B C 1
ATOM 5764 O O . ASP B 1 362 ? -4.715 27.312 28.062 1 98.06 362 ASP B O 1
ATOM 5768 N N . THR B 1 363 ? -5.469 25.203 27.812 1 98.5 363 THR B N 1
ATOM 5769 C CA . THR B 1 363 ? -4.746 24.656 28.953 1 98.5 363 THR B CA 1
ATOM 5770 C C . THR B 1 363 ? -4.078 23.328 28.594 1 98.5 363 THR B C 1
ATOM 5772 O O . THR B 1 363 ? -4.762 22.359 28.281 1 98.5 363 THR B O 1
ATOM 5775 N N . ILE B 1 364 ? -2.801 23.328 28.672 1 98.5 364 ILE B N 1
ATOM 5776 C CA . ILE B 1 364 ? -2.057 22.125 28.359 1 98.5 364 ILE B CA 1
ATOM 5777 C C . ILE B 1 364 ? -2.426 21.016 29.359 1 98.5 364 ILE B C 1
ATOM 5779 O O . ILE B 1 364 ? -2.473 21.25 30.562 1 98.5 364 ILE B O 1
ATOM 5783 N N . ASP B 1 365 ? -2.754 19.859 28.906 1 98.75 365 ASP B N 1
ATOM 5784 C CA . ASP B 1 365 ? -2.973 18.703 29.766 1 98.75 365 ASP B CA 1
ATOM 5785 C C . ASP B 1 365 ? -1.722 18.375 30.578 1 98.75 365 ASP B C 1
ATOM 5787 O O . ASP B 1 365 ? -0.656 18.125 30 1 98.75 365 ASP B O 1
ATOM 5791 N N . ASP B 1 366 ? -1.833 18.25 31.828 1 98.38 366 ASP B N 1
ATOM 5792 C CA . ASP B 1 366 ? -0.693 18.031 32.719 1 98.38 366 ASP B CA 1
ATOM 5793 C C . ASP B 1 366 ? -0.062 16.656 32.469 1 98.38 366 ASP B C 1
ATOM 5795 O O . ASP B 1 366 ? 1.08 16.406 32.875 1 98.38 366 ASP B O 1
ATOM 5799 N N . ARG B 1 367 ? -0.8 15.852 31.953 1 97.94 367 ARG B N 1
ATOM 5800 C CA . ARG B 1 367 ? -0.291 14.516 31.641 1 97.94 367 ARG B CA 1
ATOM 5801 C C . ARG B 1 367 ? 0.57 14.539 30.391 1 97.94 367 ARG B C 1
ATOM 5803 O O . ARG B 1 367 ? 1.305 13.586 30.125 1 97.94 367 ARG B O 1
ATOM 5810 N N . CYS B 1 368 ? 0.508 15.469 29.469 1 98.69 368 CYS B N 1
ATOM 5811 C CA . CYS B 1 368 ? 1.411 15.656 28.328 1 98.69 368 CYS B CA 1
ATOM 5812 C C . CYS B 1 368 ? 2.807 16.047 28.812 1 98.69 368 CYS B C 1
ATOM 5814 O O . CYS B 1 368 ? 2.955 16.672 29.859 1 98.69 368 CYS B O 1
ATOM 5816 N N . ALA B 1 369 ? 3.799 15.633 28.078 1 98.75 369 ALA B N 1
ATOM 5817 C CA . ALA B 1 369 ? 5.184 15.875 28.469 1 98.75 369 ALA B CA 1
ATOM 5818 C C . ALA B 1 369 ? 5.531 17.359 28.375 1 98.75 369 ALA B C 1
ATOM 5820 O O . ALA B 1 369 ? 4.777 18.141 27.797 1 98.75 369 ALA B O 1
ATOM 5821 N N . ASN B 1 370 ? 6.676 17.719 29.031 1 98.62 370 ASN B N 1
ATOM 5822 C CA . ASN B 1 370 ? 7.148 19.094 29.047 1 98.62 370 ASN B CA 1
ATOM 5823 C C . ASN B 1 370 ? 7.77 19.5 27.719 1 98.62 370 ASN B C 1
ATOM 5825 O O . ASN B 1 370 ? 8.977 19.391 27.531 1 98.62 370 ASN B O 1
ATOM 5829 N N . LEU B 1 371 ? 6.922 20.078 26.875 1 98.81 371 LEU B N 1
ATOM 5830 C CA . LEU B 1 371 ? 7.328 20.594 25.562 1 98.81 371 LEU B CA 1
ATOM 5831 C C . LEU B 1 371 ? 6.938 22.062 25.422 1 98.81 371 LEU B C 1
ATOM 5833 O O . LEU B 1 371 ? 6.219 22.609 26.25 1 98.81 371 LEU B O 1
ATOM 5837 N N . ASN B 1 372 ? 7.496 22.719 24.438 1 98.81 372 ASN B N 1
ATOM 5838 C CA . ASN B 1 372 ? 7.07 24.078 24.125 1 98.81 372 ASN B CA 1
ATOM 5839 C C . ASN B 1 372 ? 5.898 24.094 23.141 1 98.81 372 ASN B C 1
ATOM 5841 O O . ASN B 1 372 ? 6.094 24.234 21.938 1 98.81 372 ASN B O 1
ATOM 5845 N N . TYR B 1 373 ? 4.734 24.016 23.703 1 98.88 373 TYR B N 1
ATOM 5846 C CA . TYR B 1 373 ? 3.525 24.031 22.891 1 98.88 373 TYR B CA 1
ATOM 5847 C C . TYR B 1 373 ? 3.26 25.438 22.344 1 98.88 373 TYR B C 1
ATOM 5849 O O . TYR B 1 373 ? 3.02 26.375 23.109 1 98.88 373 TYR B O 1
ATOM 5857 N N . ILE B 1 374 ? 3.285 25.594 21.047 1 98.69 374 ILE B N 1
ATOM 5858 C CA . ILE B 1 374 ? 3.119 26.906 20.438 1 98.69 374 ILE B CA 1
ATOM 5859 C C . ILE B 1 374 ? 1.655 27.328 20.531 1 98.69 374 ILE B C 1
ATOM 5861 O O . ILE B 1 374 ? 0.768 26.641 20.031 1 98.69 374 ILE B O 1
ATOM 5865 N N . THR B 1 375 ? 1.346 28.469 21.141 1 97.94 375 THR B N 1
ATOM 5866 C CA . THR B 1 375 ? -0.029 28.922 21.328 1 97.94 375 THR B CA 1
ATOM 5867 C C . THR B 1 375 ? -0.281 30.219 20.578 1 97.94 375 THR B C 1
ATOM 5869 O O . THR B 1 375 ? -1.418 30.688 20.5 1 97.94 375 THR B O 1
ATOM 5872 N N . GLN B 1 376 ? 0.728 30.828 20.078 1 97.56 376 GLN B N 1
ATOM 5873 C CA . GLN B 1 376 ? 0.712 31.984 19.188 1 97.56 376 GLN B CA 1
ATOM 5874 C C . GLN B 1 376 ? 1.764 31.828 18.094 1 97.56 376 GLN B C 1
ATOM 5876 O O . GLN B 1 376 ? 2.768 31.141 18.266 1 97.56 376 GLN B O 1
ATOM 5881 N N . PRO B 1 377 ? 1.437 32.469 16.953 1 98 377 PRO B N 1
ATOM 5882 C CA . PRO B 1 377 ? 2.475 32.406 15.93 1 98 377 PRO B CA 1
ATOM 5883 C C . PRO B 1 377 ? 3.838 32.875 16.422 1 98 377 PRO B C 1
ATOM 5885 O O . PRO B 1 377 ? 3.922 33.875 17.125 1 98 377 PRO B O 1
ATOM 5888 N N . ILE B 1 378 ? 4.891 32.125 16.109 1 98.25 378 ILE B N 1
ATOM 5889 C CA . ILE B 1 378 ? 6.223 32.531 16.562 1 98.25 378 ILE B CA 1
ATOM 5890 C C . ILE B 1 378 ? 7.227 32.344 15.438 1 98.25 378 ILE B C 1
ATOM 5892 O O . ILE B 1 378 ? 6.98 31.578 14.492 1 98.25 378 ILE B O 1
ATOM 5896 N N . SER B 1 379 ? 8.32 33.031 15.531 1 98.12 379 SER B N 1
ATOM 5897 C CA . SER B 1 379 ? 9.445 32.875 14.625 1 98.12 379 SER B CA 1
ATOM 5898 C C . SER B 1 379 ? 10.492 31.922 15.211 1 98.12 379 SER B C 1
ATOM 5900 O O . SER B 1 379 ? 10.891 32.094 16.375 1 98.12 379 SER B O 1
ATOM 5902 N N . ILE B 1 380 ? 10.805 30.891 14.484 1 97.25 380 ILE B N 1
ATOM 5903 C CA . ILE B 1 380 ? 11.891 29.969 14.836 1 97.25 380 ILE B CA 1
ATOM 5904 C C . ILE B 1 380 ? 12.906 29.906 13.703 1 97.25 380 ILE B C 1
ATOM 5906 O O . ILE B 1 380 ? 12.57 29.547 12.57 1 97.25 380 ILE B O 1
ATOM 5910 N N . ASP B 1 381 ? 14.102 30.375 13.938 1 94.94 381 ASP B N 1
ATOM 5911 C CA . ASP B 1 381 ? 15.172 30.188 12.961 1 94.94 381 ASP B CA 1
ATOM 5912 C C . ASP B 1 381 ? 15.766 28.781 13.07 1 94.94 381 ASP B C 1
ATOM 5914 O O . ASP B 1 381 ? 16.562 28.516 13.984 1 94.94 381 ASP B O 1
ATOM 5918 N N . THR B 1 382 ? 15.359 27.906 12.227 1 98 382 THR B N 1
ATOM 5919 C CA . THR B 1 382 ? 15.812 26.516 12.305 1 98 382 THR B CA 1
ATOM 5920 C C . THR B 1 382 ? 16.125 25.969 10.914 1 98 382 THR B C 1
ATOM 5922 O O . THR B 1 382 ? 15.508 26.375 9.93 1 98 382 THR B O 1
ATOM 5925 N N . GLU B 1 383 ? 17.094 25.062 10.883 1 98.12 383 GLU B N 1
ATOM 5926 C CA . GLU B 1 383 ? 17.484 24.406 9.641 1 98.12 383 GLU B CA 1
ATOM 5927 C C . GLU B 1 383 ? 16.781 23.078 9.453 1 98.12 383 GLU B C 1
ATOM 5929 O O . GLU B 1 383 ? 16.703 22.562 8.336 1 98.12 383 GLU B O 1
ATOM 5934 N N . TYR B 1 384 ? 16.312 22.5 10.547 1 98.88 384 TYR B N 1
ATOM 5935 C CA . TYR B 1 384 ? 15.75 21.156 10.516 1 98.88 384 TYR B CA 1
ATOM 5936 C C . TYR B 1 384 ? 14.398 21.125 11.219 1 98.88 384 TYR B C 1
ATOM 5938 O O . TYR B 1 384 ? 14.234 21.703 12.297 1 98.88 384 TYR B O 1
ATOM 5946 N N . VAL B 1 385 ? 13.453 20.531 10.57 1 98.94 385 VAL B N 1
ATOM 5947 C CA . VAL B 1 385 ? 12.133 20.328 11.156 1 98.94 385 VAL B CA 1
ATOM 5948 C C . VAL B 1 385 ? 11.711 18.875 11.008 1 98.94 385 VAL B C 1
ATOM 5950 O O . VAL B 1 385 ? 12.219 18.156 10.133 1 98.94 385 VAL B O 1
ATOM 5953 N N . MET B 1 386 ? 10.867 18.406 11.914 1 98.94 386 MET B N 1
ATOM 5954 C CA . MET B 1 386 ? 10.359 17.031 11.93 1 98.94 386 MET B CA 1
ATOM 5955 C C . MET B 1 386 ? 8.844 17.016 11.828 1 98.94 386 MET B C 1
ATOM 5957 O O . MET B 1 386 ? 8.164 17.875 12.391 1 98.94 386 MET B O 1
ATOM 5961 N N . SER B 1 387 ? 8.281 16.125 11.078 1 98.94 387 SER B N 1
ATOM 5962 C CA . SER B 1 387 ? 6.844 15.883 10.969 1 98.94 387 SER B CA 1
ATOM 5963 C C . SER B 1 387 ? 6.508 14.43 11.289 1 98.94 387 SER B C 1
ATOM 5965 O O . SER B 1 387 ? 7.094 13.508 10.711 1 98.94 387 SER B O 1
ATOM 5967 N N . ASN B 1 388 ? 5.523 14.211 12.227 1 98.75 388 ASN B N 1
ATOM 5968 C CA . ASN B 1 388 ? 5.234 12.859 12.703 1 98.75 388 ASN B CA 1
ATOM 5969 C C . ASN B 1 388 ? 3.775 12.484 12.461 1 98.75 388 ASN B C 1
ATOM 5971 O O . ASN B 1 388 ? 2.885 13.328 12.547 1 98.75 388 ASN B O 1
ATOM 5975 N N . ASN B 1 389 ? 3.555 11.219 12.164 1 98.25 389 ASN B N 1
ATOM 5976 C CA . ASN B 1 389 ? 2.23 10.633 12.008 1 98.25 389 ASN B CA 1
ATOM 5977 C C . ASN B 1 389 ? 2.139 9.258 12.672 1 98.25 389 ASN B C 1
ATOM 5979 O O . ASN B 1 389 ? 3.037 8.43 12.516 1 98.25 389 ASN B O 1
ATOM 5983 N N . PHE B 1 390 ? 1.05 9.016 13.336 1 96.31 390 PHE B N 1
ATOM 5984 C CA . PHE B 1 390 ? 0.808 7.777 14.062 1 96.31 390 PHE B CA 1
ATOM 5985 C C . PHE B 1 390 ? -0.595 7.254 13.789 1 96.31 390 PHE B C 1
ATOM 5987 O O . PHE B 1 390 ? -1.585 7.926 14.086 1 96.31 390 PHE B O 1
ATOM 5994 N N . ALA B 1 391 ? -0.645 6.035 13.25 1 92.62 391 ALA B N 1
ATOM 5995 C CA . ALA B 1 391 ? -1.914 5.543 12.719 1 92.62 391 ALA B CA 1
ATOM 5996 C C . ALA B 1 391 ? -2.508 4.473 13.625 1 92.62 391 ALA B C 1
ATOM 5998 O O . ALA B 1 391 ? -1.779 3.783 14.344 1 92.62 391 ALA B O 1
ATOM 5999 N N . PHE B 1 392 ? -3.883 4.391 13.43 1 80.31 392 PHE B N 1
ATOM 6000 C CA . PHE B 1 392 ? -4.551 3.182 13.891 1 80.31 392 PHE B CA 1
ATOM 6001 C C . PHE B 1 392 ? -3.969 1.946 13.219 1 80.31 392 PHE B C 1
ATOM 6003 O O . PHE B 1 392 ? -3.658 1.975 12.023 1 80.31 392 PHE B O 1
ATOM 6010 N N . GLY B 1 393 ? -3.635 0.947 13.922 1 77.12 393 GLY B N 1
ATOM 6011 C CA . GLY B 1 393 ? -2.959 -0.234 13.414 1 77.12 393 GLY B CA 1
ATOM 6012 C C . GLY B 1 393 ? -1.505 -0.32 13.836 1 77.12 393 GLY B C 1
ATOM 6013 O O . GLY B 1 393 ? -0.853 -1.346 13.633 1 77.12 393 GLY B O 1
ATOM 6014 N N . GLY B 1 394 ? -1.068 0.825 14.328 1 89.5 394 GLY B N 1
ATOM 6015 C CA . GLY B 1 394 ? 0.23 0.79 14.984 1 89.5 394 GLY B CA 1
ATOM 6016 C C . GLY B 1 394 ? 1.37 1.204 14.07 1 89.5 394 GLY B C 1
ATOM 6017 O O . GLY B 1 394 ? 2.541 1.018 14.414 1 89.5 394 GLY B O 1
ATOM 6018 N N . VAL B 1 395 ? 1.012 1.797 12.93 1 94.5 395 VAL B N 1
ATOM 6019 C CA . VAL B 1 395 ? 2.07 2.242 12.031 1 94.5 395 VAL B CA 1
ATOM 6020 C C . VAL B 1 395 ? 2.523 3.648 12.422 1 94.5 395 VAL B C 1
ATOM 6022 O O . VAL B 1 395 ? 1.701 4.555 12.562 1 94.5 395 VAL B O 1
ATOM 6025 N N . ASN B 1 396 ? 3.793 3.826 12.633 1 97.12 396 ASN B N 1
ATOM 6026 C CA . ASN B 1 396 ? 4.41 5.098 12.992 1 97.12 396 ASN B CA 1
ATOM 6027 C C . ASN B 1 396 ? 5.352 5.594 11.898 1 97.12 396 ASN B C 1
ATOM 6029 O O . ASN B 1 396 ? 6.082 4.805 11.297 1 97.12 396 ASN B O 1
ATOM 6033 N N . THR B 1 397 ? 5.273 6.875 11.641 1 98.5 397 THR B N 1
ATOM 6034 C CA . THR B 1 397 ? 6.145 7.453 10.625 1 98.5 397 THR B CA 1
ATOM 6035 C C . THR B 1 397 ? 6.691 8.805 11.086 1 98.5 397 THR B C 1
ATOM 6037 O O . THR B 1 397 ? 5.969 9.594 11.703 1 98.5 397 THR B O 1
ATOM 6040 N N . SER B 1 398 ? 7.945 9.039 10.812 1 98.88 398 SER B N 1
ATOM 6041 C CA . SER B 1 398 ? 8.602 10.32 11.07 1 98.88 398 SER B CA 1
ATOM 6042 C C . SER B 1 398 ? 9.43 10.766 9.867 1 98.88 398 SER B C 1
ATOM 6044 O O . SER B 1 398 ? 10.109 9.945 9.234 1 98.88 398 SER B O 1
ATOM 6046 N N . LEU B 1 399 ? 9.289 12 9.516 1 98.94 399 LEU B N 1
ATOM 6047 C CA . LEU B 1 399 ? 10.039 12.617 8.43 1 98.94 399 LEU B CA 1
ATOM 6048 C C . LEU B 1 399 ? 10.852 13.805 8.93 1 98.94 399 LEU B C 1
ATOM 6050 O O . LEU B 1 399 ? 10.414 14.531 9.82 1 98.94 399 LEU B O 1
ATOM 6054 N N . ILE B 1 400 ? 12.008 14.016 8.352 1 99 400 ILE B N 1
ATOM 6055 C CA . ILE B 1 400 ? 12.82 15.18 8.672 1 99 400 ILE B CA 1
ATOM 6056 C C . ILE B 1 400 ? 13.172 15.938 7.395 1 99 400 ILE B C 1
ATOM 6058 O O . ILE B 1 400 ? 13.586 15.328 6.402 1 99 400 ILE B O 1
ATOM 6062 N N . PHE B 1 401 ? 12.961 17.203 7.438 1 98.94 401 PHE B N 1
ATOM 6063 C CA . PHE B 1 401 ? 13.258 18.094 6.324 1 98.94 401 PHE B CA 1
ATOM 6064 C C . PHE B 1 401 ? 14.328 19.109 6.719 1 98.94 401 PHE B C 1
ATOM 6066 O O . PHE B 1 401 ? 14.359 19.578 7.859 1 98.94 401 PHE B O 1
ATOM 6073 N N . LYS B 1 402 ? 15.164 19.453 5.801 1 98.94 402 LYS B N 1
ATOM 6074 C CA . LYS B 1 402 ? 16.234 20.438 5.961 1 98.94 402 LYS B CA 1
ATOM 6075 C C . LYS B 1 402 ? 16.016 21.641 5.043 1 98.94 402 LYS B C 1
ATOM 6077 O O . LYS B 1 402 ? 15.648 21.484 3.877 1 98.94 402 LYS B O 1
ATOM 6082 N N . LYS B 1 403 ? 16.203 22.781 5.602 1 98.38 403 LYS B N 1
ATOM 6083 C CA . LYS B 1 403 ? 16.156 24.016 4.812 1 98.38 403 LYS B CA 1
ATOM 6084 C C . LYS B 1 403 ? 17.219 24.016 3.723 1 98.38 403 LYS B C 1
ATOM 6086 O O . LYS B 1 403 ? 18.344 23.562 3.953 1 98.38 403 LYS B O 1
ATOM 6091 N N . TYR B 1 404 ? 16.828 24.453 2.533 1 97.19 404 TYR B N 1
ATOM 6092 C CA . TYR B 1 404 ? 17.797 24.484 1.44 1 97.19 404 TYR B CA 1
ATOM 6093 C C . TYR B 1 404 ? 18.234 25.906 1.146 1 97.19 404 TYR B C 1
ATOM 6095 O O . TYR B 1 404 ? 17.406 26.812 1.051 1 97.19 404 TYR B O 1
#

Foldseek 3Di:
DWKFFQFKWKWFLQGTDPVSNVVCLQVLAFQKAFAPCVVPPPFQDRIARENDDDDQPDDDCVLPVLEDPFLSQLQVQLLRRCVSQVRNPVLCQQQVQQEEEQEWDLWFDVVLVCLCCCCVVVVDNPPDDPSSCLRTGGLNNRVSNCSNRNHNYYYHFQNDKQCRQLVQVVVQRVCVVVPVHFKYKGFYWFHDDVVVSVVCVVVQAADNPNPCRLLDDFFQAQPHRHFHEFTMMMITMMGDPVVSVVVVGDTLWIWQFKFKDFDVPDQAAEALVLLLRRVVRRCVRSVHALQQAQEEAEQRGSGDRRRQSRLSSNCVRNVDQHEYEYPCSHRTRRINRRNRVSVSVQSVCQRVQKDRARRSHDHRNPSGDRHRHGHHIDGDNHQKHKYWTARRRGMIMMIMIGGD/DWKFFQFKWKDFLQGTDPVSNVVCLQVLAFQKAFAPCVPPPPFQDRIARENDDDDQPDDDCVLPVLEDPFLSLLQVQLLRRCVSQVRNPVLCQQQVQQEEEQEWDLWFDVVLVCLCCCCVVVVDNPPHDPSSCLRTGGLNNRVSNCSNRNHNYYYHFQNDKQCRQLVQVVVQRVCVVVPNHFKYKGFYWFHDDVVVSVVCVVVQAADNVNPCRLLDDFFQAQPHRHFHEFTMMMITMMGDPVVSVVVVGDTLWIWQFKFKDFDVPDQAAEALVLLLRRVVRRCVSSVHALQQAQEEAEQRGSGDRRRLSRLSSNCVRNVDQHEYEYPCSHRTRRINRRNRVSVSVQSVCQRVQKDRARRSHDHRNPSGDRHNHGHHIDGINHQKHKYWTARRRGMIMMIMIGGD

Radius of gyration: 24.88 Å; Cα contacts (8 Å, |Δi|>4): 2391; chains: 2; bounding box: 55×69×65 Å

Solvent-accessible surface area (backbone atoms only — not comparable to full-atom values): 36764 Å² total; per-residue (Å²): 89,58,32,25,30,34,16,58,33,33,36,42,37,64,41,66,43,71,67,54,32,49,51,35,53,74,69,65,51,58,34,36,32,63,51,94,44,82,78,28,44,84,58,75,52,26,51,31,6,62,58,86,83,78,73,78,76,94,63,63,62,88,69,47,64,51,48,31,67,28,29,48,39,31,42,53,10,39,49,49,5,29,47,63,37,71,45,66,87,35,58,75,60,35,50,65,41,40,22,24,37,10,18,10,8,54,50,29,24,61,64,39,38,39,40,42,45,39,27,79,79,68,40,30,48,78,81,53,50,84,38,29,58,48,18,23,32,43,34,25,46,40,39,50,44,21,41,65,64,34,25,26,8,41,70,42,38,20,36,45,35,30,22,2,3,38,46,6,40,40,54,30,46,49,36,27,31,73,66,74,29,48,30,24,43,17,11,11,15,23,58,74,51,67,48,62,53,50,56,36,43,66,63,66,37,35,29,64,58,46,90,46,24,83,61,40,23,9,36,57,20,59,81,39,58,6,30,31,48,15,19,27,10,9,20,37,31,36,24,23,46,69,60,37,57,76,71,66,45,63,64,67,28,28,58,46,19,48,12,55,22,26,48,23,75,39,57,83,53,72,47,28,72,52,48,25,48,10,50,50,38,10,33,59,57,42,68,54,61,58,82,57,45,50,35,35,40,44,52,38,52,8,30,73,64,53,27,30,22,48,34,39,13,49,28,70,63,48,74,46,54,50,37,33,28,27,67,27,28,33,32,25,46,18,40,5,8,36,27,21,42,50,45,51,51,50,48,49,23,53,74,68,37,43,41,71,29,24,45,60,45,81,47,76,27,82,78,36,44,76,53,36,68,33,67,52,74,43,72,56,96,50,56,27,38,33,38,39,26,70,16,72,53,20,37,25,32,20,38,28,39,30,66,102,88,57,32,26,30,34,16,60,31,34,35,43,36,64,41,64,42,71,69,55,32,49,51,36,54,76,68,66,52,56,33,35,32,62,50,95,45,82,78,28,44,86,58,76,53,27,52,29,5,64,57,86,84,80,74,77,75,95,63,62,60,90,70,47,65,52,48,32,68,27,30,49,40,31,41,53,10,39,51,51,5,28,47,62,37,71,43,66,86,36,59,75,60,33,50,64,40,39,23,23,35,12,18,10,8,55,50,28,24,62,64,40,38,39,39,40,44,37,27,79,78,66,38,29,48,78,81,52,49,82,39,29,59,50,17,23,32,42,33,26,46,42,39,51,44,22,42,65,64,34,26,26,8,41,70,42,38,21,35,46,35,30,21,1,2,40,46,6,41,40,53,31,46,49,36,27,32,74,67,73,28,49,31,23,44,15,11,10,14,22,59,73,51,68,48,60,53,48,57,36,40,65,63,67,36,35,28,64,58,45,89,45,25,82,61,39,23,8,37,56,20,60,81,40,58,6,31,31,48,14,19,28,11,9,20,38,31,36,25,23,46,68,62,37,56,76,71,66,44,64,64,67,27,28,58,48,19,49,12,55,22,27,49,22,76,40,59,82,53,71,48,28,70,51,47,26,49,9,48,50,39,11,34,60,58,42,68,55,60,59,82,56,46,50,35,35,40,43,52,41,51,10,29,73,62,52,27,30,22,50,35,40,15,50,29,70,63,48,74,46,56,50,37,34,27,26,66,26,30,34,32,26,46,18,41,5,8,36,28,22,42,48,45,52,50,49,50,49,23,54,74,69,36,44,40,70,32,23,44,61,45,84,44,74,26,83,76,37,44,77,53,37,69,33,68,51,75,42,71,56,95,49,55,26,36,35,38,38,26,68,16,72,52,21,38,25,33,20,38,28,40,30,67,102